Protein AF-0000000084464871 (afdb_homodimer)

Organism: NCBI:txid879819

Solvent-accessible surface area (backbone atoms only — not comparable to full-atom values): 55117 Å² total; per-residue (Å²): 140,82,82,76,78,80,76,80,77,82,75,80,76,81,74,58,66,90,78,45,51,69,68,56,52,53,50,50,50,48,52,54,48,49,52,52,48,46,48,68,74,49,50,77,75,70,76,64,74,56,31,68,46,68,80,82,67,74,89,42,64,57,52,50,70,74,77,48,73,90,58,85,64,73,94,44,73,40,50,52,38,60,31,95,61,13,63,60,37,70,72,62,34,63,60,33,55,35,36,13,44,57,27,54,38,49,40,38,43,49,32,33,47,47,44,44,36,35,63,38,45,63,50,32,38,32,36,40,27,10,37,66,61,24,8,44,72,18,76,64,30,53,54,20,74,47,15,31,68,36,45,37,49,52,50,46,41,69,76,52,25,34,78,76,32,38,41,40,29,31,28,39,53,90,36,34,39,66,58,37,28,29,40,41,71,81,40,47,68,97,68,44,47,32,37,39,42,32,45,41,80,46,37,64,78,42,76,69,46,39,54,24,38,40,44,30,53,48,51,50,51,66,36,91,80,46,30,19,54,36,38,42,32,67,60,28,60,48,50,34,73,75,38,27,68,68,32,32,55,57,46,51,46,54,45,24,62,76,68,48,27,31,29,37,28,42,42,46,50,41,47,68,50,32,48,77,34,48,67,62,42,40,68,61,28,26,71,55,55,65,39,39,19,47,57,26,22,48,50,54,22,45,53,53,49,49,52,48,46,45,51,48,45,44,46,51,31,27,74,73,67,75,40,36,86,43,60,79,52,62,84,61,91,67,83,89,69,77,60,80,81,79,57,56,73,70,57,42,62,68,59,59,63,75,64,28,54,47,52,61,57,61,57,76,71,77,61,57,65,86,42,50,55,81,45,45,83,73,55,56,73,59,49,56,25,60,42,38,45,45,53,87,78,37,67,67,59,64,73,51,30,63,91,18,56,47,45,80,44,70,63,73,96,52,61,81,81,55,69,35,21,31,34,34,32,35,14,55,22,42,42,62,44,82,43,47,28,38,39,8,41,30,30,42,32,26,44,26,23,18,75,88,47,79,42,19,39,33,37,30,23,54,67,87,39,62,90,60,44,35,76,44,63,15,54,34,80,88,37,92,49,78,35,82,41,77,46,75,47,46,70,69,41,70,63,40,84,46,35,38,37,37,33,31,59,61,60,74,72,35,85,46,46,46,30,46,38,30,32,47,34,24,18,138,79,81,76,78,77,73,80,76,80,75,80,75,80,74,55,63,93,79,43,50,70,69,58,50,51,52,50,49,49,53,52,47,49,52,50,46,47,51,67,73,52,52,79,75,70,76,64,76,56,33,69,44,68,79,82,68,74,87,43,64,55,52,48,70,75,77,49,74,90,58,84,64,74,96,45,74,41,50,50,36,60,32,96,61,14,62,60,36,71,71,63,35,63,59,31,55,35,37,14,45,56,26,54,40,48,41,36,43,50,31,34,46,48,43,42,35,34,62,37,46,65,48,31,37,33,34,40,27,11,37,66,61,25,8,41,73,19,76,63,30,52,54,20,74,49,16,32,68,36,44,37,50,54,52,47,41,68,76,50,26,35,77,76,32,37,40,40,32,32,27,40,54,91,38,37,39,65,58,37,28,30,40,41,72,83,39,48,69,97,67,45,46,34,37,40,41,33,43,41,79,47,37,63,78,42,74,68,48,39,54,22,38,40,43,30,55,49,50,50,50,66,37,91,79,45,31,20,55,37,39,42,32,67,60,28,61,48,51,34,75,75,38,29,68,67,34,31,55,57,46,52,46,54,45,24,62,75,66,48,27,30,30,38,28,43,43,47,51,39,47,67,50,33,47,78,33,48,66,63,43,40,68,60,29,27,72,54,56,64,38,39,20,47,55,25,21,47,51,55,22,45,53,53,48,50,51,48,47,44,50,48,43,44,46,51,31,29,74,72,67,73,39,37,87,45,61,78,54,63,85,61,90,69,83,90,68,79,61,79,80,82,58,56,72,71,58,41,62,69,59,60,63,76,64,30,53,47,50,62,58,62,56,76,72,77,60,55,66,83,42,50,53,80,43,44,83,72,55,55,71,59,50,55,26,59,42,39,46,44,53,87,80,35,67,67,62,65,73,52,29,63,92,18,56,46,45,80,43,69,64,74,94,53,60,82,81,56,70,36,22,31,33,33,34,34,15,55,22,42,40,61,45,80,44,47,27,39,40,7,39,31,30,43,31,27,44,26,23,18,74,89,48,79,42,19,39,33,35,31,25,54,67,87,40,62,91,60,43,34,76,45,63,16,53,34,81,88,36,92,46,79,36,83,41,78,46,76,47,46,70,70,41,69,64,41,83,47,35,38,37,36,32,31,59,61,59,73,71,35,84,45,46,46,30,46,38,30,31,46,35,24,17

Radius of gyration: 37.2 Å; Cα contacts (8 Å, |Δi|>4): 2136; chains: 2; bounding box: 69×225×98 Å

pLDDT: mean 83.9, std 20.27, range [24.94, 98.94]

Foldseek 3Di:
DDPPPCPDDDDPDDDQVVPHHPVVVVVVVVVVVVVVVCCVVPVPPPPPLWDKDQPPDDDQDFDQQQPDPPDPDRPDQCPPPCDPSNVLCVVQPPQLLVLQFLAQFQCLLVLLLLNCLNRRHAFEEEEEEACLCCCPQNCNHNCRCLFLQVVLVVVVCVVRPDSPHIYIYQYAYLDALLQCLFCVVLRDDLDHQEYEYEHQLNDFQDVVSLVSNLSNVQLQCPRLNRHAYEYEYLDFQVQCVVQPPRTNVVSVVVSCVQQRHIYGYSCSNCVVVCVVPVPVSCVQFHPDRRYTHSNSSVSSNSSVVSSSSNSSNQSSCVSSVNDCSHQHNDDDPDDDDPPPNPDDLVVLCVVDDSVNVSCVSSDGDCDDPPDDPVCSVVGWDWDKKKFFLPCVRPNDDCVQQVPQQKDKDDDDPDDSPDAIWIKGFFAFGKGKFKIFATQFWKKFKFKAAAPVAFEFKKWKDKAPVSVQIDIDDNYDNPDHGIHIDMDISDGDHDGGMIMMMMGTHDDGGDGGHMTITTIMMYD/DPPPPPPPDPPPDPPQDVPHHVVVVVVVVVVVVVVVVCCVVPVPPPPPLWDKDQPPDDDQDFAQQQPDPLDPDRPDQCPPPCDPRNVLCVVQPPQLLVLQFLAQFQCLLVLLLLNCLNRRHAFEEEEEEACLCCCPQQCNHNCRCLFLQVVLVVVVCVVRPDSPHIYIYQYAYLDALLQCLFCVVLRDDLDHQEYEYEHQLNDFQDVVSLVSNLSNVQLQCPRLNRHAYEYEYLDFQVQCVVQPPDGNVVSVVVSCVQQRHIYGYSCSRCVVVCVVPVPVSCVQFHPDRRYTHSNSSVSSNSSVVSSSSNSSNQSSCVSSVNDCSHQHNDDDPDDDDPPPNPDDLVVLCVVDDSVNVSCVSSDGDCDDPPDDPVCSVVGWDWDKKKFFLPCVRHNDDCVQVVVQQKDKDDDDPDDSPDAIWIKGFFAFGKGKFKIFATQFWKKFKFKAAAPVAFEFKKWKDKAPVSVQIDIDDNYDNPDHGIHIDMDISTGDHDGGMIMMMMGTHDDGGDGGHMTITTIMMYD

Secondary structure (DSSP, 8-state):
----------------BTTB-HHHHHHHHHHHHHHHHHHHHS-------SEEE----S------TTTS---SS-SSTTPSTTSTT-HHHHHH-HHHHHHTEEE----HHHHHHHHHHHTT---EEEEEESTTTTTTTTTSSTT-TTSHHHHHHHHHHHHS--TT-EEEE---TT--HHHHHHHGGGGS-S--SEEEEE-TTTS-S-HHHHHHHHHHHHHHHTSTT--EEEEEE---HHHHHHHTT--HHHHHHHHHHHHT--EEETHHHHHHHHHH-HHHHHHHHBSSSSSBPHHHHHHHHHHHHHHHHHHHHHHHHHHHTS--SS---S--S--SS-TTSSS-HHHHHHH-SHHHHHHHHHPPPSS-TT--GGGGGG------EEEES-TTT----GGGTTTTS-EEE--SS--TT---EEEEEETT-EEEEEEEESS--EEEEEEEB-TTS---EEEEEETT-GGG-EEEESB-TT-SS-EEEEEEEESSPPSEEEEEEEEE-SSTT-EEEEEEEEEEEE-/----------------BTTB-HHHHHHHHHHHHHHHHHHHHS-------SEEE----S------TTTS---SS-S-TTPSTTSTT-HHHHHH-HHHHHHTEEE----HHHHHHHHHHHTT---EEEEEESTTTTTTTTTSSTT-TTSHHHHHHHHHHHHS--TT-EEEE---TT--HHHHHHHGGGGS-S--SEEEEE-TTTS-S-HHHHHHHHHHHHHHHTSTT--EEEEEE---HHHHHHHTT--HHHHHHHHHHHHT--EEETHHHHHHHHHH-HHHHHHHHBSSSSSBPHHHHHHHHHHHHHHHHHHHHHHHHHHHTS--SS---S--S--SS-TTSSS-HHHHHHH-SHHHHHHHHHPPPSS-TT--GGGGGG------EEEES-TTT----GGGTTTTS-EEE--SS--TT---EEEEEETT-EEEEEEEESS--EEEEEEEB-TTS---EEEEEETT-GGG-EEEESB-TT-SS-EEEEEEEE-SPPSEEEEEEEEE-SSTT-EEEEEEEEEEEE-

Nearest PDB structures (foldseek):
  6hh9-assembly1_A  TM=7.343E-01  e=1.336E-22  Roseburia intestinalis L1-82
  6hfz-assembly3_C  TM=7.307E-01  e=1.901E-22  Roseburia intestinalis L1-82
  6hh9-assembly4_D  TM=7.274E-01  e=4.586E-22  Roseburia intestinalis L1-82
  2cdp-assembly4_D  TM=5.763E-01  e=2.190E-05  Saccharophagus degradans 2-40
  3r7w-assembly1_A  TM=4.970E-01  e=1.173E-02  Saccharomyces cerevisiae

Sequence (1046 aa):
MEKKSDDPRPVPAERPVFGLSRRVWYLLAGCFGLMIFSRLVFPPSSSSLTGHYSTSRGLLTAADYLNASASEPAPFAFCPDFGPDDAVAAKRGQVALLKSRLHLGTGARVQRLIHKAMTGQPVTVSVLGGSITACHGAGDDPVSPRCWPSKFFEWWNGVFPHPLSQLYNGAARLTDSAYFAYCSKHHMPDHADLVILEFDASDPNDPLWMNHFELLVRSILTRPEQPAVILLGHFAPQVLVQNKFTGPEMLHDIVAQFYDVPHISMKGALYADYMSDPEGTRQAYYSDMVLASPAGHDMLADLLISYFQSQICAGWATTMGHAFDVPYMGAGQSSGVNPLLNVDADDLEAQGGGLAAKARAMRVPPARLANRPSDILTFREAEPYCVIANEIVNPIPPSHFFGSGWQTYKPVNEGPEVKAYWWSEVGGSRMRVPIKTSAGDVAIYYLQHPDSTASGRVACWVDDDFGNRVELNGINKNVGQPTPTLTTINEGVEAGDHYVECLVLGKEGAKLPPFKMMGVFATMEKKSDDPRPVPAERPVFGLSRRVWYLLAGCFGLMIFSRLVFPPSSSSLTGHYSTSRGLLTAADYLNASASEPAPFAFCPDFGPDDAVAAKRGQVALLKSRLHLGTGARVQRLIHKAMTGQPVTVSVLGGSITACHGAGDDPVSPRCWPSKFFEWWNGVFPHPLSQLYNGAARLTDSAYFAYCSKHHMPDHADLVILEFDASDPNDPLWMNHFELLVRSILTRPEQPAVILLGHFAPQVLVQNKFTGPEMLHDIVAQFYDVPHISMKGALYADYMSDPEGTRQAYYSDMVLASPAGHDMLADLLISYFQSQICAGWATTMGHAFDVPYMGAGQSSGVNPLLNVDADDLEAQGGGLAAKARAMRVPPARLANRPSDILTFREAEPYCVIANEIVNPIPPSHFFGSGWQTYKPVNEGPEVKAYWWSEVGGSRMRVPIKTSAGDVAIYYLQHPDSTASGRVACWVDDDFGNRVELNGINKNVGQPTPTLTTINEGVEAGDHYVECLVLGKEGAKLPPFKMMGVFAT

Structure (mmCIF, N/CA/C/O backbone):
data_AF-0000000084464871-model_v1
#
loop_
_entity.id
_entity.type
_entity.pdbx_description
1 polymer 'Capsular associated protein'
#
loop_
_atom_site.group_PDB
_atom_site.id
_atom_site.type_symbol
_atom_site.label_atom_id
_atom_site.label_alt_id
_atom_site.label_comp_id
_atom_site.label_asym_id
_atom_site.label_entity_id
_atom_site.label_seq_id
_atom_site.pdbx_PDB_ins_code
_atom_site.Cartn_x
_atom_site.Cartn_y
_atom_site.Cartn_z
_atom_site.occupancy
_atom_site.B_iso_or_equiv
_atom_site.auth_seq_id
_atom_site.auth_comp_id
_atom_site.auth_asym_id
_atom_site.auth_atom_id
_atom_site.pdbx_PDB_model_num
ATOM 1 N N . MET A 1 1 ? -6.117 110.062 58 1 25.66 1 MET A N 1
ATOM 2 C CA . MET A 1 1 ? -5.285 109.188 57.188 1 25.66 1 MET A CA 1
ATOM 3 C C . MET A 1 1 ? -6.004 107.875 56.906 1 25.66 1 MET A C 1
ATOM 5 O O . MET A 1 1 ? -6.523 107.188 57.812 1 25.66 1 MET A O 1
ATOM 9 N N . GLU A 1 2 ? -6.473 107.562 55.562 1 27.98 2 GLU A N 1
ATOM 10 C CA . GLU A 1 2 ? -7.453 106.875 54.781 1 27.98 2 GLU A CA 1
ATOM 11 C C . GLU A 1 2 ? -7.047 105.375 54.656 1 27.98 2 GLU A C 1
ATOM 13 O O . GLU A 1 2 ? -5.992 105.062 54.094 1 27.98 2 GLU A O 1
ATOM 18 N N . LYS A 1 3 ? -7.258 104.562 55.656 1 33.03 3 LYS A N 1
ATOM 19 C CA . LYS A 1 3 ? -6.828 103.188 55.75 1 33.03 3 LYS A CA 1
ATOM 20 C C . LYS A 1 3 ? -7.434 102.312 54.656 1 33.03 3 LYS A C 1
ATOM 22 O O . LYS A 1 3 ? -8.648 102.125 54.625 1 33.03 3 LYS A O 1
ATOM 27 N N . LYS A 1 4 ? -6.84 102.438 53.438 1 32.56 4 LYS A N 1
ATOM 28 C CA . LYS A 1 4 ? -7.246 101.875 52.156 1 32.56 4 LYS A CA 1
ATOM 29 C C . LYS A 1 4 ? -7.25 100.375 52.25 1 32.56 4 LYS A C 1
ATOM 31 O O . LYS A 1 4 ? -6.23 99.75 52.562 1 32.56 4 LYS A O 1
ATOM 36 N N . SER A 1 5 ? -8.344 99.75 52.594 1 29.95 5 SER A N 1
ATOM 37 C CA . SER A 1 5 ? -8.656 98.375 52.75 1 29.95 5 SER A CA 1
ATOM 38 C C . SER A 1 5 ? -8.367 97.562 51.469 1 29.95 5 SER A C 1
ATOM 40 O O . SER A 1 5 ? -8.836 98 50.375 1 29.95 5 SER A O 1
ATOM 42 N N . ASP A 1 6 ? -7.191 97 51.219 1 28.2 6 ASP A N 1
ATOM 43 C CA . ASP A 1 6 ? -6.559 96.375 50.094 1 28.2 6 ASP A CA 1
ATOM 44 C C . ASP A 1 6 ? -7.332 95.062 49.688 1 28.2 6 ASP A C 1
ATOM 46 O O . ASP A 1 6 ? -7.449 94.125 50.5 1 28.2 6 ASP A O 1
ATOM 50 N N . ASP A 1 7 ? -8.508 95.188 49.094 1 31.98 7 ASP A N 1
ATOM 51 C CA . ASP A 1 7 ? -9.383 94.062 48.719 1 31.98 7 ASP A CA 1
ATOM 52 C C . ASP A 1 7 ? -8.656 93.062 47.781 1 31.98 7 ASP A C 1
ATOM 54 O O . ASP A 1 7 ? -8.023 93.5 46.812 1 31.98 7 ASP A O 1
ATOM 58 N N . PRO A 1 8 ? -8.25 91.875 48.281 1 35.81 8 PRO A N 1
ATOM 59 C CA . PRO A 1 8 ? -7.41 90.938 47.594 1 35.81 8 PRO A CA 1
ATOM 60 C C . PRO A 1 8 ? -8.039 90.438 46.281 1 35.81 8 PRO A C 1
ATOM 62 O O . PRO A 1 8 ? -9.266 90.375 46.188 1 35.81 8 PRO A O 1
ATOM 65 N N . ARG A 1 9 ? -7.398 90.688 45.156 1 34.5 9 ARG A N 1
ATOM 66 C CA . ARG A 1 9 ? -7.758 90.375 43.75 1 34.5 9 ARG A CA 1
ATOM 67 C C . ARG A 1 9 ? -8.008 88.938 43.562 1 34.5 9 ARG A C 1
ATOM 69 O O . ARG A 1 9 ? -7.324 88.062 44.125 1 34.5 9 ARG A O 1
ATOM 76 N N . PRO A 1 10 ? -9.227 88.5 43.125 1 35.88 10 PRO A N 1
ATOM 77 C CA . PRO A 1 10 ? -9.719 87.125 42.875 1 35.88 10 PRO A CA 1
ATOM 78 C C . PRO A 1 10 ? -8.852 86.375 41.906 1 35.88 10 PRO A C 1
ATOM 80 O O . PRO A 1 10 ? -8.352 86.938 40.938 1 35.88 10 PRO A O 1
ATOM 83 N N . VAL A 1 11 ? -7.953 85.438 42.344 1 37.19 11 VAL A N 1
ATOM 84 C CA . VAL A 1 11 ? -7.047 84.625 41.594 1 37.19 11 VAL A CA 1
ATOM 85 C C . VAL A 1 11 ? -7.824 83.875 40.469 1 37.19 11 VAL A C 1
ATOM 87 O O . VAL A 1 11 ? -8.922 83.375 40.719 1 37.19 11 VAL A O 1
ATOM 90 N N . PRO A 1 12 ? -7.516 84.188 39.219 1 36.06 12 PRO A N 1
ATOM 91 C CA . PRO A 1 12 ? -8.227 83.688 38.062 1 36.06 12 PRO A CA 1
ATOM 92 C C . PRO A 1 12 ? -8.266 82.125 38.031 1 36.06 12 PRO A C 1
ATOM 94 O O . PRO A 1 12 ? -7.305 81.5 38.469 1 36.06 12 PRO A O 1
ATOM 97 N N . ALA A 1 13 ? -9.43 81.562 38.219 1 40.25 13 ALA A N 1
ATOM 98 C CA . ALA A 1 13 ? -9.766 80.125 38.156 1 40.25 13 ALA A CA 1
ATOM 99 C C . ALA A 1 13 ? -9.164 79.5 36.906 1 40.25 13 ALA A C 1
ATOM 101 O O . ALA A 1 13 ? -9.289 80 35.812 1 40.25 13 ALA A O 1
ATOM 102 N N . GLU A 1 14 ? -8.047 78.812 37.062 1 41.12 14 GLU A N 1
ATOM 103 C CA . GLU A 1 14 ? -7.355 78.125 36 1 41.12 14 GLU A CA 1
ATOM 104 C C . GLU A 1 14 ? -8.32 77.25 35.219 1 41.12 14 GLU A C 1
ATOM 106 O O . GLU A 1 14 ? -9.117 76.5 35.781 1 41.12 14 GLU A O 1
ATOM 111 N N . ARG A 1 15 ? -8.734 77.625 34 1 43.91 15 ARG A N 1
ATOM 112 C CA . ARG A 1 15 ? -9.664 77.062 33.062 1 43.91 15 ARG A CA 1
ATOM 113 C C . ARG A 1 15 ? -9.266 75.625 32.75 1 43.91 15 ARG A C 1
ATOM 115 O O . ARG A 1 15 ? -8.086 75.312 32.531 1 43.91 15 ARG A O 1
ATOM 122 N N . PRO A 1 16 ? -10.117 74.562 33.094 1 47.91 16 PRO A N 1
ATOM 123 C CA . PRO A 1 16 ? -9.867 73.188 32.75 1 47.91 16 PRO A CA 1
ATOM 124 C C . PRO A 1 16 ? -9.602 73 31.25 1 47.91 16 PRO A C 1
ATOM 126 O O . PRO A 1 16 ? -10.141 73.75 30.422 1 47.91 16 PRO A O 1
ATOM 129 N N . VAL A 1 17 ? -8.438 72.75 30.859 1 57.09 17 VAL A N 1
ATOM 130 C CA . VAL A 1 17 ? -8.148 72.562 29.438 1 57.09 17 VAL A CA 1
ATOM 131 C C . VAL A 1 17 ? -8.742 71.188 28.969 1 57.09 17 VAL A C 1
ATOM 133 O O . VAL A 1 17 ? -8.414 70.125 29.5 1 57.09 17 VAL A O 1
ATOM 136 N N . PHE A 1 18 ? -9.547 71.312 28.016 1 63.19 18 PHE A N 1
ATOM 137 C CA . PHE A 1 18 ? -10.352 70.375 27.297 1 63.19 18 PHE A CA 1
ATOM 138 C C . PHE A 1 18 ? -11.148 69.5 28.281 1 63.19 18 PHE A C 1
ATOM 140 O O . PHE A 1 18 ? -11.32 68.312 28.062 1 63.19 18 PHE A O 1
ATOM 147 N N . GLY A 1 19 ? -11.82 70.188 29.359 1 59.41 19 GLY A N 1
ATOM 148 C CA . GLY A 1 19 ? -12.734 69.688 30.375 1 59.41 19 GLY A CA 1
ATOM 149 C C . GLY A 1 19 ? -12.047 68.875 31.453 1 59.41 19 GLY A C 1
ATOM 150 O O . GLY A 1 19 ? -12.664 68.5 32.438 1 59.41 19 GLY A O 1
ATOM 151 N N . LEU A 1 20 ? -11.109 68.125 31.141 1 56.88 20 LEU A N 1
ATOM 152 C CA . LEU A 1 20 ? -10.469 67.312 32.156 1 56.88 20 LEU A CA 1
ATOM 153 C C . LEU A 1 20 ? -9.305 68.062 32.812 1 56.88 20 LEU A C 1
ATOM 155 O O . LEU A 1 20 ? -8.703 68.938 32.188 1 56.88 20 LEU A O 1
ATOM 159 N N . SER A 1 21 ? -9.133 67.938 34.125 1 60.25 21 SER A N 1
ATOM 160 C CA . SER A 1 21 ? -8.094 68.562 34.938 1 60.25 21 SER A CA 1
ATOM 161 C C . SER A 1 21 ? -6.707 68.062 34.5 1 60.25 21 SER A C 1
ATOM 163 O O . SER A 1 21 ? -6.562 67 33.938 1 60.25 21 SER A O 1
ATOM 165 N N . ARG A 1 22 ? -5.625 68.938 34.562 1 60.56 22 ARG A N 1
ATOM 166 C CA . ARG A 1 22 ? -4.242 68.625 34.219 1 60.56 22 ARG A CA 1
ATOM 167 C C . ARG A 1 22 ? -3.762 67.375 34.906 1 60.56 22 ARG A C 1
ATOM 169 O O . ARG A 1 22 ? -2.961 66.625 34.344 1 60.56 22 ARG A O 1
ATOM 176 N N . ARG A 1 23 ? -4.242 67.188 36.125 1 64.38 23 ARG A N 1
ATOM 177 C CA . ARG A 1 23 ? -3.842 65.938 36.875 1 64.38 23 ARG A CA 1
ATOM 178 C C . ARG A 1 23 ? -4.266 64.688 36.156 1 64.38 23 ARG A C 1
ATOM 180 O O . ARG A 1 23 ? -3.537 63.688 36.156 1 64.38 23 ARG A O 1
ATOM 187 N N . VAL A 1 24 ? -5.465 64.812 35.562 1 64.69 24 VAL A N 1
ATOM 188 C CA . VAL A 1 24 ? -5.953 63.625 34.844 1 64.69 24 VAL A CA 1
ATOM 189 C C . VAL A 1 24 ? -5.09 63.375 33.594 1 64.69 24 VAL A C 1
ATOM 191 O O . VAL A 1 24 ? -4.793 62.25 33.25 1 64.69 24 VAL A O 1
ATOM 194 N N . TRP A 1 25 ? -4.586 64.438 32.938 1 70.38 25 TRP A N 1
ATOM 195 C CA . TRP A 1 25 ? -3.748 64.25 31.766 1 70.38 25 TRP A CA 1
ATOM 196 C C . TRP A 1 25 ? -2.4 63.656 32.125 1 70.38 25 TRP A C 1
ATOM 198 O O . TRP A 1 25 ? -1.877 62.812 31.375 1 70.38 25 TRP A O 1
ATOM 208 N N . TYR A 1 26 ? -1.862 64 33.25 1 68.75 26 TYR A N 1
ATOM 209 C CA . TYR A 1 26 ? -0.61 63.406 33.719 1 68.75 26 TYR A CA 1
ATOM 210 C C . TYR A 1 26 ? -0.794 61.906 34 1 68.75 26 TYR A C 1
ATOM 212 O O . TYR A 1 26 ? 0.068 61.094 33.656 1 68.75 26 TYR A O 1
ATOM 220 N N . LEU A 1 27 ? -1.965 61.562 34.562 1 63.59 27 LEU A N 1
ATOM 221 C CA . LEU A 1 27 ? -2.24 60.188 34.844 1 63.59 27 LEU A CA 1
ATOM 222 C C . LEU A 1 27 ? -2.396 59.375 33.562 1 63.59 27 LEU A C 1
ATOM 224 O O . LEU A 1 27 ? -1.894 58.25 33.438 1 63.59 27 LEU A O 1
ATOM 228 N N . LEU A 1 28 ? -3.043 60.031 32.562 1 64.12 28 LEU A N 1
ATOM 229 C CA . LEU A 1 28 ? -3.205 59.344 31.281 1 64.12 28 LEU A CA 1
ATOM 230 C C . LEU A 1 28 ? -1.862 59.188 30.562 1 64.12 28 LEU A C 1
ATOM 232 O O . LEU A 1 28 ? -1.582 58.125 29.984 1 64.12 28 LEU A O 1
ATOM 236 N N . ALA A 1 29 ? -1.035 60.219 30.656 1 66.19 29 ALA A N 1
ATOM 237 C CA . AL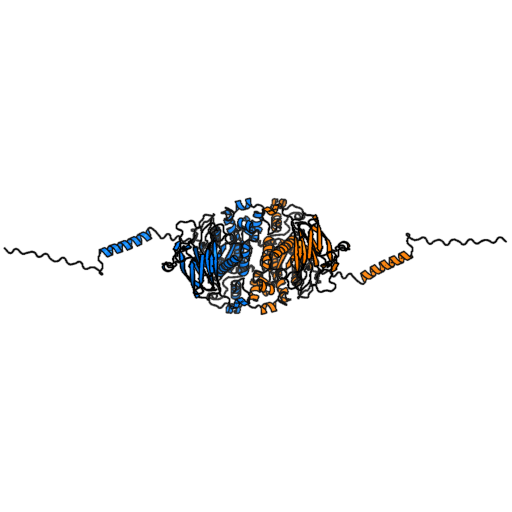A A 1 29 ? 0.3 60.125 30.062 1 66.19 29 ALA A CA 1
ATOM 238 C C . ALA A 1 29 ? 1.151 59.094 30.781 1 66.19 29 ALA A C 1
ATOM 240 O O . ALA A 1 29 ? 1.927 58.375 30.156 1 66.19 29 ALA A O 1
ATOM 241 N N . GLY A 1 30 ? 1.014 59 32.094 1 60.66 30 GLY A N 1
ATOM 242 C CA . GLY A 1 30 ? 1.696 57.969 32.844 1 60.66 30 GLY A CA 1
ATOM 243 C C . GLY A 1 30 ? 1.25 56.562 32.469 1 60.66 30 GLY A C 1
ATOM 244 O O . GLY A 1 30 ? 2.076 55.656 32.312 1 60.66 30 GLY A O 1
ATOM 245 N N . CYS A 1 31 ? -0.122 56.438 32.344 1 59.53 31 CYS A N 1
ATOM 246 C CA . CYS A 1 31 ? -0.643 55.125 31.922 1 59.53 31 CYS A CA 1
ATOM 247 C C . CYS A 1 31 ? -0.169 54.75 30.516 1 59.53 31 CYS A C 1
ATOM 249 O O . CYS A 1 31 ? 0.173 53.594 30.25 1 59.53 31 CYS A O 1
ATOM 251 N N . PHE A 1 32 ? -0.16 55.781 29.625 1 59.91 32 PHE A N 1
ATOM 252 C CA . PHE A 1 32 ? 0.321 55.531 28.266 1 59.91 32 PHE A CA 1
ATOM 253 C C . PHE A 1 32 ? 1.813 55.219 28.281 1 59.91 32 PHE A C 1
ATOM 255 O O . PHE A 1 32 ? 2.275 54.344 27.531 1 59.91 32 PHE A O 1
ATOM 262 N N . GLY A 1 33 ? 2.611 55.906 29.109 1 57.03 33 GLY A N 1
ATOM 263 C CA . GLY A 1 33 ? 4.027 55.594 29.25 1 57.03 33 GLY A CA 1
ATOM 264 C C . GLY A 1 33 ? 4.297 54.219 29.812 1 57.03 33 GLY A C 1
ATOM 265 O O . GLY A 1 33 ? 5.211 53.531 29.359 1 57.03 33 GLY A O 1
ATOM 266 N N . LEU A 1 34 ? 3.525 53.812 30.812 1 57.44 34 LEU A N 1
ATOM 267 C CA . LEU A 1 34 ? 3.674 52.5 31.375 1 57.44 34 LEU A CA 1
ATOM 268 C C . LEU A 1 34 ? 3.305 51.406 30.359 1 57.44 34 LEU A C 1
ATOM 270 O O . LEU A 1 34 ? 3.951 50.375 30.281 1 57.44 34 LEU A O 1
ATOM 274 N N . MET A 1 35 ? 2.303 51.688 29.547 1 54.25 35 MET A N 1
ATOM 275 C CA . MET A 1 35 ? 1.956 50.75 28.5 1 54.25 35 MET A CA 1
ATOM 276 C C . MET A 1 35 ? 3.082 50.625 27.484 1 54.25 35 MET A C 1
ATOM 278 O O . MET A 1 35 ? 3.414 49.5 27.047 1 54.25 35 MET A O 1
ATOM 282 N N . ILE A 1 36 ? 3.711 51.719 27.094 1 54.62 36 ILE A N 1
ATOM 283 C CA . ILE A 1 36 ? 4.832 51.688 26.156 1 54.62 36 ILE A CA 1
ATOM 284 C C . ILE A 1 36 ? 6.035 51 26.828 1 54.62 36 ILE A C 1
ATOM 286 O O . ILE A 1 36 ? 6.711 50.188 26.203 1 54.62 36 ILE A O 1
ATOM 290 N N . PHE A 1 37 ? 6.309 51.344 28.109 1 51.84 37 PHE A N 1
ATOM 291 C CA . PHE A 1 37 ? 7.441 50.75 28.797 1 51.84 37 PHE A CA 1
ATOM 292 C C . PHE A 1 37 ? 7.234 49.25 28.984 1 51.84 37 PHE A C 1
ATOM 294 O O . PHE A 1 37 ? 8.164 48.469 28.797 1 51.84 37 PHE A O 1
ATOM 301 N N . SER A 1 38 ? 6.016 48.781 29.391 1 46.44 38 SER A N 1
ATOM 302 C CA . SER A 1 38 ? 5.773 47.344 29.516 1 46.44 38 SER A CA 1
ATOM 303 C C . SER A 1 38 ? 5.922 46.625 28.156 1 46.44 38 SER A C 1
ATOM 305 O O . SER A 1 38 ? 6.395 45.5 28.094 1 46.44 38 SER A O 1
ATOM 307 N N . ARG A 1 39 ? 5.469 47.188 27.109 1 47.12 39 ARG A N 1
ATOM 308 C CA . ARG A 1 39 ? 5.672 46.594 25.797 1 47.12 39 ARG A CA 1
ATOM 309 C C . ARG A 1 39 ? 7.148 46.562 25.438 1 47.12 39 ARG A C 1
ATOM 311 O O . ARG A 1 39 ? 7.598 45.688 24.688 1 47.12 39 ARG A O 1
ATOM 318 N N . LEU A 1 40 ? 7.973 47.625 25.766 1 48.66 40 LEU A N 1
ATOM 319 C CA . LEU A 1 40 ? 9.398 47.656 25.469 1 48.66 40 LEU A CA 1
ATOM 320 C C . LEU A 1 40 ? 10.164 46.656 26.344 1 48.66 40 LEU A C 1
ATOM 322 O O . LEU A 1 40 ? 11.148 46.062 25.906 1 48.66 40 LEU A O 1
ATOM 326 N N . VAL A 1 41 ? 9.93 46.625 27.672 1 50 41 VAL A N 1
ATOM 327 C CA . VAL A 1 41 ? 10.68 45.75 28.562 1 50 41 VAL A CA 1
ATOM 328 C C . VAL A 1 41 ? 10.172 44.312 28.438 1 50 41 VAL A C 1
ATOM 330 O O . VAL A 1 41 ? 10.953 43.344 28.516 1 50 41 VAL A O 1
ATOM 333 N N . PHE A 1 42 ? 8.883 44.062 28.516 1 41.12 42 PHE A N 1
ATOM 334 C CA . PHE A 1 42 ? 8.406 42.719 28.312 1 41.12 42 PHE A CA 1
ATOM 335 C C . PHE A 1 42 ? 7.895 42.5 26.891 1 41.12 42 PHE A C 1
ATOM 337 O O . PHE A 1 42 ? 6.754 42.844 26.594 1 41.12 42 PHE A O 1
ATOM 344 N N . PRO A 1 43 ? 8.828 42.5 25.906 1 38.06 43 PRO A N 1
ATOM 345 C CA . PRO A 1 43 ? 8.289 42.156 24.594 1 38.06 43 PRO A CA 1
ATOM 346 C C . PRO A 1 43 ? 7.391 40.906 24.641 1 38.06 43 PRO A C 1
ATOM 348 O O . PRO A 1 43 ? 7.562 40.062 25.5 1 38.06 43 PRO A O 1
ATOM 351 N N . PRO A 1 44 ? 6.113 41.125 24.219 1 33.47 44 PRO A N 1
ATOM 352 C CA . PRO A 1 44 ? 5.352 39.875 24.203 1 33.47 44 PRO A CA 1
ATOM 353 C C . PRO A 1 44 ? 6.168 38.688 23.688 1 33.47 44 PRO A C 1
ATOM 355 O O . PRO A 1 44 ? 6.871 38.812 22.672 1 33.47 44 PRO A O 1
ATOM 358 N N . SER A 1 45 ? 6.738 37.938 24.625 1 32.38 45 SER A N 1
ATOM 359 C CA . SER A 1 45 ? 7.23 36.656 24.203 1 32.38 45 SER A CA 1
ATOM 360 C C . SER A 1 45 ? 6.199 35.938 23.328 1 32.38 45 SER A C 1
ATOM 362 O O . SER A 1 45 ? 5.199 35.406 23.844 1 32.38 45 SER A O 1
ATOM 364 N N . SER A 1 46 ? 5.797 36.531 22.297 1 29.88 46 SER A N 1
ATOM 365 C CA . SER A 1 46 ? 5.055 35.656 21.406 1 29.88 46 SER A CA 1
ATOM 366 C C . SER A 1 46 ? 5.789 34.312 21.219 1 29.88 46 SER A C 1
ATOM 368 O O . SER A 1 46 ? 6.883 34.281 20.656 1 29.88 46 SER A O 1
ATOM 370 N N . SER A 1 47 ? 5.719 33.469 22.125 1 31.34 47 SER A N 1
ATOM 371 C CA . SER A 1 47 ? 6.078 32.062 21.922 1 31.34 47 SER A CA 1
ATOM 372 C C . SER A 1 47 ? 5.559 31.578 20.578 1 31.34 47 SER A C 1
ATOM 374 O O . SER A 1 47 ? 4.395 31.188 20.453 1 31.34 47 SER A O 1
ATOM 376 N N . SER A 1 48 ? 5.762 32.156 19.531 1 34.44 48 SER A N 1
ATOM 377 C CA . SER A 1 48 ? 5.461 31.516 18.25 1 34.44 48 SER A CA 1
ATOM 378 C C . SER A 1 48 ? 6.078 30.125 18.156 1 34.44 48 SER A C 1
ATOM 380 O O . SER A 1 48 ? 7.301 29.984 18.203 1 34.44 48 SER A O 1
ATOM 382 N N . LEU A 1 49 ? 5.398 29.125 18.594 1 39.69 49 LEU A N 1
ATOM 383 C CA . LEU A 1 49 ? 5.699 27.688 18.516 1 39.69 49 LEU A CA 1
ATOM 384 C C . LEU A 1 49 ? 6.184 27.312 17.125 1 39.69 49 LEU A C 1
ATOM 386 O O . LEU A 1 49 ? 6.461 26.141 16.875 1 39.69 49 LEU A O 1
ATOM 390 N N . THR A 1 50 ? 5.828 28.031 16.156 1 44.59 50 THR A N 1
ATOM 391 C CA . THR A 1 50 ? 6.309 27.609 14.836 1 44.59 50 THR A CA 1
ATOM 392 C C . THR A 1 50 ? 7.754 28.062 14.625 1 44.59 50 THR A C 1
ATOM 394 O O . THR A 1 50 ? 8.07 29.25 14.758 1 44.59 50 THR A O 1
ATOM 397 N N . GLY A 1 51 ? 8.742 27.234 14.828 1 43.06 51 GLY A N 1
ATOM 398 C CA . GLY A 1 51 ? 10.141 27.562 14.594 1 43.06 51 GLY A CA 1
ATOM 399 C C . GLY A 1 51 ? 10.461 27.828 13.133 1 43.06 51 GLY A C 1
ATOM 400 O O . GLY A 1 51 ? 10.156 27 12.273 1 43.06 51 GLY A O 1
ATOM 401 N N . HIS A 1 52 ? 10.609 29.047 12.781 1 45.78 52 HIS A N 1
ATOM 402 C CA . HIS A 1 52 ? 11.18 29.453 11.5 1 45.78 52 HIS A CA 1
ATOM 403 C C . HIS A 1 52 ? 12.688 29.266 11.484 1 45.78 52 HIS A C 1
ATOM 405 O O . HIS A 1 52 ? 13.383 29.703 12.406 1 45.78 52 HIS A O 1
ATOM 411 N N . TYR A 1 53 ? 13.195 28.281 10.891 1 43.56 53 TYR A N 1
ATOM 412 C CA . TYR A 1 53 ? 14.641 28.156 10.711 1 43.56 53 TYR A CA 1
ATOM 413 C C . TYR A 1 53 ? 15.109 28.984 9.516 1 43.56 53 TYR A C 1
ATOM 415 O O . TYR A 1 53 ? 14.656 28.766 8.391 1 43.56 53 TYR A O 1
ATOM 423 N N . SER A 1 54 ? 15.555 30.219 9.773 1 41.88 54 SER A N 1
ATOM 424 C CA . SER A 1 54 ? 16.297 30.938 8.727 1 41.88 54 SER A CA 1
ATOM 425 C C . SER A 1 54 ? 17.797 30.703 8.844 1 41.88 54 SER A C 1
ATOM 427 O O . SER A 1 54 ? 18.359 30.766 9.938 1 41.88 54 SER A O 1
ATOM 429 N N . THR A 1 55 ? 18.359 29.875 8.07 1 42.25 55 THR A N 1
ATOM 430 C CA . THR A 1 55 ? 19.797 29.609 8.062 1 42.25 55 THR A CA 1
ATOM 431 C C . THR A 1 55 ? 20.594 30.922 8.102 1 42.25 55 THR A C 1
ATOM 433 O O . THR A 1 55 ? 20.266 31.875 7.379 1 42.25 55 THR A O 1
ATOM 436 N N . SER A 1 56 ? 21.219 31.297 9.203 1 38.31 56 SER A N 1
ATOM 437 C CA . SER A 1 56 ? 22.188 32.406 9.297 1 38.31 56 SER A CA 1
ATOM 438 C C . SER A 1 56 ? 23.203 32.312 8.164 1 38.31 56 SER A C 1
ATOM 440 O O . SER A 1 56 ? 24.266 32.938 8.25 1 38.31 56 SER A O 1
ATOM 442 N N . ARG A 1 57 ? 23.406 31.328 7.441 1 41.16 57 ARG A N 1
ATOM 443 C CA . ARG A 1 57 ? 24.656 31.281 6.688 1 41.16 57 ARG A CA 1
ATOM 444 C C . ARG A 1 57 ? 24.797 32.5 5.773 1 41.16 57 ARG A C 1
ATOM 446 O O . ARG A 1 57 ? 23.797 33.156 5.469 1 41.16 57 ARG A O 1
ATOM 453 N N . GLY A 1 58 ? 26 32.562 5.066 1 39.69 58 GLY A N 1
ATOM 454 C CA . GLY A 1 58 ? 26.531 33.469 4.051 1 39.69 58 GLY A CA 1
ATOM 455 C C . GLY A 1 58 ? 25.547 33.719 2.922 1 39.69 58 GLY A C 1
ATOM 456 O O . GLY A 1 58 ? 24.547 33.031 2.793 1 39.69 58 GLY A O 1
ATOM 457 N N . LEU A 1 59 ? 25.688 34.75 2.105 1 47.72 59 LEU A N 1
ATOM 458 C CA . LEU A 1 59 ? 24.984 35.281 0.945 1 47.72 59 LEU A CA 1
ATOM 459 C C . LEU A 1 59 ? 24.625 34.188 -0.039 1 47.72 59 LEU A C 1
ATOM 461 O O . LEU A 1 59 ? 25.484 33.688 -0.786 1 47.72 59 LEU A O 1
ATOM 465 N N . LEU A 1 60 ? 23.688 33.312 0.374 1 54.47 60 LEU A N 1
ATOM 466 C CA . LEU A 1 60 ? 23.234 32.375 -0.624 1 54.47 60 LEU A CA 1
ATOM 467 C C . LEU A 1 60 ? 22.828 33.062 -1.912 1 54.47 60 LEU A C 1
ATOM 469 O O . LEU A 1 60 ? 22.047 34.031 -1.881 1 54.47 60 LEU A O 1
ATOM 473 N N . THR A 1 61 ? 23.625 33 -3 1 50.44 61 THR A N 1
ATOM 474 C CA . THR A 1 61 ? 23.281 33.562 -4.309 1 50.44 61 THR A CA 1
ATOM 475 C C . THR A 1 61 ? 22.484 32.562 -5.129 1 50.44 61 THR A C 1
ATOM 477 O O . THR A 1 61 ? 22.891 31.406 -5.293 1 50.44 61 THR A O 1
ATOM 480 N N . ALA A 1 62 ? 21.312 32.906 -5.484 1 53.94 62 ALA A N 1
ATOM 481 C CA . ALA A 1 62 ? 20.469 32.094 -6.352 1 53.94 62 ALA A CA 1
ATOM 482 C C . ALA A 1 62 ? 21.172 31.75 -7.656 1 53.94 62 ALA A C 1
ATOM 484 O O . ALA A 1 62 ? 21.938 32.562 -8.188 1 53.94 62 ALA A O 1
ATOM 485 N N . ALA A 1 63 ? 21.094 30.453 -8.031 1 54.47 63 ALA A N 1
ATOM 486 C CA . ALA A 1 63 ? 21.641 30.047 -9.32 1 54.47 63 ALA A CA 1
ATOM 487 C C . ALA A 1 63 ? 20.531 29.516 -10.242 1 54.47 63 ALA A C 1
ATOM 489 O O . ALA A 1 63 ? 19.562 28.922 -9.773 1 54.47 63 ALA A O 1
ATOM 490 N N . ASP A 1 64 ? 20.469 29.938 -11.492 1 55.62 64 ASP A N 1
ATOM 491 C CA . ASP A 1 64 ? 19.625 29.391 -12.539 1 55.62 64 ASP A CA 1
ATOM 492 C C . ASP A 1 64 ? 20.297 28.203 -13.227 1 55.62 64 ASP A C 1
ATOM 494 O O . ASP A 1 64 ? 21.266 28.391 -13.977 1 55.62 64 ASP A O 1
ATOM 498 N N . TYR A 1 65 ? 19.891 27.109 -12.945 1 62.75 65 TYR A N 1
ATOM 499 C CA . TYR A 1 65 ? 20.531 25.891 -13.406 1 62.75 65 TYR A CA 1
ATOM 500 C C . TYR A 1 65 ? 20.062 25.516 -14.805 1 62.75 65 TYR A C 1
ATOM 502 O O . TYR A 1 65 ? 20.578 24.578 -15.414 1 62.75 65 TYR A O 1
ATOM 510 N N . LEU A 1 66 ? 19.094 26.188 -15.352 1 63 66 LEU A N 1
ATOM 511 C CA . LEU A 1 66 ? 18.531 25.797 -16.641 1 63 66 LEU A CA 1
ATOM 512 C C . LEU A 1 66 ? 19.094 26.656 -17.766 1 63 66 LEU A C 1
ATOM 514 O O . LEU A 1 66 ? 18.984 26.297 -18.938 1 63 66 LEU A O 1
ATOM 518 N N . ASN A 1 67 ? 19.422 27.922 -17.531 1 53.53 67 ASN A N 1
ATOM 519 C CA . ASN A 1 67 ? 19.984 28.797 -18.562 1 53.53 67 ASN A CA 1
ATOM 520 C C . ASN A 1 67 ? 21.516 28.734 -18.562 1 53.53 67 ASN A C 1
ATOM 522 O O . ASN A 1 67 ? 22.156 29.344 -19.406 1 53.53 67 ASN A O 1
ATOM 526 N N . ALA A 1 68 ? 22.062 28.203 -17.609 1 47.19 68 ALA A N 1
ATOM 527 C CA . ALA A 1 68 ? 23.516 28.156 -17.703 1 47.19 68 ALA A CA 1
ATOM 528 C C . ALA A 1 68 ? 23.969 27.359 -18.922 1 47.19 68 ALA A C 1
ATOM 530 O O . ALA A 1 68 ? 23.234 26.5 -19.422 1 47.19 68 ALA A O 1
ATOM 531 N N . SER A 1 69 ? 24.984 27.719 -19.703 1 44 69 SER A N 1
ATOM 532 C CA . SER A 1 69 ? 25.547 27.031 -20.859 1 44 69 SER A CA 1
ATOM 533 C C . SER A 1 69 ? 25.328 25.531 -20.766 1 44 69 SER A C 1
ATOM 535 O O . SER A 1 69 ? 25.281 24.969 -19.672 1 44 69 SER A O 1
ATOM 537 N N . ALA A 1 70 ? 24.719 24.938 -21.797 1 47.84 70 ALA A N 1
ATOM 538 C CA . ALA A 1 70 ? 24.484 23.516 -22.016 1 47.84 70 ALA A CA 1
ATOM 539 C C . ALA A 1 70 ? 25.562 22.672 -21.328 1 47.84 70 ALA A C 1
ATOM 541 O O . ALA A 1 70 ? 26.609 22.375 -21.922 1 47.84 70 ALA A O 1
ATOM 542 N N . SER A 1 71 ? 25.906 22.922 -20.078 1 47.38 71 SER A N 1
ATOM 543 C CA . SER A 1 71 ? 26.969 22.156 -19.438 1 47.38 71 SER A CA 1
ATOM 544 C C . SER A 1 71 ? 26.625 20.672 -19.391 1 47.38 71 SER A C 1
ATOM 546 O O . SER A 1 71 ? 25.531 20.297 -18.938 1 47.38 71 SER A O 1
ATOM 548 N N . GLU A 1 72 ? 26.859 19.844 -20.297 1 61.84 72 GLU A N 1
ATOM 549 C CA . GLU A 1 72 ? 27.125 18.422 -20.078 1 61.84 72 GLU A CA 1
ATOM 550 C C . GLU A 1 72 ? 28.359 18.219 -19.219 1 61.84 72 GLU A C 1
ATOM 552 O O . GLU A 1 72 ? 29.391 18.844 -19.453 1 61.84 72 GLU A O 1
ATOM 557 N N . PRO A 1 73 ? 28.141 17.641 -17.922 1 75.94 73 PRO A N 1
ATOM 558 C CA . PRO A 1 73 ? 27.141 16.859 -17.188 1 75.94 73 PRO A CA 1
ATOM 559 C C . PRO A 1 73 ? 26.266 17.719 -16.297 1 75.94 73 PRO A C 1
ATOM 561 O O . PRO A 1 73 ? 26.484 18.922 -16.172 1 75.94 73 PRO A O 1
ATOM 564 N N . ALA A 1 74 ? 25.188 17.109 -15.688 1 84.5 74 ALA A N 1
ATOM 565 C CA . ALA A 1 74 ? 24.328 17.781 -14.727 1 84.5 74 ALA A CA 1
ATOM 566 C C . ALA A 1 74 ? 25.156 18.547 -13.695 1 84.5 74 ALA A C 1
ATOM 568 O O . ALA A 1 74 ? 26.188 18.062 -13.234 1 84.5 74 ALA A O 1
ATOM 569 N N . PRO A 1 75 ? 24.797 19.719 -13.352 1 88.31 75 PRO A N 1
ATOM 570 C CA . PRO A 1 75 ? 25.594 20.547 -12.445 1 88.31 75 PRO A CA 1
ATOM 571 C C . PRO A 1 75 ? 25.469 20.125 -10.984 1 88.31 75 PRO A C 1
ATOM 573 O O . PRO A 1 75 ? 25.766 20.906 -10.078 1 88.31 75 PRO A O 1
ATOM 576 N N . PHE A 1 76 ? 24.984 18.969 -10.727 1 93.38 76 PHE A N 1
ATOM 577 C CA . PHE A 1 76 ? 24.859 18.438 -9.383 1 93.38 76 PHE A CA 1
ATOM 578 C C . PHE A 1 76 ? 25.828 17.281 -9.164 1 93.38 76 PHE A C 1
ATOM 580 O O . PHE A 1 76 ? 25.797 16.297 -9.906 1 93.38 76 PHE A O 1
ATOM 587 N N . ALA A 1 77 ? 26.594 17.312 -8.125 1 91.31 77 ALA A N 1
ATOM 588 C CA . ALA A 1 77 ? 27.656 16.328 -7.879 1 91.31 77 ALA A CA 1
ATOM 589 C C . ALA A 1 77 ? 27.062 14.93 -7.715 1 91.31 77 ALA A C 1
ATOM 591 O O . ALA A 1 77 ? 27.703 13.938 -8.078 1 91.31 77 ALA A O 1
ATOM 592 N N . PHE A 1 78 ? 25.891 14.883 -7.258 1 95.31 78 PHE A N 1
ATOM 593 C CA . PHE A 1 78 ? 25.281 13.586 -6.949 1 95.31 78 PHE A CA 1
ATOM 594 C C . PHE A 1 78 ? 24.656 12.969 -8.195 1 95.31 78 PHE A C 1
ATOM 596 O O . PHE A 1 78 ? 24.109 11.867 -8.133 1 95.31 78 PHE A O 1
ATOM 603 N N . CYS A 1 79 ? 24.688 13.57 -9.289 1 93.62 79 CYS A N 1
ATOM 604 C CA . CYS A 1 79 ? 24.188 13 -10.531 1 93.62 79 CYS A CA 1
ATOM 605 C C . CYS A 1 79 ? 25.297 12.312 -11.312 1 93.62 79 CYS A C 1
ATOM 607 O O . CYS A 1 79 ? 26.375 12.875 -11.484 1 93.62 79 CYS A O 1
ATOM 609 N N . PRO A 1 80 ? 25.125 11.133 -11.867 1 93.5 80 PRO A N 1
ATOM 610 C CA . PRO A 1 80 ? 23.891 10.352 -11.828 1 93.5 80 PRO A CA 1
ATOM 611 C C . PRO A 1 80 ? 23.594 9.797 -10.438 1 93.5 80 PRO A C 1
ATOM 613 O O . PRO A 1 80 ? 24.516 9.453 -9.695 1 93.5 80 PRO A O 1
ATOM 616 N N . ASP A 1 81 ? 22.297 9.766 -10.188 1 93.69 81 ASP A N 1
ATOM 617 C CA . ASP A 1 81 ? 21.875 9.273 -8.883 1 93.69 81 ASP A CA 1
ATOM 618 C C . ASP A 1 81 ? 22.391 7.852 -8.648 1 93.69 81 ASP A C 1
ATOM 620 O O . ASP A 1 81 ? 22.453 7.047 -9.578 1 93.69 81 ASP A O 1
ATOM 624 N N . PHE A 1 82 ? 22.844 7.531 -7.43 1 94.56 82 PHE A N 1
ATOM 625 C CA . PHE A 1 82 ? 23.406 6.266 -6.988 1 94.56 82 PHE A CA 1
ATOM 626 C C . PHE A 1 82 ? 24.797 6.051 -7.594 1 94.56 82 PHE A C 1
ATOM 628 O O . PHE A 1 82 ? 25.375 4.969 -7.477 1 94.56 82 PHE A O 1
ATOM 635 N N . GLY A 1 83 ? 25.328 7.008 -8.242 1 92.12 83 GLY A N 1
ATOM 636 C CA . GLY A 1 83 ? 26.656 6.922 -8.797 1 92.12 83 GLY A CA 1
ATOM 637 C C . GLY A 1 83 ? 27.75 7.039 -7.75 1 92.12 83 GLY A C 1
ATOM 638 O O . GLY A 1 83 ? 27.469 7.105 -6.555 1 92.12 83 GLY A O 1
ATOM 639 N N . PRO A 1 84 ? 28.969 7.051 -8.164 1 89.56 84 PRO A N 1
ATOM 640 C CA . PRO A 1 84 ? 30.094 7.023 -7.246 1 89.56 84 PRO A CA 1
ATOM 641 C C . PRO A 1 84 ? 30.172 8.266 -6.355 1 89.56 84 PRO A C 1
ATOM 643 O O . PRO A 1 84 ? 30.688 8.195 -5.238 1 89.56 84 PRO A O 1
ATOM 646 N N . ASP A 1 85 ? 29.609 9.414 -6.809 1 92.19 85 ASP A N 1
ATOM 647 C CA . ASP A 1 85 ? 29.734 10.656 -6.059 1 92.19 85 ASP A CA 1
ATOM 648 C C . ASP A 1 85 ? 28.484 10.93 -5.23 1 92.19 85 ASP A C 1
ATOM 650 O O . ASP A 1 85 ? 28.344 12 -4.641 1 92.19 85 ASP A O 1
ATOM 654 N N . ASP A 1 86 ? 27.578 10.023 -5.215 1 95.94 86 ASP A N 1
ATOM 655 C CA . ASP A 1 86 ? 26.391 10.125 -4.379 1 95.94 86 ASP A CA 1
ATOM 656 C C . ASP A 1 86 ? 26.688 9.688 -2.945 1 95.94 86 ASP A C 1
ATOM 658 O O . ASP A 1 86 ? 26.625 8.5 -2.629 1 95.94 86 ASP A O 1
ATOM 662 N N . ALA A 1 87 ? 26.953 10.633 -2.105 1 96.31 87 ALA A N 1
ATOM 663 C CA . ALA A 1 87 ? 27.406 10.367 -0.742 1 96.31 87 ALA A CA 1
ATOM 664 C C . ALA A 1 87 ? 26.328 9.641 0.058 1 96.31 87 ALA A C 1
ATOM 666 O O . ALA A 1 87 ? 26.641 8.805 0.909 1 96.31 87 ALA A O 1
ATOM 667 N N . VAL A 1 88 ? 25.047 9.984 -0.21 1 97.81 88 VAL A N 1
ATOM 668 C CA . VAL A 1 88 ? 23.953 9.352 0.521 1 97.81 88 VAL A CA 1
ATOM 669 C C . VAL A 1 88 ? 23.859 7.875 0.145 1 97.81 88 VAL A C 1
ATOM 671 O O . VAL A 1 88 ? 23.703 7.016 1.014 1 97.81 88 VAL A O 1
ATOM 674 N N . ALA A 1 89 ? 23.969 7.602 -1.139 1 96.31 89 ALA A N 1
ATOM 675 C CA . ALA A 1 89 ? 23.938 6.219 -1.603 1 96.31 89 ALA A CA 1
ATOM 676 C C . ALA A 1 89 ? 25.125 5.43 -1.061 1 96.31 89 ALA A C 1
ATOM 678 O O . ALA A 1 89 ? 25 4.25 -0.729 1 96.31 89 ALA A O 1
ATOM 679 N N . ALA A 1 90 ? 26.297 6.062 -0.989 1 94.56 90 ALA A N 1
ATOM 680 C CA . ALA A 1 90 ? 27.5 5.41 -0.444 1 94.56 90 ALA A CA 1
ATOM 681 C C . ALA A 1 90 ? 27.297 5.047 1.024 1 94.56 90 ALA A C 1
ATOM 683 O O . ALA A 1 90 ? 27.734 3.988 1.475 1 94.56 90 ALA A O 1
ATOM 684 N N . LYS A 1 91 ? 26.609 5.91 1.686 1 95.38 91 LYS A N 1
ATOM 685 C CA . LYS A 1 91 ? 26.406 5.758 3.125 1 95.38 91 LYS A CA 1
ATOM 686 C C . LYS A 1 91 ? 25.344 4.711 3.422 1 95.38 91 LYS A C 1
ATOM 688 O O . LYS A 1 91 ? 25.5 3.898 4.336 1 95.38 91 LYS A O 1
ATOM 693 N N . ARG A 1 92 ? 24.203 4.703 2.689 1 96 92 ARG A N 1
ATOM 694 C CA . ARG A 1 92 ? 23.016 3.939 3.07 1 96 92 ARG A CA 1
ATOM 695 C C . ARG A 1 92 ? 22.859 2.697 2.197 1 96 92 ARG A C 1
ATOM 697 O O . ARG A 1 92 ? 22.172 1.754 2.568 1 96 92 ARG A O 1
ATOM 704 N N . GLY A 1 93 ? 23.5 2.666 1.012 1 93.38 93 GLY A N 1
ATOM 705 C CA . GLY A 1 93 ? 23.328 1.577 0.063 1 93.38 93 GLY A CA 1
ATOM 706 C C . GLY A 1 93 ? 22.109 1.745 -0.83 1 93.38 93 GLY A C 1
ATOM 707 O O . GLY A 1 93 ? 21.062 2.227 -0.383 1 93.38 93 GLY A O 1
ATOM 708 N N . GLN A 1 94 ? 22.234 1.322 -2.055 1 93.81 94 GLN A N 1
ATOM 709 C CA . GLN A 1 94 ? 21.188 1.483 -3.057 1 93.81 94 GLN A CA 1
ATOM 710 C C . GLN A 1 94 ? 19.938 0.677 -2.686 1 93.81 94 GLN A C 1
ATOM 712 O O . GLN A 1 94 ? 18.812 1.171 -2.799 1 93.81 94 GLN A O 1
ATOM 717 N N . VAL A 1 95 ? 20.141 -0.567 -2.154 1 93.5 95 VAL A N 1
ATOM 718 C CA . VAL A 1 95 ? 19.031 -1.479 -1.881 1 93.5 95 VAL A CA 1
ATOM 719 C C . VAL A 1 95 ? 18.141 -0.895 -0.79 1 93.5 95 VAL A C 1
ATOM 721 O O . VAL A 1 95 ? 16.906 -0.836 -0.945 1 93.5 95 VAL A O 1
ATOM 724 N N . ALA A 1 96 ? 18.766 -0.406 0.271 1 95 96 ALA A N 1
ATOM 725 C CA . ALA A 1 96 ? 18.016 0.176 1.373 1 95 96 ALA A CA 1
ATOM 726 C C . ALA A 1 96 ? 17.25 1.419 0.919 1 95 96 ALA A C 1
ATOM 728 O O . ALA A 1 96 ? 16.078 1.609 1.278 1 95 96 ALA A O 1
ATOM 729 N N . LEU A 1 97 ? 17.891 2.254 0.12 1 97.44 97 LEU A N 1
ATOM 730 C CA . LEU A 1 97 ? 17.281 3.49 -0.348 1 97.44 97 LEU A CA 1
ATOM 731 C C . LEU A 1 97 ? 16.109 3.195 -1.278 1 97.44 97 LEU A C 1
ATOM 733 O O . LEU A 1 97 ? 15.047 3.82 -1.169 1 97.44 97 LEU A O 1
ATOM 737 N N . LEU A 1 98 ? 16.25 2.207 -2.152 1 97 98 LEU A N 1
ATOM 738 C CA . LEU A 1 98 ? 15.188 1.848 -3.078 1 97 98 LEU A CA 1
ATOM 739 C C . LEU A 1 98 ? 14.016 1.218 -2.334 1 97 98 LEU A C 1
ATOM 741 O O . LEU A 1 98 ? 12.852 1.503 -2.641 1 97 98 LEU A O 1
ATOM 745 N N . LYS A 1 99 ? 14.305 0.411 -1.323 1 96.75 99 LYS A N 1
ATOM 746 C CA . LYS A 1 99 ? 13.25 -0.243 -0.555 1 96.75 99 LYS A CA 1
ATOM 747 C C . LYS A 1 99 ? 12.477 0.767 0.29 1 96.75 99 LYS A C 1
ATOM 749 O O . LYS A 1 99 ? 11.352 0.501 0.708 1 96.75 99 LYS A O 1
ATOM 754 N N . SER A 1 100 ? 13.086 1.928 0.537 1 98 100 SER A N 1
ATOM 755 C CA . SER A 1 100 ? 12.422 2.949 1.343 1 98 100 SER A CA 1
ATOM 756 C C . SER A 1 100 ? 11.367 3.691 0.533 1 98 100 SER A C 1
ATOM 758 O O . SER A 1 100 ? 10.547 4.418 1.096 1 98 100 SER A O 1
ATOM 760 N N . ARG A 1 101 ? 11.375 3.521 -0.78 1 98.25 101 ARG A N 1
ATOM 761 C CA . ARG A 1 101 ? 10.414 4.184 -1.656 1 98.25 101 ARG A CA 1
ATOM 762 C C . ARG A 1 101 ? 9.148 3.354 -1.807 1 98.25 101 ARG A C 1
ATOM 764 O O . ARG A 1 101 ? 9.023 2.562 -2.744 1 98.25 101 ARG A O 1
ATOM 771 N N . LEU A 1 102 ? 8.172 3.561 -0.939 1 97.94 102 LEU A N 1
ATOM 772 C CA . LEU A 1 102 ? 6.965 2.744 -0.892 1 97.94 102 LEU A CA 1
ATOM 773 C C . LEU A 1 102 ? 6.047 3.062 -2.068 1 97.94 102 LEU A C 1
ATOM 775 O O . LEU A 1 102 ? 5.445 2.158 -2.654 1 97.94 102 LEU A O 1
ATOM 779 N N . HIS A 1 103 ? 5.918 4.305 -2.365 1 98.12 103 HIS A N 1
ATOM 780 C CA . HIS A 1 103 ? 5.137 4.785 -3.498 1 98.12 103 HIS A CA 1
ATOM 781 C C . HIS A 1 103 ? 5.742 6.055 -4.09 1 98.12 103 HIS A C 1
ATOM 783 O O . HIS A 1 103 ? 6.051 6.996 -3.359 1 98.12 103 HIS A O 1
ATOM 789 N N . LEU A 1 104 ? 5.891 6.082 -5.34 1 97.62 104 LEU A N 1
ATOM 790 C CA . LEU A 1 104 ? 6.559 7.223 -5.953 1 97.62 104 LEU A CA 1
ATOM 791 C C . LEU A 1 104 ? 5.559 8.094 -6.707 1 97.62 104 LEU A C 1
ATOM 793 O O . LEU A 1 104 ? 5.707 9.32 -6.746 1 97.62 104 LEU A O 1
ATOM 797 N N . GLY A 1 105 ? 4.484 7.516 -7.316 1 96 105 GLY A N 1
ATOM 798 C CA . GLY A 1 105 ? 3.549 8.266 -8.141 1 96 105 GLY A CA 1
ATOM 799 C C . GLY A 1 105 ? 4.195 8.883 -9.367 1 96 105 GLY A C 1
ATOM 800 O O . GLY A 1 105 ? 5.258 8.43 -9.805 1 96 105 GLY A O 1
ATOM 801 N N . THR A 1 106 ? 3.572 9.898 -9.922 1 96.25 106 THR A N 1
ATOM 802 C CA . THR A 1 106 ? 4.055 10.547 -11.141 1 96.25 106 THR A CA 1
ATOM 803 C C . THR A 1 106 ? 5.184 11.531 -10.82 1 96.25 106 THR A C 1
ATOM 805 O O . THR A 1 106 ? 6.02 11.82 -11.672 1 96.25 106 THR A O 1
ATOM 808 N N . GLY A 1 107 ? 5.137 12.062 -9.633 1 96.81 107 GLY A N 1
ATOM 809 C CA . GLY A 1 107 ? 6.117 13.055 -9.227 1 96.81 107 GLY A CA 1
ATOM 810 C C . GLY A 1 107 ? 5.891 14.414 -9.852 1 96.81 107 GLY A C 1
ATOM 811 O O . GLY A 1 107 ? 6.773 15.273 -9.82 1 96.81 107 GLY A O 1
ATOM 812 N N . ALA A 1 108 ? 4.691 14.672 -10.367 1 96 108 ALA A N 1
ATOM 813 C CA . ALA A 1 108 ? 4.43 15.883 -11.141 1 96 108 ALA A CA 1
ATOM 814 C C . ALA A 1 108 ? 4.637 17.141 -10.281 1 96 108 ALA A C 1
ATOM 816 O O . ALA A 1 108 ? 5.367 18.047 -10.672 1 96 108 ALA A O 1
ATOM 817 N N . ARG A 1 109 ? 4.035 17.156 -9.141 1 97.19 109 ARG A N 1
ATOM 818 C CA . ARG A 1 109 ? 4.137 18.344 -8.305 1 97.19 109 ARG A CA 1
ATOM 819 C C . ARG A 1 109 ? 5.547 18.5 -7.75 1 97.19 109 ARG A C 1
ATOM 821 O O . ARG A 1 109 ? 6.02 19.625 -7.551 1 97.19 109 ARG A O 1
ATOM 828 N N . VAL A 1 110 ? 6.211 17.406 -7.512 1 98.31 110 VAL A N 1
ATOM 829 C CA . VAL A 1 110 ? 7.602 17.453 -7.07 1 98.31 110 VAL A CA 1
ATOM 830 C C . VAL A 1 110 ? 8.477 18.031 -8.188 1 98.31 110 VAL A C 1
ATOM 832 O O . VAL A 1 110 ? 9.367 18.844 -7.926 1 98.31 110 VAL A O 1
ATOM 835 N N . GLN A 1 111 ? 8.203 17.609 -9.391 1 96.75 111 GLN A N 1
ATOM 836 C CA . GLN A 1 111 ? 8.977 18.125 -10.523 1 96.75 111 GLN A CA 1
ATOM 837 C C . GLN A 1 111 ? 8.727 19.609 -10.742 1 96.75 111 GLN A C 1
ATOM 839 O O . GLN A 1 111 ? 9.633 20.344 -11.133 1 96.75 111 GLN A O 1
ATOM 844 N N . ARG A 1 112 ? 7.488 20.047 -10.516 1 95.81 112 ARG A N 1
ATOM 845 C CA . ARG A 1 112 ? 7.215 21.484 -10.578 1 95.81 112 ARG A CA 1
ATOM 846 C C . ARG A 1 112 ? 8.031 22.25 -9.539 1 95.81 112 ARG A C 1
ATOM 848 O O . ARG A 1 112 ? 8.586 23.297 -9.828 1 95.81 112 ARG A O 1
ATOM 855 N N . LEU A 1 113 ? 8.109 21.719 -8.336 1 97.5 113 LEU A N 1
ATOM 856 C CA . LEU A 1 113 ? 8.914 22.297 -7.262 1 97.5 113 LEU A CA 1
ATOM 857 C C . LEU A 1 113 ? 10.383 22.375 -7.664 1 97.5 113 LEU A C 1
ATOM 859 O O . LEU A 1 113 ? 11.031 23.406 -7.461 1 97.5 113 LEU A O 1
ATOM 863 N N . ILE A 1 114 ? 10.867 21.297 -8.188 1 96.69 114 ILE A N 1
ATOM 864 C CA . ILE A 1 114 ? 12.273 21.203 -8.555 1 96.69 114 ILE A CA 1
ATOM 865 C C . ILE A 1 114 ? 12.578 22.203 -9.672 1 96.69 114 ILE A C 1
ATOM 867 O O . ILE A 1 114 ? 13.617 22.875 -9.664 1 96.69 114 ILE A O 1
ATOM 871 N N . HIS A 1 115 ? 11.68 22.297 -10.617 1 93.06 115 HIS A N 1
ATOM 872 C CA . HIS A 1 115 ? 11.859 23.281 -11.688 1 93.06 115 HIS A CA 1
ATOM 873 C C . HIS A 1 115 ? 11.922 24.688 -11.133 1 93.06 115 HIS A C 1
ATOM 875 O O . HIS A 1 115 ? 12.758 25.5 -11.562 1 93.06 115 HIS A O 1
ATOM 881 N N . LYS A 1 116 ? 11.031 24.969 -10.227 1 93.38 116 LYS A N 1
ATOM 882 C CA . LYS A 1 116 ? 11.039 26.266 -9.57 1 93.38 116 LYS A CA 1
ATOM 883 C C . LYS A 1 116 ? 12.398 26.547 -8.914 1 93.38 116 LYS A C 1
ATOM 885 O O . LYS A 1 116 ? 12.969 27.625 -9.086 1 93.38 116 LYS A O 1
ATOM 890 N N . ALA A 1 117 ? 12.906 25.609 -8.219 1 95 117 ALA A N 1
ATOM 891 C CA . ALA A 1 117 ? 14.188 25.75 -7.539 1 95 117 ALA A CA 1
ATOM 892 C C . ALA A 1 117 ? 15.328 25.922 -8.539 1 95 117 ALA A C 1
ATOM 894 O O . ALA A 1 117 ? 16.219 26.75 -8.344 1 95 117 ALA A O 1
ATOM 895 N N . MET A 1 118 ? 15.258 25.172 -9.602 1 92.19 118 MET A N 1
ATOM 896 C CA . MET A 1 118 ? 16.312 25.188 -10.602 1 92.19 118 MET A CA 1
ATOM 897 C C . MET A 1 118 ? 16.359 26.531 -11.32 1 92.19 118 MET A C 1
ATOM 899 O O . MET A 1 118 ? 17.391 26.922 -11.867 1 92.19 118 MET A O 1
ATOM 903 N N . THR A 1 119 ? 15.258 27.219 -11.297 1 90.81 119 THR A N 1
ATOM 904 C CA . THR A 1 119 ? 15.203 28.531 -11.938 1 90.81 119 THR A CA 1
ATOM 905 C C . THR A 1 119 ? 15.594 29.641 -10.953 1 90.81 119 THR A C 1
ATOM 907 O O . THR A 1 119 ? 15.43 30.828 -11.242 1 90.81 119 THR A O 1
ATOM 910 N N . GLY A 1 120 ? 15.945 29.266 -9.75 1 90.19 120 GLY A N 1
ATOM 911 C CA . GLY A 1 120 ? 16.5 30.219 -8.797 1 90.19 120 GLY A CA 1
ATOM 912 C C . GLY A 1 120 ? 15.445 30.875 -7.926 1 90.19 120 GLY A C 1
ATOM 913 O O . GLY A 1 120 ? 15.695 31.922 -7.324 1 90.19 120 GLY A O 1
ATOM 914 N N . GLN A 1 121 ? 14.297 30.344 -7.875 1 92.12 121 GLN A N 1
ATOM 915 C CA . GLN A 1 121 ? 13.234 30.922 -7.055 1 92.12 121 GLN A CA 1
ATOM 916 C C . GLN A 1 121 ? 13.25 30.328 -5.645 1 92.12 121 GLN A C 1
ATOM 918 O O . GLN A 1 121 ? 13.688 29.188 -5.449 1 92.12 121 GLN A O 1
ATOM 923 N N . PRO A 1 122 ? 12.844 31.109 -4.703 1 94.75 122 PRO A N 1
ATOM 924 C CA . PRO A 1 122 ? 12.836 30.609 -3.324 1 94.75 122 PRO A CA 1
ATOM 925 C C . PRO A 1 122 ? 11.789 29.516 -3.092 1 94.75 122 PRO A C 1
ATOM 927 O O . PRO A 1 122 ? 10.773 29.484 -3.781 1 94.75 122 PRO A O 1
ATOM 930 N N . VAL A 1 123 ? 12.047 28.688 -2.137 1 96.94 123 VAL A N 1
ATOM 931 C CA . VAL A 1 123 ? 11.156 27.578 -1.815 1 96.94 123 VAL A CA 1
ATOM 932 C C . VAL A 1 123 ? 10.789 27.625 -0.333 1 96.94 123 VAL A C 1
ATOM 934 O O . VAL A 1 123 ? 11.664 27.766 0.523 1 96.94 123 VAL A O 1
ATOM 937 N N . THR A 1 124 ? 9.531 27.578 -0.047 1 98.25 124 THR A N 1
ATOM 938 C CA . THR A 1 124 ? 9.039 27.453 1.322 1 98.25 124 THR A CA 1
ATOM 939 C C . THR A 1 124 ? 8.664 26.016 1.635 1 98.25 124 THR A C 1
ATOM 941 O O . THR A 1 124 ? 7.781 25.438 0.989 1 98.25 124 THR A O 1
ATOM 944 N N . VAL A 1 125 ? 9.336 25.438 2.635 1 98.44 125 VAL A N 1
ATOM 945 C CA . VAL A 1 125 ? 9.078 24.062 3.064 1 98.44 125 VAL A CA 1
ATOM 946 C C . VAL A 1 125 ? 8.297 24.078 4.379 1 98.44 125 VAL A C 1
ATOM 948 O O . VAL A 1 125 ? 8.695 24.734 5.34 1 98.44 125 VAL A O 1
ATOM 951 N N . SER A 1 126 ? 7.184 23.406 4.398 1 98.56 126 SER A N 1
ATOM 952 C CA . SER A 1 126 ? 6.395 23.203 5.609 1 98.56 126 SER A CA 1
ATOM 953 C C . SER A 1 126 ? 6.383 21.734 6.02 1 98.56 126 SER A C 1
ATOM 955 O O . SER A 1 126 ? 6.254 20.844 5.172 1 98.56 126 SER A O 1
ATOM 957 N N . VAL A 1 127 ? 6.609 21.469 7.328 1 98.5 127 VAL A N 1
ATOM 958 C CA . VAL A 1 127 ? 6.555 20.094 7.809 1 98.5 127 VAL A CA 1
ATOM 959 C C . VAL A 1 127 ? 5.504 19.969 8.906 1 98.5 127 VAL A C 1
ATOM 961 O O . VAL A 1 127 ? 5.363 20.859 9.742 1 98.5 127 VAL A O 1
ATOM 964 N N . LEU A 1 128 ? 4.703 18.953 8.812 1 97.94 128 LEU A N 1
ATOM 965 C CA . LEU A 1 128 ? 3.725 18.594 9.836 1 97.94 128 LEU A CA 1
ATOM 966 C C . LEU A 1 128 ? 3.965 17.188 10.352 1 97.94 128 LEU A C 1
ATOM 968 O O . LEU A 1 128 ? 4.48 16.328 9.625 1 97.94 128 LEU A O 1
ATOM 972 N N . GLY A 1 129 ? 3.607 16.969 11.586 1 96.81 129 GLY A N 1
ATOM 973 C CA . GLY A 1 129 ? 3.781 15.672 12.219 1 96.81 129 GLY A CA 1
ATOM 974 C C . GLY A 1 129 ? 3.633 15.719 13.727 1 96.81 129 GLY A C 1
ATOM 975 O O . GLY A 1 129 ? 3.242 16.734 14.289 1 96.81 129 GLY A O 1
ATOM 976 N N . GLY A 1 130 ? 3.885 14.586 14.336 1 93.56 130 GLY A N 1
ATOM 977 C CA . GLY A 1 130 ? 3.848 14.492 15.789 1 93.56 130 GLY A CA 1
ATOM 978 C C . GLY A 1 130 ? 5.195 14.742 16.438 1 93.56 130 GLY A C 1
ATOM 979 O O . GLY A 1 130 ? 5.895 15.688 16.078 1 93.56 130 GLY A O 1
ATOM 980 N N . SER A 1 131 ? 5.5 13.953 17.422 1 92.69 131 SER A N 1
ATOM 981 C CA . SER A 1 131 ? 6.68 14.156 18.266 1 92.69 131 SER A CA 1
ATOM 982 C C . SER A 1 131 ? 7.965 14 17.453 1 92.69 131 SER A C 1
ATOM 984 O O . SER A 1 131 ? 8.961 14.68 17.719 1 92.69 131 SER A O 1
ATOM 986 N N . ILE A 1 132 ? 7.988 13.133 16.5 1 95.44 132 ILE A N 1
ATOM 987 C CA . ILE A 1 132 ? 9.188 12.898 15.703 1 95.44 132 ILE A CA 1
ATOM 988 C C . ILE A 1 132 ? 9.57 14.164 14.938 1 95.44 132 ILE A C 1
ATOM 990 O O . ILE A 1 132 ? 10.719 14.609 14.992 1 95.44 132 ILE A O 1
ATOM 994 N N . THR A 1 133 ? 8.602 14.758 14.297 1 96.44 133 THR A N 1
ATOM 995 C CA . THR A 1 133 ? 8.812 15.945 13.477 1 96.44 133 THR A CA 1
ATOM 996 C C . THR A 1 133 ? 8.984 17.188 14.352 1 96.44 133 THR A C 1
ATOM 998 O O . THR A 1 133 ? 9.672 18.125 13.961 1 96.44 133 THR A O 1
ATOM 1001 N N . ALA A 1 134 ? 8.43 17.078 15.578 1 92.88 134 ALA A N 1
ATOM 1002 C CA . ALA A 1 134 ? 8.609 18.172 16.547 1 92.88 134 ALA A CA 1
ATOM 1003 C C . ALA A 1 134 ? 9.977 18.078 17.219 1 92.88 134 ALA A C 1
ATOM 1005 O O . ALA A 1 134 ? 10.273 18.859 18.125 1 92.88 134 ALA A O 1
ATOM 1006 N N . CYS A 1 135 ? 10.805 17.109 16.859 1 91.88 135 CYS A N 1
ATOM 1007 C CA . CYS A 1 135 ? 12.195 16.938 17.266 1 91.88 135 CYS A CA 1
ATOM 1008 C C . CYS A 1 135 ? 12.289 16.578 18.75 1 91.88 135 CYS A C 1
ATOM 1010 O O . CYS A 1 135 ? 13.227 16.984 19.438 1 91.88 135 CYS A O 1
ATOM 1012 N N . HIS A 1 136 ? 11.242 15.93 19.156 1 86.12 136 HIS A N 1
ATOM 1013 C CA . HIS A 1 136 ? 11.336 15.383 20.516 1 86.12 136 HIS A CA 1
ATOM 1014 C C . HIS A 1 136 ? 12.438 14.328 20.594 1 86.12 136 HIS A C 1
ATOM 1016 O O . HIS A 1 136 ? 12.453 13.375 19.812 1 86.12 136 HIS A O 1
ATOM 1022 N N . GLY A 1 137 ? 13.352 14.555 21.438 1 79.12 137 GLY A N 1
ATOM 1023 C CA . GLY A 1 137 ? 14.461 13.625 21.578 1 79.12 137 GLY A CA 1
ATOM 1024 C C . GLY A 1 137 ? 15.641 13.969 20.688 1 79.12 137 GLY A C 1
ATOM 1025 O O . GLY A 1 137 ? 16.672 13.312 20.75 1 79.12 137 GLY A O 1
ATOM 1026 N N . ALA A 1 138 ? 15.43 14.961 19.922 1 82.94 138 ALA A N 1
ATOM 1027 C CA . ALA A 1 138 ? 16.484 15.406 19.016 1 82.94 138 ALA A CA 1
ATOM 1028 C C . ALA A 1 138 ? 16.75 16.906 19.156 1 82.94 138 ALA A C 1
ATOM 1030 O O . ALA A 1 138 ? 16.781 17.641 18.172 1 82.94 138 ALA A O 1
ATOM 1031 N N . GLY A 1 139 ? 16.859 17.359 20.344 1 76.25 139 GLY A N 1
ATOM 1032 C CA . GLY A 1 139 ? 17.109 18.75 20.672 1 76.25 139 GLY A CA 1
ATOM 1033 C C . GLY A 1 139 ? 15.898 19.453 21.266 1 76.25 139 GLY A C 1
ATOM 1034 O O . GLY A 1 139 ? 16.031 20.5 21.906 1 76.25 139 GLY A O 1
ATOM 1035 N N . ASP A 1 140 ? 14.711 18.859 21.031 1 75.25 140 ASP A N 1
ATOM 1036 C CA . ASP A 1 140 ? 13.453 19.328 21.625 1 75.25 140 ASP A CA 1
ATOM 1037 C C . ASP A 1 140 ? 13.156 20.766 21.203 1 75.25 140 ASP A C 1
ATOM 1039 O O . ASP A 1 140 ? 12.734 21.578 22.031 1 75.25 140 ASP A O 1
ATOM 1043 N N . ASP A 1 141 ? 13.672 21.078 20.047 1 80.62 141 ASP A N 1
ATOM 1044 C CA . ASP A 1 141 ? 13.477 22.328 19.312 1 80.62 141 ASP A CA 1
ATOM 1045 C C . ASP A 1 141 ? 13.094 22.062 17.859 1 80.62 141 ASP A C 1
ATOM 1047 O O . ASP A 1 141 ? 13.789 21.328 17.156 1 80.62 141 ASP A O 1
ATOM 1051 N N . PRO A 1 142 ? 12 22.688 17.531 1 81.06 142 PRO A N 1
ATOM 1052 C CA . PRO A 1 142 ? 11.516 22.375 16.188 1 81.06 142 PRO A CA 1
ATOM 1053 C C . PRO A 1 142 ? 12.523 22.75 15.094 1 81.06 142 PRO A C 1
ATOM 1055 O O . PRO A 1 142 ? 12.398 22.281 13.953 1 81.06 142 PRO A O 1
ATOM 1058 N N . VAL A 1 143 ? 13.477 23.516 15.422 1 81.38 143 VAL A N 1
ATOM 1059 C CA . VAL A 1 143 ? 14.461 23.891 14.406 1 81.38 143 VAL A CA 1
ATOM 1060 C C . VAL A 1 143 ? 15.836 23.375 14.812 1 81.38 143 VAL A C 1
ATOM 1062 O O . VAL A 1 143 ? 16.859 23.906 14.383 1 81.38 143 VAL A O 1
ATOM 1065 N N . SER A 1 144 ? 15.836 22.375 15.609 1 86.12 144 SER A N 1
ATOM 1066 C CA . SER A 1 144 ? 17.094 21.766 16.016 1 86.12 144 SER A CA 1
ATOM 1067 C C . SER A 1 144 ? 17.891 21.266 14.812 1 86.12 144 SER A C 1
ATOM 1069 O O . SER A 1 144 ? 17.328 20.578 13.938 1 86.12 144 SER A O 1
ATOM 1071 N N . PRO A 1 145 ? 19.156 21.516 14.797 1 90.62 145 PRO A N 1
ATOM 1072 C CA . PRO A 1 145 ? 19.969 21.031 13.688 1 90.62 145 PRO A CA 1
ATOM 1073 C C . PRO A 1 145 ? 20.141 19.5 13.703 1 90.62 145 PRO A C 1
ATOM 1075 O O . PRO A 1 145 ? 20.625 18.922 12.734 1 90.62 145 PRO A O 1
ATOM 1078 N N . ARG A 1 146 ? 19.75 18.922 14.766 1 91.44 146 ARG A N 1
ATOM 1079 C CA . ARG A 1 146 ? 19.891 17.469 14.891 1 91.44 146 ARG A CA 1
ATOM 1080 C C . ARG A 1 146 ? 18.609 16.766 14.438 1 91.44 146 ARG A C 1
ATOM 1082 O O . ARG A 1 146 ? 18.562 15.539 14.391 1 91.44 146 ARG A O 1
ATOM 1089 N N . CYS A 1 147 ? 17.625 17.594 14.102 1 95.31 147 CYS A N 1
ATOM 1090 C CA . CYS A 1 147 ? 16.328 17.078 13.688 1 95.31 147 CYS A CA 1
ATOM 1091 C C . CYS A 1 147 ? 16.219 17.016 12.172 1 95.31 147 CYS A C 1
ATOM 1093 O O . CYS A 1 147 ? 16.797 17.844 11.469 1 95.31 147 CYS A O 1
ATOM 1095 N N . TRP A 1 148 ? 15.461 16.047 11.625 1 97.38 148 TRP A N 1
ATOM 1096 C CA . TRP A 1 148 ? 15.477 15.727 10.195 1 97.38 148 TRP A CA 1
ATOM 1097 C C . TRP A 1 148 ? 15.016 16.922 9.367 1 97.38 148 TRP A C 1
ATOM 1099 O O . TRP A 1 148 ? 15.531 17.172 8.273 1 97.38 148 TRP A O 1
ATOM 1109 N N . PRO A 1 149 ? 14.023 17.781 9.898 1 97.88 149 PRO A N 1
ATOM 1110 C CA . PRO A 1 149 ? 13.625 18.906 9.055 1 97.88 149 PRO A CA 1
ATOM 1111 C C . PRO A 1 149 ? 14.773 19.875 8.797 1 97.88 149 PRO A C 1
ATOM 1113 O O . PRO A 1 149 ? 14.969 20.328 7.656 1 97.88 149 PRO A O 1
ATOM 1116 N N . SER A 1 150 ? 15.523 20.172 9.812 1 96.56 150 SER A N 1
ATOM 1117 C CA . SER A 1 150 ? 16.641 21.094 9.664 1 96.56 150 SER A CA 1
ATOM 1118 C C . SER A 1 150 ? 17.75 20.484 8.797 1 96.56 150 SER A C 1
ATOM 1120 O O . SER A 1 150 ? 18.344 21.188 7.977 1 96.56 150 SER A O 1
ATOM 1122 N N . LYS A 1 151 ? 17.969 19.234 9.008 1 96.31 151 LYS A N 1
ATOM 1123 C CA . LYS A 1 151 ? 18.984 18.547 8.227 1 96.31 151 LYS A CA 1
ATOM 1124 C C . LYS A 1 151 ? 18.641 18.562 6.738 1 96.31 151 LYS A C 1
ATOM 1126 O O . LYS A 1 151 ? 19.5 18.828 5.898 1 96.31 151 LYS A O 1
ATOM 1131 N N . PHE A 1 152 ? 17.438 18.266 6.48 1 98.31 152 PHE A N 1
ATOM 1132 C CA . PHE A 1 152 ? 16.969 18.281 5.094 1 98.31 152 PHE A CA 1
ATOM 1133 C C . PHE A 1 152 ? 17.078 19.672 4.496 1 98.31 152 PHE A C 1
ATOM 1135 O O . PHE A 1 152 ? 17.562 19.844 3.373 1 98.31 152 PHE A O 1
ATOM 1142 N N . PHE A 1 153 ? 16.562 20.609 5.223 1 97.25 153 PHE A N 1
ATOM 1143 C CA . PHE A 1 153 ? 16.547 21.969 4.711 1 97.25 153 PHE A CA 1
ATOM 1144 C C . PHE A 1 153 ? 17.953 22.5 4.492 1 97.25 153 PHE A C 1
ATOM 1146 O O . PHE A 1 153 ? 18.203 23.234 3.541 1 97.25 153 PHE A O 1
ATOM 1153 N N . GLU A 1 154 ? 18.859 22.156 5.375 1 96 154 GLU A N 1
ATOM 1154 C CA . GLU A 1 154 ? 20.25 22.516 5.18 1 96 154 GLU A CA 1
ATOM 1155 C C . GLU A 1 154 ? 20.797 21.953 3.873 1 96 154 GLU A C 1
ATOM 1157 O O . GLU A 1 154 ? 21.469 22.656 3.117 1 96 154 GLU A O 1
ATOM 1162 N N . TRP A 1 155 ? 20.531 20.688 3.645 1 97.12 155 TRP A N 1
ATOM 1163 C CA . TRP A 1 155 ? 20.922 20.078 2.385 1 97.12 155 TRP A CA 1
ATOM 1164 C C . TRP A 1 155 ? 20.297 20.797 1.198 1 97.12 155 TRP A C 1
ATOM 1166 O O . TRP A 1 155 ? 20.969 21.078 0.209 1 97.12 155 TRP A O 1
ATOM 1176 N N . TRP A 1 156 ? 18.969 21.078 1.295 1 97.12 156 TRP A N 1
ATOM 1177 C CA . TRP A 1 156 ? 18.25 21.766 0.223 1 97.12 156 TRP A CA 1
ATOM 1178 C C . TRP A 1 156 ? 18.906 23.094 -0.123 1 97.12 156 TRP A C 1
ATOM 1180 O O . TRP A 1 156 ? 19.109 23.406 -1.298 1 97.12 156 TRP A O 1
ATOM 1190 N N . ASN A 1 157 ? 19.266 23.828 0.873 1 94.06 157 ASN A N 1
ATOM 1191 C CA . ASN A 1 157 ? 19.891 25.141 0.685 1 94.06 157 ASN A CA 1
ATOM 1192 C C . ASN A 1 157 ? 21.297 25.016 0.104 1 94.06 157 ASN A C 1
ATOM 1194 O O . ASN A 1 157 ? 21.797 25.938 -0.53 1 94.06 157 ASN A O 1
ATOM 1198 N N . GLY A 1 158 ? 21.891 23.906 0.375 1 94.19 158 GLY A N 1
ATOM 1199 C CA . GLY A 1 158 ? 23.172 23.641 -0.257 1 94.19 158 GLY A CA 1
ATOM 1200 C C . GLY A 1 158 ? 23.062 23.391 -1.75 1 94.19 158 GLY A C 1
ATOM 1201 O O . GLY A 1 158 ? 23.938 23.781 -2.52 1 94.19 158 GLY A O 1
ATOM 1202 N N . VAL A 1 159 ? 22 22.812 -2.158 1 94.44 159 VAL A N 1
ATOM 1203 C CA . VAL A 1 159 ? 21.781 22.469 -3.561 1 94.44 159 VAL A CA 1
ATOM 1204 C C . VAL A 1 159 ? 21.188 23.672 -4.297 1 94.44 159 VAL A C 1
ATOM 1206 O O . VAL A 1 159 ? 21.609 24 -5.406 1 94.44 159 VAL A O 1
ATOM 1209 N N . PHE A 1 160 ? 20.156 24.297 -3.623 1 94.75 160 PHE A N 1
ATOM 1210 C CA . PHE A 1 160 ? 19.453 25.438 -4.191 1 94.75 160 PHE A CA 1
ATOM 1211 C C . PHE A 1 160 ? 19.516 26.641 -3.246 1 94.75 160 PHE A C 1
ATOM 1213 O O . PHE A 1 160 ? 18.484 27.031 -2.68 1 94.75 160 PHE A O 1
ATOM 1220 N N . PRO A 1 161 ? 20.625 27.312 -3.195 1 93.25 161 PRO A N 1
ATOM 1221 C CA . PRO A 1 161 ? 20.75 28.422 -2.25 1 93.25 161 PRO A CA 1
ATOM 1222 C C . PRO A 1 161 ? 19.859 29.609 -2.609 1 93.25 161 PRO A C 1
ATOM 1224 O O . PRO A 1 161 ? 19.812 30.016 -3.773 1 93.25 161 PRO A O 1
ATOM 1227 N N . HIS A 1 162 ? 19.109 30.062 -1.699 1 91.56 162 HIS A N 1
ATOM 1228 C CA . HIS A 1 162 ? 18.297 31.266 -1.818 1 91.56 162 HIS A CA 1
ATOM 1229 C C . HIS A 1 162 ? 18 31.859 -0.449 1 91.56 162 HIS A C 1
ATOM 1231 O O . HIS A 1 162 ? 17.5 31.172 0.439 1 91.56 162 HIS A O 1
ATOM 1237 N N . PRO A 1 163 ? 18.219 33.156 -0.248 1 91.62 163 PRO A N 1
ATOM 1238 C CA . PRO A 1 163 ? 18.062 33.781 1.075 1 91.62 163 PRO A CA 1
ATOM 1239 C C . PRO A 1 163 ? 16.609 33.812 1.542 1 91.62 163 PRO A C 1
ATOM 1241 O O . PRO A 1 163 ? 16.344 33.906 2.742 1 91.62 163 PRO A O 1
ATOM 1244 N N . LEU A 1 164 ? 15.68 33.719 0.573 1 92.94 164 LEU A N 1
ATOM 1245 C CA . LEU A 1 164 ? 14.273 33.875 0.937 1 92.94 164 LEU A CA 1
ATOM 1246 C C . LEU A 1 164 ? 13.633 32.5 1.118 1 92.94 164 LEU A C 1
ATOM 1248 O O . LEU A 1 164 ? 12.453 32.375 1.466 1 92.94 164 LEU A O 1
ATOM 1252 N N . SER A 1 165 ? 14.414 31.391 0.891 1 94.62 165 SER A N 1
ATOM 1253 C CA . SER A 1 165 ? 13.891 30.062 1.193 1 94.62 165 SER A CA 1
ATOM 1254 C C . SER A 1 165 ? 13.695 29.875 2.695 1 94.62 165 SER A C 1
ATOM 1256 O O . SER A 1 165 ? 14.5 30.344 3.494 1 94.62 165 SER A O 1
ATOM 1258 N N . GLN A 1 166 ? 12.562 29.188 3.068 1 95.81 166 GLN A N 1
ATOM 1259 C CA . GLN A 1 166 ? 12.227 29.062 4.484 1 95.81 166 GLN A CA 1
ATOM 1260 C C . GLN A 1 166 ? 11.75 27.656 4.812 1 95.81 166 GLN A C 1
ATOM 1262 O O . GLN A 1 166 ? 11.18 26.969 3.961 1 95.81 166 GLN A O 1
ATOM 1267 N N . LEU A 1 167 ? 12.047 27.266 6.047 1 96.38 167 LEU A N 1
ATOM 1268 C CA . LEU A 1 167 ? 11.492 26.062 6.641 1 96.38 167 LEU A CA 1
ATOM 1269 C C . LEU A 1 167 ? 10.531 26.406 7.773 1 96.38 167 LEU A C 1
ATOM 1271 O O . LEU A 1 167 ? 10.891 27.125 8.703 1 96.38 167 LEU A O 1
ATOM 1275 N N . TYR A 1 168 ? 9.312 26 7.633 1 96.12 168 TYR A N 1
ATOM 1276 C CA . TYR A 1 168 ? 8.297 26.141 8.672 1 96.12 168 TYR A CA 1
ATOM 1277 C C . TYR A 1 168 ? 7.977 24.797 9.32 1 96.12 168 TYR A C 1
ATOM 1279 O O . TYR A 1 168 ? 7.387 23.922 8.68 1 96.12 168 TYR A O 1
ATOM 1287 N N . ASN A 1 169 ? 8.391 24.594 10.555 1 96.44 169 ASN A N 1
ATOM 1288 C CA . ASN A 1 169 ? 8.031 23.391 11.297 1 96.44 169 ASN A CA 1
ATOM 1289 C C . ASN A 1 169 ? 6.777 23.609 12.133 1 96.44 169 ASN A C 1
ATOM 1291 O O . ASN A 1 169 ? 6.848 24.172 13.227 1 96.44 169 ASN A O 1
ATOM 1295 N N . GLY A 1 170 ? 5.633 23.094 11.648 1 95 170 GLY A N 1
ATOM 1296 C CA . GLY A 1 170 ? 4.355 23.234 12.328 1 95 170 GLY A CA 1
ATOM 1297 C C . GLY A 1 170 ? 3.941 21.984 13.094 1 95 170 GLY A C 1
ATOM 1298 O O . GLY A 1 170 ? 2.766 21.812 13.422 1 95 170 GLY A O 1
ATOM 1299 N N . ALA A 1 171 ? 4.895 21.109 13.359 1 94.94 171 ALA A N 1
ATOM 1300 C CA . ALA A 1 171 ? 4.578 19.875 14.07 1 94.94 171 ALA A CA 1
ATOM 1301 C C . ALA A 1 171 ? 4.16 20.156 15.508 1 94.94 171 ALA A C 1
ATOM 1303 O O . ALA A 1 171 ? 4.508 21.203 16.062 1 94.94 171 ALA A O 1
ATOM 1304 N N . ALA A 1 172 ? 3.371 19.281 16.047 1 89.12 172 ALA A N 1
ATOM 1305 C CA . ALA A 1 172 ? 2.91 19.375 17.438 1 89.12 172 ALA A CA 1
ATOM 1306 C C . ALA A 1 172 ? 3.014 18.031 18.141 1 89.12 172 ALA A C 1
ATOM 1308 O O . ALA A 1 172 ? 2.494 17.016 17.656 1 89.12 172 ALA A O 1
ATOM 1309 N N . ARG A 1 173 ? 3.652 18.031 19.266 1 88.12 173 ARG A N 1
ATOM 1310 C CA . ARG A 1 173 ? 3.83 16.797 20.016 1 88.12 173 ARG A CA 1
ATOM 1311 C C . ARG A 1 173 ? 2.486 16.203 20.453 1 88.12 173 ARG A C 1
ATOM 1313 O O . ARG A 1 173 ? 1.541 16.953 20.719 1 88.12 173 ARG A O 1
ATOM 1320 N N . LEU A 1 174 ? 2.416 14.883 20.5 1 85.94 174 LEU A N 1
ATOM 1321 C CA . LEU A 1 174 ? 1.28 14.109 21 1 85.94 174 LEU A CA 1
ATOM 1322 C C . LEU A 1 174 ? 0.015 14.438 20.219 1 85.94 174 LEU A C 1
ATOM 1324 O O . LEU A 1 174 ? -1.058 14.609 20.797 1 85.94 174 LEU A O 1
ATOM 1328 N N . THR A 1 175 ? 0.19 14.734 19 1 89.5 175 THR A N 1
ATOM 1329 C CA . THR A 1 175 ? -0.916 14.898 18.062 1 89.5 175 THR A CA 1
ATOM 1330 C C . THR A 1 175 ? -0.818 13.883 16.922 1 89.5 175 THR A C 1
ATOM 1332 O O . THR A 1 175 ? 0.19 13.188 16.797 1 89.5 175 THR A O 1
ATOM 1335 N N . ASP A 1 176 ? -1.918 13.766 16.219 1 94.56 176 ASP A N 1
ATOM 1336 C CA . ASP A 1 176 ? -1.992 12.828 15.109 1 94.56 176 ASP A CA 1
ATOM 1337 C C . ASP A 1 176 ? -2.754 13.43 13.93 1 94.56 176 ASP A C 1
ATOM 1339 O O . ASP A 1 176 ? -3.02 14.633 13.906 1 94.56 176 ASP A O 1
ATOM 1343 N N . SER A 1 177 ? -2.969 12.633 12.93 1 97.06 177 SER A N 1
ATOM 1344 C CA . SER A 1 177 ? -3.594 13.156 11.719 1 97.06 177 SER A CA 1
ATOM 1345 C C . SER A 1 177 ? -5.047 13.539 11.969 1 97.06 177 SER A C 1
ATOM 1347 O O . SER A 1 177 ? -5.617 14.344 11.227 1 97.06 177 SER A O 1
ATOM 1349 N N . ALA A 1 178 ? -5.68 12.977 13.008 1 95.06 178 ALA A N 1
ATOM 1350 C CA . ALA A 1 178 ? -7.047 13.375 13.328 1 95.06 178 ALA A CA 1
ATOM 1351 C C . ALA A 1 178 ? -7.113 14.859 13.688 1 95.06 178 ALA A C 1
ATOM 1353 O O . ALA A 1 178 ? -8.047 15.555 13.281 1 95.06 178 ALA A O 1
ATOM 1354 N N . TYR A 1 179 ? -6.164 15.305 14.461 1 93.56 179 TYR A N 1
ATOM 1355 C CA . TYR A 1 179 ? -6.074 16.719 14.82 1 93.56 179 TYR A CA 1
ATOM 1356 C C . TYR A 1 179 ? -5.746 17.562 13.594 1 93.56 179 TYR A C 1
ATOM 1358 O O . TYR A 1 179 ? -6.438 18.547 13.312 1 93.56 179 TYR A O 1
ATOM 1366 N N . PHE A 1 180 ? -4.809 17.172 12.836 1 96.94 180 PHE A N 1
ATOM 1367 C CA . PHE A 1 180 ? -4.297 17.984 11.75 1 96.94 180 PHE A CA 1
ATOM 1368 C C . PHE A 1 180 ? -5.25 17.969 10.562 1 96.94 180 PHE A C 1
ATOM 1370 O O . PHE A 1 180 ? -5.203 18.859 9.703 1 96.94 180 PHE A O 1
ATOM 1377 N N . ALA A 1 181 ? -6.051 16.906 10.477 1 97.62 181 ALA A N 1
ATOM 1378 C CA . ALA A 1 181 ? -7.055 16.859 9.414 1 97.62 181 ALA A CA 1
ATOM 1379 C C . ALA A 1 181 ? -7.898 18.125 9.398 1 97.62 181 ALA A C 1
ATOM 1381 O O . ALA A 1 181 ? -8.328 18.578 8.336 1 97.62 181 ALA A O 1
ATOM 1382 N N . TYR A 1 182 ? -8.047 18.719 10.539 1 95.94 182 TYR A N 1
ATOM 1383 C CA . TYR A 1 182 ? -8.938 19.875 10.648 1 95.94 182 TYR A CA 1
ATOM 1384 C C . TYR A 1 182 ? -8.156 21.141 10.984 1 95.94 182 TYR A C 1
ATOM 1386 O O . TYR A 1 182 ? -8.586 22.25 10.641 1 95.94 182 TYR A O 1
ATOM 1394 N N . CYS A 1 183 ? -7.012 21.016 11.578 1 94.56 183 CYS A N 1
ATOM 1395 C CA . CYS A 1 183 ? -6.363 22.188 12.141 1 94.56 183 CYS A CA 1
ATOM 1396 C C . CYS A 1 183 ? -5.047 22.484 11.438 1 94.56 183 CYS A C 1
ATOM 1398 O O . CYS A 1 183 ? -4.262 23.312 11.891 1 94.56 183 CYS A O 1
ATOM 1400 N N . SER A 1 184 ? -4.777 21.859 10.312 1 95.94 184 SER A N 1
ATOM 1401 C CA . SER A 1 184 ? -3.498 22.016 9.633 1 95.94 184 SER A CA 1
ATOM 1402 C C . SER A 1 184 ? -3.25 23.469 9.242 1 95.94 184 SER A C 1
ATOM 1404 O O . SER A 1 184 ? -2.109 23.938 9.258 1 95.94 184 SER A O 1
ATOM 1406 N N . LYS A 1 185 ? -4.277 24.172 8.977 1 93.31 185 LYS A N 1
ATOM 1407 C CA . LYS A 1 185 ? -4.145 25.562 8.547 1 93.31 185 LYS A CA 1
ATOM 1408 C C . LYS A 1 185 ? -3.484 26.406 9.633 1 93.31 185 LYS A C 1
ATOM 1410 O O . LYS A 1 185 ? -2.764 27.359 9.328 1 93.31 185 LYS A O 1
ATOM 1415 N N . HIS A 1 186 ? -3.693 26.047 10.836 1 91.62 186 HIS A N 1
ATOM 1416 C CA . HIS A 1 186 ? -3.117 26.781 11.961 1 91.62 186 HIS A CA 1
ATOM 1417 C C . HIS A 1 186 ? -1.626 26.5 12.094 1 91.62 186 HIS A C 1
ATOM 1419 O O . HIS A 1 186 ? -0.916 27.203 12.805 1 91.62 186 HIS A O 1
ATOM 1425 N N . HIS A 1 187 ? -1.186 25.531 11.375 1 93.69 187 HIS A N 1
ATOM 1426 C CA . HIS A 1 187 ? 0.173 25.047 11.586 1 93.69 187 HIS A CA 1
ATOM 1427 C C . HIS A 1 187 ? 1.027 25.219 10.344 1 93.69 187 HIS A C 1
ATOM 1429 O O . HIS A 1 187 ? 2.17 24.766 10.289 1 93.69 187 HIS A O 1
ATOM 1435 N N . MET A 1 188 ? 0.477 25.812 9.344 1 96.06 188 MET A N 1
ATOM 1436 C CA . MET A 1 188 ? 1.177 26 8.078 1 96.06 188 MET A CA 1
ATOM 1437 C C . MET A 1 188 ? 1.224 27.484 7.688 1 96.06 188 MET A C 1
ATOM 1439 O O . MET A 1 188 ? 0.349 28.25 8.078 1 96.06 188 MET A O 1
ATOM 1443 N N . PRO A 1 189 ? 2.256 27.859 6.926 1 96.5 189 PRO A N 1
ATOM 1444 C CA . PRO A 1 189 ? 2.236 29.203 6.363 1 96.5 189 PRO A CA 1
ATOM 1445 C C . PRO A 1 189 ? 1.186 29.375 5.27 1 96.5 189 PRO A C 1
ATOM 1447 O O . PRO A 1 189 ? 0.626 28.391 4.789 1 96.5 189 PRO A O 1
ATOM 1450 N N . ASP A 1 190 ? 0.961 30.594 4.922 1 95.12 190 ASP A N 1
ATOM 1451 C CA . ASP A 1 190 ? -0.037 30.891 3.9 1 95.12 190 ASP A CA 1
ATOM 1452 C C . ASP A 1 190 ? 0.368 30.297 2.551 1 95.12 190 ASP A C 1
ATOM 1454 O O . ASP A 1 190 ? -0.488 29.906 1.758 1 95.12 190 ASP A O 1
ATOM 1458 N N . HIS A 1 191 ? 1.688 30.297 2.381 1 96.56 191 HIS A N 1
ATOM 1459 C CA . HIS A 1 191 ? 2.219 29.719 1.146 1 96.56 191 HIS A CA 1
ATOM 1460 C C . HIS A 1 191 ? 3.275 28.656 1.435 1 96.56 191 HIS A C 1
ATOM 1462 O O . HIS A 1 191 ? 4.191 28.891 2.227 1 96.56 191 HIS A O 1
ATOM 1468 N N . ALA A 1 192 ? 3.08 27.547 0.863 1 98.31 192 ALA A N 1
ATOM 1469 C CA . ALA A 1 192 ? 4.055 26.453 0.944 1 98.31 192 ALA A CA 1
ATOM 1470 C C . ALA A 1 192 ? 4.27 25.812 -0.422 1 98.31 192 ALA A C 1
ATOM 1472 O O . ALA A 1 192 ? 3.309 25.547 -1.151 1 98.31 192 ALA A O 1
ATOM 1473 N N . ASP A 1 193 ? 5.547 25.625 -0.8 1 98.5 193 ASP A N 1
ATOM 1474 C CA . ASP A 1 193 ? 5.867 24.938 -2.049 1 98.5 193 ASP A CA 1
ATOM 1475 C C . ASP A 1 193 ? 5.934 23.422 -1.847 1 98.5 193 ASP A C 1
ATOM 1477 O O . ASP A 1 193 ? 5.621 22.656 -2.756 1 98.5 193 ASP A O 1
ATOM 1481 N N . LEU A 1 194 ? 6.426 23.078 -0.701 1 98.88 194 LEU A N 1
ATOM 1482 C CA . LEU A 1 194 ? 6.586 21.688 -0.309 1 98.88 194 LEU A CA 1
ATOM 1483 C C . LEU A 1 194 ? 6.031 21.438 1.092 1 98.88 194 LEU A C 1
ATOM 1485 O O . LEU A 1 194 ? 6.324 22.203 2.018 1 98.88 194 LEU A O 1
ATOM 1489 N N . VAL A 1 195 ? 5.207 20.438 1.238 1 98.94 195 VAL A N 1
ATOM 1490 C CA . VAL A 1 195 ? 4.715 20.016 2.543 1 98.94 195 VAL A CA 1
ATOM 1491 C C . VAL A 1 195 ? 5.098 18.562 2.791 1 98.94 195 VAL A C 1
ATOM 1493 O O . VAL A 1 195 ? 4.805 17.688 1.975 1 98.94 195 VAL A O 1
ATOM 1496 N N . ILE A 1 196 ? 5.801 18.281 3.869 1 98.88 196 ILE A N 1
ATOM 1497 C CA . ILE A 1 196 ? 6.188 16.938 4.25 1 98.88 196 ILE A CA 1
ATOM 1498 C C . ILE A 1 196 ? 5.391 16.5 5.48 1 98.88 196 ILE A C 1
ATOM 1500 O O . ILE A 1 196 ? 5.352 17.219 6.484 1 98.88 196 ILE A O 1
ATOM 1504 N N . LEU A 1 197 ? 4.738 15.352 5.379 1 98.88 197 LEU A N 1
ATOM 150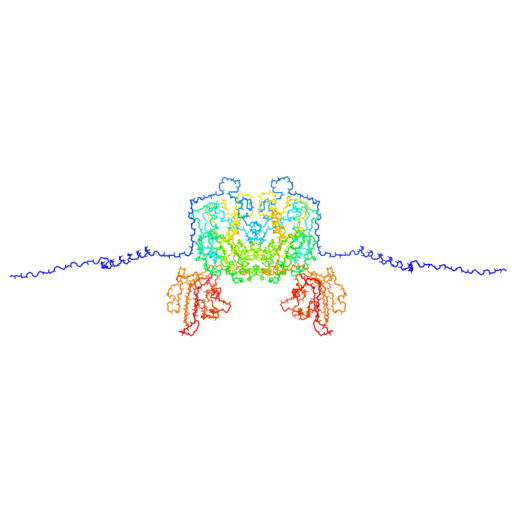5 C CA . LEU A 1 197 ? 3.867 14.836 6.43 1 98.88 197 LEU A CA 1
ATOM 1506 C C . LEU A 1 197 ? 4.461 13.578 7.055 1 98.88 197 LEU A C 1
ATOM 1508 O O . LEU A 1 197 ? 4.809 12.633 6.348 1 98.88 197 LEU A O 1
ATOM 1512 N N . GLU A 1 198 ? 4.641 13.531 8.359 1 98.44 198 GLU A N 1
ATOM 1513 C CA . GLU A 1 198 ? 5.148 12.375 9.086 1 98.44 198 GLU A CA 1
ATOM 1514 C C . GLU A 1 198 ? 4.25 12.023 10.266 1 98.44 198 GLU A C 1
ATOM 1516 O O . GLU A 1 198 ? 4.215 12.75 11.258 1 98.44 198 GLU A O 1
ATOM 1521 N N . PHE A 1 199 ? 3.498 10.906 10.148 1 98.12 199 PHE A N 1
ATOM 1522 C CA . PHE A 1 199 ? 2.529 10.562 11.188 1 98.12 199 PHE A CA 1
ATOM 1523 C C . PHE A 1 199 ? 2.584 9.07 11.508 1 98.12 199 PHE A C 1
ATOM 1525 O O . PHE A 1 199 ? 1.654 8.523 12.102 1 98.12 199 PHE A O 1
ATOM 1532 N N . ASP A 1 200 ? 3.646 8.328 11.133 1 96.88 200 ASP A N 1
ATOM 1533 C CA . ASP A 1 200 ? 3.73 6.879 11.242 1 96.88 200 ASP A CA 1
ATOM 1534 C C . ASP A 1 200 ? 3.6 6.434 12.695 1 96.88 200 ASP A C 1
ATOM 1536 O O . ASP A 1 200 ? 2.977 5.41 12.984 1 96.88 200 ASP A O 1
ATOM 1540 N N . ALA A 1 201 ? 4.227 7.164 13.602 1 94.62 201 ALA A N 1
ATOM 1541 C CA . ALA A 1 201 ? 4.23 6.738 15 1 94.62 201 ALA A CA 1
ATOM 1542 C C . ALA A 1 201 ? 3.045 7.332 15.75 1 94.62 201 ALA A C 1
ATOM 1544 O O . ALA A 1 201 ? 2.686 6.855 16.828 1 94.62 201 ALA A O 1
ATOM 1545 N N . SER A 1 202 ? 2.449 8.359 15.141 1 93.94 202 SER A N 1
ATOM 1546 C CA . SER A 1 202 ? 1.384 9.078 15.828 1 93.94 202 SER A CA 1
ATOM 1547 C C . SER A 1 202 ? 0.019 8.469 15.539 1 93.94 202 SER A C 1
ATOM 1549 O O . SER A 1 202 ? -0.846 8.414 16.406 1 93.94 202 SER A O 1
ATOM 1551 N N . ASP A 1 203 ? -0.188 8.047 14.352 1 96.06 203 ASP A N 1
ATOM 1552 C CA . ASP A 1 203 ? -1.5 7.555 13.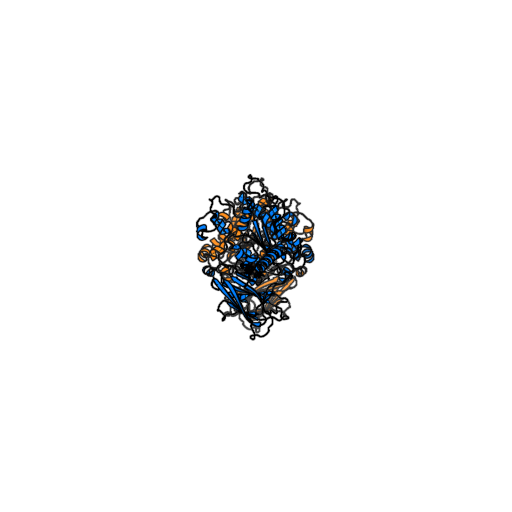938 1 96.06 203 ASP A CA 1
ATOM 1553 C C . ASP A 1 203 ? -1.705 6.105 14.375 1 96.06 203 ASP A C 1
ATOM 1555 O O . ASP A 1 203 ? -0.792 5.285 14.273 1 96.06 203 ASP A O 1
ATOM 1559 N N . PRO A 1 204 ? -2.928 5.789 14.914 1 93.31 204 PRO A N 1
ATOM 1560 C CA . PRO A 1 204 ? -3.271 4.383 15.117 1 93.31 204 PRO A CA 1
ATOM 1561 C C . PRO A 1 204 ? -3.533 3.641 13.812 1 93.31 204 PRO A C 1
ATOM 1563 O O . PRO A 1 204 ? -3.797 4.27 12.781 1 93.31 204 PRO A O 1
ATOM 1566 N N . ASN A 1 205 ? -3.367 2.314 13.867 1 95.19 205 ASN A N 1
ATOM 1567 C CA . ASN A 1 205 ? -3.713 1.458 12.734 1 95.19 205 ASN A CA 1
ATOM 1568 C C . ASN A 1 205 ? -5.215 1.201 12.664 1 95.19 205 ASN A C 1
ATOM 1570 O O . ASN A 1 205 ? -5.676 0.102 12.977 1 95.19 205 ASN A O 1
ATOM 1574 N N . ASP A 1 206 ? -5.91 2.197 12.242 1 93.62 206 ASP A N 1
ATOM 1575 C CA . ASP A 1 206 ? -7.371 2.211 12.258 1 93.62 206 ASP A CA 1
ATOM 1576 C C . ASP A 1 206 ? -7.926 2.871 11 1 93.62 206 ASP A C 1
ATOM 1578 O O . ASP A 1 206 ? -7.48 3.953 10.609 1 93.62 206 ASP A O 1
ATOM 1582 N N . PRO A 1 207 ? -8.891 2.223 10.367 1 92.75 207 PRO A N 1
ATOM 1583 C CA . PRO A 1 207 ? -9.469 2.783 9.141 1 92.75 207 PRO A CA 1
ATOM 1584 C C . PRO A 1 207 ? -10 4.199 9.336 1 92.75 207 PRO A C 1
ATOM 1586 O O . PRO A 1 207 ? -9.992 5 8.398 1 92.75 207 PRO A O 1
ATOM 1589 N N . LEU A 1 208 ? -10.461 4.496 10.516 1 92.94 208 LEU A N 1
ATOM 1590 C CA . LEU A 1 208 ? -10.93 5.855 10.773 1 92.94 208 LEU A CA 1
ATOM 1591 C C . LEU A 1 208 ? -9.797 6.859 10.602 1 92.94 208 LEU A C 1
ATOM 1593 O O . LEU A 1 208 ? -10.023 7.984 10.141 1 92.94 208 LEU A O 1
ATOM 1597 N N . TRP A 1 209 ? -8.641 6.488 10.984 1 95.56 209 TRP A N 1
ATOM 1598 C CA . TRP A 1 209 ? -7.5 7.391 10.859 1 95.56 209 TRP A CA 1
ATOM 1599 C C . TRP A 1 209 ? -7.043 7.496 9.406 1 95.56 209 TRP A C 1
ATOM 1601 O O . TRP A 1 209 ? -6.379 8.461 9.023 1 95.56 209 TRP A O 1
ATOM 1611 N N . MET A 1 210 ? -7.328 6.469 8.562 1 97.12 210 MET A N 1
ATOM 1612 C CA . MET A 1 210 ? -7.102 6.641 7.133 1 97.12 210 MET A CA 1
ATOM 1613 C C . MET A 1 210 ? -7.938 7.793 6.586 1 97.12 210 MET A C 1
ATOM 1615 O O . MET A 1 210 ? -7.457 8.578 5.762 1 97.12 210 MET A O 1
ATOM 1619 N N . ASN A 1 211 ? -9.148 7.902 7.113 1 96.25 211 ASN A N 1
ATOM 1620 C CA . ASN A 1 211 ? -10.031 8.992 6.691 1 96.25 211 ASN A CA 1
ATOM 1621 C C . ASN A 1 211 ? -9.5 10.352 7.137 1 96.25 211 ASN A C 1
ATOM 1623 O O . ASN A 1 211 ? -9.57 11.32 6.391 1 96.25 211 ASN A O 1
ATOM 1627 N N . HIS A 1 212 ? -9.031 10.391 8.383 1 96.88 212 HIS A N 1
ATOM 1628 C CA . HIS A 1 212 ? -8.453 11.633 8.875 1 96.88 212 HIS A CA 1
ATOM 1629 C C . HIS A 1 212 ? -7.219 12.023 8.07 1 96.88 212 HIS A C 1
ATOM 1631 O O . HIS A 1 212 ? -7.074 13.18 7.676 1 96.88 212 HIS A O 1
ATOM 1637 N N . PHE A 1 213 ? -6.43 11.055 7.832 1 98.56 213 PHE A N 1
ATOM 1638 C CA . PHE A 1 213 ? -5.199 11.312 7.09 1 98.56 213 PHE A CA 1
ATOM 1639 C C . PHE A 1 213 ? -5.508 11.766 5.668 1 98.56 213 PHE A C 1
ATOM 1641 O O . PHE A 1 213 ? -4.844 12.656 5.137 1 98.56 213 PHE A O 1
ATOM 1648 N N . GLU A 1 214 ? -6.449 11.109 5.051 1 98.62 214 GLU A N 1
ATOM 1649 C CA . GLU A 1 214 ? -6.871 11.523 3.719 1 98.62 214 GLU A CA 1
ATOM 1650 C C . GLU A 1 214 ? -7.32 12.984 3.711 1 98.62 214 GLU A C 1
ATOM 1652 O O . GLU A 1 214 ? -6.965 13.742 2.809 1 98.62 214 GLU A O 1
ATOM 1657 N N . LEU A 1 215 ? -8.148 13.312 4.664 1 98.19 215 LEU A N 1
ATOM 1658 C CA . LEU A 1 215 ? -8.641 14.688 4.742 1 98.19 215 LEU A CA 1
ATOM 1659 C C . LEU A 1 215 ? -7.477 15.672 4.875 1 98.19 215 LEU A C 1
ATOM 1661 O O . LEU A 1 215 ? -7.488 16.734 4.254 1 98.19 215 LEU A O 1
ATOM 1665 N N . LEU A 1 216 ? -6.527 15.289 5.668 1 98.69 216 LEU A N 1
ATOM 1666 C CA . LEU A 1 216 ? -5.336 16.125 5.832 1 98.69 216 LEU A CA 1
ATOM 1667 C C . LEU A 1 216 ? -4.621 16.312 4.496 1 98.69 216 LEU A C 1
ATOM 1669 O O . LEU A 1 216 ? -4.379 17.438 4.074 1 98.69 216 LEU A O 1
ATOM 1673 N N . VAL A 1 217 ? -4.312 15.219 3.809 1 98.88 217 VAL A N 1
ATOM 1674 C CA . VAL A 1 217 ? -3.586 15.266 2.545 1 98.88 217 VAL A CA 1
ATOM 1675 C C . VAL A 1 217 ? -4.383 16.078 1.52 1 98.88 217 VAL A C 1
ATOM 1677 O O . VAL A 1 217 ? -3.83 16.953 0.847 1 98.88 217 VAL A O 1
ATOM 1680 N N . ARG A 1 218 ? -5.605 15.812 1.451 1 98.5 218 ARG A N 1
ATOM 1681 C CA . ARG A 1 218 ? -6.453 16.453 0.454 1 98.5 218 ARG A CA 1
ATOM 1682 C C . ARG A 1 218 ? -6.539 17.953 0.706 1 98.5 218 ARG A C 1
ATOM 1684 O O . ARG A 1 218 ? -6.461 18.766 -0.231 1 98.5 218 ARG A O 1
ATOM 1691 N N . SER A 1 219 ? -6.734 18.359 1.957 1 98.06 219 SER A N 1
ATOM 1692 C CA . SER A 1 219 ? -6.875 19.766 2.283 1 98.06 219 SER A CA 1
ATOM 1693 C C . SER A 1 219 ? -5.621 20.547 1.909 1 98.06 219 SER A C 1
ATOM 1695 O O . SER A 1 219 ? -5.703 21.719 1.542 1 98.06 219 SER A O 1
ATOM 1697 N N . ILE A 1 220 ? -4.52 19.906 1.972 1 98.62 220 ILE A N 1
ATOM 1698 C CA . ILE A 1 220 ? -3.262 20.547 1.611 1 98.62 220 ILE A CA 1
ATOM 1699 C C . ILE A 1 220 ? -3.121 20.594 0.091 1 98.62 220 ILE A C 1
ATOM 1701 O O . ILE A 1 220 ? -2.748 21.625 -0.475 1 98.62 220 ILE A O 1
ATOM 1705 N N . LEU A 1 221 ? -3.475 19.516 -0.56 1 98.38 221 LEU A N 1
ATOM 1706 C CA . LEU A 1 221 ? -3.342 19.406 -2.01 1 98.38 221 LEU A CA 1
ATOM 1707 C C . LEU A 1 221 ? -4.242 20.422 -2.707 1 98.38 221 LEU A C 1
ATOM 1709 O O . LEU A 1 221 ? -3.939 20.875 -3.814 1 98.38 221 LEU A O 1
ATOM 1713 N N . THR A 1 222 ? -5.34 20.812 -2.084 1 97.19 222 THR A N 1
ATOM 1714 C CA . THR A 1 222 ? -6.328 21.656 -2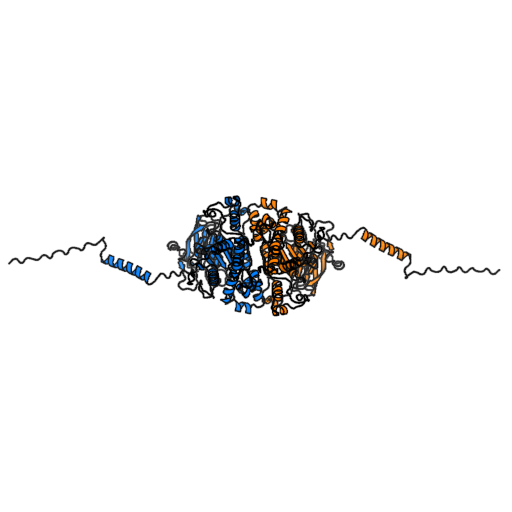.74 1 97.19 222 THR A CA 1
ATOM 1715 C C . THR A 1 222 ? -6.062 23.141 -2.426 1 97.19 222 THR A C 1
ATOM 1717 O O . THR A 1 222 ? -6.828 24.016 -2.84 1 97.19 222 THR A O 1
ATOM 1720 N N . ARG A 1 223 ? -5.023 23.391 -1.699 1 96.81 223 ARG A N 1
ATOM 1721 C CA . ARG A 1 223 ? -4.656 24.797 -1.506 1 96.81 223 ARG A CA 1
ATOM 1722 C C . ARG A 1 223 ? -4.391 25.484 -2.842 1 96.81 223 ARG A C 1
ATOM 1724 O O . ARG A 1 223 ? -3.975 24.828 -3.805 1 96.81 223 ARG A O 1
ATOM 1731 N N . PRO A 1 224 ? -4.535 26.766 -2.918 1 94.94 224 PRO A N 1
ATOM 1732 C CA . PRO A 1 224 ? -4.445 27.469 -4.195 1 94.94 224 PRO A CA 1
ATOM 1733 C C . PRO A 1 224 ? -3.062 27.359 -4.832 1 94.94 224 PRO A C 1
ATOM 1735 O O . PRO A 1 224 ? -2.945 27.328 -6.062 1 94.94 224 PRO A O 1
ATOM 1738 N N . GLU A 1 225 ? -2.037 27.344 -3.994 1 95.62 225 GLU A N 1
ATOM 1739 C CA . GLU A 1 225 ? -0.684 27.297 -4.539 1 95.62 225 GLU A CA 1
ATOM 1740 C C . GLU A 1 225 ? -0.309 25.891 -4.965 1 95.62 225 GLU A C 1
ATOM 1742 O O . GLU A 1 225 ? 0.737 25.672 -5.582 1 95.62 225 GLU A O 1
ATOM 1747 N N . GLN A 1 226 ? -1.104 24.844 -4.656 1 96.19 226 GLN A N 1
ATOM 1748 C CA . GLN A 1 226 ? -0.952 23.453 -5.086 1 96.19 226 GLN A CA 1
ATOM 1749 C C . GLN A 1 226 ? 0.428 22.906 -4.723 1 96.19 226 GLN A C 1
ATOM 1751 O O . GLN A 1 226 ? 1.179 22.469 -5.594 1 96.19 226 GLN A O 1
ATOM 1756 N N . PRO A 1 227 ? 0.705 22.859 -3.469 1 98.31 227 PRO A N 1
ATOM 1757 C CA . PRO A 1 227 ? 2.035 22.438 -3.033 1 98.31 227 PRO A CA 1
ATOM 1758 C C . PRO A 1 227 ? 2.332 20.984 -3.385 1 98.31 227 PRO A C 1
ATOM 1760 O O . PRO A 1 227 ? 1.406 20.188 -3.568 1 98.31 227 PRO A O 1
ATOM 1763 N N . ALA A 1 228 ? 3.662 20.672 -3.576 1 98.69 228 ALA A N 1
ATOM 1764 C CA . ALA A 1 228 ? 4.078 19.266 -3.518 1 98.69 228 ALA A CA 1
ATOM 1765 C C . ALA A 1 228 ? 3.908 18.703 -2.109 1 98.69 228 ALA A C 1
ATOM 1767 O O . ALA A 1 228 ? 4.176 19.391 -1.123 1 98.69 228 ALA A O 1
ATOM 1768 N N . VAL A 1 229 ? 3.389 17.516 -2.014 1 98.88 229 VAL A N 1
ATOM 1769 C CA . VAL A 1 229 ? 3.211 16.844 -0.735 1 98.88 229 VAL A CA 1
ATOM 1770 C C . VAL A 1 229 ? 3.992 15.531 -0.734 1 98.88 229 VAL A C 1
ATOM 1772 O O . VAL A 1 229 ? 3.934 14.758 -1.699 1 98.88 229 VAL A O 1
ATOM 1775 N N . ILE A 1 230 ? 4.781 15.25 0.299 1 98.88 230 ILE A N 1
ATOM 1776 C CA . ILE A 1 230 ? 5.527 14.008 0.471 1 98.88 230 ILE A CA 1
ATOM 1777 C C . ILE A 1 230 ? 5.203 13.391 1.832 1 98.88 230 ILE A C 1
ATOM 1779 O O . ILE A 1 230 ? 5.141 14.102 2.84 1 98.88 230 ILE A O 1
ATOM 1783 N N . LEU A 1 231 ? 4.949 12.109 1.808 1 98.88 231 LEU A N 1
ATOM 1784 C CA . LEU A 1 231 ? 4.82 11.367 3.057 1 98.88 231 LEU A CA 1
ATOM 1785 C C . LEU A 1 231 ? 6.16 10.773 3.479 1 98.88 231 LEU A C 1
ATOM 1787 O O . LEU A 1 231 ? 6.824 10.102 2.686 1 98.88 231 LEU A O 1
ATOM 1791 N N . LEU A 1 232 ? 6.57 11.086 4.668 1 98.81 232 LEU A N 1
ATOM 1792 C CA . LEU A 1 232 ? 7.793 10.547 5.25 1 98.81 232 LEU A CA 1
ATOM 1793 C C . LEU A 1 232 ? 7.48 9.688 6.465 1 98.81 232 LEU A C 1
ATOM 1795 O O . LEU A 1 232 ? 6.844 10.148 7.414 1 98.81 232 LEU A O 1
ATOM 1799 N N . GLY A 1 233 ? 7.996 8.445 6.445 1 97.94 233 GLY A N 1
ATOM 1800 C CA . GLY A 1 233 ? 7.629 7.512 7.5 1 97.94 233 GLY A CA 1
ATOM 1801 C C . GLY A 1 233 ? 8.781 7.184 8.43 1 97.94 233 GLY A C 1
ATOM 1802 O O . GLY A 1 233 ? 9.844 6.75 7.984 1 97.94 233 GLY A O 1
ATOM 1803 N N . HIS A 1 234 ? 8.656 7.297 9.703 1 95.62 234 HIS A N 1
ATOM 1804 C CA . HIS A 1 234 ? 9.648 7.062 10.742 1 95.62 234 HIS A CA 1
ATOM 1805 C C . HIS A 1 234 ? 9.758 5.578 11.078 1 95.62 234 HIS A C 1
ATOM 1807 O O . HIS A 1 234 ? 10.852 5.062 11.297 1 95.62 234 HIS A O 1
ATOM 1813 N N . PHE A 1 235 ? 8.922 4.77 11.109 1 94.06 235 PHE A N 1
ATOM 1814 C CA . PHE A 1 235 ? 8.961 3.361 11.484 1 94.06 235 PHE A CA 1
ATOM 1815 C C . PHE A 1 235 ? 9.422 3.199 12.93 1 94.06 235 PHE A C 1
ATOM 1817 O O . PHE A 1 235 ? 10.617 3.041 13.188 1 94.06 235 PHE A O 1
ATOM 1824 N N . ALA A 1 236 ? 8.609 3.045 13.844 1 96.69 236 ALA A N 1
ATOM 1825 C CA . ALA A 1 236 ? 8.953 2.879 15.25 1 96.69 236 ALA A CA 1
ATOM 1826 C C . ALA A 1 236 ? 8.875 1.413 15.664 1 96.69 236 ALA A C 1
ATOM 1828 O O . ALA A 1 236 ? 7.945 0.699 15.273 1 96.69 236 ALA A O 1
ATOM 1829 N N . PRO A 1 237 ? 9.828 0.948 16.5 1 95.62 237 PRO A N 1
ATOM 1830 C CA . PRO A 1 237 ? 9.797 -0.428 17 1 95.62 237 PRO A CA 1
ATOM 1831 C C . PRO A 1 237 ? 8.469 -0.777 17.672 1 95.62 237 PRO A C 1
ATOM 1833 O O . PRO A 1 237 ? 7.941 -1.874 17.469 1 95.62 237 PRO A O 1
ATOM 1836 N N . GLN A 1 238 ? 7.922 0.111 18.422 1 95.12 238 GLN A N 1
ATOM 1837 C CA . GLN A 1 238 ? 6.656 -0.137 19.094 1 95.12 238 GLN A CA 1
ATOM 1838 C C . GLN A 1 238 ? 5.543 -0.428 18.094 1 95.12 238 GLN A C 1
ATOM 1840 O O . GLN A 1 238 ? 4.688 -1.279 18.344 1 95.12 238 GLN A O 1
ATOM 1845 N N . VAL A 1 239 ? 5.559 0.298 17.047 1 94.69 239 VAL A N 1
ATOM 1846 C CA . VAL A 1 239 ? 4.547 0.117 16.016 1 94.69 239 VAL A CA 1
ATOM 1847 C C . VAL A 1 239 ? 4.672 -1.278 15.398 1 94.69 239 VAL A C 1
ATOM 1849 O O . VAL A 1 239 ? 3.664 -1.94 15.141 1 94.69 239 VAL A O 1
ATOM 1852 N N . LEU A 1 240 ? 5.875 -1.701 15.164 1 94 240 LEU A N 1
ATOM 1853 C CA . LEU A 1 240 ? 6.098 -3.037 14.625 1 94 240 LEU A CA 1
ATOM 1854 C C . LEU A 1 240 ? 5.59 -4.105 15.586 1 94 240 LEU A C 1
ATOM 1856 O O . LEU A 1 240 ? 4.938 -5.066 15.172 1 94 240 LEU A O 1
ATOM 1860 N N . VAL A 1 241 ? 5.926 -3.953 16.859 1 93.19 241 VAL A N 1
ATOM 1861 C CA . VAL A 1 241 ? 5.523 -4.938 17.859 1 93.19 241 VAL A CA 1
ATOM 1862 C C . VAL A 1 241 ? 4 -5.035 17.906 1 93.19 241 VAL A C 1
ATOM 1864 O O . VAL A 1 241 ? 3.445 -6.129 18.031 1 93.19 241 VAL A O 1
ATOM 1867 N N . GLN A 1 242 ? 3.383 -3.922 17.719 1 93.19 242 GLN A N 1
ATOM 1868 C CA . GLN A 1 242 ? 1.93 -3.865 17.844 1 93.19 242 GLN A CA 1
ATOM 1869 C C . GLN A 1 242 ? 1.249 -4.359 16.578 1 93.19 242 GLN A C 1
ATOM 1871 O O . GLN A 1 242 ? 0.165 -4.945 16.625 1 93.19 242 GLN A O 1
ATOM 1876 N N . ASN A 1 243 ? 1.941 -4.133 15.422 1 95.44 243 ASN A N 1
ATOM 1877 C CA . ASN A 1 243 ? 1.209 -4.301 14.172 1 95.44 243 ASN A CA 1
ATOM 1878 C C . ASN A 1 243 ? 1.932 -5.254 13.227 1 95.44 243 ASN A C 1
ATOM 1880 O O . ASN A 1 243 ? 1.409 -5.594 12.156 1 95.44 243 ASN A O 1
ATOM 1884 N N . LYS A 1 244 ? 3.092 -5.688 13.617 1 95.75 244 LYS A N 1
ATOM 1885 C CA . LYS A 1 244 ? 3.936 -6.449 12.703 1 95.75 244 LYS A CA 1
ATOM 1886 C C . LYS A 1 244 ? 4.246 -5.645 11.445 1 95.75 244 LYS A C 1
ATOM 1888 O O . LYS A 1 244 ? 4.586 -4.461 11.523 1 95.75 244 LYS A O 1
ATOM 1893 N N . PHE A 1 245 ? 4.215 -6.234 10.258 1 96.81 245 PHE A N 1
ATOM 1894 C CA . PHE A 1 245 ? 4.586 -5.496 9.055 1 96.81 245 PHE A CA 1
ATOM 1895 C C . PHE A 1 245 ? 3.475 -4.535 8.648 1 96.81 245 PHE A C 1
ATOM 1897 O O . PHE A 1 245 ? 3.734 -3.516 8 1 96.81 245 PHE A O 1
ATOM 1904 N N . THR A 1 246 ? 2.25 -4.801 8.992 1 96.5 246 THR A N 1
ATOM 1905 C CA . THR A 1 246 ? 1.088 -4.062 8.516 1 96.5 246 THR A CA 1
ATOM 1906 C C . THR A 1 246 ? 0.696 -2.967 9.5 1 96.5 246 THR A C 1
ATOM 1908 O O . THR A 1 246 ? -0.354 -3.049 10.141 1 96.5 246 THR A O 1
ATOM 1911 N N . GLY A 1 247 ? 1.444 -1.909 9.531 1 95.94 247 GLY A N 1
ATOM 1912 C CA . GLY A 1 247 ? 1.186 -0.801 10.438 1 95.94 247 GLY A CA 1
ATOM 1913 C C . GLY A 1 247 ? 0.422 0.336 9.781 1 95.94 247 GLY A C 1
ATOM 1914 O O . GLY A 1 247 ? -0.087 0.191 8.672 1 95.94 247 GLY A O 1
ATOM 1915 N N . PRO A 1 248 ? 0.317 1.48 10.492 1 96.94 248 PRO A N 1
ATOM 1916 C CA . PRO A 1 248 ? -0.442 2.633 10 1 96.94 248 PRO A CA 1
ATOM 1917 C C . PRO A 1 248 ? 0.091 3.164 8.672 1 96.94 248 PRO A C 1
ATOM 1919 O O . PRO A 1 248 ? -0.665 3.746 7.887 1 96.94 248 PRO A O 1
ATOM 1922 N N . GLU A 1 249 ? 1.396 2.984 8.43 1 97.12 249 GLU A N 1
ATOM 1923 C CA . GLU A 1 249 ? 1.99 3.467 7.188 1 97.12 249 GLU A CA 1
ATOM 1924 C C . GLU A 1 249 ? 1.33 2.82 5.973 1 97.12 249 GLU A C 1
ATOM 1926 O O . GLU A 1 249 ? 1.33 3.393 4.883 1 97.12 249 GLU A O 1
ATOM 1931 N N . MET A 1 250 ? 0.732 1.63 6.148 1 96.69 250 MET A N 1
ATOM 1932 C CA . MET A 1 250 ? 0.042 0.996 5.031 1 96.69 250 MET A CA 1
ATOM 1933 C C . MET A 1 250 ? -1.234 1.753 4.68 1 96.69 250 MET A C 1
ATOM 1935 O O . MET A 1 250 ? -1.618 1.821 3.51 1 96.69 250 MET A O 1
ATOM 1939 N N . LEU A 1 251 ? -1.891 2.289 5.688 1 97.56 251 LEU A N 1
ATOM 1940 C CA . LEU A 1 251 ? -3.055 3.135 5.449 1 97.56 251 LEU A CA 1
ATOM 1941 C C . LEU A 1 251 ? -2.646 4.441 4.77 1 97.56 251 LEU A C 1
ATOM 1943 O O . LEU A 1 251 ? -3.336 4.918 3.867 1 97.56 251 LEU A O 1
ATOM 1947 N N . HIS A 1 252 ? -1.504 4.977 5.211 1 98.56 252 HIS A N 1
ATOM 1948 C CA . HIS A 1 252 ? -0.975 6.172 4.562 1 98.56 252 HIS A CA 1
ATOM 1949 C C . HIS A 1 252 ? -0.648 5.91 3.098 1 98.56 252 HIS A C 1
ATOM 1951 O O . HIS A 1 252 ? -0.829 6.785 2.25 1 98.56 252 HIS A O 1
ATOM 1957 N N . ASP A 1 253 ? -0.189 4.754 2.844 1 98.25 253 ASP A N 1
ATOM 1958 C CA . ASP A 1 253 ? 0.213 4.398 1.485 1 98.25 253 ASP A CA 1
ATOM 1959 C C . ASP A 1 253 ? -0.993 4.355 0.549 1 98.25 253 ASP A C 1
ATOM 1961 O O . ASP A 1 253 ? -0.882 4.699 -0.63 1 98.25 253 ASP A O 1
ATOM 1965 N N . ILE A 1 254 ? -2.121 3.879 1.039 1 98.06 254 ILE A N 1
ATOM 1966 C CA . ILE A 1 254 ? -3.348 3.875 0.252 1 98.06 254 ILE A CA 1
ATOM 1967 C C . ILE A 1 254 ? -3.713 5.305 -0.145 1 98.06 254 ILE A C 1
ATOM 1969 O O . ILE A 1 254 ? -4.047 5.566 -1.302 1 98.06 254 ILE A O 1
ATOM 1973 N N . VAL A 1 255 ? -3.586 6.203 0.807 1 98.69 255 VAL A N 1
ATOM 1974 C CA . VAL A 1 255 ? -3.869 7.613 0.544 1 98.69 255 VAL A CA 1
ATOM 1975 C C . VAL A 1 255 ? -2.867 8.164 -0.47 1 98.69 255 VAL A C 1
ATOM 1977 O O . VAL A 1 255 ? -3.244 8.891 -1.39 1 98.69 255 VAL A O 1
ATOM 1980 N N . ALA A 1 256 ? -1.629 7.789 -0.329 1 98.62 256 ALA A N 1
ATOM 1981 C CA . ALA A 1 256 ? -0.582 8.227 -1.247 1 98.62 256 ALA A CA 1
ATOM 1982 C C . ALA A 1 256 ? -0.894 7.805 -2.68 1 98.62 256 ALA A C 1
ATOM 1984 O O . ALA A 1 256 ? -0.743 8.594 -3.613 1 98.62 256 ALA A O 1
ATOM 1985 N N . GLN A 1 257 ? -1.331 6.617 -2.836 1 97.56 257 GLN A N 1
ATOM 1986 C CA . GLN A 1 257 ? -1.639 6.086 -4.16 1 97.56 257 GLN A CA 1
ATOM 1987 C C . GLN A 1 257 ? -2.844 6.797 -4.77 1 97.56 257 GLN A C 1
ATOM 1989 O O . GLN A 1 257 ? -2.818 7.176 -5.945 1 97.56 257 GLN A O 1
ATOM 1994 N N . PHE A 1 258 ? -3.852 7.031 -3.973 1 97.94 258 PHE A N 1
ATOM 1995 C CA . PHE A 1 258 ? -5.059 7.672 -4.477 1 97.94 258 PHE A CA 1
ATOM 1996 C C . PHE A 1 258 ? -4.766 9.094 -4.934 1 97.94 258 PHE A C 1
ATOM 1998 O O . PHE A 1 258 ? -5.277 9.547 -5.961 1 97.94 258 PHE A O 1
ATOM 2005 N N . TYR A 1 259 ? -3.891 9.773 -4.219 1 98.19 259 TYR A N 1
ATOM 2006 C CA . TYR A 1 259 ? -3.686 11.195 -4.461 1 98.19 259 TYR A CA 1
ATOM 2007 C C . TYR A 1 259 ? -2.393 11.438 -5.23 1 98.19 259 TYR A C 1
ATOM 2009 O O . TYR A 1 259 ? -2.012 12.586 -5.469 1 98.19 259 TYR A O 1
ATOM 2017 N N . ASP A 1 260 ? -1.699 10.383 -5.594 1 97.25 260 ASP A N 1
ATOM 2018 C CA . ASP A 1 260 ? -0.482 10.469 -6.395 1 97.25 260 ASP A CA 1
ATOM 2019 C C . ASP A 1 260 ? 0.579 11.312 -5.691 1 97.25 260 ASP A C 1
ATOM 2021 O O . ASP A 1 260 ? 1.093 12.273 -6.262 1 97.25 260 ASP A O 1
ATOM 2025 N N . VAL A 1 261 ? 0.906 10.93 -4.418 1 98.25 261 VAL A N 1
ATOM 2026 C CA . VAL A 1 261 ? 1.955 11.602 -3.658 1 98.25 261 VAL A CA 1
ATOM 2027 C C . VAL A 1 261 ? 3.02 10.594 -3.238 1 98.25 261 VAL A C 1
ATOM 2029 O O . VAL A 1 261 ? 2.701 9.453 -2.896 1 98.25 261 VAL A O 1
ATOM 2032 N N . PRO A 1 262 ? 4.312 10.969 -3.295 1 98.69 262 PRO A N 1
ATOM 2033 C CA . PRO A 1 262 ? 5.363 10.031 -2.906 1 98.69 262 PRO A CA 1
ATOM 2034 C C . PRO A 1 262 ? 5.316 9.672 -1.422 1 98.69 262 PRO A C 1
ATOM 2036 O O . PRO A 1 262 ? 5.016 10.531 -0.586 1 98.69 262 PRO A O 1
ATOM 2039 N N . HIS A 1 263 ? 5.578 8.43 -1.133 1 98.81 263 HIS A N 1
ATOM 2040 C CA . HIS A 1 263 ? 5.668 7.891 0.22 1 98.81 263 HIS A CA 1
ATOM 2041 C C . HIS A 1 263 ? 7.012 7.207 0.454 1 98.81 263 HIS A C 1
ATOM 2043 O O . HIS A 1 263 ? 7.281 6.152 -0.124 1 98.81 263 HIS A O 1
ATOM 2049 N N . ILE A 1 264 ? 7.852 7.844 1.271 1 98.75 264 ILE A N 1
ATOM 2050 C CA . ILE A 1 264 ? 9.172 7.355 1.638 1 98.75 264 ILE A CA 1
ATOM 2051 C C . ILE A 1 264 ? 9.188 6.941 3.107 1 98.75 264 ILE A C 1
ATOM 2053 O O . ILE A 1 264 ? 8.711 7.684 3.971 1 98.75 264 ILE A O 1
ATOM 2057 N N . SER A 1 265 ? 9.727 5.801 3.383 1 98.25 265 SER A N 1
ATOM 2058 C CA . SER A 1 265 ? 9.633 5.328 4.762 1 98.25 265 SER A CA 1
ATOM 2059 C C . SER A 1 265 ? 10.922 4.645 5.199 1 98.25 265 SER A C 1
ATOM 2061 O O . SER A 1 265 ? 11.539 3.914 4.418 1 98.25 265 SER A O 1
ATOM 2063 N N . MET A 1 266 ? 11.258 4.848 6.469 1 97.75 266 MET A N 1
ATOM 2064 C CA . MET A 1 266 ? 12.391 4.164 7.094 1 97.75 266 MET A CA 1
ATOM 2065 C C . MET A 1 266 ? 12.141 2.662 7.164 1 97.75 266 MET A C 1
ATOM 2067 O O . MET A 1 266 ? 13.086 1.881 7.309 1 97.75 266 MET A O 1
ATOM 2071 N N . LYS A 1 267 ? 10.938 2.273 7.129 1 96.69 267 LYS A N 1
ATOM 2072 C CA . LYS A 1 267 ? 10.617 0.854 7.234 1 96.69 267 LYS A CA 1
ATOM 2073 C C . LYS A 1 267 ? 11.328 0.045 6.16 1 96.69 267 LYS A C 1
ATOM 2075 O O . LYS A 1 267 ? 11.898 -1.01 6.445 1 96.69 267 LYS A O 1
ATOM 2080 N N . GLY A 1 268 ? 11.281 0.554 4.984 1 94.56 268 GLY A N 1
ATOM 2081 C CA . GLY A 1 268 ? 11.914 -0.157 3.887 1 94.56 268 GLY A CA 1
ATOM 2082 C C . GLY A 1 268 ? 13.398 -0.4 4.109 1 94.56 268 GLY A C 1
ATOM 2083 O O . GLY A 1 268 ? 13.938 -1.42 3.674 1 94.56 268 GLY A O 1
ATOM 2084 N N . ALA A 1 269 ? 14.031 0.466 4.844 1 95 269 ALA A N 1
ATOM 2085 C CA . ALA A 1 269 ? 15.477 0.413 5.016 1 95 269 ALA A CA 1
ATOM 2086 C C . ALA A 1 269 ? 15.852 -0.377 6.27 1 95 269 ALA A C 1
ATOM 2088 O O . ALA A 1 269 ? 16.922 -0.986 6.328 1 95 269 ALA A O 1
ATOM 2089 N N . LEU A 1 270 ? 14.961 -0.392 7.234 1 96.38 270 LEU A N 1
ATOM 2090 C CA . LEU A 1 270 ? 15.43 -0.86 8.539 1 96.38 270 LEU A CA 1
ATOM 2091 C C . LEU A 1 270 ? 14.672 -2.115 8.961 1 96.38 270 LEU A C 1
ATOM 2093 O O . LEU A 1 270 ? 15.07 -2.789 9.914 1 96.38 270 LEU A O 1
ATOM 2097 N N . TYR A 1 271 ? 13.594 -2.475 8.32 1 95.88 271 TYR A N 1
ATOM 2098 C CA . TYR A 1 271 ? 12.742 -3.57 8.766 1 95.88 271 TYR A CA 1
ATOM 2099 C C . TYR A 1 271 ? 13.539 -4.859 8.922 1 95.88 271 TYR A C 1
ATOM 2101 O O . TYR A 1 271 ? 13.477 -5.52 9.961 1 95.88 271 TYR A O 1
ATOM 2109 N N . ALA A 1 272 ? 14.32 -5.207 7.91 1 93.56 272 ALA A N 1
ATOM 2110 C CA . ALA A 1 272 ? 15.078 -6.453 7.938 1 93.56 272 ALA A CA 1
ATOM 2111 C C . ALA A 1 272 ? 16.109 -6.445 9.07 1 93.56 272 ALA A C 1
ATOM 2113 O O . ALA A 1 272 ? 16.297 -7.457 9.75 1 93.56 272 ALA A O 1
ATOM 2114 N N . ASP A 1 273 ? 16.719 -5.316 9.258 1 94.31 273 ASP A N 1
ATOM 2115 C CA . ASP A 1 273 ? 17.703 -5.184 10.328 1 94.31 273 ASP A CA 1
ATOM 2116 C C . ASP A 1 273 ? 17.047 -5.348 11.695 1 94.31 273 ASP A C 1
ATOM 2118 O O . ASP A 1 273 ? 17.578 -6.023 12.578 1 94.31 273 ASP A O 1
ATOM 2122 N N . TYR A 1 274 ? 15.922 -4.723 11.852 1 96.25 274 TYR A N 1
ATOM 2123 C CA . TYR A 1 274 ? 15.242 -4.828 13.133 1 96.25 274 TYR A CA 1
ATOM 2124 C C . TYR A 1 274 ? 14.789 -6.262 13.391 1 96.25 274 TYR A C 1
ATOM 2126 O O . TYR A 1 274 ? 14.883 -6.754 14.516 1 96.25 274 TYR A O 1
ATOM 2134 N N . MET A 1 275 ? 14.297 -6.93 12.398 1 95.31 275 MET A N 1
ATOM 2135 C CA . MET A 1 275 ? 13.836 -8.305 12.562 1 95.31 275 MET A CA 1
ATOM 2136 C C . MET A 1 275 ? 14.984 -9.227 12.953 1 95.31 275 MET A C 1
ATOM 2138 O O . MET A 1 275 ? 14.812 -10.125 13.773 1 95.31 275 MET A O 1
ATOM 2142 N N . SER A 1 276 ? 16.156 -8.984 12.43 1 93.31 276 SER A N 1
ATOM 2143 C CA . SER A 1 276 ? 17.312 -9.844 12.664 1 93.31 276 SER A CA 1
ATOM 2144 C C . SER A 1 276 ? 18.031 -9.477 13.961 1 93.31 276 SER A C 1
ATOM 2146 O O . SER A 1 276 ? 18.547 -10.352 14.656 1 93.31 276 SER A O 1
ATOM 2148 N N . ASP A 1 277 ? 18.047 -8.164 14.227 1 95.62 277 ASP A N 1
ATOM 2149 C CA . ASP A 1 277 ? 18.75 -7.648 15.398 1 95.62 277 ASP A CA 1
ATOM 2150 C C . ASP A 1 277 ? 18 -6.473 16.016 1 95.62 277 ASP A C 1
ATOM 2152 O O . ASP A 1 277 ? 18.422 -5.324 15.898 1 95.62 277 ASP A O 1
ATOM 2156 N N . PRO A 1 278 ? 16.984 -6.801 16.75 1 95.81 278 PRO A N 1
ATOM 2157 C CA . PRO A 1 278 ? 16.141 -5.734 17.297 1 95.81 278 PRO A CA 1
ATOM 2158 C C . PRO A 1 278 ? 16.906 -4.809 18.25 1 95.81 278 PRO A C 1
ATOM 2160 O O . PRO A 1 278 ? 16.75 -3.586 18.172 1 95.81 278 PRO A O 1
ATOM 2163 N N . GLU A 1 279 ? 17.75 -5.336 19.094 1 96.25 279 GLU A N 1
ATOM 2164 C CA . GLU A 1 279 ? 18.453 -4.516 20.078 1 96.25 279 GLU A CA 1
ATOM 2165 C C . GLU A 1 279 ? 19.5 -3.629 19.406 1 96.25 279 GLU A C 1
ATOM 2167 O O . GLU A 1 279 ? 19.609 -2.441 19.719 1 96.25 279 GLU A O 1
ATOM 2172 N N . GLY A 1 280 ? 20.219 -4.258 18.516 1 97.12 280 GLY A N 1
ATOM 2173 C CA . GLY A 1 280 ? 21.219 -3.479 17.812 1 97.12 280 GLY A CA 1
ATOM 2174 C C . GLY A 1 280 ? 20.625 -2.35 16.984 1 97.12 280 GLY A C 1
ATOM 2175 O O . GLY A 1 280 ? 21.141 -1.234 16.984 1 97.12 280 GLY A O 1
ATOM 2176 N N . THR A 1 281 ? 19.578 -2.619 16.297 1 97.06 281 THR A N 1
ATOM 2177 C CA . THR A 1 281 ? 18.906 -1.609 15.484 1 97.06 281 THR A CA 1
ATOM 2178 C C . THR A 1 281 ? 18.328 -0.505 16.359 1 97.06 281 THR A C 1
ATOM 2180 O O . THR A 1 281 ? 18.422 0.678 16.031 1 97.06 281 THR A O 1
ATOM 2183 N N . ARG A 1 282 ? 17.719 -0.881 17.453 1 96.56 282 ARG A N 1
ATOM 2184 C CA . ARG A 1 282 ? 17.156 0.09 18.375 1 96.56 282 ARG A CA 1
ATOM 2185 C C . ARG A 1 282 ? 18.234 1.021 18.922 1 96.56 282 ARG A C 1
ATOM 2187 O O . ARG A 1 282 ? 18.047 2.24 18.953 1 96.56 282 ARG A O 1
ATOM 2194 N N . GLN A 1 283 ? 19.328 0.505 19.312 1 96.81 283 GLN A N 1
ATOM 2195 C CA . GLN A 1 283 ? 20.422 1.3 19.859 1 96.81 283 GLN A CA 1
ATOM 2196 C C . GLN A 1 283 ? 21 2.248 18.812 1 96.81 283 GLN A C 1
ATOM 2198 O O . GLN A 1 283 ? 21.438 3.352 19.141 1 96.81 283 GLN A O 1
ATOM 2203 N N . ALA A 1 284 ? 20.891 1.866 17.656 1 97.06 284 ALA A N 1
ATOM 2204 C CA . ALA A 1 284 ? 21.531 2.621 16.594 1 97.06 284 ALA A CA 1
ATOM 2205 C C . ALA A 1 284 ? 20.672 3.812 16.172 1 97.06 284 ALA A C 1
ATOM 2207 O O . ALA A 1 284 ? 21.203 4.879 15.836 1 97.06 284 ALA A O 1
ATOM 2208 N N . TYR A 1 285 ? 19.344 3.645 16.219 1 97.31 285 TYR A N 1
ATOM 2209 C CA . TYR A 1 285 ? 18.562 4.641 15.5 1 97.31 285 TYR A CA 1
ATOM 2210 C C . TYR A 1 285 ? 17.453 5.211 16.375 1 97.31 285 TYR A C 1
ATOM 2212 O O . TYR A 1 285 ? 16.75 6.145 15.984 1 97.31 285 TYR A O 1
ATOM 2220 N N . TYR A 1 286 ? 17.297 4.723 17.578 1 96.62 286 TYR A N 1
ATOM 2221 C CA . TYR A 1 286 ? 16.156 5.125 18.391 1 96.62 286 TYR A CA 1
ATOM 2222 C C . TYR A 1 286 ? 16.578 5.52 19.797 1 96.62 286 TYR A C 1
ATOM 2224 O O . TYR A 1 286 ? 17.594 5.016 20.312 1 96.62 286 TYR A O 1
ATOM 2232 N N . SER A 1 287 ? 15.828 6.461 20.391 1 94.38 287 SER A N 1
ATOM 2233 C CA . SER A 1 287 ? 16.016 6.848 21.781 1 94.38 287 SER A CA 1
ATOM 2234 C C . SER A 1 287 ? 15.18 5.992 22.719 1 94.38 287 SER A C 1
ATOM 2236 O O . SER A 1 287 ? 15.531 5.805 23.875 1 94.38 287 SER A O 1
ATOM 2238 N N . ASP A 1 288 ? 14.086 5.5 22.281 1 94.56 288 ASP A N 1
ATOM 2239 C CA . ASP A 1 288 ? 13.211 4.527 22.938 1 94.56 288 ASP A CA 1
ATOM 2240 C C . ASP A 1 288 ? 12.43 3.717 21.906 1 94.56 288 ASP A C 1
ATOM 2242 O O . ASP A 1 288 ? 12.898 3.508 20.781 1 94.56 288 ASP A O 1
ATOM 2246 N N . MET A 1 289 ? 11.25 3.232 22.328 1 95.06 289 MET A N 1
ATOM 2247 C CA . MET A 1 289 ? 10.523 2.344 21.422 1 95.06 289 MET A CA 1
ATOM 2248 C C . MET A 1 289 ? 9.703 3.143 20.406 1 95.06 289 MET A C 1
ATOM 2250 O O . MET A 1 289 ? 9.086 2.568 19.516 1 95.06 289 MET A O 1
ATOM 2254 N N . VAL A 1 290 ? 9.766 4.477 20.516 1 95.06 290 VAL A N 1
ATOM 2255 C CA . VAL A 1 290 ? 8.945 5.297 19.625 1 95.06 290 VAL A CA 1
ATOM 2256 C C . VAL A 1 290 ? 9.805 6.379 18.984 1 95.06 290 VAL A C 1
ATOM 2258 O O . VAL A 1 290 ? 9.812 6.523 17.75 1 95.06 290 VAL A O 1
ATOM 2261 N N . LEU A 1 291 ? 10.602 7.059 19.75 1 95.38 291 LEU A N 1
ATOM 2262 C CA . LEU A 1 291 ? 11.305 8.266 19.312 1 95.38 291 LEU A CA 1
ATOM 2263 C C . LEU A 1 291 ? 12.586 7.906 18.562 1 95.38 291 LEU A C 1
ATOM 2265 O O . LEU A 1 291 ? 13.281 6.961 18.938 1 95.38 291 LEU A O 1
ATOM 2269 N N . ALA A 1 292 ? 12.938 8.68 17.594 1 95.81 292 ALA A N 1
ATOM 2270 C CA . ALA A 1 292 ? 14.188 8.531 16.859 1 95.81 292 ALA A CA 1
ATOM 2271 C C . ALA A 1 292 ? 15.344 9.195 17.594 1 95.81 292 ALA A C 1
ATOM 2273 O O . ALA A 1 292 ? 15.18 10.266 18.188 1 95.81 292 ALA A O 1
ATOM 2274 N N . SER A 1 293 ? 16.5 8.609 17.562 1 94.38 293 SER A N 1
ATOM 2275 C CA . SER A 1 293 ? 17.734 9.258 17.984 1 94.38 293 SER A CA 1
ATOM 2276 C C . SER A 1 293 ? 18.25 10.234 16.922 1 94.38 293 SER A C 1
ATOM 2278 O O . SER A 1 293 ? 17.688 10.305 15.828 1 94.38 293 SER A O 1
ATOM 2280 N N . PRO A 1 294 ? 19.234 11.023 17.266 1 93.69 294 PRO A N 1
ATOM 2281 C CA . PRO A 1 294 ? 19.812 11.875 16.219 1 93.69 294 PRO A CA 1
ATOM 2282 C C . PRO A 1 294 ? 20.219 11.094 14.977 1 93.69 294 PRO A C 1
ATOM 2284 O O . PRO A 1 294 ? 20.047 11.562 13.852 1 93.69 294 PRO A O 1
ATOM 2287 N N . ALA A 1 295 ? 20.734 9.867 15.203 1 95.88 295 ALA A N 1
ATOM 2288 C CA . ALA A 1 295 ? 21.078 9.016 14.07 1 95.88 295 ALA A CA 1
ATOM 2289 C C . ALA A 1 295 ? 19.828 8.602 13.289 1 95.88 295 ALA A C 1
ATOM 2291 O O . ALA A 1 295 ? 19.875 8.461 12.062 1 95.88 295 ALA A O 1
ATOM 2292 N N . GLY A 1 296 ? 18.781 8.359 14.039 1 97.44 296 GLY A N 1
ATOM 2293 C CA . GLY A 1 296 ? 17.516 8.102 13.375 1 97.44 296 GLY A CA 1
ATOM 2294 C C . GLY A 1 296 ? 17.031 9.266 12.531 1 97.44 296 GLY A C 1
ATOM 2295 O O . GLY A 1 296 ? 16.516 9.07 11.438 1 97.44 296 GLY A O 1
ATOM 2296 N N . HIS A 1 297 ? 17.188 10.461 13.047 1 97.5 297 HIS A N 1
ATOM 2297 C CA . HIS A 1 297 ? 16.828 11.648 12.289 1 97.5 297 HIS A CA 1
ATOM 2298 C C . HIS A 1 297 ? 17.734 11.82 11.07 1 97.5 297 HIS A C 1
ATOM 2300 O O . HIS A 1 297 ? 17.297 12.312 10.031 1 97.5 297 HIS A O 1
ATOM 2306 N N . ASP A 1 298 ? 19.016 11.406 11.195 1 97.31 298 ASP A N 1
ATOM 2307 C CA . ASP A 1 298 ? 19.906 11.383 10.031 1 97.31 298 ASP A CA 1
ATOM 2308 C C . ASP A 1 298 ? 19.359 10.453 8.953 1 97.31 298 ASP A C 1
ATOM 2310 O O . ASP A 1 298 ? 19.391 10.789 7.762 1 97.31 298 ASP A O 1
ATOM 2314 N N . MET A 1 299 ? 18.891 9.312 9.391 1 97.94 299 MET A N 1
ATOM 2315 C CA . MET A 1 299 ? 18.344 8.336 8.453 1 97.94 299 MET A CA 1
ATOM 2316 C C . MET A 1 299 ? 17.125 8.898 7.727 1 97.94 299 MET A C 1
ATOM 2318 O O . MET A 1 299 ? 17.016 8.789 6.508 1 97.94 299 MET A O 1
ATOM 2322 N N . LEU A 1 300 ? 16.25 9.516 8.445 1 98.25 300 LEU A N 1
ATOM 2323 C CA . LEU A 1 300 ? 15.062 10.125 7.852 1 98.25 300 LEU A CA 1
ATOM 2324 C C . LEU A 1 300 ? 15.453 11.172 6.816 1 98.25 300 LEU A C 1
ATOM 2326 O O . LEU A 1 300 ? 14.914 11.195 5.707 1 98.25 300 LEU A O 1
ATOM 2330 N N . ALA A 1 301 ? 16.391 12.016 7.16 1 98.38 301 ALA A N 1
ATOM 2331 C CA . ALA A 1 301 ? 16.859 13.055 6.246 1 98.38 301 ALA A CA 1
ATOM 2332 C C . ALA A 1 301 ? 17.5 12.445 5.004 1 98.38 301 ALA A C 1
ATOM 2334 O O . ALA A 1 301 ? 17.234 12.883 3.881 1 98.38 301 ALA A O 1
ATOM 2335 N N . ASP A 1 302 ? 18.297 11.406 5.211 1 98.69 302 ASP A N 1
ATOM 2336 C CA . ASP A 1 302 ? 19 10.758 4.105 1 98.69 302 ASP A CA 1
ATOM 2337 C C . ASP A 1 302 ? 18.031 10.148 3.109 1 98.69 302 ASP A C 1
ATOM 2339 O O . ASP A 1 302 ? 18.234 10.219 1.896 1 98.69 302 ASP A O 1
ATOM 2343 N N . LEU A 1 303 ? 17 9.531 3.607 1 98.69 303 LEU A N 1
ATOM 2344 C CA . LEU A 1 303 ? 16.016 8.922 2.727 1 98.69 303 LEU A CA 1
ATOM 2345 C C . LEU A 1 303 ? 15.312 9.984 1.882 1 98.69 303 LEU A C 1
ATOM 2347 O O . LEU A 1 303 ? 15.117 9.789 0.68 1 98.69 303 LEU A O 1
ATOM 2351 N N . LEU A 1 304 ? 14.922 11.031 2.531 1 98.75 304 LEU A N 1
ATOM 2352 C CA . LEU A 1 304 ? 14.273 12.141 1.836 1 98.75 304 LEU A CA 1
ATOM 2353 C C . LEU A 1 304 ? 15.211 12.766 0.813 1 98.75 304 LEU A C 1
ATOM 2355 O O . LEU A 1 304 ? 14.805 13.047 -0.316 1 98.75 304 LEU A O 1
ATOM 2359 N N . ILE A 1 305 ? 16.469 13.016 1.211 1 98.81 305 ILE A N 1
ATOM 2360 C CA . ILE A 1 305 ? 17.484 13.602 0.344 1 98.81 305 ILE A CA 1
ATOM 2361 C C . ILE A 1 305 ? 17.703 12.703 -0.874 1 98.81 305 ILE A C 1
ATOM 2363 O O . ILE A 1 305 ? 17.734 13.188 -2.01 1 98.81 305 ILE A O 1
ATOM 2367 N N . SER A 1 306 ? 17.812 11.414 -0.634 1 98.75 306 SER A N 1
ATOM 2368 C CA . SER A 1 306 ? 18.016 10.469 -1.73 1 98.75 306 SER A CA 1
ATOM 2369 C C . SER A 1 306 ? 16.875 10.547 -2.742 1 98.75 306 SER A C 1
ATOM 2371 O O . SER A 1 306 ? 17.125 10.516 -3.953 1 98.75 306 SER A O 1
ATOM 2373 N N . TYR A 1 307 ? 15.695 10.602 -2.262 1 98.69 307 TYR A N 1
ATOM 2374 C CA . TYR A 1 307 ? 14.555 10.734 -3.156 1 98.69 307 TYR A CA 1
ATOM 2375 C C . TYR A 1 307 ? 14.656 12 -3.996 1 98.69 307 TYR A C 1
ATOM 2377 O O . TYR A 1 307 ? 14.477 11.961 -5.215 1 98.69 307 TYR A O 1
ATOM 2385 N N . PHE A 1 308 ? 14.953 13.102 -3.363 1 98.75 308 PHE A N 1
ATOM 2386 C CA . PHE A 1 308 ? 15.031 14.367 -4.082 1 98.75 308 PHE A CA 1
ATOM 2387 C C . PHE A 1 308 ? 16.203 14.367 -5.051 1 98.75 308 PHE A C 1
ATOM 2389 O O . PHE A 1 308 ? 16.125 14.961 -6.129 1 98.75 308 PHE A O 1
ATOM 2396 N N . GLN A 1 309 ? 17.359 13.734 -4.641 1 98.38 309 GLN A N 1
ATOM 2397 C CA . GLN A 1 309 ? 18.484 13.609 -5.57 1 98.38 309 GLN A CA 1
ATOM 2398 C C . GLN A 1 309 ? 18.047 12.945 -6.871 1 98.38 309 GLN A C 1
ATOM 2400 O O . GLN A 1 309 ? 18.344 13.43 -7.961 1 98.38 309 GLN A O 1
ATOM 2405 N N . SER A 1 310 ? 17.281 11.875 -6.703 1 98 310 SER A N 1
ATOM 2406 C CA . SER A 1 310 ? 16.797 11.164 -7.879 1 98 310 SER A CA 1
ATOM 2407 C C . SER A 1 310 ? 15.875 12.047 -8.719 1 98 310 SER A C 1
ATOM 2409 O O . SER A 1 310 ? 15.992 12.07 -9.945 1 98 310 SER A O 1
ATOM 2411 N N . GLN A 1 311 ? 14.992 12.75 -8.047 1 98 311 GLN A N 1
ATOM 2412 C CA . GLN A 1 311 ? 14.039 13.594 -8.75 1 98 311 GLN A CA 1
ATOM 2413 C C . GLN A 1 311 ? 14.742 14.773 -9.422 1 98 311 GLN A C 1
ATOM 2415 O O . GLN A 1 311 ? 14.359 15.18 -10.523 1 98 311 GLN A O 1
ATOM 2420 N N . ILE A 1 312 ? 15.75 15.328 -8.781 1 97.19 312 ILE A N 1
ATOM 2421 C CA . ILE A 1 312 ? 16.5 16.453 -9.328 1 97.19 312 ILE A CA 1
ATOM 2422 C C . ILE A 1 312 ? 17.266 16.016 -10.57 1 97.19 312 ILE A C 1
ATOM 2424 O O . ILE A 1 312 ? 17.234 16.688 -11.602 1 97.19 312 ILE A O 1
ATOM 2428 N N . CYS A 1 313 ? 17.969 14.875 -10.477 1 95.75 313 CYS A N 1
ATOM 2429 C CA . CYS A 1 313 ? 18.703 14.352 -11.625 1 95.75 313 CYS A CA 1
ATOM 2430 C C . CYS A 1 313 ? 17.781 14.086 -12.797 1 95.75 313 CYS A C 1
ATOM 2432 O O . CYS A 1 313 ? 18.062 14.492 -13.922 1 95.75 313 CYS A O 1
ATOM 2434 N N . ALA A 1 314 ? 16.672 13.461 -12.523 1 94.88 314 ALA A N 1
ATOM 2435 C CA . ALA A 1 314 ? 15.703 13.148 -13.57 1 94.88 314 ALA A CA 1
ATOM 2436 C C . ALA A 1 314 ? 15.078 14.422 -14.141 1 94.88 314 ALA A C 1
ATOM 2438 O O . ALA A 1 314 ? 14.875 14.531 -15.352 1 94.88 314 ALA A O 1
ATOM 2439 N N . GLY A 1 315 ? 14.734 15.359 -13.234 1 93.75 315 GLY A N 1
ATOM 2440 C CA . GLY A 1 315 ? 14.164 16.625 -13.672 1 93.75 315 GLY A CA 1
ATOM 2441 C C . GLY A 1 315 ? 15.086 17.422 -14.57 1 93.75 315 GLY A C 1
ATOM 2442 O O . GLY A 1 315 ? 14.648 17.969 -15.586 1 93.75 315 GLY A O 1
ATOM 2443 N N . TRP A 1 316 ? 16.328 17.469 -14.203 1 92.56 316 TRP A N 1
ATOM 2444 C CA . TRP A 1 316 ? 17.312 18.156 -15.023 1 92.56 316 TRP A CA 1
ATOM 2445 C C . TRP A 1 316 ? 17.438 17.5 -16.391 1 92.56 316 TRP A C 1
ATOM 2447 O O . TRP A 1 316 ? 17.422 18.172 -17.422 1 92.56 316 TRP A O 1
ATOM 2457 N N . ALA A 1 317 ? 17.547 16.156 -16.375 1 90.62 317 ALA A N 1
ATOM 2458 C CA . ALA A 1 317 ? 17.688 15.422 -17.625 1 90.62 317 ALA A CA 1
ATOM 2459 C C . ALA A 1 317 ? 16.484 15.648 -18.531 1 90.62 317 ALA A C 1
ATOM 2461 O O . ALA A 1 317 ? 16.641 15.797 -19.75 1 90.62 317 ALA A O 1
ATOM 2462 N N . THR A 1 318 ? 15.359 15.664 -17.953 1 90.25 318 THR A N 1
ATOM 2463 C CA . THR A 1 318 ? 14.133 15.891 -18.719 1 90.25 318 THR A CA 1
ATOM 2464 C C . THR A 1 318 ? 14.109 17.312 -19.297 1 90.25 318 THR A C 1
ATOM 2466 O O . THR A 1 318 ? 13.758 17.516 -20.453 1 90.25 318 THR A O 1
ATOM 2469 N N . THR A 1 319 ? 14.469 18.219 -18.5 1 87.44 319 THR A N 1
ATOM 2470 C CA . THR A 1 319 ? 14.484 19.609 -18.938 1 87.44 319 THR A CA 1
ATOM 2471 C C . THR A 1 319 ? 15.477 19.812 -20.078 1 87.44 319 THR A C 1
ATOM 2473 O O . THR A 1 319 ? 15.219 20.594 -20.984 1 87.44 319 THR A O 1
ATOM 2476 N N . MET A 1 320 ? 16.578 19.062 -20.062 1 87.06 320 MET A N 1
ATOM 2477 C CA . MET A 1 320 ? 17.625 19.203 -21.062 1 87.06 320 MET A CA 1
ATOM 2478 C C . MET A 1 320 ? 17.328 18.312 -22.281 1 87.06 320 MET A C 1
ATOM 2480 O O . MET A 1 320 ? 18.062 18.375 -23.281 1 87.06 320 MET A O 1
ATOM 2484 N N . GLY A 1 321 ? 16.266 17.484 -22.172 1 82.88 321 GLY A N 1
ATOM 2485 C CA . GLY A 1 321 ? 15.875 16.641 -23.281 1 82.88 321 GLY A CA 1
ATOM 2486 C C . GLY A 1 321 ? 16.672 15.352 -23.375 1 82.88 321 GLY A C 1
ATOM 2487 O O . GLY A 1 321 ? 16.672 14.688 -24.406 1 82.88 321 GLY A O 1
ATOM 2488 N N . HIS A 1 322 ? 17.344 14.977 -22.266 1 85.38 322 HIS A N 1
ATOM 2489 C CA . HIS A 1 322 ? 18.188 13.789 -22.25 1 85.38 322 HIS A CA 1
ATOM 2490 C C . HIS A 1 322 ? 17.391 12.555 -21.844 1 85.38 322 HIS A C 1
ATOM 2492 O O . HIS A 1 322 ? 17.781 11.43 -22.156 1 85.38 322 HIS A O 1
ATOM 2498 N N . ALA A 1 323 ? 16.375 12.758 -21.094 1 90.88 323 ALA A N 1
ATOM 2499 C CA . ALA A 1 323 ? 15.531 11.68 -20.578 1 90.88 323 ALA A CA 1
ATOM 2500 C C . ALA A 1 323 ? 14.078 12.141 -20.453 1 90.88 323 ALA A C 1
ATOM 2502 O O . ALA A 1 323 ? 13.781 13.328 -20.609 1 90.88 323 ALA A O 1
ATOM 2503 N N . PHE A 1 324 ? 13.18 11.195 -20.234 1 91.88 324 PHE A N 1
ATOM 2504 C CA . PHE A 1 324 ? 11.758 11.508 -20.188 1 91.88 324 PHE A CA 1
ATOM 2505 C C . PHE A 1 324 ? 11.07 10.734 -19.062 1 91.88 324 PHE A C 1
ATOM 2507 O O . PHE A 1 324 ? 9.867 10.484 -19.109 1 91.88 324 PHE A O 1
ATOM 2514 N N . ASP A 1 325 ? 11.828 10.344 -18.047 1 91.56 325 ASP A N 1
ATOM 2515 C CA . ASP A 1 325 ? 11.367 9.445 -17 1 91.56 325 ASP A CA 1
ATOM 2516 C C . ASP A 1 325 ? 10.352 10.141 -16.094 1 91.56 325 ASP A C 1
ATOM 2518 O O . ASP A 1 325 ? 9.586 9.484 -15.383 1 91.56 325 ASP A O 1
ATOM 2522 N N . VAL A 1 326 ? 10.398 11.516 -16.016 1 94 326 VAL A N 1
ATOM 2523 C CA . VAL A 1 326 ? 9.492 12.297 -15.18 1 94 326 VAL A CA 1
ATOM 2524 C C . VAL A 1 326 ? 8.758 13.328 -16.031 1 94 326 VAL A C 1
ATOM 2526 O O . VAL A 1 326 ? 9.219 13.688 -17.109 1 94 326 VAL A O 1
ATOM 2529 N N . PRO A 1 327 ? 7.562 13.773 -15.594 1 92.06 327 PRO A N 1
ATOM 2530 C CA . PRO A 1 327 ? 6.848 14.797 -16.375 1 92.06 327 PRO A CA 1
ATOM 2531 C C . PRO A 1 327 ? 7.598 16.125 -16.422 1 92.06 327 PRO A C 1
ATOM 2533 O O . PRO A 1 327 ? 8.195 16.547 -15.43 1 92.06 327 PRO A O 1
ATOM 2536 N N . TYR A 1 328 ? 7.652 16.703 -17.594 1 89.62 328 TYR A N 1
ATOM 2537 C CA . TYR A 1 328 ? 8.219 18.031 -17.75 1 89.62 328 TYR A CA 1
ATOM 2538 C C . TYR A 1 328 ? 7.273 19.094 -17.172 1 89.62 328 TYR A C 1
ATOM 2540 O O . TYR A 1 328 ? 6.125 19.219 -17.609 1 89.62 328 TYR A O 1
ATOM 2548 N N . MET A 1 329 ? 7.738 19.859 -16.266 1 88.88 329 MET A N 1
ATOM 2549 C CA . MET A 1 329 ? 6.871 20.812 -15.578 1 88.88 329 MET A CA 1
ATOM 2550 C C . MET A 1 329 ? 7.395 22.234 -15.75 1 88.88 329 MET A C 1
ATOM 2552 O O . MET A 1 329 ? 7.043 23.125 -14.969 1 88.88 329 MET A O 1
ATOM 2556 N N . GLY A 1 330 ? 8.305 22.484 -16.641 1 78.88 330 GLY A N 1
ATOM 2557 C CA . GLY A 1 330 ? 8.82 23.812 -16.922 1 78.88 330 GLY A CA 1
ATOM 2558 C C . GLY A 1 330 ? 7.887 24.656 -17.781 1 78.88 330 GLY A C 1
ATOM 2559 O O . GLY A 1 330 ? 6.824 24.172 -18.188 1 78.88 330 GLY A O 1
ATOM 2560 N N . ALA A 1 331 ? 8.172 26.047 -17.734 1 61.91 331 ALA A N 1
ATOM 2561 C CA . ALA A 1 331 ? 7.383 27.031 -18.469 1 61.91 331 ALA A CA 1
ATOM 2562 C C . ALA A 1 331 ? 7.176 26.609 -19.922 1 61.91 331 ALA A C 1
ATOM 2564 O O . ALA A 1 331 ? 8.062 26 -20.531 1 61.91 331 ALA A O 1
ATOM 2565 N N . GLY A 1 332 ? 6.047 26.109 -20.234 1 50.09 332 GLY A N 1
ATOM 2566 C CA . GLY A 1 332 ? 5.816 26.016 -21.672 1 50.09 332 GLY A CA 1
ATOM 2567 C C . GLY A 1 332 ? 6.199 27.266 -22.422 1 50.09 332 GLY A C 1
ATOM 2568 O O . GLY A 1 332 ? 6.285 28.344 -21.844 1 50.09 332 GLY A O 1
ATOM 2569 N N . GLN A 1 333 ? 6.898 27.156 -23.531 1 34.31 333 GLN A N 1
ATOM 2570 C CA . GLN A 1 333 ? 7.141 28.328 -24.375 1 34.31 333 GLN A CA 1
ATOM 2571 C C . GLN A 1 333 ? 5.934 29.25 -24.391 1 34.31 333 GLN A C 1
ATOM 2573 O O . GLN A 1 333 ? 5.875 30.188 -25.203 1 34.31 333 GLN A O 1
ATOM 2578 N N . SER A 1 334 ? 4.68 28.984 -24.031 1 32.97 334 SER A N 1
ATOM 2579 C CA . SER A 1 334 ? 3.732 30.031 -24.375 1 32.97 334 SER A CA 1
ATOM 2580 C C . SER A 1 334 ? 3.965 31.281 -23.547 1 32.97 334 SER A C 1
ATOM 2582 O O . SER A 1 334 ? 4.613 31.234 -22.5 1 32.97 334 SER A O 1
ATOM 2584 N N . SER A 1 335 ? 3.09 32.469 -23.844 1 31.28 335 SER A N 1
ATOM 2585 C CA . SER A 1 335 ? 3 33.875 -23.438 1 31.28 335 SER A CA 1
ATOM 2586 C C . SER A 1 335 ? 2.865 34 -21.922 1 31.28 335 SER A C 1
ATOM 2588 O O . SER A 1 335 ? 2.51 33.031 -21.25 1 31.28 335 SER A O 1
ATOM 2590 N N . GLY A 1 336 ? 2.701 35.25 -21.281 1 29.83 336 GLY A N 1
ATOM 2591 C CA . GLY A 1 336 ? 2.709 36.062 -20.094 1 29.83 336 GLY A CA 1
ATOM 2592 C C . GLY A 1 336 ? 1.89 35.5 -18.953 1 29.83 336 GLY A C 1
ATOM 2593 O O . GLY A 1 336 ? 1.949 35.969 -17.828 1 29.83 336 GLY A O 1
ATOM 2594 N N . VAL A 1 337 ? 0.484 35.281 -19.094 1 30.53 337 VAL A N 1
ATOM 2595 C CA . VAL A 1 337 ? -0.505 35.219 -18.016 1 30.53 337 VAL A CA 1
ATOM 2596 C C . VAL A 1 337 ? -0.497 33.844 -17.359 1 30.53 337 VAL A C 1
ATOM 2598 O O . VAL A 1 337 ? -0.288 32.844 -18.047 1 30.53 337 VAL A O 1
ATOM 2601 N N . ASN A 1 338 ? -0.186 33.781 -16.125 1 35.66 338 ASN A N 1
ATOM 2602 C CA . ASN A 1 338 ? -0.322 32.625 -15.242 1 35.66 338 ASN A CA 1
ATOM 2603 C C . ASN A 1 338 ? -1.602 31.844 -15.531 1 35.66 338 ASN A C 1
ATOM 2605 O O . ASN A 1 338 ? -2.678 32.188 -15.047 1 35.66 338 ASN A O 1
ATOM 2609 N N . PRO A 1 339 ? -1.851 31.266 -16.672 1 35.31 339 PRO A N 1
ATOM 2610 C CA . PRO A 1 339 ? -3.141 30.719 -17.125 1 35.31 339 PRO A CA 1
ATOM 2611 C C . PRO A 1 339 ? -3.746 29.734 -16.125 1 35.31 339 PRO A C 1
ATOM 2613 O O . PRO A 1 339 ? -4.875 29.281 -16.312 1 35.31 339 PRO A O 1
ATOM 2616 N N . LEU A 1 340 ? -3.016 29.109 -15.297 1 39.56 340 LEU A N 1
ATOM 2617 C CA . LEU A 1 340 ? -3.588 28.016 -14.539 1 39.56 340 LEU A CA 1
ATOM 2618 C C . LEU A 1 340 ? -4.566 28.516 -13.492 1 39.56 340 LEU A C 1
ATOM 2620 O O . LEU A 1 340 ? -5.203 27.719 -12.789 1 39.56 340 LEU A O 1
ATOM 2624 N N . LEU A 1 341 ? -4.52 29.797 -12.984 1 36.5 341 LEU A N 1
ATOM 2625 C CA . LEU A 1 341 ? -5.383 30.234 -11.891 1 36.5 341 LEU A CA 1
ATOM 2626 C C . LEU A 1 341 ? -6.852 30.141 -12.281 1 36.5 341 LEU A C 1
ATOM 2628 O O . LEU A 1 341 ? -7.719 29.953 -11.43 1 36.5 341 LEU A O 1
ATOM 2632 N N . ASN A 1 342 ? -7.391 30.906 -13.484 1 34.34 342 ASN A N 1
ATOM 2633 C CA . ASN A 1 342 ? -8.812 31.125 -13.711 1 34.34 342 ASN A CA 1
ATOM 2634 C C . ASN A 1 342 ? -9.383 30.125 -14.719 1 34.34 342 ASN A C 1
ATOM 2636 O O . ASN A 1 342 ? -10.406 30.391 -15.352 1 34.34 342 ASN A O 1
ATOM 2640 N N . VAL A 1 343 ? -8.648 29.281 -15.461 1 38.56 343 VAL A N 1
ATOM 2641 C CA . VAL A 1 343 ? -9.398 28.609 -16.516 1 38.56 343 VAL A CA 1
ATOM 2642 C C . VAL A 1 343 ? -10.07 27.344 -15.953 1 38.56 343 VAL A C 1
ATOM 2644 O O . VAL A 1 343 ? -9.5 26.672 -15.109 1 38.56 343 VAL A O 1
ATOM 2647 N N . ASP A 1 344 ? -11.359 27.172 -16.125 1 39.81 344 ASP A N 1
ATOM 2648 C CA . ASP A 1 344 ? -12.195 26.031 -15.773 1 39.81 344 ASP A CA 1
ATOM 2649 C C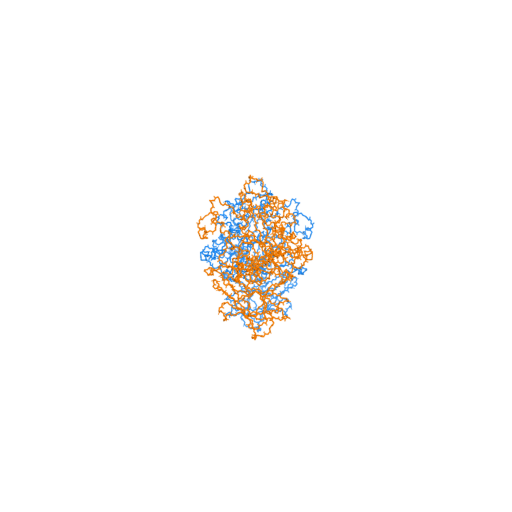 . ASP A 1 344 ? -11.547 24.719 -16.203 1 39.81 344 ASP A C 1
ATOM 2651 O O . ASP A 1 344 ? -11.039 24.609 -17.328 1 39.81 344 ASP A O 1
ATOM 2655 N N . ALA A 1 345 ? -11.164 23.812 -15.312 1 43.06 345 ALA A N 1
ATOM 2656 C CA . ALA A 1 345 ? -10.555 22.516 -15.547 1 43.06 345 ALA A CA 1
ATOM 2657 C C . ALA A 1 345 ? -11.023 21.922 -16.875 1 43.06 345 ALA A C 1
ATOM 2659 O O . ALA A 1 345 ? -10.242 21.312 -17.609 1 43.06 345 ALA A O 1
ATOM 2660 N N . ASP A 1 346 ? -12.328 22.109 -17.219 1 41.56 346 ASP A N 1
ATOM 2661 C CA . ASP A 1 346 ? -12.938 21.562 -18.422 1 41.56 346 ASP A CA 1
ATOM 2662 C C . ASP A 1 346 ? -12.32 22.188 -19.672 1 41.56 346 ASP A C 1
ATOM 2664 O O . ASP A 1 346 ? -12.125 21.516 -20.688 1 41.56 346 ASP A O 1
ATOM 2668 N N . ASP A 1 347 ? -12.102 23.359 -19.531 1 43.56 347 ASP A N 1
ATOM 2669 C CA . ASP A 1 347 ? -11.656 24.109 -20.703 1 43.56 347 ASP A CA 1
ATOM 2670 C C . ASP A 1 347 ? -10.195 23.797 -21.031 1 43.56 347 ASP A C 1
ATOM 2672 O O . ASP A 1 347 ? -9.797 23.828 -22.203 1 43.56 347 ASP A O 1
ATOM 2676 N N . LEU A 1 348 ? -9.391 23.578 -20.078 1 41.75 348 LEU A N 1
ATOM 2677 C CA . LEU A 1 348 ? -7.984 23.297 -20.328 1 41.75 348 LEU A CA 1
ATOM 2678 C C . LEU A 1 348 ? -7.805 21.906 -20.906 1 41.75 348 LEU A C 1
ATOM 2680 O O . LEU A 1 348 ? -6.926 21.688 -21.75 1 41.75 348 LEU A O 1
ATOM 2684 N N . GLU A 1 349 ? -8.57 20.969 -20.438 1 43.5 349 GLU A N 1
ATOM 2685 C CA . GLU A 1 349 ? -8.43 19.625 -20.984 1 43.5 349 GLU A CA 1
ATOM 2686 C C . GLU A 1 349 ? -8.688 19.609 -22.484 1 43.5 349 GLU A C 1
ATOM 2688 O O . GLU A 1 349 ? -8.117 18.797 -23.219 1 43.5 349 GLU A O 1
ATOM 2693 N N . ALA A 1 350 ? -9.578 20.609 -22.891 1 41.03 350 ALA A N 1
ATOM 2694 C CA . ALA A 1 350 ? -9.961 20.703 -24.297 1 41.03 350 ALA A CA 1
ATOM 2695 C C . ALA A 1 350 ? -8.836 21.281 -25.141 1 41.03 350 ALA A C 1
ATOM 2697 O O . ALA A 1 350 ? -8.844 21.172 -26.375 1 41.03 350 ALA A O 1
ATOM 2698 N N . GLN A 1 351 ? -8.148 22.125 -24.438 1 40.31 351 GLN A N 1
ATOM 2699 C CA . GLN A 1 351 ? -7.223 22.812 -25.328 1 40.31 351 GLN A CA 1
ATOM 2700 C C . GLN A 1 351 ? -6.066 21.906 -25.734 1 40.31 351 GLN A C 1
ATOM 2702 O O . GLN A 1 351 ? -5.336 22.219 -26.672 1 40.31 351 GLN A O 1
ATOM 2707 N N . GLY A 1 352 ? -5.969 20.719 -25.5 1 46.88 352 GLY A N 1
ATOM 2708 C CA . GLY A 1 352 ? -4.863 19.953 -26.047 1 46.88 352 GLY A CA 1
ATOM 2709 C C . GLY A 1 352 ? -3.508 20.594 -25.797 1 46.88 352 GLY A C 1
ATOM 2710 O O . GLY A 1 352 ? -3.428 21.688 -25.25 1 46.88 352 GLY A O 1
ATOM 2711 N N . GLY A 1 353 ? -2.162 19.969 -25.5 1 53.97 353 GLY A N 1
ATOM 2712 C CA . GLY A 1 353 ? -0.78 20.422 -25.453 1 53.97 353 GLY A CA 1
ATOM 2713 C C . GLY A 1 353 ? -0.126 20.203 -24.109 1 53.97 353 GLY A C 1
ATOM 2714 O O . GLY A 1 353 ? -0.649 19.469 -23.266 1 53.97 353 GLY A O 1
ATOM 2715 N N . GLY A 1 354 ? 1.112 20.719 -23.922 1 62.78 354 GLY A N 1
ATOM 2716 C CA . GLY A 1 354 ? 1.98 20.594 -22.766 1 62.78 354 GLY A CA 1
ATOM 2717 C C . GLY A 1 354 ? 1.33 21.078 -21.484 1 62.78 354 GLY A C 1
ATOM 2718 O O . GLY A 1 354 ? 1.444 20.422 -20.438 1 62.78 354 GLY A O 1
ATOM 2719 N N . LEU A 1 355 ? 0.406 22.094 -21.547 1 65.94 355 LEU A N 1
ATOM 2720 C CA . LEU A 1 355 ? -0.225 22.641 -20.359 1 65.94 355 LEU A CA 1
ATOM 2721 C C . LEU A 1 355 ? -1.332 21.734 -19.859 1 65.94 355 LEU A C 1
ATOM 2723 O O . LEU A 1 355 ? -1.491 21.547 -18.641 1 65.94 355 LEU A O 1
ATOM 2727 N N . ALA A 1 356 ? -2.139 21.203 -20.734 1 70.12 356 ALA A N 1
ATOM 2728 C CA . ALA A 1 356 ? -3.209 20.281 -20.359 1 70.12 356 ALA A CA 1
ATOM 2729 C C . ALA A 1 356 ? -2.646 19.031 -19.703 1 70.12 356 ALA A C 1
ATOM 2731 O O . ALA A 1 356 ? -3.209 18.531 -18.719 1 70.12 356 ALA A O 1
ATOM 2732 N N . ALA A 1 357 ? -1.612 18.625 -20.172 1 73.62 357 ALA A N 1
ATOM 2733 C CA . ALA A 1 357 ? -0.968 17.438 -19.625 1 73.62 357 ALA A CA 1
ATOM 2734 C C . ALA A 1 357 ? -0.471 17.688 -18.203 1 73.62 357 ALA A C 1
ATOM 2736 O O . ALA A 1 357 ? -0.609 16.828 -17.328 1 73.62 357 ALA A O 1
ATOM 2737 N N . LYS A 1 358 ? -0.006 18.875 -18.047 1 79.31 358 LYS A N 1
ATOM 2738 C CA . LYS A 1 358 ? 0.475 19.25 -16.719 1 79.31 358 LYS A CA 1
ATOM 2739 C C . LYS A 1 358 ? -0.677 19.344 -15.727 1 79.31 358 LYS A C 1
ATOM 2741 O O . LYS A 1 358 ? -0.566 18.859 -14.594 1 79.31 358 LYS A O 1
ATOM 2746 N N . ALA A 1 359 ? -1.734 19.938 -16.219 1 78.19 359 ALA A N 1
ATOM 2747 C CA . ALA A 1 359 ? -2.906 20.062 -15.352 1 78.19 359 ALA A CA 1
ATOM 2748 C C . ALA A 1 359 ? -3.467 18.703 -14.961 1 78.19 359 ALA A C 1
ATOM 2750 O O . ALA A 1 359 ? -3.857 18.484 -13.812 1 78.19 359 ALA A O 1
ATOM 2751 N N . ARG A 1 360 ? -3.418 17.812 -15.836 1 78.12 360 ARG A N 1
ATOM 2752 C CA . ARG A 1 360 ? -3.912 16.469 -15.578 1 78.12 360 ARG A CA 1
ATOM 2753 C C . ARG A 1 360 ? -3.033 15.742 -14.562 1 78.12 360 ARG A C 1
ATOM 2755 O O . ARG A 1 360 ? -3.535 15.016 -13.703 1 78.12 360 ARG A O 1
ATOM 2762 N N . ALA A 1 361 ? -1.83 16.031 -14.625 1 84 361 ALA A N 1
ATOM 2763 C CA . ALA A 1 361 ? -0.872 15.352 -13.766 1 84 361 ALA A CA 1
ATOM 2764 C C . ALA A 1 361 ? -0.976 15.852 -12.328 1 84 361 ALA A C 1
ATOM 2766 O O . ALA A 1 361 ? -0.608 15.141 -11.391 1 84 361 ALA A O 1
ATOM 2767 N N . MET A 1 362 ? -1.549 17.031 -12.141 1 89.88 362 MET A N 1
ATOM 2768 C CA . MET A 1 362 ? -1.565 17.625 -10.805 1 89.88 362 MET A CA 1
ATOM 2769 C C . MET A 1 362 ? -2.98 17.641 -10.234 1 89.88 362 MET A C 1
ATOM 2771 O O . MET A 1 362 ? -3.191 18.062 -9.102 1 89.88 362 MET A O 1
ATOM 2775 N N . ARG A 1 363 ? -3.846 17.141 -10.922 1 88.75 363 ARG A N 1
ATOM 2776 C CA . ARG A 1 363 ? -5.258 17.25 -10.57 1 88.75 363 ARG A CA 1
ATOM 2777 C C . ARG A 1 363 ? -5.582 16.406 -9.336 1 88.75 363 ARG A C 1
ATOM 2779 O O . ARG A 1 363 ? -5.094 15.281 -9.203 1 88.75 363 ARG A O 1
ATOM 2786 N N . VAL A 1 364 ? -6.375 17.047 -8.445 1 95.81 364 VAL A N 1
ATOM 2787 C CA . VAL A 1 364 ? -6.934 16.297 -7.32 1 95.81 364 VAL A CA 1
ATOM 2788 C C . VAL A 1 364 ? -8.273 15.688 -7.723 1 95.81 364 VAL A C 1
ATOM 2790 O O . VAL A 1 364 ? -9.148 16.375 -8.258 1 95.81 364 VAL A O 1
ATOM 2793 N N . PRO A 1 365 ? -8.445 14.383 -7.504 1 94.56 365 PRO A N 1
ATOM 2794 C CA . PRO A 1 365 ? -9.719 13.758 -7.887 1 94.56 365 PRO A CA 1
ATOM 2795 C C . PRO A 1 365 ? -10.922 14.445 -7.238 1 94.56 365 PRO A C 1
ATOM 2797 O O . PRO A 1 365 ? -10.867 14.812 -6.062 1 94.56 365 PRO A O 1
ATOM 2800 N N . PRO A 1 366 ? -11.977 14.648 -7.984 1 94.12 366 PRO A N 1
ATOM 2801 C CA . PRO A 1 366 ? -13.188 15.234 -7.402 1 94.12 366 PRO A CA 1
ATOM 2802 C C . PRO A 1 366 ? -14.008 14.219 -6.613 1 94.12 366 PRO A C 1
ATOM 2804 O O . PRO A 1 366 ? -15.219 14.109 -6.816 1 94.12 366 PRO A O 1
ATOM 2807 N N . ALA A 1 367 ? -13.383 13.43 -5.859 1 96.12 367 ALA A N 1
ATOM 2808 C CA . ALA A 1 367 ? -13.938 12.391 -4.996 1 96.12 367 ALA A CA 1
ATOM 2809 C C . ALA A 1 367 ? -12.938 11.977 -3.924 1 96.12 367 ALA A C 1
ATOM 2811 O O . ALA A 1 367 ? -11.75 12.289 -4.02 1 96.12 367 ALA A O 1
ATOM 2812 N N . ARG A 1 368 ? -13.461 11.375 -2.951 1 96.38 368 ARG A N 1
ATOM 2813 C CA . ARG A 1 368 ? -12.602 10.758 -1.943 1 96.38 368 ARG A CA 1
ATOM 2814 C C . ARG A 1 368 ? -12.516 9.25 -2.145 1 96.38 368 ARG A C 1
ATOM 2816 O O . ARG A 1 368 ? -13.258 8.68 -2.941 1 96.38 368 ARG A O 1
ATOM 2823 N N . LEU A 1 369 ? -11.609 8.625 -1.454 1 96.31 369 LEU A N 1
ATOM 2824 C CA . LEU A 1 369 ? -11.297 7.215 -1.683 1 96.31 369 LEU A CA 1
ATOM 2825 C C . LEU A 1 369 ? -12.5 6.332 -1.368 1 96.31 369 LEU A C 1
ATOM 2827 O O . LEU A 1 369 ? -12.625 5.227 -1.897 1 96.31 369 LEU A O 1
ATOM 2831 N N . ALA A 1 370 ? -13.469 6.84 -0.532 1 94.94 370 ALA A N 1
ATOM 2832 C CA . ALA A 1 370 ? -14.633 6.047 -0.122 1 94.94 370 ALA A CA 1
ATOM 2833 C C . ALA A 1 370 ? -15.812 6.281 -1.059 1 94.94 370 ALA A C 1
ATOM 2835 O O . ALA A 1 370 ? -16.875 5.672 -0.892 1 94.94 370 ALA A O 1
ATOM 2836 N N . ASN A 1 371 ? -15.617 7.043 -2.086 1 95.19 371 ASN A N 1
ATOM 2837 C CA . ASN A 1 371 ? -16.719 7.402 -2.965 1 95.19 371 ASN A CA 1
ATOM 2838 C C . ASN A 1 371 ? -16.844 6.434 -4.137 1 95.19 371 ASN A C 1
ATOM 2840 O O . ASN A 1 371 ? -15.859 5.836 -4.562 1 95.19 371 ASN A O 1
ATOM 2844 N N . ARG A 1 372 ? -18.062 6.27 -4.609 1 95.38 372 ARG A N 1
ATOM 2845 C CA . ARG A 1 372 ? -18.422 5.594 -5.855 1 95.38 372 ARG A CA 1
ATOM 2846 C C . ARG A 1 372 ? -18.766 6.602 -6.945 1 95.38 372 ARG A C 1
ATOM 2848 O O . ARG A 1 372 ? -18.906 7.797 -6.672 1 95.38 372 ARG A O 1
ATOM 2855 N N . PRO A 1 373 ? -18.812 6.105 -8.148 1 93.81 373 PRO A N 1
ATOM 2856 C CA . PRO A 1 373 ? -19.156 7.043 -9.227 1 93.81 373 PRO A CA 1
ATOM 2857 C C . PRO A 1 373 ? -20.422 7.832 -8.945 1 93.81 373 PRO A C 1
ATOM 2859 O O . PRO A 1 373 ? -20.5 9.016 -9.273 1 93.81 373 PRO A O 1
ATOM 2862 N N . SER A 1 374 ? -21.359 7.234 -8.312 1 92.88 374 SER A N 1
ATOM 2863 C CA . SER A 1 374 ? -22.625 7.883 -8.039 1 92.88 374 SER A CA 1
ATOM 2864 C C . SER A 1 374 ? -22.469 9.031 -7.051 1 92.88 374 SER A C 1
ATOM 2866 O O . SER A 1 374 ? -23.297 9.938 -6.988 1 92.88 374 SER A O 1
ATOM 2868 N N . ASP A 1 375 ? -21.422 9.047 -6.301 1 93.31 375 ASP A N 1
ATOM 2869 C CA . ASP A 1 375 ? -21.203 10.039 -5.254 1 93.31 375 ASP A CA 1
ATOM 2870 C C . ASP A 1 375 ? -20.625 11.328 -5.828 1 93.31 375 ASP A C 1
ATOM 2872 O O . ASP A 1 375 ? -20.625 12.367 -5.172 1 93.31 375 ASP A O 1
ATOM 2876 N N . ILE A 1 376 ? -20.125 11.258 -7.047 1 91.94 376 ILE A N 1
ATOM 2877 C CA . ILE A 1 376 ? -19.391 12.375 -7.641 1 91.94 376 ILE A CA 1
ATOM 2878 C C . ILE A 1 376 ? -20.344 13.555 -7.855 1 91.94 376 ILE A C 1
ATOM 2880 O O . ILE A 1 376 ? -19.953 14.711 -7.668 1 91.94 376 ILE A O 1
ATOM 2884 N N . LEU A 1 377 ? -21.547 13.25 -8.141 1 89.94 377 LEU A N 1
ATOM 2885 C CA . LEU A 1 377 ? -22.5 14.297 -8.477 1 89.94 377 LEU A CA 1
ATOM 2886 C C . LEU A 1 377 ? -22.828 15.141 -7.246 1 89.94 377 LEU A C 1
ATOM 2888 O O . LEU A 1 377 ? -23.172 16.312 -7.367 1 89.94 377 LEU A O 1
ATOM 2892 N N . THR A 1 378 ? -22.688 14.594 -6.121 1 91.25 378 THR A N 1
ATOM 2893 C CA . THR A 1 378 ? -23.047 15.312 -4.902 1 91.25 378 THR A CA 1
ATOM 2894 C C . THR A 1 378 ? -21.797 15.609 -4.07 1 91.25 378 THR A C 1
ATOM 2896 O O . THR A 1 378 ? -21.891 15.938 -2.887 1 91.25 378 THR A O 1
ATOM 2899 N N . PHE A 1 379 ? -20.719 15.438 -4.699 1 94.62 379 PHE A N 1
ATOM 2900 C CA . PHE A 1 379 ? -19.469 15.625 -3.986 1 94.62 379 PHE A CA 1
ATOM 2901 C C . PHE A 1 379 ? -19.266 17.094 -3.615 1 94.62 379 PHE A C 1
ATOM 2903 O O . PHE A 1 379 ? -19.422 17.984 -4.457 1 94.62 379 PHE A O 1
ATOM 2910 N N . ARG A 1 380 ? -18.906 17.344 -2.336 1 95.62 380 ARG A N 1
ATOM 2911 C CA . ARG A 1 380 ? -18.547 18.672 -1.843 1 95.62 380 ARG A CA 1
ATOM 2912 C C . ARG A 1 380 ? -17.094 18.688 -1.353 1 95.62 380 ARG A C 1
ATOM 2914 O O . ARG A 1 380 ? -16.703 17.859 -0.537 1 95.62 380 ARG A O 1
ATOM 2921 N N . GLU A 1 381 ? -16.406 19.625 -1.868 1 96.12 381 GLU A N 1
ATOM 2922 C CA . GLU A 1 381 ? -15.023 19.75 -1.436 1 96.12 381 GLU A CA 1
ATOM 2923 C C . GLU A 1 381 ? -14.93 20.156 0.03 1 96.12 381 GLU A C 1
ATOM 2925 O O . GLU A 1 381 ? -15.688 21.031 0.48 1 96.12 381 GLU A O 1
ATOM 2930 N N . ALA A 1 382 ? -14.055 19.562 0.718 1 95.94 382 ALA A N 1
ATOM 2931 C CA . ALA A 1 382 ? -13.891 19.844 2.145 1 95.94 382 ALA A CA 1
ATOM 2932 C C . ALA A 1 382 ? -12.93 21 2.379 1 95.94 382 ALA A C 1
ATOM 2934 O O . ALA A 1 382 ? -11.828 21.016 1.83 1 95.94 382 ALA A O 1
ATOM 2935 N N . GLU A 1 383 ? -13.32 21.906 3.088 1 96.56 383 GLU A N 1
ATOM 2936 C CA . GLU A 1 383 ? -12.492 22.953 3.668 1 96.56 383 GLU A CA 1
ATOM 2937 C C . GLU A 1 383 ? -12.516 22.906 5.191 1 96.56 383 GLU A C 1
ATOM 2939 O O . GLU A 1 383 ? -13.383 23.5 5.828 1 96.56 383 GLU A O 1
ATOM 2944 N N . PRO A 1 384 ? -11.539 22.312 5.746 1 96.88 384 PRO A N 1
ATOM 2945 C CA . PRO A 1 384 ? -11.562 22.078 7.191 1 96.88 384 PRO A CA 1
ATOM 2946 C C . PRO A 1 384 ? -11.68 23.375 7.996 1 96.88 384 PRO A C 1
ATOM 2948 O O . PRO A 1 384 ? -11.086 24.391 7.629 1 96.88 384 PRO A O 1
ATOM 2951 N N . TYR A 1 385 ? -12.445 23.312 9.039 1 95.38 385 TYR A N 1
ATOM 2952 C CA . TYR A 1 385 ? -12.664 24.375 10.008 1 95.38 385 TYR A CA 1
ATOM 2953 C C . TYR A 1 385 ? -12.352 23.906 11.422 1 95.38 385 TYR A C 1
ATOM 2955 O O . TYR A 1 385 ? -12.906 22.906 11.883 1 95.38 385 TYR A O 1
ATOM 2963 N N . CYS A 1 386 ? -11.484 24.625 12.031 1 94.44 386 CYS A N 1
ATOM 2964 C CA . CYS A 1 386 ? -10.961 24.172 13.312 1 94.44 386 CYS A CA 1
ATOM 2965 C C . CYS A 1 386 ? -11.125 25.25 14.383 1 94.44 386 CYS A C 1
ATOM 2967 O O . CYS A 1 386 ? -10.602 26.359 14.242 1 94.44 386 CYS A O 1
ATOM 2969 N N . VAL A 1 387 ? -11.914 24.922 15.406 1 92.38 387 VAL A N 1
ATOM 2970 C CA . VAL A 1 387 ? -11.992 25.734 16.609 1 92.38 387 VAL A CA 1
ATOM 2971 C C . VAL A 1 387 ? -11.375 24.984 17.797 1 92.38 387 VAL A C 1
ATOM 2973 O O . VAL A 1 387 ? -11.891 23.953 18.203 1 92.38 387 VAL A O 1
ATOM 2976 N N . ILE A 1 388 ? -10.297 25.438 18.266 1 89.69 388 ILE A N 1
ATOM 2977 C CA . ILE A 1 388 ? -9.609 24.75 19.359 1 89.69 388 ILE A CA 1
ATOM 2978 C C . ILE A 1 388 ? -9.516 25.688 20.578 1 89.69 388 ILE A C 1
ATOM 2980 O O . ILE A 1 388 ? -9.641 26.906 20.438 1 89.69 388 ILE A O 1
ATOM 2984 N N . ALA A 1 389 ? -9.414 25.062 21.797 1 86.25 389 ALA A N 1
ATOM 2985 C CA . ALA A 1 389 ? -9.391 25.812 23.047 1 86.25 389 ALA A CA 1
ATOM 2986 C C . ALA A 1 389 ? -8.102 26.625 23.188 1 86.25 389 ALA A C 1
ATOM 2988 O O . ALA A 1 389 ? -7.988 27.469 24.062 1 86.25 389 ALA A O 1
ATOM 2989 N N . ASN A 1 390 ? -7.281 26.562 22.172 1 72 390 ASN A N 1
ATOM 2990 C CA . ASN A 1 390 ? -6.07 27.375 22.203 1 72 390 ASN A CA 1
ATOM 2991 C C . ASN A 1 390 ? -6.332 28.781 21.672 1 72 390 ASN A C 1
ATOM 2993 O O . ASN A 1 390 ? -6.559 28.969 20.484 1 72 390 ASN A O 1
ATOM 2997 N N . GLU A 1 391 ? -6.41 29.797 22.641 1 57.75 391 GLU A N 1
ATOM 2998 C CA . GLU A 1 391 ? -6.824 31.188 22.438 1 57.75 391 GLU A CA 1
ATOM 2999 C C . GLU A 1 391 ? -5.977 31.859 21.359 1 57.75 391 GLU A C 1
ATOM 3001 O O . GLU A 1 391 ? -6.445 32.781 20.672 1 57.75 391 GLU A O 1
ATOM 3006 N N . ILE A 1 392 ? -4.855 31.375 21.312 1 49.53 392 ILE A N 1
ATOM 3007 C CA . ILE A 1 392 ? -3.957 32.031 20.375 1 49.53 392 ILE A CA 1
ATOM 3008 C C . ILE A 1 392 ? -4.398 31.719 18.938 1 49.53 392 ILE A C 1
ATOM 3010 O O . ILE A 1 392 ? -4.34 32.594 18.062 1 49.53 392 ILE A O 1
ATOM 3014 N N . VAL A 1 393 ? -4.977 30.641 18.875 1 55.59 393 VAL A N 1
ATOM 3015 C CA . VAL A 1 393 ? -5.352 30.219 17.531 1 55.59 393 VAL A CA 1
ATOM 3016 C C . VAL A 1 393 ? -6.777 30.672 17.219 1 55.59 393 VAL A C 1
ATOM 3018 O O . VAL A 1 393 ? -7.051 31.188 16.125 1 55.59 393 VAL A O 1
ATOM 3021 N N . ASN A 1 394 ? -7.711 30.406 18.125 1 59.91 394 ASN A N 1
ATOM 3022 C CA . ASN A 1 394 ? -9.117 30.75 17.953 1 59.91 394 ASN A CA 1
ATOM 3023 C C . ASN A 1 394 ? -9.695 31.391 19.203 1 59.91 394 ASN A C 1
ATOM 3025 O O . ASN A 1 394 ? -10.266 30.703 20.062 1 59.91 394 ASN A O 1
ATOM 3029 N N . PRO A 1 395 ? -9.508 32.75 19.297 1 53.66 395 PRO A N 1
ATOM 3030 C CA . PRO A 1 395 ? -10.07 33.344 20.516 1 53.66 395 PRO A CA 1
ATOM 3031 C C . PRO A 1 395 ? -11.594 33.281 20.547 1 53.66 395 PRO A C 1
ATOM 3033 O O . PRO A 1 395 ? -12.242 33.812 19.625 1 53.66 395 PRO A O 1
ATOM 3036 N N . ILE A 1 396 ? -12.148 32.25 21.141 1 59.5 396 ILE A N 1
ATOM 3037 C CA . ILE A 1 396 ? -13.586 32.312 21.359 1 59.5 396 ILE A CA 1
ATOM 3038 C C . ILE A 1 396 ? -13.906 33.406 22.391 1 59.5 396 ILE A C 1
ATOM 3040 O O . ILE A 1 396 ? -13.359 33.406 23.5 1 59.5 396 ILE A O 1
ATOM 3044 N N . PRO A 1 397 ? -14.664 34.375 21.891 1 57.44 397 PRO A N 1
ATOM 3045 C CA . PRO A 1 397 ? -14.969 35.406 22.875 1 57.44 397 PRO A CA 1
ATOM 3046 C C . PRO A 1 397 ? -15.5 34.844 24.203 1 57.44 397 PRO A C 1
ATOM 3048 O O . PRO A 1 397 ? -16.281 33.875 24.188 1 57.44 397 PRO A O 1
ATOM 3051 N N . PRO A 1 398 ? -14.883 35.281 25.25 1 53.03 398 PRO A N 1
ATOM 3052 C CA . PRO A 1 398 ? -15.328 34.844 26.578 1 53.03 398 PRO A CA 1
ATOM 3053 C C . PRO A 1 398 ? -16.844 34.906 26.734 1 53.03 398 PRO A C 1
ATOM 3055 O O . PRO A 1 398 ? -17.422 34.156 27.531 1 53.03 398 PRO A O 1
ATOM 3058 N N . SER A 1 399 ? -17.438 35.75 25.984 1 51.22 399 SER A N 1
ATOM 3059 C CA . SER A 1 399 ? -18.875 35.906 26.109 1 51.22 399 SER A CA 1
ATOM 3060 C C . SER A 1 399 ? -19.609 34.625 25.781 1 51.22 399 SER A C 1
ATOM 3062 O O . SER A 1 399 ? -20.734 34.406 26.25 1 51.22 399 SER A O 1
ATOM 3064 N N . HIS A 1 400 ? -18.906 33.75 25.078 1 57.41 400 HIS A N 1
ATOM 3065 C CA . HIS A 1 400 ? -19.547 32.5 24.703 1 57.41 400 HIS A CA 1
ATOM 3066 C C . HIS A 1 400 ? -19.641 31.562 25.906 1 57.41 400 HIS A C 1
ATOM 3068 O O . HIS A 1 400 ? -20.406 30.609 25.891 1 57.41 400 HIS A O 1
ATOM 3074 N N . PHE A 1 401 ? -18.844 32 26.844 1 58.69 401 PHE A N 1
ATOM 3075 C CA . PHE A 1 401 ? -18.781 31.156 28.031 1 58.69 401 PHE A CA 1
ATOM 3076 C C . PHE A 1 401 ? -19.5 31.812 29.203 1 58.69 401 PHE A C 1
ATOM 3078 O O . PHE A 1 401 ? -19.859 31.156 30.172 1 58.69 401 PHE A O 1
ATOM 3085 N N . PHE A 1 402 ? -19.656 33.094 29.109 1 53.59 402 PHE A N 1
ATOM 3086 C CA . PHE A 1 402 ? -20.141 33.781 30.297 1 53.59 402 PHE A CA 1
ATOM 3087 C C . PHE A 1 402 ? -21.531 33.25 30.688 1 53.59 402 PHE A C 1
ATOM 3089 O O . PHE A 1 402 ? -22.453 33.312 29.891 1 53.59 402 PHE A O 1
ATOM 3096 N N . GLY A 1 403 ? -21.562 32.781 31.906 1 61.91 403 GLY A N 1
ATOM 3097 C CA . GLY A 1 403 ? -22.781 32.25 32.5 1 61.91 403 GLY A CA 1
ATOM 3098 C C . GLY A 1 403 ? -23.156 30.875 32.031 1 61.91 403 GLY A C 1
ATOM 3099 O O . GLY A 1 403 ? -24.188 30.328 32.406 1 61.91 403 GLY A O 1
ATOM 3100 N N . SER A 1 404 ? -22.203 30.219 31.297 1 71.75 404 SER A N 1
ATOM 3101 C CA . SER A 1 404 ? -22.578 28.969 30.641 1 71.75 404 SER A CA 1
ATOM 3102 C C . SER A 1 404 ? -22.188 27.766 31.516 1 71.75 404 SER A C 1
ATOM 3104 O O . SER A 1 404 ? -22.688 26.656 31.297 1 71.75 404 SER A O 1
ATOM 3106 N N . GLY A 1 405 ? -21.297 28 32.562 1 86.56 405 GLY A N 1
ATOM 3107 C CA . GLY A 1 405 ? -20.75 26.906 33.344 1 86.56 405 GLY A CA 1
ATOM 3108 C C . GLY A 1 405 ? -19.5 26.312 32.75 1 86.56 405 GLY A C 1
ATOM 3109 O O . GLY A 1 405 ? -18.812 25.5 33.375 1 86.56 405 GLY A O 1
ATOM 3110 N N . TRP A 1 406 ? -19.141 26.766 31.656 1 90.81 406 TRP A N 1
ATOM 3111 C CA . TRP A 1 406 ? -17.922 26.312 31 1 90.81 406 TRP A CA 1
ATOM 3112 C C . TRP A 1 406 ? -16.75 27.25 31.281 1 90.81 406 TRP A C 1
ATOM 3114 O O . TRP A 1 406 ? -16.938 28.469 31.406 1 90.81 406 TRP A O 1
ATOM 3124 N N . GLN A 1 407 ? -15.523 26.656 31.438 1 87.75 407 GLN A N 1
ATOM 3125 C CA . GLN A 1 407 ? -14.297 27.406 31.688 1 87.75 407 GLN A CA 1
ATOM 3126 C C . GLN A 1 407 ? -13.188 26.969 30.719 1 87.75 407 GLN A C 1
ATOM 3128 O O . GLN A 1 407 ? -13.297 25.938 30.062 1 87.75 407 GLN A O 1
ATOM 3133 N N . THR A 1 408 ? -12.188 27.828 30.641 1 86.5 408 THR A N 1
ATOM 3134 C CA . THR A 1 408 ? -11.039 27.531 29.797 1 86.5 408 THR A CA 1
ATOM 3135 C C . THR A 1 408 ? -9.82 27.188 30.641 1 86.5 408 THR A C 1
ATOM 3137 O O . THR A 1 408 ? -9.547 27.844 31.641 1 86.5 408 THR A O 1
ATOM 3140 N N . TYR A 1 409 ? -9.273 26.078 30.281 1 86.25 409 TYR A N 1
ATOM 3141 C CA . TYR A 1 409 ? -7.98 25.719 30.859 1 86.25 409 TYR A CA 1
ATOM 3142 C C . TYR A 1 409 ? -6.852 25.938 29.859 1 86.25 409 TYR A C 1
ATOM 3144 O O . TYR A 1 409 ? -6.902 25.422 28.75 1 86.25 409 TYR A O 1
ATOM 3152 N N . LYS A 1 410 ? -5.828 26.688 30.25 1 80.81 410 LYS A N 1
ATOM 3153 C CA . LYS A 1 410 ? -4.629 26.906 29.453 1 80.81 410 LYS A CA 1
ATOM 3154 C C . LYS A 1 410 ? -3.375 26.484 30.219 1 80.81 410 LYS A C 1
ATOM 3156 O O . LYS A 1 410 ? -3.09 27.016 31.297 1 80.81 410 LYS A O 1
ATOM 3161 N N . PRO A 1 411 ? -2.771 25.562 29.594 1 76.81 411 PRO A N 1
ATOM 3162 C CA . PRO A 1 411 ? -1.54 25.188 30.281 1 76.81 411 PRO A CA 1
ATOM 3163 C C . PRO A 1 411 ? -0.489 26.297 30.266 1 76.81 411 PRO A C 1
ATOM 3165 O O . PRO A 1 411 ? -0.259 26.922 29.234 1 76.81 411 PRO A O 1
ATOM 3168 N N . VAL A 1 412 ? -0.156 26.875 31.469 1 64.88 412 VAL A N 1
ATOM 3169 C CA . VAL A 1 412 ? 0.91 27.859 31.594 1 64.88 412 VAL A CA 1
ATOM 3170 C C . VAL A 1 412 ? 2.205 27.172 32.031 1 64.88 412 VAL A C 1
ATOM 3172 O O . VAL A 1 412 ? 2.266 26.547 33.094 1 64.88 412 VAL A O 1
ATOM 3175 N N . ASN A 1 413 ? 3.271 27.25 31.219 1 59.28 413 ASN A N 1
ATOM 3176 C CA . ASN A 1 413 ? 4.602 26.734 31.516 1 59.28 413 ASN A CA 1
ATOM 3177 C C . ASN A 1 413 ? 4.586 25.219 31.672 1 59.28 413 ASN A C 1
ATOM 3179 O O . ASN A 1 413 ? 5.383 24.656 32.438 1 59.28 413 ASN A O 1
ATOM 3183 N N . GLU A 1 414 ? 3.438 24.688 31.172 1 59.22 414 GLU A N 1
ATOM 3184 C CA . GLU A 1 414 ? 3.393 23.234 31.297 1 59.22 414 GLU A CA 1
ATOM 3185 C C . GLU A 1 414 ? 3.893 22.547 30.031 1 59.22 414 GLU A C 1
ATOM 3187 O O . GLU A 1 414 ? 4.02 23.188 28.984 1 59.22 414 GLU A O 1
ATOM 3192 N N . GLY A 1 415 ? 4.641 21.484 30.234 1 58.56 415 GLY A N 1
ATOM 3193 C CA . GLY A 1 415 ? 5.219 20.672 29.172 1 58.56 415 GLY A CA 1
ATOM 3194 C C . GLY A 1 415 ? 4.277 20.484 28 1 58.56 415 GLY A C 1
ATOM 3195 O O . GLY A 1 415 ? 3.068 20.688 28.125 1 58.56 415 GLY A O 1
ATOM 3196 N N . PRO A 1 416 ? 4.738 20.406 26.781 1 59.66 416 PRO A N 1
ATOM 3197 C CA . PRO A 1 416 ? 3.971 20.25 25.547 1 59.66 416 PRO A CA 1
ATOM 3198 C C . PRO A 1 416 ? 2.896 19.172 25.656 1 59.66 416 PRO A C 1
ATOM 3200 O O . PRO A 1 416 ? 2.008 19.094 24.797 1 59.66 416 PRO A O 1
ATOM 3203 N N . GLU A 1 417 ? 2.811 18.5 26.703 1 63.09 417 GLU A N 1
ATOM 3204 C CA . GLU A 1 417 ? 1.883 17.391 26.906 1 63.09 417 GLU A CA 1
ATOM 3205 C C . GLU A 1 417 ? 0.501 17.891 27.312 1 63.09 417 GLU A C 1
ATOM 3207 O O . GLU A 1 417 ? -0.503 17.219 27.078 1 63.09 417 GLU A O 1
ATOM 3212 N N . VAL A 1 418 ? 0.601 19.031 27.906 1 62.91 418 VAL A N 1
ATOM 3213 C CA . VAL A 1 418 ? -0.68 19.5 28.422 1 62.91 418 VAL A CA 1
ATOM 3214 C C . VAL A 1 418 ? -1.354 20.406 27.391 1 62.91 418 VAL A C 1
ATOM 3216 O O . VAL A 1 418 ? -0.761 21.375 26.938 1 62.91 418 VAL A O 1
ATOM 3219 N N . LYS A 1 419 ? -2.57 20 27.047 1 78.94 419 LYS A N 1
ATOM 3220 C CA . LYS A 1 419 ? -3.314 20.719 26.016 1 78.94 419 LYS A CA 1
ATOM 3221 C C . LYS A 1 419 ? -4.414 21.578 26.625 1 78.94 419 LYS A C 1
ATOM 3223 O O . LYS A 1 419 ? -4.902 21.281 27.719 1 78.94 419 LYS A O 1
ATOM 3228 N N . ALA A 1 420 ? -4.641 22.641 25.984 1 86.5 420 ALA A N 1
ATOM 3229 C CA . ALA A 1 420 ? -5.75 23.484 26.391 1 86.5 420 ALA A CA 1
ATOM 3230 C C . ALA A 1 420 ? -7.094 22.812 26.141 1 86.5 420 ALA A C 1
ATOM 3232 O O . ALA A 1 420 ? -7.219 22.016 25.203 1 86.5 420 ALA A O 1
ATOM 3233 N N . TYR A 1 421 ? -8.008 23.062 27.078 1 90.25 421 TYR A N 1
ATOM 3234 C CA . TYR A 1 421 ? -9.352 22.531 26.875 1 90.25 421 TYR A CA 1
ATOM 3235 C C . TYR A 1 421 ? -10.398 23.406 27.547 1 90.25 421 TYR A C 1
ATOM 3237 O O . TYR A 1 421 ? -10.062 24.234 28.391 1 90.25 421 TYR A O 1
ATOM 3245 N N . TRP A 1 422 ? -11.602 23.281 27.062 1 90.94 422 TRP A N 1
ATOM 3246 C CA . TRP A 1 422 ? -12.766 23.781 27.797 1 90.94 422 TRP A CA 1
ATOM 3247 C C . TRP A 1 422 ? -13.328 22.703 28.719 1 90.94 422 TRP A C 1
ATOM 3249 O O . TRP A 1 422 ? -13.328 21.516 28.391 1 90.94 422 TRP A O 1
ATOM 3259 N N . TRP A 1 423 ? -13.758 23.156 29.891 1 92.38 423 TRP A N 1
ATOM 3260 C CA . TRP A 1 423 ? -14.281 22.141 30.797 1 92.38 423 TRP A CA 1
ATOM 3261 C C . TRP A 1 423 ? -15.445 22.703 31.625 1 92.38 423 TRP A C 1
ATOM 3263 O O . TRP A 1 423 ? -15.602 23.906 31.75 1 92.38 423 TRP A O 1
ATOM 3273 N N . SER A 1 424 ? -16.297 21.781 32 1 93.81 424 SER A N 1
ATOM 3274 C CA . SER A 1 424 ? -17.406 22.094 32.906 1 93.81 424 SER A CA 1
ATOM 3275 C C . SER A 1 424 ? -17.703 20.922 33.844 1 93.81 424 SER A C 1
ATOM 3277 O O . SER A 1 424 ? -17.516 19.766 33.469 1 93.81 424 SER A O 1
ATOM 3279 N N . GLU A 1 425 ? -18.094 21.297 35.062 1 94.69 425 GLU A N 1
ATOM 3280 C CA . GLU A 1 425 ? -18.469 20.297 36.062 1 94.69 425 GLU A CA 1
ATOM 3281 C C . GLU A 1 425 ? -19.875 20.562 36.594 1 94.69 425 GLU A C 1
ATOM 3283 O O . GLU A 1 425 ? -20.234 20.109 37.688 1 94.69 425 GLU A O 1
ATOM 3288 N N . VAL A 1 426 ? -20.562 21.391 35.906 1 94.69 426 VAL A N 1
ATOM 3289 C CA . VAL A 1 426 ? -21.891 21.781 36.375 1 94.69 426 VAL A CA 1
ATOM 3290 C C . VAL A 1 426 ? -22.953 21.234 35.438 1 94.69 426 VAL A C 1
ATOM 3292 O O . VAL A 1 426 ? -22.969 21.578 34.25 1 94.69 426 VAL A O 1
ATOM 3295 N N . GLY A 1 427 ? -23.828 20.406 36.031 1 94.75 427 GLY A N 1
ATOM 3296 C CA . GLY A 1 427 ? -24.922 19.875 35.219 1 94.75 427 GLY A CA 1
ATOM 3297 C C . GLY A 1 427 ? -25.797 20.953 34.625 1 94.75 427 GLY A C 1
ATOM 3298 O O . GLY A 1 427 ? -26.109 21.938 35.281 1 94.75 427 GLY A O 1
ATOM 3299 N N . GLY A 1 428 ? -26.109 20.625 33.312 1 93.56 428 GLY A N 1
ATOM 3300 C CA . GLY A 1 428 ? -27.016 21.578 32.625 1 93.56 428 GLY A CA 1
ATOM 3301 C C . GLY A 1 428 ? -26.281 22.719 31.969 1 93.56 428 GLY A C 1
ATOM 3302 O O . GLY A 1 428 ? -26.891 23.5 31.234 1 93.56 428 GLY A O 1
ATOM 3303 N N . SER A 1 429 ? -25.016 22.875 32.188 1 93.81 429 SER A N 1
ATOM 3304 C CA . SER A 1 429 ? -24.234 23.922 31.547 1 93.81 429 SER A CA 1
ATOM 3305 C C . SER A 1 429 ? -24.203 23.734 30.031 1 93.81 429 SER A C 1
ATOM 3307 O O . SER A 1 429 ? -24.141 22.609 29.531 1 93.81 429 SER A O 1
ATOM 3309 N N . ARG A 1 430 ? -24.266 24.859 29.312 1 91.62 430 ARG A N 1
ATOM 3310 C CA . ARG A 1 430 ? -24.328 24.828 27.859 1 91.62 430 ARG A CA 1
ATOM 3311 C C . ARG A 1 430 ? -23.234 25.703 27.25 1 91.62 430 ARG A C 1
ATOM 3313 O O . ARG A 1 430 ? -22.891 26.734 27.812 1 91.62 430 ARG A O 1
ATOM 3320 N N . MET A 1 431 ? -22.75 25.234 26.156 1 90 431 MET A N 1
ATOM 3321 C CA . MET A 1 431 ? -21.812 26.031 25.359 1 90 431 MET A CA 1
ATOM 3322 C C . MET A 1 431 ? -22.156 25.953 23.875 1 90 431 MET A C 1
ATOM 3324 O O . MET A 1 431 ? -22.578 24.906 23.391 1 90 431 MET A O 1
ATOM 3328 N N . ARG A 1 432 ? -22.016 27.094 23.25 1 90.5 432 ARG A N 1
ATOM 3329 C CA . ARG A 1 432 ? -22.266 27.188 21.828 1 90.5 432 ARG A CA 1
ATOM 3330 C C . ARG A 1 432 ? -21.016 27.656 21.078 1 90.5 432 ARG A C 1
ATOM 3332 O O . ARG A 1 432 ? -20.391 28.656 21.469 1 90.5 432 ARG A O 1
ATOM 3339 N N . VAL A 1 433 ? -20.641 26.984 20.094 1 91.06 433 VAL A N 1
ATOM 3340 C CA . VAL A 1 433 ? -19.453 27.297 19.297 1 91.06 433 VAL A CA 1
ATOM 3341 C C . VAL A 1 433 ? -19.844 27.516 17.844 1 91.06 433 VAL A C 1
ATOM 3343 O O . VAL A 1 433 ? -20.391 26.609 17.203 1 91.06 433 VAL A O 1
ATOM 3346 N N . PRO A 1 434 ? -19.562 28.703 17.312 1 92.31 434 PRO A N 1
ATOM 3347 C CA . PRO A 1 434 ? -19.812 28.906 15.883 1 92.31 434 PRO A CA 1
ATOM 3348 C C . PRO A 1 434 ? -18.859 28.125 15 1 92.31 434 PRO A C 1
ATOM 3350 O O . PRO A 1 434 ? -17.656 28.031 15.312 1 92.31 434 PRO A O 1
ATOM 3353 N N . ILE A 1 435 ? -19.375 27.531 13.945 1 94.12 435 ILE A N 1
ATOM 3354 C CA . ILE A 1 435 ? -18.547 26.797 12.992 1 94.12 435 ILE A CA 1
ATOM 3355 C C . ILE A 1 435 ? -18.969 27.125 11.57 1 94.12 435 ILE A C 1
ATOM 3357 O O . ILE A 1 435 ? -20.031 27.719 11.352 1 94.12 435 ILE A O 1
ATOM 3361 N N . LYS A 1 436 ? -18.062 26.859 10.648 1 96.06 436 LYS A N 1
ATOM 3362 C CA . LYS A 1 436 ? -18.359 26.938 9.227 1 96.06 436 LYS A CA 1
ATOM 3363 C C . LYS A 1 436 ? -18.172 25.578 8.547 1 96.06 436 LYS A C 1
ATOM 3365 O O . LYS A 1 436 ? -17.141 24.922 8.742 1 96.06 436 LYS A O 1
ATOM 3370 N N . THR A 1 437 ? -19.234 25.156 7.793 1 97.62 437 THR A N 1
ATOM 3371 C CA . THR A 1 437 ? -19.156 23.844 7.152 1 97.62 437 THR A CA 1
ATOM 3372 C C . THR A 1 437 ? -19.031 23.984 5.637 1 97.62 437 THR A C 1
ATOM 3374 O O . THR A 1 437 ? -19.5 24.984 5.062 1 97.62 437 THR A O 1
ATOM 3377 N N . SER A 1 438 ? -18.312 23.109 4.984 1 97.56 438 SER A N 1
ATOM 3378 C CA . SER A 1 438 ? -18.188 22.953 3.539 1 97.56 438 SER A CA 1
ATOM 3379 C C . SER A 1 438 ? -18.719 21.594 3.09 1 97.56 438 SER A C 1
ATOM 3381 O O . SER A 1 438 ? -19.906 21.469 2.742 1 97.56 438 SER A O 1
ATOM 3383 N N . ALA A 1 439 ? -18.062 20.531 3.385 1 96.88 439 ALA A N 1
ATOM 3384 C CA . ALA A 1 439 ? -18.469 19.172 3.018 1 96.88 439 ALA A CA 1
ATOM 3385 C C . ALA A 1 439 ? -19.531 18.641 3.988 1 96.88 439 ALA A C 1
ATOM 3387 O O . ALA A 1 439 ? -20.266 17.703 3.662 1 96.88 439 ALA A O 1
ATOM 3388 N N . GLY A 1 440 ? -19.5 19.141 5.281 1 97.19 440 GLY A N 1
ATOM 3389 C CA . GLY A 1 440 ? -20.688 18.938 6.094 1 97.19 440 GLY A CA 1
ATOM 3390 C C . GLY A 1 440 ? -20.453 18.047 7.293 1 97.19 440 GLY A C 1
ATOM 3391 O O . GLY A 1 440 ? -21.375 17.75 8.047 1 97.19 440 GLY A O 1
ATOM 3392 N N . ASP A 1 441 ? -19.219 17.594 7.543 1 97 441 ASP A N 1
ATOM 3393 C CA . ASP A 1 441 ? -18.922 16.828 8.75 1 97 441 ASP A CA 1
ATOM 3394 C C . ASP A 1 441 ? -18.672 17.734 9.938 1 97 441 ASP A C 1
ATOM 3396 O O . ASP A 1 441 ? -18.031 18.781 9.797 1 97 441 ASP A O 1
ATOM 3400 N N . VAL A 1 442 ? -19.188 17.328 11.078 1 98.19 442 VAL A N 1
ATOM 3401 C CA . VAL A 1 442 ? -18.938 18.062 12.328 1 98.19 442 VAL A CA 1
ATOM 3402 C C . VAL A 1 442 ? -18.516 17.078 13.422 1 98.19 442 VAL A C 1
ATOM 3404 O O . VAL A 1 442 ? -19.172 16.031 13.609 1 98.19 442 VAL A O 1
ATOM 3407 N N . ALA A 1 443 ? -17.438 17.391 14.062 1 97.94 443 ALA A N 1
ATOM 3408 C CA . ALA A 1 443 ? -16.906 16.469 15.07 1 97.94 443 ALA A CA 1
ATOM 3409 C C . ALA A 1 443 ? -16.438 17.234 16.312 1 97.94 443 ALA A C 1
ATOM 3411 O O . ALA A 1 443 ? -16.141 18.422 16.234 1 97.94 443 ALA A O 1
ATOM 3412 N N . ILE A 1 444 ? -16.469 16.547 17.422 1 97.06 444 ILE A N 1
ATOM 3413 C CA . ILE A 1 444 ? -15.992 17.078 18.688 1 97.06 444 ILE A CA 1
ATOM 3414 C C . ILE A 1 444 ? -14.68 16.406 19.078 1 97.06 444 ILE A C 1
ATOM 3416 O O . ILE A 1 444 ? -14.578 15.18 19.047 1 97.06 444 ILE A O 1
ATOM 3420 N N . TYR A 1 445 ? -13.719 17.219 19.328 1 95.19 445 TYR A N 1
ATOM 3421 C CA . TYR A 1 445 ? -12.422 16.781 19.844 1 95.19 445 TYR A CA 1
ATOM 3422 C C . TYR A 1 445 ? -12.344 16.938 21.359 1 95.19 445 TYR A C 1
ATOM 3424 O O . TYR A 1 445 ? -12.508 18.047 21.875 1 95.19 445 TYR A O 1
ATOM 3432 N N . TYR A 1 446 ? -12.156 15.789 22.109 1 94.44 446 TYR A N 1
ATOM 3433 C CA . TYR A 1 446 ? -12.25 15.844 23.562 1 94.44 446 TYR A CA 1
ATOM 3434 C C . TYR A 1 446 ? -11.383 14.766 24.203 1 94.44 446 TYR A C 1
ATOM 3436 O O . TYR A 1 446 ? -10.781 13.945 23.5 1 94.44 446 TYR A O 1
ATOM 3444 N N . LEU A 1 447 ? -11.281 14.82 25.516 1 93.62 447 LEU A N 1
ATOM 3445 C CA . LEU A 1 447 ? -10.453 13.867 26.25 1 93.62 447 LEU A CA 1
ATOM 3446 C C . LEU A 1 447 ? -11.297 12.75 26.844 1 93.62 447 LEU A C 1
ATOM 3448 O O . LEU A 1 447 ? -12.352 13.008 27.438 1 93.62 447 LEU A O 1
ATOM 3452 N N . GLN A 1 448 ? -10.805 11.555 26.594 1 94.62 448 GLN A N 1
ATOM 3453 C CA . GLN A 1 448 ? -11.344 10.406 27.312 1 94.62 448 GLN A CA 1
ATOM 3454 C C . GLN A 1 448 ? -10.359 9.914 28.375 1 94.62 448 GLN A C 1
ATOM 3456 O O . GLN A 1 448 ? -9.148 9.93 28.156 1 94.62 448 GLN A O 1
ATOM 3461 N N . HIS A 1 449 ? -10.938 9.5 29.438 1 94.62 449 HIS A N 1
ATOM 3462 C CA . HIS A 1 449 ? -10.133 9.062 30.578 1 94.62 449 HIS A CA 1
ATOM 3463 C C . HIS A 1 449 ? -10.414 7.605 30.922 1 94.62 449 HIS A C 1
ATOM 3465 O O . HIS A 1 449 ? -11.477 7.074 30.578 1 94.62 449 HIS A O 1
ATOM 3471 N N . PRO A 1 450 ? -9.398 7.008 31.562 1 93.94 450 PRO A N 1
ATOM 3472 C CA . PRO A 1 450 ? -9.648 5.648 32.062 1 93.94 450 PRO A CA 1
ATOM 3473 C C . PRO A 1 450 ? -10.742 5.594 33.125 1 93.94 450 PRO A C 1
ATOM 3475 O O . PRO A 1 450 ? -11.156 6.633 33.625 1 93.94 450 PRO A O 1
ATOM 3478 N N . ASP A 1 451 ? -11.148 4.359 33.438 1 91.75 451 ASP A N 1
ATOM 3479 C CA . ASP A 1 451 ? -12.25 4.148 34.375 1 91.75 451 ASP A CA 1
ATOM 3480 C C . ASP A 1 451 ? -11.859 4.578 35.781 1 91.75 451 ASP A C 1
ATOM 3482 O O . ASP A 1 451 ? -12.734 4.832 36.625 1 91.75 451 ASP A O 1
ATOM 3486 N N . SER A 1 452 ? -10.602 4.746 36 1 91.81 452 SER A N 1
ATOM 3487 C CA . SER A 1 452 ? -10.125 5.129 37.312 1 91.81 452 SER A CA 1
ATOM 3488 C C . SER A 1 452 ? -10.312 6.621 37.562 1 91.81 452 SER A C 1
ATOM 3490 O O . SER A 1 452 ? -10.25 7.078 38.719 1 91.81 452 SER A O 1
ATOM 3492 N N . THR A 1 453 ? -10.531 7.43 36.5 1 91.81 453 THR A N 1
ATOM 3493 C CA . THR A 1 453 ? -10.719 8.875 36.594 1 91.81 453 THR A CA 1
ATOM 3494 C C . THR A 1 453 ? -12.18 9.25 36.375 1 91.81 453 THR A C 1
ATOM 3496 O O . THR A 1 453 ? -12.859 8.672 35.531 1 91.81 453 THR A O 1
ATOM 3499 N N . ALA A 1 454 ? -12.648 10.148 37.188 1 91.56 454 ALA A N 1
ATOM 3500 C CA . ALA A 1 454 ? -14.016 10.617 37 1 91.56 454 ALA A CA 1
ATOM 3501 C C . ALA A 1 454 ? -14.086 11.656 35.875 1 91.56 454 ALA A C 1
ATOM 3503 O O . ALA A 1 454 ? -13.25 12.562 35.812 1 91.56 454 ALA A O 1
ATOM 3504 N N . SER A 1 455 ? -14.984 11.43 35 1 94.19 455 SER A N 1
ATOM 3505 C CA . SER A 1 455 ? -15.211 12.367 33.906 1 94.19 455 SER A CA 1
ATOM 3506 C C . SER A 1 455 ? -16.688 12.43 33.531 1 94.19 455 SER A C 1
ATOM 3508 O O . SER A 1 455 ? -17.438 11.477 33.719 1 94.19 455 SER A O 1
ATOM 3510 N N . GLY A 1 456 ? -17.062 13.531 33.031 1 95.12 456 GLY A N 1
ATOM 3511 C CA . GLY A 1 456 ? -18.469 13.773 32.75 1 95.12 456 GLY A CA 1
ATOM 3512 C C . GLY A 1 456 ? -18.891 13.367 31.344 1 95.12 456 GLY A C 1
ATOM 3513 O O . GLY A 1 456 ? -18.109 12.734 30.625 1 95.12 456 GLY A O 1
ATOM 3514 N N . ARG A 1 457 ? -20.203 13.617 31.125 1 97.06 457 ARG A N 1
ATOM 3515 C CA . ARG A 1 457 ? -20.828 13.359 29.828 1 97.06 457 ARG A CA 1
ATOM 3516 C C . ARG A 1 457 ? -21.469 14.625 29.266 1 97.06 457 ARG A C 1
ATOM 3518 O O . ARG A 1 457 ? -21.969 15.461 30.016 1 97.06 457 ARG A O 1
ATOM 3525 N N . VAL A 1 458 ? -21.406 14.695 27.953 1 97.25 458 VAL A N 1
ATOM 3526 C CA . VAL A 1 458 ? -22.031 15.844 27.297 1 97.25 458 VAL A CA 1
ATOM 3527 C C . VAL A 1 458 ? -22.844 15.367 26.094 1 97.25 458 VAL A C 1
ATOM 3529 O O . VAL A 1 458 ? -22.562 14.305 25.531 1 97.25 458 VAL A O 1
ATOM 3532 N N . ALA A 1 459 ? -23.875 16.078 25.797 1 97.81 459 ALA A N 1
ATOM 3533 C CA . ALA A 1 459 ? -24.609 15.922 24.547 1 97.81 459 ALA A CA 1
ATOM 3534 C C . ALA A 1 459 ? -24.375 17.109 23.609 1 97.81 459 ALA A C 1
ATOM 3536 O O . ALA A 1 459 ? -24.484 18.266 24.031 1 97.81 459 ALA A O 1
ATOM 3537 N N . CYS A 1 460 ? -24 16.875 22.406 1 97.69 460 CYS A N 1
ATOM 3538 C CA . CYS A 1 460 ? -23.734 17.938 21.438 1 97.69 460 CYS A CA 1
ATOM 3539 C C . CYS A 1 460 ? -24.547 17.734 20.172 1 97.69 460 CYS A C 1
ATOM 3541 O O . CYS A 1 460 ? -24.828 16.609 19.781 1 97.69 460 CYS A O 1
ATOM 3543 N N . TRP A 1 461 ? -24.938 18.781 19.547 1 97.62 461 TRP A N 1
ATOM 3544 C CA . TRP A 1 461 ? -25.703 18.75 18.297 1 97.62 461 TRP A CA 1
ATOM 3545 C C . TRP A 1 461 ? -25.422 20 17.453 1 97.62 461 TRP A C 1
ATOM 3547 O O . TRP A 1 461 ? -24.797 20.953 17.938 1 97.62 461 TRP A O 1
ATOM 3557 N N . VAL A 1 462 ? -25.828 19.984 16.203 1 97.88 462 VAL A N 1
ATOM 3558 C CA . VAL A 1 462 ? -25.625 21.094 15.273 1 97.88 462 VAL A CA 1
ATOM 3559 C C . VAL A 1 462 ? -26.906 21.891 15.133 1 97.88 462 VAL A C 1
ATOM 3561 O O . VAL A 1 462 ? -27.984 21.312 14.922 1 97.88 462 VAL A O 1
ATOM 3564 N N . ASP A 1 463 ? -26.797 23.156 15.289 1 96.75 463 ASP A N 1
ATOM 3565 C CA . ASP A 1 463 ? -27.922 24.062 15.148 1 96.75 463 ASP A CA 1
ATOM 3566 C C . ASP A 1 463 ? -29.094 23.625 16.031 1 96.75 463 ASP A C 1
ATOM 3568 O O . ASP A 1 463 ? -28.938 23.469 17.25 1 96.75 463 ASP A O 1
ATOM 3572 N N . ASP A 1 464 ? -30.234 23.422 15.398 1 94.38 464 ASP A N 1
ATOM 3573 C CA . ASP A 1 464 ? -31.422 23.109 16.203 1 94.38 464 ASP A CA 1
ATOM 3574 C C . ASP A 1 464 ? -31.734 21.609 16.141 1 94.38 464 ASP A C 1
ATOM 3576 O O . ASP A 1 464 ? -32.844 21.203 16.438 1 94.38 464 ASP A O 1
ATOM 3580 N N . ASP A 1 465 ? -30.734 20.828 15.844 1 95.69 465 ASP A N 1
ATOM 3581 C CA . ASP A 1 465 ? -30.969 19.406 15.648 1 95.69 465 ASP A CA 1
ATOM 3582 C C . ASP A 1 465 ? -30.797 18.625 16.953 1 95.69 465 ASP A C 1
ATOM 3584 O O . ASP A 1 465 ? -30.031 17.656 17 1 95.69 465 ASP A O 1
ATOM 3588 N N . PHE A 1 466 ? -31.484 19 17.969 1 94.69 466 PHE A N 1
ATOM 3589 C CA . PHE A 1 466 ? -31.375 18.375 19.281 1 94.69 466 PHE A CA 1
ATOM 3590 C C . PHE A 1 466 ? -31.812 16.906 19.203 1 94.69 466 PHE A C 1
ATOM 3592 O O . PHE A 1 466 ? -31.297 16.062 19.922 1 94.69 466 PHE A O 1
ATOM 3599 N N . GLY A 1 467 ? -32.75 16.656 18.375 1 96.31 467 GLY A N 1
ATOM 3600 C CA . GLY A 1 467 ? -33.281 15.305 18.234 1 96.31 467 GLY A CA 1
ATOM 3601 C C . GLY A 1 467 ? -32.219 14.289 17.891 1 96.31 467 GLY A C 1
ATOM 3602 O O . GLY A 1 467 ? -32.312 13.117 18.266 1 96.31 467 GLY A O 1
ATOM 3603 N N . ASN A 1 468 ? -31.219 14.75 17.172 1 96.94 468 ASN A N 1
ATOM 3604 C CA . ASN A 1 468 ? -30.156 13.852 16.75 1 96.94 468 ASN A CA 1
ATOM 3605 C C . ASN A 1 468 ? -28.859 14.141 17.5 1 96.94 468 ASN A C 1
ATOM 3607 O O . ASN A 1 468 ? -27.766 13.922 16.984 1 96.94 468 ASN A O 1
ATOM 3611 N N . ARG A 1 469 ? -28.984 14.57 18.719 1 97.88 469 ARG A N 1
ATOM 3612 C CA . ARG A 1 469 ? -27.812 14.852 19.547 1 97.88 469 ARG A CA 1
ATOM 3613 C C . ARG A 1 469 ? -26.969 13.602 19.734 1 97.88 469 ARG A C 1
ATOM 3615 O O . ARG A 1 469 ? -27.484 12.484 19.75 1 97.88 469 ARG A O 1
ATOM 3622 N N . VAL A 1 470 ? -25.703 13.773 19.875 1 98.5 470 VAL A N 1
ATOM 3623 C CA . VAL A 1 470 ? -24.766 12.68 20.141 1 98.5 470 VAL A CA 1
ATOM 3624 C C . VAL A 1 470 ? -24.188 12.828 21.547 1 98.5 470 VAL A C 1
ATOM 3626 O O . VAL A 1 470 ? -23.672 13.891 21.906 1 98.5 470 VAL A O 1
ATOM 3629 N N . GLU A 1 471 ? -24.312 11.82 22.297 1 98.25 471 GLU A N 1
ATOM 3630 C CA . GLU A 1 471 ? -23.766 11.828 23.656 1 98.25 471 GLU A CA 1
ATOM 3631 C C . GLU A 1 471 ? -22.297 11.398 23.656 1 98.25 471 GLU A C 1
ATOM 3633 O O . GLU A 1 471 ? -21.938 10.391 23.047 1 98.25 471 GLU A O 1
ATOM 3638 N N . LEU A 1 472 ? -21.516 12.18 24.281 1 97.94 472 LEU A N 1
ATOM 3639 C CA . LEU A 1 472 ? -20.078 11.938 24.406 1 97.94 472 LEU A CA 1
ATOM 3640 C C . LEU A 1 472 ? -19.734 11.594 25.859 1 97.94 472 LEU A C 1
ATOM 3642 O O . LEU A 1 472 ? -20.125 12.305 26.781 1 97.94 472 LEU A O 1
ATOM 3646 N N . ASN A 1 473 ? -19.031 10.516 25.969 1 96.81 473 ASN A N 1
ATOM 3647 C CA . ASN A 1 473 ? -18.609 10.062 27.297 1 96.81 473 ASN A CA 1
ATOM 3648 C C . ASN A 1 473 ? -17.125 10.336 27.531 1 96.81 473 ASN A C 1
ATOM 3650 O O . ASN A 1 473 ? -16.281 9.938 26.734 1 96.81 473 ASN A O 1
ATOM 3654 N N . GLY A 1 474 ? -16.812 10.969 28.641 1 96.25 474 GLY A N 1
ATOM 3655 C CA . GLY A 1 474 ? -15.438 11.266 28.953 1 96.25 474 GLY A CA 1
ATOM 3656 C C . GLY A 1 474 ? -14.664 10.055 29.453 1 96.25 474 GLY A C 1
ATOM 3657 O O . GLY A 1 474 ? -13.445 10.109 29.609 1 96.25 474 GLY A O 1
ATOM 3658 N N . ILE A 1 475 ? -15.383 8.945 29.641 1 95.44 475 ILE A N 1
ATOM 3659 C CA . ILE A 1 475 ? -14.75 7.73 30.141 1 95.44 475 ILE A CA 1
ATOM 3660 C C . ILE A 1 475 ? -14.68 6.691 29.016 1 95.44 475 ILE A C 1
ATOM 3662 O O . ILE A 1 475 ? -15.633 6.531 28.25 1 95.44 475 ILE A O 1
ATOM 3666 N N . ASN A 1 476 ? -13.539 6.102 28.906 1 93.25 476 ASN A N 1
ATOM 3667 C CA . ASN A 1 476 ? -13.305 4.961 28.016 1 93.25 476 ASN A CA 1
ATOM 3668 C C . ASN A 1 476 ? -12.445 3.896 28.703 1 93.25 476 ASN A C 1
ATOM 3670 O O . ASN A 1 476 ? -11.258 4.109 28.938 1 93.25 476 ASN A O 1
ATOM 3674 N N . LYS A 1 477 ? -13.023 2.715 28.891 1 90.75 477 LYS A N 1
ATOM 3675 C CA . LYS A 1 477 ? -12.375 1.646 29.656 1 90.75 477 LYS A CA 1
ATOM 3676 C C . LYS A 1 477 ? -11.172 1.095 28.891 1 90.75 477 LYS A C 1
ATOM 3678 O O . LYS A 1 477 ? -10.312 0.435 29.484 1 90.75 477 LYS A O 1
ATOM 3683 N N . ASN A 1 478 ? -11.102 1.421 27.672 1 87.44 478 ASN A N 1
ATOM 3684 C CA . ASN A 1 478 ? -10.055 0.836 26.828 1 87.44 478 ASN A CA 1
ATOM 3685 C C . ASN A 1 478 ? -8.82 1.728 26.766 1 87.44 478 ASN A C 1
ATOM 3687 O O . ASN A 1 478 ? -7.859 1.415 26.062 1 87.44 478 ASN A O 1
ATOM 3691 N N . VAL A 1 479 ? -8.883 2.895 27.438 1 87.12 479 VAL A N 1
ATOM 3692 C CA . VAL A 1 479 ? -7.723 3.779 27.422 1 87.12 479 VAL A CA 1
ATOM 3693 C C . VAL A 1 479 ? -7.027 3.76 28.781 1 87.12 479 VAL A C 1
ATOM 3695 O O . VAL A 1 479 ? -7.688 3.68 29.812 1 87.12 479 VAL A O 1
ATOM 3698 N N . GLY A 1 480 ? -5.672 3.734 28.75 1 84.94 480 GLY A N 1
ATOM 3699 C CA . GLY A 1 480 ? -4.902 3.703 29.984 1 84.94 480 GLY A CA 1
ATOM 3700 C C . GLY A 1 480 ? -4.535 5.086 30.484 1 84.94 480 GLY A C 1
ATOM 3701 O O . GLY A 1 480 ? -4.133 5.238 31.641 1 84.94 480 GLY A O 1
ATOM 3702 N N . GLN A 1 481 ? -4.625 6.09 29.703 1 86.5 481 GLN A N 1
ATOM 3703 C CA . GLN A 1 481 ? -4.324 7.48 30.031 1 86.5 481 GLN A CA 1
ATOM 3704 C C . GLN A 1 481 ? -5.25 8.43 29.266 1 86.5 481 GLN A C 1
ATOM 3706 O O . GLN A 1 481 ? -5.945 8.016 28.344 1 86.5 481 GLN A O 1
ATOM 3711 N N . PRO A 1 482 ? -5.32 9.688 29.797 1 88.06 482 PRO A N 1
ATOM 3712 C CA . PRO A 1 482 ? -6.133 10.633 29.031 1 88.06 482 PRO A CA 1
ATOM 3713 C C . PRO A 1 482 ? -5.75 10.664 27.547 1 88.06 482 PRO A C 1
ATOM 3715 O O . PRO A 1 482 ? -4.586 10.883 27.219 1 88.06 482 PRO A O 1
ATOM 3718 N N . THR A 1 483 ? -6.742 10.414 26.734 1 87.19 483 THR A N 1
ATOM 3719 C CA . THR A 1 483 ? -6.492 10.266 25.312 1 87.19 483 THR A CA 1
ATOM 3720 C C . THR A 1 483 ? -7.434 11.156 24.5 1 87.19 483 THR A C 1
ATOM 3722 O O . THR A 1 483 ? -8.656 11.039 24.609 1 87.19 483 THR A O 1
ATOM 3725 N N . PRO A 1 484 ? -6.797 12.016 23.719 1 89.5 484 PRO A N 1
ATOM 3726 C CA . PRO A 1 484 ? -7.66 12.781 22.812 1 89.5 484 PRO A CA 1
ATOM 3727 C C . PRO A 1 484 ? -8.469 11.898 21.875 1 89.5 484 PRO A C 1
ATOM 3729 O O . PRO A 1 484 ? -7.945 10.914 21.344 1 89.5 484 PRO A O 1
ATOM 3732 N N . THR A 1 485 ? -9.734 12.242 21.703 1 90.81 485 THR A N 1
ATOM 3733 C CA . THR A 1 485 ? -10.656 11.469 20.891 1 90.81 485 THR A CA 1
ATOM 3734 C C . THR A 1 485 ? -11.492 12.391 20 1 90.81 485 THR A C 1
ATOM 3736 O O . THR A 1 485 ? -11.828 13.508 20.406 1 90.81 485 THR A O 1
ATOM 3739 N N . LEU A 1 486 ? -11.758 11.906 18.859 1 94.44 486 LEU A N 1
ATOM 3740 C CA . LEU A 1 486 ? -12.594 12.633 17.922 1 94.44 486 LEU A CA 1
ATOM 3741 C C . LEU A 1 486 ? -13.875 11.867 17.609 1 94.44 486 LEU A C 1
ATOM 3743 O O . LEU A 1 486 ? -13.82 10.703 17.203 1 94.44 486 LEU A O 1
ATOM 3747 N N . THR A 1 487 ? -15.023 12.461 17.859 1 96.06 487 THR A N 1
ATOM 3748 C CA . THR A 1 487 ? -16.312 11.828 17.578 1 96.06 487 THR A CA 1
ATOM 3749 C C . THR A 1 487 ? -17.125 12.688 16.625 1 96.06 487 THR A C 1
ATOM 3751 O O . THR A 1 487 ? -17.391 13.859 16.891 1 96.06 487 THR A O 1
ATOM 3754 N N . THR A 1 488 ? -17.531 12.125 15.547 1 96.62 488 THR A N 1
ATOM 3755 C CA . THR A 1 488 ? -18.406 12.812 14.625 1 96.62 488 THR A CA 1
ATOM 3756 C C . THR A 1 488 ? -19.828 12.906 15.188 1 96.62 488 THR A C 1
ATOM 3758 O O . THR A 1 488 ? -20.391 11.906 15.625 1 96.62 488 THR A O 1
ATOM 3761 N N . ILE A 1 489 ? -20.422 14.102 15.133 1 98.12 489 ILE A N 1
ATOM 3762 C CA . ILE A 1 489 ? -21.734 14.258 15.75 1 98.12 489 ILE A CA 1
ATOM 3763 C C . ILE A 1 489 ? -22.781 14.508 14.672 1 98.12 489 ILE A C 1
ATOM 3765 O O . ILE A 1 489 ? -23.984 14.422 14.93 1 98.12 489 ILE A O 1
ATOM 3769 N N . ASN A 1 490 ? -22.344 14.898 13.539 1 97.69 490 ASN A N 1
ATOM 3770 C CA . ASN A 1 490 ? -23.25 15.117 12.414 1 97.69 490 ASN A CA 1
ATOM 3771 C C . ASN A 1 490 ? -22.531 14.992 11.078 1 97.69 490 ASN A C 1
ATOM 3773 O O . ASN A 1 490 ? -21.312 15.211 11 1 97.69 490 ASN A O 1
ATOM 3777 N N . GLU A 1 491 ? -23.25 14.57 10.062 1 95.19 491 GLU A N 1
ATOM 3778 C CA . GLU A 1 491 ? -22.75 14.461 8.703 1 95.19 491 GLU A CA 1
ATOM 3779 C C . GLU A 1 491 ? -23.719 15.062 7.695 1 95.19 491 GLU A C 1
ATOM 3781 O O . GLU A 1 491 ? -24.938 15.047 7.91 1 95.19 491 GLU A O 1
ATOM 3786 N N . GLY A 1 492 ? -23.141 15.648 6.652 1 94.5 492 GLY A N 1
ATOM 3787 C CA . GLY A 1 492 ? -23.969 16.156 5.57 1 94.5 492 GLY A CA 1
ATOM 3788 C C . GLY A 1 492 ? -24.609 17.5 5.891 1 94.5 492 GLY A C 1
ATOM 3789 O O . GLY A 1 492 ? -25.656 17.844 5.324 1 94.5 492 GLY A O 1
ATOM 3790 N N . VAL A 1 493 ? -24.031 18.188 6.859 1 97.25 493 VAL A N 1
ATOM 3791 C CA . VAL A 1 493 ? -24.547 19.516 7.184 1 97.25 493 VAL A CA 1
ATOM 3792 C C . VAL A 1 493 ? -24.344 20.453 5.992 1 97.25 493 VAL A C 1
ATOM 3794 O O . VAL A 1 493 ? -23.312 20.406 5.324 1 97.25 493 VAL A O 1
ATOM 3797 N N . GLU A 1 494 ? -25.312 21.266 5.699 1 97 494 GLU A N 1
ATOM 3798 C CA . GLU A 1 494 ? -25.234 22.188 4.57 1 97 494 GLU A CA 1
ATOM 3799 C C . GLU A 1 494 ? -24.047 23.141 4.711 1 97 494 GLU A C 1
ATOM 3801 O O . GLU A 1 494 ? -23.688 23.516 5.828 1 97 494 GLU A O 1
ATOM 3806 N N . ALA A 1 495 ? -23.578 23.547 3.557 1 97.81 495 ALA A N 1
ATOM 3807 C CA . ALA A 1 495 ? -22.453 24.484 3.576 1 97.81 495 ALA A CA 1
ATOM 3808 C C . ALA A 1 495 ? -22.891 25.844 4.121 1 97.81 495 ALA A C 1
ATOM 3810 O O . ALA A 1 495 ? -23.984 26.328 3.818 1 97.81 495 ALA A O 1
ATOM 3811 N N . GLY A 1 496 ? -22.016 26.406 4.969 1 97.88 496 GLY A N 1
ATOM 3812 C CA . GLY A 1 496 ? -22.328 27.719 5.504 1 97.88 496 GLY A CA 1
ATOM 3813 C C . GLY A 1 496 ? -22.031 27.844 6.984 1 97.88 496 GLY A C 1
ATOM 3814 O O . GLY A 1 496 ? -21.25 27.062 7.535 1 97.88 496 GLY A O 1
ATOM 3815 N N . ASP A 1 497 ? -22.625 28.875 7.555 1 97.12 497 ASP A N 1
ATOM 3816 C CA . ASP A 1 497 ? -22.422 29.156 8.977 1 97.12 497 ASP A CA 1
ATOM 3817 C C . ASP A 1 497 ? -23.391 28.344 9.836 1 97.12 497 ASP A C 1
ATOM 3819 O O . ASP A 1 497 ? -24.594 28.297 9.547 1 97.12 497 ASP A O 1
ATOM 3823 N N . HIS A 1 498 ? -22.812 27.703 10.797 1 96.38 498 HIS A N 1
ATOM 3824 C CA . HIS A 1 498 ? -23.562 26.906 11.758 1 96.38 498 HIS A CA 1
ATOM 3825 C C . HIS A 1 498 ? -23 27.062 13.164 1 96.38 498 HIS A C 1
ATOM 3827 O O . HIS A 1 498 ? -22.062 27.844 13.383 1 96.38 498 HIS A O 1
ATOM 3833 N N . TYR A 1 499 ? -23.641 26.438 14.117 1 94.81 499 TYR A N 1
ATOM 3834 C CA . TYR A 1 499 ? -23.094 26.359 15.469 1 94.81 499 TYR A CA 1
ATOM 3835 C C . TYR A 1 499 ? -23.266 24.969 16.047 1 94.81 499 TYR A C 1
ATOM 3837 O O . TYR A 1 499 ? -24.141 24.219 15.625 1 94.81 499 TYR A O 1
ATOM 3845 N N . VAL A 1 500 ? -22.406 24.656 16.969 1 95.56 500 VAL A N 1
ATOM 3846 C CA . VAL A 1 500 ? -22.516 23.438 17.766 1 95.56 500 VAL A CA 1
ATOM 3847 C C . VAL A 1 500 ? -22.875 23.797 19.219 1 95.56 500 VAL A C 1
ATOM 3849 O O . VAL A 1 500 ? -22.281 24.703 19.797 1 95.56 500 VAL A O 1
ATOM 3852 N N . GLU A 1 501 ? -23.859 23.141 19.656 1 94 501 GLU A N 1
ATOM 3853 C CA . GLU A 1 501 ? -24.219 23.297 21.062 1 94 501 GLU A CA 1
ATOM 3854 C C . GLU A 1 501 ? -23.938 22.031 21.859 1 94 501 GLU A C 1
ATOM 3856 O O . GLU A 1 501 ? -24.234 20.922 21.391 1 94 501 GLU A O 1
ATOM 3861 N N . CYS A 1 502 ? -23.328 22.219 23.031 1 95 502 CYS A N 1
ATOM 3862 C CA . CYS A 1 502 ? -23.047 21.109 23.922 1 95 502 CYS A CA 1
ATOM 3863 C C . CYS A 1 502 ? -23.641 21.344 25.297 1 95 502 CYS A C 1
ATOM 3865 O O . CYS A 1 502 ? -23.5 22.422 25.875 1 95 502 CYS A O 1
ATOM 3867 N N . LEU A 1 503 ? -24.25 20.281 25.781 1 94.69 503 LEU A N 1
ATOM 3868 C CA . LEU A 1 503 ? -24.922 20.312 27.078 1 94.69 503 LEU A CA 1
ATOM 3869 C C . LEU A 1 503 ? -24.328 19.281 28.031 1 94.69 503 LEU A C 1
ATOM 3871 O O . LEU A 1 503 ? -24.266 18.094 27.703 1 94.69 503 LEU A O 1
ATOM 3875 N N . VAL A 1 504 ? -23.906 19.797 29.188 1 96.31 504 VAL A N 1
ATOM 3876 C CA . VAL A 1 504 ? -23.422 18.875 30.188 1 96.31 504 VAL A CA 1
ATOM 3877 C C . VAL A 1 504 ? -24.594 18.078 30.766 1 96.31 504 VAL A C 1
ATOM 3879 O O . VAL A 1 504 ? -25.547 18.672 31.297 1 96.31 504 VAL A O 1
ATOM 3882 N N . LEU A 1 505 ? -24.438 16.766 30.688 1 96.38 505 LEU A N 1
ATOM 3883 C CA . LEU A 1 505 ? -25.547 15.922 31.125 1 96.38 505 LEU A CA 1
ATOM 3884 C C . LEU A 1 505 ? -25.5 15.688 32.625 1 96.38 505 LEU A C 1
ATOM 3886 O O . LEU A 1 505 ? -24.422 15.461 33.188 1 96.38 505 LEU A O 1
ATOM 3890 N N . GLY A 1 506 ? -26.656 15.727 33.25 1 94.38 506 GLY A N 1
ATOM 3891 C CA . GLY A 1 506 ? -26.812 15.562 34.656 1 94.38 506 GLY A CA 1
ATOM 3892 C C . GLY A 1 506 ? -27.828 16.516 35.281 1 94.38 506 GLY A C 1
ATOM 3893 O O . GLY A 1 506 ? -28.469 17.281 34.531 1 94.38 506 GLY A O 1
ATOM 3894 N N . LYS A 1 507 ? -27.984 16.375 36.594 1 94.81 507 LYS A N 1
ATOM 3895 C CA . LYS A 1 507 ? -28.922 17.266 37.312 1 94.81 507 LYS A CA 1
ATOM 3896 C C . LYS A 1 507 ? -28.469 18.719 37.25 1 94.81 507 LYS A C 1
ATOM 3898 O O . LYS A 1 507 ? -27.297 19.016 37.469 1 94.81 507 LYS A O 1
ATOM 3903 N N . GLU A 1 508 ? -29.438 19.609 36.938 1 92.88 508 GLU A N 1
ATOM 3904 C CA . GLU A 1 508 ? -29.125 21.031 36.781 1 92.88 508 GLU A CA 1
ATOM 3905 C C . GLU A 1 508 ? -28.531 21.609 38.062 1 92.88 508 GLU A C 1
ATOM 3907 O O . GLU A 1 508 ? -29.094 21.453 39.125 1 92.88 508 GLU A O 1
ATOM 3912 N N . GLY A 1 509 ? -27.359 22.172 37.781 1 92.56 509 GLY A N 1
ATOM 3913 C CA . GLY A 1 509 ? -26.719 22.859 38.906 1 92.56 509 GLY A CA 1
ATOM 3914 C C . GLY A 1 509 ? -25.875 21.938 39.75 1 92.56 509 GLY A C 1
ATOM 3915 O O . GLY A 1 509 ? -25.078 22.406 40.594 1 92.56 509 GLY A O 1
ATOM 3916 N N . ALA A 1 510 ? -25.953 20.703 39.562 1 94.69 510 ALA A N 1
ATOM 3917 C CA . ALA A 1 510 ? -25.188 19.75 40.344 1 94.69 510 ALA A CA 1
ATOM 3918 C C . ALA A 1 510 ? -23.719 19.734 39.938 1 94.69 510 ALA A C 1
ATOM 3920 O O . ALA A 1 510 ? -23.406 19.906 38.75 1 94.69 510 ALA A O 1
ATOM 3921 N N . LYS A 1 511 ? -22.875 19.531 40.969 1 95 511 LYS A N 1
ATOM 3922 C CA . LYS A 1 511 ? -21.453 19.344 40.688 1 95 511 LYS A CA 1
ATOM 3923 C C . LYS A 1 511 ? -21.188 17.938 40.156 1 95 511 LYS A C 1
ATOM 3925 O O . LYS A 1 511 ? -21.562 16.953 40.781 1 95 511 LYS A O 1
ATOM 3930 N N . LEU A 1 512 ? -20.625 17.875 39 1 95.38 512 LEU A N 1
ATOM 3931 C CA . LEU A 1 512 ? -20.344 16.625 38.312 1 95.38 512 LEU A CA 1
ATOM 3932 C C . LEU A 1 512 ? -18.844 16.516 38 1 95.38 512 LEU A C 1
ATOM 3934 O O . LEU A 1 512 ? -18.109 17.484 38.094 1 95.38 512 LEU A O 1
ATOM 3938 N N . PRO A 1 513 ? -18.453 15.25 37.75 1 96.06 513 PRO A N 1
ATOM 3939 C CA . PRO A 1 513 ? -17.094 15.164 37.188 1 96.06 513 PRO A CA 1
ATOM 3940 C C . PRO A 1 513 ? -16.906 16.016 35.938 1 96.06 513 PRO A C 1
ATOM 3942 O O . PRO A 1 513 ? -17.828 16.125 35.125 1 96.06 513 PRO A O 1
ATOM 3945 N N . PRO A 1 514 ? -15.719 16.547 35.75 1 96.06 514 PRO A N 1
ATOM 3946 C CA . PRO A 1 514 ? -15.523 17.484 34.625 1 96.06 514 PRO A CA 1
ATOM 3947 C C . PRO A 1 514 ? -15.477 16.781 33.281 1 96.06 514 PRO A C 1
ATOM 3949 O O . PRO A 1 514 ? -14.922 15.688 33.156 1 96.06 514 PRO A O 1
ATOM 3952 N N . PHE A 1 515 ? -16.109 17.375 32.344 1 96 515 PHE A N 1
ATOM 3953 C CA . PHE A 1 515 ? -15.914 17.016 30.953 1 96 515 PHE A CA 1
ATOM 3954 C C . PHE A 1 515 ? -14.961 17.984 30.281 1 96 515 PHE A C 1
ATOM 3956 O O . PHE A 1 515 ? -15.102 19.203 30.422 1 96 515 PHE A O 1
ATOM 3963 N N . LYS A 1 516 ? -13.992 17.5 29.531 1 94.19 516 LYS A N 1
ATOM 3964 C CA . LYS A 1 516 ? -12.945 18.328 28.938 1 94.19 516 LYS A CA 1
ATOM 3965 C C . LYS A 1 516 ? -13.008 18.266 27.406 1 94.19 516 LYS A C 1
ATOM 3967 O O . LYS A 1 516 ? -12.695 17.25 26.812 1 94.19 516 LYS A O 1
ATOM 3972 N N . MET A 1 517 ? -13.375 19.359 26.812 1 93.56 517 MET A N 1
ATOM 3973 C CA . MET A 1 517 ? -13.477 19.5 25.375 1 93.56 517 MET A CA 1
ATOM 3974 C C . MET A 1 517 ? -12.305 20.297 24.812 1 93.56 517 MET A C 1
ATOM 3976 O O . MET A 1 517 ? -12.016 21.406 25.297 1 93.56 517 MET A O 1
ATOM 3980 N N . MET A 1 518 ? -11.719 19.766 23.797 1 92.31 518 MET A N 1
ATOM 3981 C CA . MET A 1 518 ? -10.508 20.406 23.297 1 92.31 518 MET A CA 1
ATOM 3982 C C . MET A 1 518 ? -10.812 21.234 22.047 1 92.31 518 MET A C 1
ATOM 3984 O O . MET A 1 518 ? -10.094 22.188 21.75 1 92.31 518 MET A O 1
ATOM 3988 N N . GLY A 1 519 ? -11.805 20.812 21.297 1 93.12 519 GLY A N 1
ATOM 3989 C CA . GLY A 1 519 ? -12.094 21.562 20.094 1 93.12 519 GLY A CA 1
ATOM 3990 C C . GLY A 1 519 ? -13.344 21.078 19.375 1 93.12 519 GLY A C 1
ATOM 3991 O O . GLY A 1 519 ? -13.922 20.047 19.75 1 93.12 519 GLY A O 1
ATOM 3992 N N . VAL A 1 520 ? -13.836 21.906 18.453 1 94.75 520 VAL A N 1
ATOM 3993 C CA . VAL A 1 520 ? -14.938 21.609 17.547 1 94.75 520 VAL A CA 1
ATOM 3994 C C . VAL A 1 520 ? -14.445 21.719 16.094 1 94.75 520 VAL A C 1
ATOM 3996 O O . VAL A 1 520 ? -13.891 22.75 15.703 1 94.75 520 VAL A O 1
ATOM 3999 N N . PHE A 1 521 ? -14.688 20.625 15.359 1 96.56 521 PHE A N 1
ATOM 4000 C CA . PHE A 1 521 ? -14.141 20.516 14.016 1 96.56 521 PHE A CA 1
ATOM 4001 C C . PHE A 1 521 ? -15.258 20.359 12.984 1 96.56 521 PHE A C 1
ATOM 4003 O O . PHE A 1 521 ? -16.312 19.797 13.289 1 96.56 521 PHE A O 1
ATOM 4010 N N . ALA A 1 522 ? -14.977 20.922 11.781 1 97.06 522 ALA A N 1
ATOM 4011 C CA . ALA A 1 522 ? -15.977 20.781 10.734 1 97.06 522 ALA A CA 1
ATOM 4012 C C . ALA A 1 522 ? -15.328 20.75 9.352 1 97.06 522 ALA A C 1
ATOM 4014 O O . ALA A 1 522 ? -14.164 21.125 9.203 1 97.06 522 ALA A O 1
ATOM 4015 N N . THR A 1 523 ? -16.062 20.234 8.344 1 97.44 523 THR A N 1
ATOM 4016 C CA . THR A 1 523 ? -15.727 20.328 6.926 1 97.44 523 THR A CA 1
ATOM 4017 C C . THR A 1 523 ? -16.891 20.906 6.125 1 97.44 523 THR A C 1
ATOM 4019 O O . THR A 1 523 ? -18.047 20.688 6.465 1 97.44 523 THR A O 1
ATOM 4022 N N . MET B 1 1 ? 3.021 -117.312 -39.656 1 24.94 1 MET B N 1
ATOM 4023 C CA . MET B 1 1 ? 2.568 -116.062 -40.281 1 24.94 1 MET B CA 1
ATOM 4024 C C . MET B 1 1 ? 2.404 -114.938 -39.219 1 24.94 1 MET B C 1
ATOM 4026 O O . MET B 1 1 ? 1.401 -114.938 -38.5 1 24.94 1 MET B O 1
ATOM 4030 N N . GLU B 1 2 ? 3.492 -114.562 -38.5 1 29.14 2 GLU B N 1
ATOM 4031 C CA . GLU B 1 2 ? 3.758 -113.812 -37.281 1 29.14 2 GLU B CA 1
ATOM 4032 C C . GLU B 1 2 ? 3.436 -112.375 -37.438 1 29.14 2 GLU B C 1
ATOM 4034 O O . GLU B 1 2 ? 4 -111.688 -38.312 1 29.14 2 GLU B O 1
ATOM 4039 N N . LYS B 1 3 ? 2.113 -112.062 -37.25 1 32.94 3 LYS B N 1
ATOM 4040 C CA . LYS B 1 3 ? 1.479 -110.75 -37.469 1 32.94 3 LYS B CA 1
ATOM 4041 C C . LYS B 1 3 ? 2.223 -109.688 -36.719 1 32.94 3 LYS B C 1
ATOM 4043 O O . LYS B 1 3 ? 2.383 -109.75 -35.5 1 32.94 3 LYS B O 1
ATOM 4048 N N . LYS B 1 4 ? 3.064 -108.938 -37.438 1 32.69 4 LYS B N 1
ATOM 4049 C CA . LYS B 1 4 ? 3.984 -107.812 -37.188 1 32.69 4 LYS B CA 1
ATOM 4050 C C . LYS B 1 4 ? 3.246 -106.625 -36.625 1 32.69 4 LYS B C 1
ATOM 4052 O O . LYS B 1 4 ? 2.398 -106.062 -37.312 1 32.69 4 LYS B O 1
ATOM 4057 N N . SER B 1 5 ? 2.799 -106.75 -35.375 1 30.02 5 SER B N 1
ATOM 4058 C CA . SER B 1 5 ? 2.045 -105.688 -34.656 1 30.02 5 SER B CA 1
ATOM 4059 C C . SER B 1 5 ? 2.738 -104.375 -34.781 1 30.02 5 SER B C 1
ATOM 4061 O O . SER B 1 5 ? 3.92 -104.25 -34.438 1 30.02 5 SER B O 1
ATOM 4063 N N . ASP B 1 6 ? 2.473 -103.562 -35.844 1 28.09 6 ASP B N 1
ATOM 4064 C CA . ASP B 1 6 ? 2.986 -102.25 -36.25 1 28.09 6 ASP B CA 1
ATOM 4065 C C . ASP B 1 6 ? 2.795 -101.25 -35.156 1 28.09 6 ASP B C 1
ATOM 4067 O O . ASP B 1 6 ? 1.668 -100.938 -34.719 1 28.09 6 ASP B O 1
ATOM 4071 N N . ASP B 1 7 ? 3.637 -101.188 -34.125 1 31.42 7 ASP B N 1
ATOM 4072 C CA . ASP B 1 7 ? 3.654 -100.25 -32.969 1 31.42 7 ASP B CA 1
ATOM 4073 C C . ASP B 1 7 ? 3.65 -98.812 -33.375 1 31.42 7 ASP B C 1
ATOM 4075 O O . ASP B 1 7 ? 4.438 -98.438 -34.25 1 31.42 7 ASP B O 1
ATOM 4079 N N . PRO B 1 8 ? 2.443 -98.125 -33.344 1 36.22 8 PRO B N 1
ATOM 4080 C CA . PRO B 1 8 ? 2.244 -96.75 -33.812 1 36.22 8 PRO B CA 1
ATOM 4081 C C . PRO B 1 8 ? 3.254 -95.812 -33.219 1 36.22 8 PRO B C 1
ATOM 4083 O O . PRO B 1 8 ? 3.676 -95.938 -32.094 1 36.22 8 PRO B O 1
ATOM 4086 N N . ARG B 1 9 ? 4.129 -95.188 -34.031 1 34.72 9 ARG B N 1
ATOM 4087 C CA . ARG B 1 9 ? 5.219 -94.25 -33.75 1 34.72 9 ARG B CA 1
ATOM 4088 C C . ARG B 1 9 ? 4.703 -93.062 -33.031 1 34.72 9 ARG B C 1
ATOM 4090 O O . ARG B 1 9 ? 3.676 -92.5 -33.406 1 34.72 9 ARG B O 1
ATOM 4097 N N . PRO B 1 10 ? 5.004 -92.875 -31.719 1 35.62 10 PRO B N 1
ATOM 4098 C CA . PRO B 1 10 ? 4.562 -91.812 -30.844 1 35.62 10 PRO B CA 1
ATOM 4099 C C . PRO B 1 10 ? 4.867 -90.438 -31.438 1 35.62 10 PRO B C 1
ATOM 4101 O O . PRO B 1 10 ? 5.902 -90.25 -32.094 1 35.62 10 PRO B O 1
ATOM 4104 N N . VAL B 1 11 ? 3.865 -89.75 -32.094 1 37.19 11 VAL B N 1
ATOM 4105 C CA . VAL B 1 11 ? 3.951 -88.375 -32.656 1 37.19 11 VAL B CA 1
ATOM 4106 C C . VAL B 1 11 ? 4.648 -87.438 -31.672 1 37.19 11 VAL B C 1
ATOM 4108 O O . VAL B 1 11 ? 4.375 -87.5 -30.469 1 37.19 11 VAL B O 1
ATOM 4111 N N . PRO B 1 12 ? 5.84 -86.938 -32.062 1 35.78 12 PRO B N 1
ATOM 4112 C CA . PRO B 1 12 ? 6.68 -86.062 -31.203 1 35.78 12 PRO B CA 1
ATOM 4113 C C . PRO B 1 12 ? 5.934 -84.875 -30.656 1 35.78 12 PRO B C 1
ATOM 4115 O O . PRO B 1 12 ? 5.133 -84.25 -31.375 1 35.78 12 PRO B O 1
ATOM 4118 N N . ALA B 1 13 ? 5.559 -84.875 -29.375 1 41.03 13 ALA B N 1
ATOM 4119 C CA . ALA B 1 13 ? 4.949 -83.812 -28.578 1 41.03 13 ALA B CA 1
ATOM 4120 C C . ALA B 1 13 ? 5.613 -82.5 -28.859 1 41.03 13 ALA B C 1
ATOM 4122 O O . ALA B 1 13 ? 6.84 -82.375 -28.812 1 41.03 13 ALA B O 1
ATOM 4123 N N . GLU B 1 14 ? 5.008 -81.75 -29.719 1 41.66 14 GLU B N 1
ATOM 4124 C CA . GLU B 1 14 ? 5.492 -80.375 -30.031 1 41.66 14 GLU B CA 1
ATOM 4125 C C . GLU B 1 14 ? 5.848 -79.625 -28.766 1 41.66 14 GLU B C 1
ATOM 4127 O O . GLU B 1 14 ? 5.078 -79.562 -27.812 1 41.66 14 GLU B O 1
ATOM 4132 N N . ARG B 1 15 ? 7.18 -79.438 -28.422 1 44.41 15 ARG B N 1
ATOM 4133 C CA . ARG B 1 15 ? 7.812 -78.812 -27.281 1 44.41 15 ARG B CA 1
ATOM 4134 C C . ARG B 1 15 ? 7.309 -77.375 -27.109 1 44.41 15 ARG B C 1
ATOM 4136 O O . ARG B 1 15 ? 7.234 -76.625 -28.078 1 44.41 15 ARG B O 1
ATOM 4143 N N . PRO B 1 16 ? 6.492 -77.062 -25.984 1 48.84 16 PRO B N 1
ATOM 4144 C CA . PRO B 1 16 ? 6.074 -75.688 -25.688 1 48.84 16 PRO B CA 1
ATOM 4145 C C . PRO B 1 16 ? 7.234 -74.75 -25.719 1 48.84 16 PRO B C 1
ATOM 4147 O O . PRO B 1 16 ? 8.367 -75.062 -25.391 1 48.84 16 PRO B O 1
ATOM 4150 N N . VAL B 1 17 ? 7.32 -73.875 -26.688 1 57.84 17 VAL B N 1
ATOM 4151 C CA . VAL B 1 17 ? 8.391 -72.938 -26.75 1 57.84 17 VAL B CA 1
ATOM 4152 C C . VAL B 1 17 ? 8.203 -71.875 -25.641 1 57.84 17 VAL B C 1
ATOM 4154 O O . VAL B 1 17 ? 7.164 -71.188 -25.578 1 57.84 17 VAL B O 1
ATOM 4157 N N . PHE B 1 18 ? 9.188 -71.75 -24.859 1 63.56 18 PHE B N 1
ATOM 4158 C CA . PHE B 1 18 ? 9.367 -70.938 -23.656 1 63.56 18 PHE B CA 1
ATOM 4159 C C . PHE B 1 18 ? 8.188 -71.125 -22.719 1 63.56 18 PHE B C 1
ATOM 4161 O O . PHE B 1 18 ? 7.758 -70.125 -22.078 1 63.56 18 PHE B O 1
ATOM 4168 N N . GLY B 1 19 ? 7.707 -72.5 -22.5 1 59.84 19 GLY B N 1
ATOM 4169 C CA . GLY B 1 19 ? 6.699 -73 -21.578 1 59.84 19 GLY B CA 1
ATOM 4170 C C . GLY B 1 19 ? 5.285 -72.625 -22 1 59.84 19 GLY B C 1
ATOM 4171 O O . GLY B 1 19 ? 4.32 -73.062 -21.391 1 59.84 19 GLY B O 1
ATOM 4172 N N . LEU B 1 20 ? 5.102 -71.562 -22.609 1 58.09 20 LEU B N 1
ATOM 4173 C CA . LEU B 1 20 ? 3.734 -71.25 -23 1 58.09 20 LEU B CA 1
ATOM 4174 C C . LEU B 1 20 ? 3.432 -71.688 -24.406 1 58.09 20 LEU B C 1
ATOM 4176 O O . LEU B 1 20 ? 4.34 -71.812 -25.234 1 58.09 20 LEU B O 1
ATOM 4180 N N . SER B 1 21 ? 2.215 -72.25 -24.656 1 61.59 21 SER B N 1
ATOM 4181 C CA . SER B 1 21 ? 1.743 -72.75 -25.953 1 61.59 21 SER B CA 1
ATOM 4182 C C . SER B 1 21 ? 1.695 -71.625 -26.984 1 61.59 21 SER B C 1
ATOM 4184 O O . SER B 1 21 ? 1.621 -70.438 -26.641 1 61.59 21 SER B O 1
ATOM 4186 N N . ARG B 1 22 ? 1.971 -71.875 -28.312 1 61.66 22 ARG B N 1
ATOM 4187 C CA . ARG B 1 22 ? 1.98 -70.938 -29.422 1 61.66 22 ARG B CA 1
ATOM 4188 C C . ARG B 1 22 ? 0.694 -70.125 -29.453 1 61.66 22 ARG B C 1
ATOM 4190 O O . ARG B 1 22 ? 0.707 -68.938 -29.844 1 61.66 22 ARG B O 1
ATOM 4197 N N . ARG B 1 23 ? -0.438 -70.75 -29.078 1 65.06 23 ARG B N 1
ATOM 4198 C CA . ARG B 1 23 ? -1.72 -70.062 -29.078 1 65.06 23 ARG B CA 1
ATOM 4199 C C . ARG B 1 23 ? -1.703 -68.875 -28.109 1 65.06 23 ARG B C 1
ATOM 4201 O O . ARG B 1 23 ? -2.291 -67.812 -28.375 1 65.06 23 ARG B O 1
ATOM 4208 N N . VAL B 1 24 ? -1.021 -69.125 -26.969 1 64.88 24 VAL B N 1
ATOM 4209 C CA . VAL B 1 24 ? -0.935 -68.062 -25.984 1 64.88 24 VAL B CA 1
ATOM 4210 C C . VAL B 1 24 ? -0.069 -66.875 -26.516 1 64.88 24 VAL B C 1
ATOM 4212 O O . VAL B 1 24 ? -0.372 -65.75 -26.312 1 64.88 24 VAL B O 1
ATOM 4215 N N . TRP B 1 25 ? 0.921 -67.188 -27.312 1 71.12 25 TRP B N 1
ATOM 4216 C CA . TRP B 1 25 ? 1.791 -66.125 -27.891 1 71.12 25 TRP B CA 1
ATOM 4217 C C . TRP B 1 25 ? 1.043 -65.312 -28.922 1 71.12 25 TRP B C 1
ATOM 4219 O O . TRP B 1 25 ? 1.216 -64.062 -28.984 1 71.12 25 TRP B O 1
ATOM 4229 N N . TYR B 1 26 ? 0.187 -65.938 -29.672 1 69.69 26 TYR B N 1
ATOM 4230 C CA . TYR B 1 26 ? -0.626 -65.188 -30.625 1 69.69 26 TYR B CA 1
ATOM 4231 C C . TYR B 1 26 ? -1.603 -64.25 -29.906 1 69.69 26 TYR B C 1
ATOM 4233 O O . TYR B 1 26 ? -1.814 -63.125 -30.328 1 69.69 26 TYR B O 1
ATOM 4241 N N . LEU B 1 27 ? -2.156 -64.75 -28.797 1 64 27 LEU B N 1
ATOM 4242 C CA . LEU B 1 27 ? -3.068 -63.938 -28.016 1 64 27 LEU B CA 1
ATOM 4243 C C . LEU B 1 27 ? -2.33 -62.75 -27.406 1 64 27 LEU B C 1
ATOM 4245 O O . LEU B 1 27 ? -2.84 -61.625 -27.391 1 64 27 LEU B O 1
ATOM 4249 N N . LEU B 1 28 ? -1.054 -63 -26.938 1 64.75 28 LEU B N 1
ATOM 4250 C CA . LEU B 1 28 ? -0.268 -61.906 -26.359 1 64.75 28 LEU B CA 1
ATOM 4251 C C . LEU B 1 28 ? 0.135 -60.906 -27.438 1 64.75 28 LEU B C 1
ATOM 4253 O O . LEU B 1 28 ? 0.097 -59.688 -27.203 1 64.75 28 LEU B O 1
ATOM 4257 N N . ALA B 1 29 ? 0.445 -61.406 -28.609 1 66.94 29 ALA B N 1
ATOM 4258 C CA . ALA B 1 29 ? 0.783 -60.531 -29.719 1 66.94 29 ALA B CA 1
ATOM 4259 C C . ALA B 1 29 ? -0.432 -59.719 -30.156 1 66.94 29 ALA B C 1
ATOM 4261 O O . ALA B 1 29 ? -0.31 -58.531 -30.5 1 66.94 29 ALA B O 1
ATOM 4262 N N . GLY B 1 30 ? -1.589 -60.344 -30.156 1 61.75 30 GLY B N 1
ATOM 4263 C CA . GLY B 1 30 ? -2.816 -59.625 -30.453 1 61.75 30 GLY B CA 1
ATOM 4264 C C . GLY B 1 30 ? -3.125 -58.531 -29.438 1 61.75 30 GLY B C 1
ATOM 4265 O O . GLY B 1 30 ? -3.518 -57.438 -29.812 1 61.75 30 GLY B O 1
ATOM 4266 N N . CYS B 1 31 ? -2.949 -58.906 -28.125 1 60 31 CYS B N 1
ATOM 4267 C CA . CYS B 1 31 ? -3.184 -57.938 -27.078 1 60 31 CYS B CA 1
ATOM 4268 C C . CYS B 1 31 ? -2.186 -56.781 -27.188 1 60 31 CYS B C 1
ATOM 4270 O O . CYS B 1 31 ? -2.549 -55.625 -27 1 60 31 CYS B O 1
ATOM 4272 N N . PHE B 1 32 ? -0.913 -57.125 -27.5 1 60.75 32 PHE B N 1
ATOM 4273 C CA . PHE B 1 32 ? 0.101 -56.094 -27.656 1 60.75 32 PHE B CA 1
ATOM 4274 C C . PHE B 1 32 ? -0.193 -55.219 -28.891 1 60.75 32 PHE B C 1
ATOM 4276 O O . PHE B 1 32 ? -0.01 -54 -28.859 1 60.75 32 PHE B O 1
ATOM 4283 N N . GLY B 1 33 ? -0.683 -55.812 -29.984 1 58.47 33 GLY B N 1
ATOM 4284 C CA . GLY B 1 33 ? -1.083 -55.062 -31.156 1 58.47 33 GLY B CA 1
ATOM 4285 C C . GLY B 1 33 ? -2.26 -54.156 -30.906 1 58.47 33 GLY B C 1
ATOM 4286 O O . GLY B 1 33 ? -2.279 -53.031 -31.406 1 58.47 33 GLY B O 1
ATOM 4287 N N . LEU B 1 34 ? -3.248 -54.625 -30.203 1 58.25 34 LEU B N 1
ATOM 4288 C CA . LEU B 1 34 ? -4.402 -53.812 -29.859 1 58.25 34 LEU B CA 1
ATOM 4289 C C . LEU B 1 34 ? -3.994 -52.656 -28.969 1 58.25 34 LEU B C 1
ATOM 4291 O O . LEU B 1 34 ? -4.496 -51.531 -29.125 1 58.25 34 LEU B O 1
ATOM 4295 N N . MET B 1 35 ? -3.049 -52.906 -28.078 1 55.09 35 MET B N 1
ATOM 4296 C CA . MET B 1 35 ? -2.564 -51.812 -27.234 1 55.09 35 MET B CA 1
ATOM 4297 C C . MET B 1 35 ? -1.83 -50.75 -28.062 1 55.09 35 MET B C 1
ATOM 4299 O O . MET B 1 35 ? -2.004 -49.562 -27.859 1 55.09 35 MET B O 1
ATOM 4303 N N . ILE B 1 36 ? -1.048 -51.156 -29.031 1 55.38 36 ILE B N 1
ATOM 4304 C CA . ILE B 1 36 ? -0.346 -50.219 -29.906 1 55.38 36 ILE B CA 1
ATOM 4305 C C . ILE B 1 36 ? -1.351 -49.5 -30.797 1 55.38 36 ILE B C 1
ATOM 4307 O O . ILE B 1 36 ? -1.262 -48.281 -31 1 55.38 36 ILE B O 1
ATOM 4311 N N . PHE B 1 37 ? -2.32 -50.25 -31.344 1 52.94 37 PHE B N 1
ATOM 4312 C CA . PHE B 1 37 ? -3.314 -49.625 -32.219 1 52.94 37 PHE B CA 1
ATOM 4313 C C . PHE B 1 37 ? -4.164 -48.625 -31.438 1 52.94 37 PHE B C 1
ATOM 4315 O O . PHE B 1 37 ? -4.461 -47.562 -31.938 1 52.94 37 PHE B O 1
ATOM 4322 N N . SER B 1 38 ? -4.637 -48.969 -30.219 1 47.53 38 SER B N 1
ATOM 4323 C CA . SER B 1 38 ? -5.398 -48 -29.422 1 47.53 38 SER B CA 1
ATOM 4324 C C . SER B 1 38 ? -4.566 -46.75 -29.094 1 47.53 38 SER B C 1
ATOM 43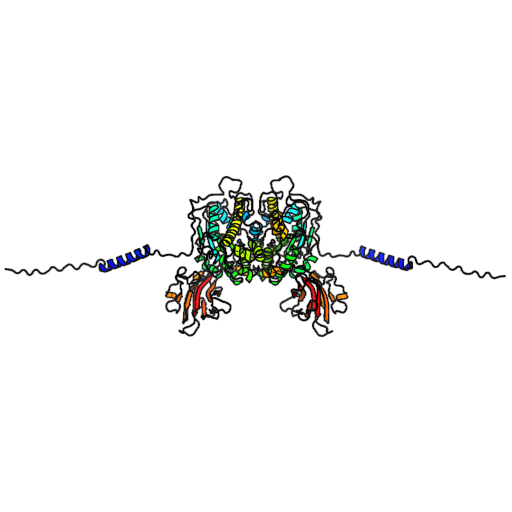26 O O . SER B 1 38 ? -5.086 -45.656 -29.047 1 47.53 38 SER B O 1
ATOM 4328 N N . ARG B 1 39 ? -3.328 -46.906 -28.781 1 47.22 39 ARG B N 1
ATOM 4329 C CA . ARG B 1 39 ? -2.48 -45.75 -28.547 1 47.22 39 ARG B CA 1
ATOM 4330 C C . ARG B 1 39 ? -2.297 -44.938 -29.828 1 47.22 39 ARG B C 1
ATOM 4332 O O . ARG B 1 39 ? -2.098 -43.719 -29.766 1 47.22 39 ARG B O 1
ATOM 4339 N N . LEU B 1 40 ? -2.199 -45.562 -31.031 1 49.03 40 LEU B N 1
ATOM 4340 C CA . LEU B 1 40 ? -2.049 -44.875 -32.312 1 49.03 40 LEU B CA 1
ATOM 4341 C C . LEU B 1 40 ? -3.35 -44.156 -32.688 1 49.03 40 LEU B C 1
ATOM 4343 O O . LEU B 1 40 ? -3.326 -43.094 -33.281 1 49.03 40 LEU B O 1
ATOM 4347 N N . VAL B 1 41 ? -4.512 -44.844 -32.625 1 50.94 41 VAL B N 1
ATOM 4348 C CA . VAL B 1 41 ? -5.773 -44.25 -33.062 1 50.94 41 VAL B CA 1
ATOM 4349 C C . VAL B 1 41 ? -6.273 -43.25 -32.031 1 50.94 41 VAL B C 1
ATOM 4351 O O . VAL B 1 41 ? -6.867 -42.219 -32.375 1 50.94 41 VAL B O 1
ATOM 4354 N N . PHE B 1 42 ? -6.348 -43.625 -30.766 1 41.53 42 PHE B N 1
ATOM 4355 C CA . PHE B 1 42 ? -6.785 -42.688 -29.766 1 41.53 42 PHE B CA 1
ATOM 4356 C C . PHE B 1 42 ? -5.586 -42.062 -29.047 1 41.53 42 PHE B C 1
ATOM 4358 O O . PHE B 1 42 ? -5.051 -42.656 -28.109 1 41.53 42 PHE B O 1
ATOM 4365 N N . PRO B 1 43 ? -4.793 -41.219 -29.766 1 38.28 43 PRO B N 1
ATOM 4366 C CA . PRO B 1 43 ? -3.76 -40.562 -28.969 1 38.28 43 PRO B CA 1
ATOM 4367 C C . PRO B 1 43 ? -4.305 -39.969 -27.672 1 38.28 43 PRO B C 1
ATOM 4369 O O . PRO B 1 43 ? -5.48 -39.594 -27.594 1 38.28 43 PRO B O 1
ATOM 4372 N N . PRO B 1 44 ? -3.756 -40.469 -26.547 1 33.5 44 PRO B N 1
ATOM 4373 C CA . PRO B 1 44 ? -4.27 -39.781 -25.359 1 33.5 44 PRO B CA 1
ATOM 4374 C C . PRO B 1 44 ? -4.398 -38.281 -25.547 1 33.5 44 PRO B C 1
ATOM 4376 O O . PRO B 1 44 ? -3.488 -37.625 -26.078 1 33.5 44 PRO B O 1
ATOM 4379 N N . SER B 1 45 ? -5.609 -37.875 -25.906 1 32.53 45 SER B N 1
ATOM 4380 C CA . SER B 1 45 ? -5.859 -36.438 -25.766 1 32.53 45 SER B CA 1
ATOM 4381 C C . SER B 1 45 ? -5.367 -35.906 -24.422 1 32.53 45 SER B C 1
ATOM 4383 O O . SER B 1 45 ? -6.016 -36.125 -23.391 1 32.53 45 SER B O 1
ATOM 4385 N N . SER B 1 46 ? -4.145 -36.125 -24.141 1 29.83 46 SER B N 1
ATOM 4386 C CA . SER B 1 46 ? -3.729 -35.344 -22.969 1 29.83 46 SER B CA 1
ATOM 4387 C C . SER B 1 46 ? -4.152 -33.906 -23.094 1 29.83 46 SER B C 1
ATOM 4389 O O . SER B 1 46 ? -3.678 -33.188 -23.984 1 29.83 46 SER B O 1
ATOM 4391 N N . SER B 1 47 ? -5.352 -33.594 -22.891 1 31.47 47 SER B N 1
ATOM 4392 C CA . SER B 1 47 ? -5.766 -32.219 -22.609 1 31.47 47 SER B CA 1
ATOM 4393 C C . SER B 1 47 ? -4.773 -31.531 -21.688 1 31.47 47 SER B C 1
ATOM 4395 O O . SER B 1 47 ? -4.855 -31.656 -20.469 1 31.47 47 SER B O 1
ATOM 4397 N N . SER B 1 48 ? -3.604 -31.516 -21.906 1 34.53 48 SER B N 1
ATOM 4398 C CA . SER B 1 48 ? -2.723 -30.641 -21.125 1 34.53 48 SER B CA 1
ATOM 4399 C C . SER B 1 48 ? -3.225 -29.203 -21.125 1 34.53 48 SER B C 1
ATOM 4401 O O . SER B 1 48 ? -3.309 -28.578 -22.188 1 34.53 48 SER B O 1
ATOM 4403 N N . LEU B 1 49 ? -4.035 -28.812 -20.203 1 40.12 49 LEU B N 1
ATOM 4404 C CA . LEU B 1 49 ? -4.602 -27.516 -19.891 1 40.12 49 LEU B CA 1
ATOM 4405 C C . LEU B 1 49 ? -3.521 -26.438 -19.922 1 40.12 49 LEU B C 1
ATOM 4407 O O . LEU B 1 49 ? -3.801 -25.266 -19.656 1 40.12 49 LEU B O 1
ATOM 4411 N N . THR B 1 50 ? -2.314 -26.781 -19.703 1 44.38 50 THR B N 1
ATOM 4412 C CA . THR B 1 50 ? -1.326 -25.703 -19.719 1 44.38 50 THR B CA 1
ATOM 4413 C C . THR B 1 50 ? -0.936 -25.359 -21.156 1 44.38 50 THR B C 1
ATOM 4415 O O . THR B 1 50 ? -0.53 -26.234 -21.922 1 44.38 50 THR B O 1
ATOM 4418 N N . GLY B 1 51 ? -1.451 -24.328 -21.766 1 43.16 51 GLY B N 1
ATOM 4419 C CA . GLY B 1 51 ? -1.105 -23.891 -23.109 1 43.16 51 GLY B CA 1
ATOM 4420 C C . GLY B 1 51 ? 0.32 -23.391 -23.219 1 43.16 51 GLY B C 1
ATOM 4421 O O . GLY B 1 51 ? 0.737 -22.516 -22.453 1 43.16 51 GLY B O 1
ATOM 4422 N N . HIS B 1 52 ? 1.18 -24.172 -23.781 1 45.94 52 HIS B N 1
ATOM 4423 C CA . HIS B 1 52 ? 2.504 -23.734 -24.203 1 45.94 52 HIS B CA 1
ATOM 4424 C C . HIS B 1 52 ? 2.428 -22.922 -25.484 1 45.94 52 HIS B C 1
ATOM 4426 O O . HIS B 1 52 ? 1.787 -23.328 -26.453 1 45.94 52 HIS B O 1
ATOM 4432 N N . TYR B 1 53 ? 2.537 -21.656 -25.453 1 43.78 53 TYR B N 1
ATOM 4433 C CA . TYR B 1 53 ? 2.639 -20.844 -26.656 1 43.78 53 TYR B CA 1
ATOM 4434 C C . TYR B 1 53 ? 4.07 -20.812 -27.172 1 43.78 53 TYR B C 1
ATOM 4436 O O . TYR B 1 53 ? 4.984 -20.391 -26.469 1 43.78 53 TYR B O 1
ATOM 4444 N N . SER B 1 54 ? 4.402 -21.719 -28.141 1 41.53 54 SER B N 1
ATOM 4445 C CA . SER B 1 54 ? 5.645 -21.531 -28.875 1 41.53 54 SER B CA 1
ATOM 4446 C C . SER B 1 54 ? 5.422 -20.703 -30.141 1 41.53 54 SER B C 1
ATOM 4448 O O . SER B 1 54 ? 4.465 -20.938 -30.875 1 41.53 54 SER B O 1
ATOM 4450 N N . THR B 1 55 ? 5.746 -19.484 -30.172 1 42.62 55 THR B N 1
ATOM 4451 C CA . THR B 1 55 ? 5.621 -18.625 -31.344 1 42.62 55 THR B CA 1
ATOM 4452 C C . THR B 1 55 ? 6.16 -19.328 -32.594 1 42.62 55 THR B C 1
ATOM 4454 O O . THR B 1 55 ? 7.23 -19.938 -32.531 1 42.62 55 THR B O 1
ATOM 4457 N N . SER B 1 56 ? 5.328 -19.781 -33.5 1 38.19 56 SER B N 1
ATOM 4458 C CA . SER B 1 56 ? 5.711 -20.281 -34.844 1 38.19 56 SER B CA 1
ATOM 4459 C C . SER B 1 56 ? 6.672 -19.312 -35.531 1 38.19 56 SER B C 1
ATOM 4461 O O . SER B 1 56 ? 6.855 -19.391 -36.75 1 38.19 56 SER B O 1
ATOM 4463 N N . ARG B 1 57 ? 6.875 -18.094 -35.188 1 41.47 57 ARG B N 1
ATOM 4464 C CA . ARG B 1 57 ? 7.523 -17.25 -36.188 1 41.47 57 ARG B CA 1
ATOM 4465 C C . ARG B 1 57 ? 8.883 -17.812 -36.594 1 41.47 57 ARG B C 1
ATOM 4467 O O . ARG B 1 57 ? 9.461 -18.625 -35.875 1 41.47 57 ARG B O 1
ATOM 4474 N N . GLY B 1 58 ? 9.562 -17.062 -37.562 1 39.62 58 GLY B N 1
ATOM 4475 C CA . GLY B 1 58 ? 10.867 -17.188 -38.188 1 39.62 58 GLY B CA 1
ATOM 4476 C C . GLY B 1 58 ? 11.992 -17.391 -37.188 1 39.62 58 GLY B C 1
ATOM 4477 O O . GLY B 1 58 ? 11.812 -17.203 -36 1 39.62 58 GLY B O 1
ATOM 4478 N N . LEU B 1 59 ? 13.172 -17.875 -37.531 1 47.47 59 LEU B N 1
ATOM 4479 C CA . LEU B 1 59 ? 14.445 -18.172 -36.906 1 47.47 59 LEU B CA 1
ATOM 4480 C C . LEU B 1 59 ? 14.859 -17.047 -35.969 1 47.47 59 LEU B C 1
ATOM 4482 O O . LEU B 1 59 ? 15.328 -16 -36.406 1 47.47 59 LEU B O 1
ATOM 4486 N N . LEU B 1 60 ? 14.094 -16.922 -34.844 1 54.66 60 LEU B N 1
ATOM 4487 C CA . LEU B 1 60 ? 14.578 -15.945 -33.875 1 54.66 60 LEU B CA 1
ATOM 4488 C C . LEU B 1 60 ? 16.047 -16.188 -33.562 1 54.66 60 LEU B C 1
ATOM 4490 O O . LEU B 1 60 ? 16.453 -17.312 -33.25 1 54.66 60 LEU B O 1
ATOM 4494 N N . THR B 1 61 ? 17 -15.352 -34.031 1 50.41 61 THR B N 1
ATOM 4495 C CA . THR B 1 61 ? 18.406 -15.43 -33.719 1 50.41 61 THR B CA 1
ATOM 4496 C C . THR B 1 61 ? 18.719 -14.641 -32.438 1 50.41 61 THR B C 1
ATOM 4498 O O . THR B 1 61 ? 18.344 -13.469 -32.312 1 50.41 61 THR B O 1
ATOM 4501 N N . ALA B 1 62 ? 19.188 -15.289 -31.453 1 53.75 62 ALA B N 1
ATOM 4502 C CA . ALA B 1 62 ? 19.609 -14.664 -30.203 1 53.75 62 ALA B CA 1
ATOM 4503 C C . ALA B 1 62 ? 20.641 -13.555 -30.453 1 53.75 62 ALA B C 1
ATOM 4505 O O . ALA B 1 62 ? 21.469 -13.664 -31.359 1 53.75 62 ALA B O 1
ATOM 4506 N N . ALA B 1 63 ? 20.406 -12.391 -29.797 1 54.62 63 ALA B N 1
ATOM 4507 C CA . ALA B 1 63 ? 21.391 -11.305 -29.875 1 54.62 63 ALA B CA 1
ATOM 4508 C C . ALA B 1 63 ? 21.969 -10.992 -28.5 1 54.62 63 ALA B C 1
ATOM 4510 O O . ALA B 1 63 ? 21.297 -11.117 -27.484 1 54.62 63 ALA B O 1
ATOM 4511 N N . ASP B 1 64 ? 23.281 -10.883 -28.375 1 55.97 64 ASP B N 1
ATOM 4512 C CA . ASP B 1 64 ? 23.984 -10.391 -27.188 1 55.97 64 ASP B CA 1
ATOM 4513 C C . ASP B 1 64 ? 24.078 -8.867 -27.203 1 55.97 64 ASP B C 1
ATOM 4515 O O . ASP B 1 64 ? 24.828 -8.289 -28 1 55.97 64 ASP B O 1
ATOM 4519 N N . TYR B 1 65 ? 23.344 -8.273 -26.469 1 62.69 65 TYR B N 1
ATOM 4520 C CA . TYR B 1 65 ? 23.219 -6.82 -26.469 1 62.69 65 TYR B CA 1
ATOM 4521 C C . TYR B 1 65 ? 24.312 -6.176 -25.625 1 62.69 65 TYR B C 1
ATOM 4523 O O . TYR B 1 65 ? 24.438 -4.949 -25.594 1 62.69 65 TYR B O 1
ATOM 4531 N N . LEU B 1 66 ? 25.109 -6.922 -24.906 1 62.47 66 LEU B N 1
ATOM 4532 C CA . LEU B 1 66 ? 26.094 -6.344 -23.984 1 62.47 66 LEU B CA 1
ATOM 4533 C C . LEU B 1 66 ? 27.484 -6.336 -24.625 1 62.47 66 LEU B C 1
ATOM 4535 O O . LEU B 1 66 ? 28.359 -5.613 -24.156 1 62.47 66 LEU B O 1
ATOM 4539 N N . ASN B 1 67 ? 27.859 -7.309 -25.438 1 52.72 67 ASN B N 1
ATOM 4540 C CA . ASN B 1 67 ? 29.172 -7.348 -26.094 1 52.72 67 ASN B CA 1
ATOM 4541 C C . ASN B 1 67 ? 29.141 -6.629 -27.438 1 52.72 67 ASN B C 1
ATOM 4543 O O . ASN B 1 67 ? 30.172 -6.488 -28.094 1 52.72 67 ASN B O 1
ATOM 4547 N N . ALA B 1 68 ? 28.016 -6.375 -27.938 1 46.59 68 ALA B N 1
ATOM 4548 C CA . ALA B 1 68 ? 28.078 -5.699 -29.234 1 46.59 68 ALA B CA 1
ATOM 4549 C C . ALA B 1 68 ? 28.812 -4.371 -29.125 1 46.59 68 ALA B C 1
ATOM 4551 O O . ALA B 1 68 ? 28.891 -3.781 -28.047 1 46.59 68 ALA B O 1
ATOM 4552 N N . SER B 1 69 ? 29.688 -3.9 -30.078 1 44.62 69 SER B N 1
ATOM 4553 C CA . SER B 1 69 ? 30.406 -2.637 -30.109 1 44.62 69 SER B CA 1
ATOM 4554 C C . SER B 1 69 ? 29.672 -1.558 -29.312 1 44.62 69 SER B C 1
ATOM 4556 O O . SER B 1 69 ? 28.453 -1.585 -29.203 1 44.62 69 SER B O 1
ATOM 4558 N N . ALA B 1 70 ? 30.359 -0.836 -28.344 1 46.84 70 ALA B N 1
ATOM 4559 C CA . ALA B 1 70 ? 29.938 0.286 -27.5 1 46.84 70 ALA B CA 1
ATOM 4560 C C . ALA B 1 70 ? 28.906 1.15 -28.219 1 46.84 70 ALA B C 1
ATOM 4562 O O . ALA B 1 70 ? 29.266 2.115 -28.906 1 46.84 70 ALA B O 1
ATOM 4563 N N . SER B 1 71 ? 27.906 0.519 -28.812 1 47.84 71 SER B N 1
ATOM 4564 C CA . SER B 1 71 ? 26.969 1.32 -29.594 1 47.84 71 SER B CA 1
ATOM 4565 C C . SER B 1 71 ? 26.266 2.365 -28.719 1 47.84 71 SER B C 1
ATOM 4567 O O . SER B 1 71 ? 25.734 2.041 -27.656 1 47.84 71 SER B O 1
ATOM 4569 N N . GLU B 1 72 ? 26.75 3.523 -28.469 1 62.09 72 GLU B N 1
ATOM 4570 C CA . GLU B 1 72 ? 25.938 4.699 -28.188 1 62.09 72 GLU B CA 1
ATOM 4571 C C . GLU B 1 72 ? 25.047 5.062 -29.375 1 62.09 72 GLU B C 1
ATOM 4573 O O . GLU B 1 72 ? 25.531 5.105 -30.516 1 62.09 72 GLU B O 1
ATOM 4578 N N . PRO B 1 73 ? 23.625 4.918 -29.156 1 76.12 73 PRO B N 1
ATOM 4579 C CA . PRO B 1 73 ? 22.609 4.832 -28.094 1 76.12 73 PRO B CA 1
ATOM 4580 C C . PRO B 1 73 ? 22.188 3.396 -27.812 1 76.12 73 PRO B C 1
ATOM 4582 O O . PRO B 1 73 ? 22.609 2.467 -28.5 1 76.12 73 PRO B O 1
ATOM 4585 N N . ALA B 1 74 ? 21.375 3.203 -26.75 1 84.75 74 ALA B N 1
ATOM 4586 C CA . ALA B 1 74 ? 20.812 1.897 -26.422 1 84.75 74 ALA B CA 1
ATOM 4587 C C . ALA B 1 74 ? 20.219 1.237 -27.656 1 84.75 74 ALA B C 1
ATOM 4589 O O . ALA B 1 74 ? 19.594 1.904 -28.484 1 84.75 74 ALA B O 1
ATOM 4590 N N . PRO B 1 75 ? 20.422 0.014 -27.859 1 88.31 75 PRO B N 1
ATOM 4591 C CA . PRO B 1 75 ? 19.984 -0.666 -29.078 1 88.31 75 PRO B CA 1
ATOM 4592 C C . PRO B 1 75 ? 18.484 -0.95 -29.078 1 88.31 75 PRO B C 1
ATOM 4594 O O . PRO B 1 75 ? 18.016 -1.811 -29.828 1 88.31 75 PRO B O 1
ATOM 4597 N N . PHE B 1 76 ? 17.734 -0.359 -28.25 1 93.44 76 PHE B N 1
ATOM 4598 C CA . PHE B 1 76 ? 16.281 -0.52 -28.188 1 93.44 76 PHE B CA 1
ATOM 4599 C C . PHE B 1 76 ? 15.578 0.75 -28.641 1 93.44 76 PHE B C 1
ATOM 4601 O O . PHE B 1 76 ? 15.805 1.827 -28.078 1 93.44 76 PHE B O 1
ATOM 4608 N N . ALA B 1 77 ? 14.656 0.66 -29.531 1 91.31 77 ALA B N 1
ATOM 4609 C CA . ALA B 1 77 ? 13.992 1.812 -30.141 1 91.31 77 ALA B CA 1
ATOM 4610 C C . ALA B 1 77 ? 13.227 2.615 -29.094 1 91.31 77 ALA B C 1
ATOM 4612 O O . ALA B 1 77 ? 13.117 3.838 -29.203 1 91.31 77 ALA B O 1
ATOM 4613 N N . PHE B 1 78 ? 12.797 1.95 -28.109 1 95.38 78 PHE B N 1
ATOM 4614 C CA . PHE B 1 78 ? 11.953 2.598 -27.109 1 95.38 78 PHE B CA 1
ATOM 4615 C C . PHE B 1 78 ? 12.797 3.316 -26.062 1 95.38 78 PHE B C 1
ATOM 4617 O O . PHE B 1 78 ? 12.258 3.939 -25.141 1 95.38 78 PHE B O 1
ATOM 4624 N N . CYS B 1 79 ? 14.062 3.287 -26.125 1 93.69 79 CYS B N 1
ATOM 4625 C CA . CYS B 1 79 ? 14.93 4.016 -25.203 1 93.69 79 CYS B CA 1
ATOM 4626 C C . CYS B 1 79 ? 15.312 5.371 -25.781 1 93.69 79 CYS B C 1
ATOM 4628 O O . CYS B 1 79 ? 15.703 5.473 -26.938 1 93.69 79 CYS B O 1
ATOM 4630 N N . PRO B 1 80 ? 15.305 6.465 -25.047 1 93.56 80 PRO B N 1
ATOM 4631 C CA . PRO B 1 80 ? 14.93 6.527 -23.641 1 93.56 80 PRO B CA 1
ATOM 4632 C C . PRO B 1 80 ? 13.438 6.289 -23.406 1 93.56 80 PRO B C 1
ATOM 4634 O O . PRO B 1 80 ? 12.617 6.676 -24.234 1 93.56 80 PRO B O 1
ATOM 4637 N N . ASP B 1 81 ? 13.203 5.652 -22.281 1 93.81 81 ASP B N 1
ATOM 4638 C CA . ASP B 1 81 ? 11.812 5.348 -21.953 1 93.81 81 ASP B CA 1
ATOM 4639 C C . ASP B 1 81 ? 10.977 6.621 -21.891 1 93.81 81 ASP B C 1
ATOM 4641 O O . ASP B 1 81 ? 11.461 7.668 -21.453 1 93.81 81 ASP B O 1
ATOM 4645 N N . PHE B 1 82 ? 9.742 6.602 -22.406 1 94.56 82 PHE B N 1
ATOM 4646 C CA . PHE B 1 82 ? 8.781 7.699 -22.484 1 94.56 82 PHE B CA 1
ATOM 4647 C C . PHE B 1 82 ? 9.227 8.719 -23.531 1 94.56 82 PHE B C 1
ATOM 4649 O O . PHE B 1 82 ? 8.633 9.797 -23.641 1 94.56 82 PHE B O 1
ATOM 4656 N N . GLY B 1 83 ? 10.234 8.438 -24.266 1 92.19 83 GLY B N 1
ATOM 4657 C CA . GLY B 1 83 ? 10.688 9.32 -25.328 1 92.19 83 GLY B CA 1
ATOM 4658 C C . GLY B 1 83 ? 9.797 9.297 -26.547 1 92.19 83 GLY B C 1
ATOM 4659 O O . GLY B 1 83 ? 8.75 8.641 -26.547 1 92.19 83 GLY B O 1
ATOM 4660 N N . PRO B 1 84 ? 10.172 9.984 -27.562 1 89.75 84 PRO B N 1
ATOM 4661 C CA . PRO B 1 84 ? 9.328 10.141 -28.75 1 89.75 84 PRO B CA 1
ATOM 4662 C C . PRO B 1 84 ? 9.07 8.82 -29.469 1 89.75 84 PRO B C 1
ATOM 4664 O O . PRO B 1 84 ? 8.039 8.656 -30.125 1 89.75 84 PRO B O 1
ATOM 4667 N N . ASP B 1 85 ? 9.992 7.828 -29.328 1 92.25 85 ASP B N 1
ATOM 4668 C CA . ASP B 1 85 ? 9.859 6.586 -30.078 1 92.25 85 ASP B CA 1
ATOM 4669 C C . ASP B 1 85 ? 9.242 5.484 -29.219 1 92.25 85 ASP B C 1
ATOM 4671 O O . ASP B 1 85 ? 9.195 4.324 -29.641 1 92.25 85 ASP B O 1
ATOM 4675 N N . ASP B 1 86 ? 8.828 5.805 -28.062 1 96 86 ASP B N 1
ATOM 4676 C CA . ASP B 1 86 ? 8.133 4.863 -27.203 1 96 86 ASP B CA 1
ATOM 4677 C C . ASP B 1 86 ? 6.648 4.777 -27.562 1 96 86 ASP B C 1
ATOM 4679 O O . ASP B 1 86 ? 5.844 5.586 -27.094 1 96 86 ASP B O 1
ATOM 4683 N N . ALA B 1 87 ? 6.305 3.797 -28.328 1 96.38 87 ALA B N 1
ATOM 4684 C CA . ALA B 1 87 ? 4.961 3.672 -28.891 1 96.38 87 ALA B CA 1
ATOM 4685 C C . ALA B 1 87 ? 3.926 3.463 -27.781 1 96.38 87 ALA B C 1
ATOM 4687 O O . ALA B 1 87 ? 2.793 3.936 -27.891 1 96.38 87 ALA B O 1
ATOM 4688 N N . VAL B 1 88 ? 4.332 2.729 -26.719 1 97.81 88 VAL B N 1
ATOM 4689 C CA . VAL B 1 88 ? 3.402 2.463 -25.625 1 97.81 88 VAL B CA 1
ATOM 4690 C C . VAL B 1 88 ? 3.09 3.764 -24.891 1 97.81 88 VAL B C 1
ATOM 4692 O O . VAL B 1 88 ? 1.933 4.035 -24.562 1 97.81 88 VAL B O 1
ATOM 4695 N N . ALA B 1 89 ? 4.125 4.543 -24.641 1 96.25 89 ALA B N 1
ATOM 4696 C CA . ALA B 1 89 ? 3.932 5.832 -23.969 1 96.25 89 ALA B CA 1
ATOM 4697 C C . ALA B 1 89 ? 3.09 6.77 -24.828 1 96.25 89 ALA B C 1
ATOM 4699 O O . ALA B 1 89 ? 2.275 7.535 -24.312 1 96.25 89 ALA B O 1
ATOM 4700 N N . ALA B 1 90 ? 3.291 6.754 -26.141 1 94.56 90 ALA B N 1
ATOM 4701 C CA . ALA B 1 90 ? 2.508 7.586 -27.062 1 94.56 90 ALA B CA 1
ATOM 4702 C C . ALA B 1 90 ? 1.03 7.203 -27.016 1 94.56 90 ALA B C 1
ATOM 4704 O O . ALA B 1 90 ? 0.156 8.07 -27.078 1 94.56 90 ALA B O 1
ATOM 4705 N N . LYS B 1 91 ? 0.828 5.945 -26.875 1 95.44 91 LYS B N 1
ATOM 4706 C CA . LYS B 1 91 ? -0.529 5.406 -26.906 1 95.44 91 LYS B CA 1
ATOM 4707 C C . LYS B 1 91 ? -1.255 5.656 -25.594 1 95.44 91 LYS B C 1
ATOM 4709 O O . LYS B 1 91 ? -2.436 6.012 -25.578 1 95.44 91 LYS B O 1
ATOM 4714 N N . ARG B 1 92 ? -0.588 5.457 -24.422 1 96 92 ARG B N 1
ATOM 4715 C CA . ARG B 1 92 ? -1.264 5.402 -23.141 1 96 92 ARG B CA 1
ATOM 4716 C C . ARG B 1 92 ? -1.027 6.68 -22.344 1 96 92 ARG B C 1
ATOM 4718 O O . ARG B 1 92 ? -1.775 6.984 -21.406 1 96 92 ARG B O 1
ATOM 4725 N N . GLY B 1 93 ? 0.015 7.461 -22.656 1 93.38 93 GLY B N 1
ATOM 4726 C CA . GLY B 1 93 ? 0.386 8.641 -21.891 1 93.38 93 GLY B CA 1
ATOM 4727 C C . GLY B 1 93 ? 1.267 8.32 -20.703 1 93.38 93 GLY B C 1
ATOM 4728 O O . GLY B 1 93 ? 1.082 7.301 -20.031 1 93.38 93 GLY B O 1
ATOM 4729 N N . GLN B 1 94 ? 2.182 9.188 -20.406 1 93.88 94 GLN B N 1
ATOM 4730 C CA . GLN B 1 94 ? 3.156 9 -19.344 1 93.88 94 GLN B CA 1
ATOM 4731 C C . GLN B 1 94 ? 2.475 8.953 -17.969 1 93.88 94 GLN B C 1
ATOM 4733 O O . GLN B 1 94 ? 2.797 8.102 -17.141 1 93.88 94 GLN B O 1
ATOM 4738 N N . VAL B 1 95 ? 1.452 9.836 -17.75 1 93.44 95 VAL B N 1
ATOM 4739 C CA . VAL B 1 95 ? 0.809 9.977 -16.453 1 93.44 95 VAL B CA 1
ATOM 4740 C C . VAL B 1 95 ? 0.092 8.68 -16.078 1 93.44 95 VAL B C 1
ATOM 4742 O O . VAL B 1 95 ? 0.263 8.156 -14.984 1 93.44 95 VAL B O 1
ATOM 4745 N N . ALA B 1 96 ? -0.645 8.141 -17.062 1 95.06 96 ALA B N 1
ATOM 4746 C CA . ALA B 1 96 ? -1.373 6.898 -16.812 1 95.06 96 ALA B CA 1
ATOM 4747 C C . ALA B 1 96 ? -0.414 5.742 -16.547 1 95.06 96 ALA B C 1
ATOM 4749 O O . ALA B 1 96 ? -0.647 4.934 -15.641 1 95.06 96 ALA B O 1
ATOM 4750 N N . LEU B 1 97 ? 0.667 5.676 -17.297 1 97.44 97 LEU B N 1
ATOM 4751 C CA . LEU B 1 97 ? 1.635 4.594 -17.156 1 97.44 97 LEU B CA 1
ATOM 4752 C C . LEU B 1 97 ? 2.346 4.684 -15.805 1 97.44 97 LEU B C 1
ATOM 4754 O O . LEU B 1 97 ? 2.527 3.67 -15.125 1 97.44 97 LEU B O 1
ATOM 4758 N N . LEU B 1 98 ? 2.699 5.891 -15.375 1 97 98 LEU B N 1
ATOM 4759 C CA . LEU B 1 98 ? 3.375 6.074 -14.094 1 97 98 LEU B CA 1
ATOM 4760 C C . LEU B 1 98 ? 2.436 5.77 -12.93 1 97 98 LEU B C 1
ATOM 4762 O O . LEU B 1 98 ? 2.842 5.152 -11.945 1 97 98 LEU B O 1
ATOM 4766 N N . LYS B 1 99 ? 1.17 6.152 -13.062 1 96.75 99 LYS B N 1
ATOM 4767 C CA . LYS B 1 99 ? 0.197 5.906 -12.008 1 96.75 99 LYS B CA 1
ATOM 4768 C C . LYS B 1 99 ? -0.112 4.418 -11.875 1 96.75 99 LYS B C 1
ATOM 4770 O O . LYS B 1 99 ? -0.594 3.967 -10.836 1 96.75 99 LYS B O 1
ATOM 4775 N N . SER B 1 100 ? 0.181 3.654 -12.93 1 98 100 SER B N 1
ATOM 4776 C CA . SER B 1 100 ? -0.089 2.221 -12.891 1 98 100 SER B CA 1
ATOM 4777 C C . SER B 1 100 ? 0.971 1.479 -12.086 1 98 100 SER B C 1
ATOM 4779 O O . SER B 1 100 ? 0.79 0.309 -11.742 1 98 100 SER B O 1
ATOM 4781 N N . ARG B 1 101 ? 2.072 2.135 -11.781 1 98.19 101 ARG B N 1
ATOM 4782 C CA . ARG B 1 101 ? 3.156 1.525 -11.016 1 98.19 101 ARG B CA 1
ATOM 4783 C C . ARG B 1 101 ? 2.934 1.696 -9.516 1 98.19 101 ARG B C 1
ATOM 4785 O O . ARG B 1 101 ? 3.424 2.654 -8.922 1 98.19 101 ARG B O 1
ATOM 4792 N N . LEU B 1 102 ? 2.25 0.757 -8.891 1 97.94 102 LEU B N 1
ATOM 4793 C CA . LEU B 1 102 ? 1.854 0.864 -7.488 1 97.94 102 LEU B CA 1
ATOM 4794 C C . LEU B 1 102 ? 3.055 0.672 -6.566 1 97.94 102 LEU B C 1
ATOM 4796 O O . LEU B 1 102 ? 3.18 1.359 -5.551 1 97.94 102 LEU B O 1
ATOM 4800 N N . HIS B 1 103 ? 3.869 -0.261 -6.883 1 98.12 103 HIS B N 1
ATOM 4801 C CA . HIS B 1 103 ? 5.102 -0.542 -6.156 1 98.12 103 HIS B CA 1
ATOM 4802 C C . HIS B 1 103 ? 6.188 -1.062 -7.094 1 98.12 103 HIS B C 1
ATOM 4804 O O . HIS B 1 103 ? 5.945 -1.978 -7.883 1 98.12 103 HIS B O 1
ATOM 4810 N N . LEU B 1 104 ? 7.32 -0.516 -7 1 97.62 104 LEU B N 1
ATOM 4811 C CA . LEU B 1 104 ? 8.367 -0.896 -7.941 1 97.62 104 LEU B CA 1
ATOM 4812 C C . LEU B 1 104 ? 9.438 -1.742 -7.25 1 97.62 104 LEU B C 1
ATOM 4814 O O . LEU B 1 104 ? 10 -2.65 -7.859 1 97.62 104 LEU B O 1
ATOM 4818 N N . GLY B 1 105 ? 9.742 -1.504 -5.938 1 96.06 105 GLY B N 1
ATOM 4819 C CA . GLY B 1 105 ? 10.812 -2.195 -5.242 1 96.06 105 GLY B CA 1
ATOM 4820 C C . GLY B 1 105 ? 12.18 -1.917 -5.828 1 96.06 105 GLY B C 1
ATOM 4821 O O . GLY B 1 105 ? 12.375 -0.915 -6.52 1 96.06 105 GLY B O 1
ATOM 4822 N N . THR B 1 106 ? 13.133 -2.791 -5.566 1 96.31 106 THR B N 1
ATOM 4823 C CA . THR B 1 106 ? 14.508 -2.621 -6.027 1 96.31 106 THR B CA 1
ATOM 4824 C C . THR B 1 106 ? 14.641 -3.043 -7.488 1 96.31 106 THR B C 1
ATOM 4826 O O . THR B 1 106 ? 15.539 -2.572 -8.195 1 96.31 106 THR B O 1
ATOM 4829 N N . GLY B 1 107 ? 13.812 -3.965 -7.879 1 96.81 107 GLY B N 1
ATOM 4830 C CA . GLY B 1 107 ? 13.875 -4.492 -9.234 1 96.81 107 GLY B CA 1
ATOM 4831 C C . GLY B 1 107 ? 15.039 -5.445 -9.445 1 96.81 107 GLY B C 1
ATOM 4832 O O . GLY B 1 107 ? 15.391 -5.758 -10.586 1 96.81 107 GLY B O 1
ATOM 4833 N N . ALA B 1 108 ? 15.617 -5.973 -8.375 1 96 108 ALA B N 1
ATOM 4834 C CA . ALA B 1 108 ? 16.844 -6.762 -8.477 1 96 108 ALA B CA 1
ATOM 4835 C C . ALA B 1 108 ? 16.625 -8.016 -9.32 1 96 108 ALA B C 1
ATOM 4837 O O . ALA B 1 108 ? 17.375 -8.266 -10.266 1 96 108 ALA B O 1
ATOM 4838 N N . ARG B 1 109 ? 15.602 -8.75 -9.008 1 97.19 109 ARG B N 1
ATOM 4839 C CA . ARG B 1 109 ? 15.383 -10 -9.727 1 97.19 109 ARG B CA 1
ATOM 4840 C C . ARG B 1 109 ? 14.945 -9.727 -11.164 1 97.19 109 ARG B C 1
ATOM 4842 O O . ARG B 1 109 ? 15.258 -10.508 -12.07 1 97.19 109 ARG B O 1
ATOM 4849 N N . VAL B 1 110 ? 14.25 -8.656 -11.383 1 98.31 110 VAL B N 1
ATOM 4850 C CA . VAL B 1 110 ? 13.875 -8.258 -12.734 1 98.31 110 VAL B CA 1
ATOM 4851 C C . VAL B 1 110 ? 15.117 -7.891 -13.531 1 98.31 110 VAL B C 1
ATOM 4853 O O . VAL B 1 110 ? 15.242 -8.25 -14.703 1 98.31 110 VAL B O 1
ATOM 4856 N N . GLN B 1 111 ? 16.016 -7.184 -12.891 1 96.75 111 GLN B N 1
ATOM 4857 C CA . GLN B 1 111 ? 17.25 -6.801 -13.57 1 96.75 111 GLN B CA 1
ATOM 4858 C C . GLN B 1 111 ? 18.109 -8.023 -13.891 1 96.75 111 GLN B C 1
ATOM 4860 O O . GLN B 1 111 ? 18.781 -8.062 -14.93 1 96.75 111 GLN B O 1
ATOM 4865 N N . ARG B 1 112 ? 18.109 -9.023 -12.992 1 95.88 112 ARG B N 1
ATOM 4866 C CA . ARG B 1 112 ? 18.797 -10.273 -13.305 1 95.88 112 ARG B CA 1
ATOM 4867 C C . ARG B 1 112 ? 18.188 -10.938 -14.531 1 95.88 112 ARG B C 1
ATOM 4869 O O . ARG B 1 112 ? 18.906 -11.43 -15.406 1 95.88 112 ARG B O 1
ATOM 4876 N N . LEU B 1 113 ? 16.891 -10.953 -14.633 1 97.5 113 LEU B N 1
ATOM 4877 C CA . LEU B 1 113 ? 16.172 -11.492 -15.789 1 97.5 113 LEU B CA 1
ATOM 4878 C C . LEU B 1 113 ? 16.562 -10.75 -17.062 1 97.5 113 LEU B C 1
ATOM 4880 O O . LEU B 1 113 ? 16.828 -11.375 -18.094 1 97.5 113 LEU B O 1
ATOM 4884 N N . ILE B 1 114 ? 16.547 -9.453 -16.969 1 96.75 114 ILE B N 1
ATOM 4885 C CA . ILE B 1 114 ? 16.844 -8.617 -18.141 1 96.75 114 ILE B CA 1
ATOM 4886 C C . ILE B 1 114 ? 18.281 -8.844 -18.578 1 96.75 114 ILE B C 1
ATOM 4888 O O . ILE B 1 114 ? 18.562 -8.93 -19.781 1 96.75 114 ILE B O 1
ATOM 4892 N N . HIS B 1 115 ? 19.172 -8.945 -17.625 1 93 115 HIS B N 1
ATOM 4893 C CA . HIS B 1 115 ? 20.562 -9.227 -17.969 1 93 115 HIS B CA 1
ATOM 4894 C C . HIS B 1 115 ? 20.688 -10.562 -18.703 1 93 115 HIS B C 1
ATOM 4896 O O . HIS B 1 115 ? 21.422 -10.672 -19.688 1 93 115 HIS B O 1
ATOM 4902 N N . LYS B 1 116 ? 20 -11.539 -18.188 1 93.38 116 LYS B N 1
ATOM 4903 C CA . LYS B 1 116 ? 19.969 -12.844 -18.844 1 93.38 116 LYS B CA 1
ATOM 4904 C C . LYS B 1 116 ? 19.5 -12.727 -20.281 1 93.38 116 LYS B C 1
ATOM 4906 O O . LYS B 1 116 ? 20.125 -13.273 -21.203 1 93.38 116 LYS B O 1
ATOM 4911 N N . ALA B 1 117 ? 18.469 -12.023 -20.5 1 95.06 117 ALA B N 1
ATOM 4912 C CA . ALA B 1 117 ? 17.906 -11.844 -21.844 1 95.06 117 ALA B CA 1
ATOM 4913 C C . ALA B 1 117 ? 18.875 -11.078 -22.734 1 95.06 117 ALA B C 1
ATOM 4915 O O . ALA B 1 117 ? 19.062 -11.43 -23.906 1 95.06 117 ALA B O 1
ATOM 4916 N N . MET B 1 118 ? 19.5 -10.086 -22.172 1 92.19 118 MET B N 1
ATOM 4917 C CA . MET B 1 118 ? 20.406 -9.234 -22.953 1 92.19 118 MET B CA 1
ATOM 4918 C C . MET B 1 118 ? 21.656 -10.016 -23.375 1 92.19 118 MET B C 1
ATOM 4920 O O . MET B 1 118 ? 22.312 -9.656 -24.359 1 92.19 118 MET B O 1
ATOM 4924 N N . THR B 1 119 ? 21.938 -11.062 -22.656 1 90.56 119 THR B N 1
ATOM 4925 C CA . THR B 1 119 ? 23.094 -11.883 -23.016 1 90.56 119 THR B CA 1
ATOM 4926 C C . THR B 1 119 ? 22.703 -12.984 -23.984 1 90.56 119 THR B C 1
ATOM 4928 O O . THR B 1 119 ? 23.484 -13.898 -24.25 1 90.56 119 THR B O 1
ATOM 4931 N N . GLY B 1 120 ? 21.453 -13.023 -24.391 1 90.19 120 GLY B N 1
ATOM 4932 C CA . GLY B 1 120 ? 21 -13.922 -25.438 1 90.19 120 GLY B CA 1
ATOM 4933 C C . GLY B 1 120 ? 20.516 -15.266 -24.922 1 90.19 120 GLY B C 1
ATOM 4934 O O . GLY B 1 120 ? 20.438 -16.234 -25.672 1 90.19 120 GLY B O 1
ATOM 4935 N N . GLN B 1 121 ? 20.25 -15.367 -23.688 1 92.19 121 GLN B N 1
ATOM 4936 C CA . GLN B 1 121 ? 19.766 -16.625 -23.125 1 92.19 121 GLN B CA 1
ATOM 4937 C C . GLN B 1 121 ? 18.234 -16.703 -23.172 1 92.19 121 GLN B C 1
ATOM 4939 O O . GLN B 1 121 ? 17.562 -15.672 -23.156 1 92.19 121 GLN B O 1
ATOM 4944 N N . PRO B 1 122 ? 17.734 -17.875 -23.297 1 94.75 122 PRO B N 1
ATOM 4945 C CA . PRO B 1 122 ? 16.281 -18.031 -23.359 1 94.75 122 PRO B CA 1
ATOM 4946 C C . PRO B 1 122 ? 15.594 -17.703 -22.031 1 94.75 122 PRO B C 1
ATOM 4948 O O . PRO B 1 122 ? 16.203 -17.859 -20.969 1 94.75 122 PRO B O 1
ATOM 4951 N N . VAL B 1 123 ? 14.367 -17.297 -22.109 1 96.94 123 VAL B N 1
ATOM 4952 C CA . VAL B 1 123 ? 13.586 -16.938 -20.938 1 96.94 123 VAL B CA 1
ATOM 4953 C C . VAL B 1 123 ? 12.281 -17.719 -20.906 1 96.94 123 VAL B C 1
ATOM 4955 O O . VAL B 1 123 ? 11.57 -17.781 -21.906 1 96.94 123 VAL B O 1
ATOM 4958 N N . THR B 1 124 ? 12.023 -18.344 -19.812 1 98.19 124 THR B N 1
ATOM 4959 C CA . THR B 1 124 ? 10.742 -19 -19.578 1 98.19 124 THR B CA 1
ATOM 4960 C C . THR B 1 124 ? 9.82 -18.125 -18.719 1 98.19 124 THR B C 1
ATOM 4962 O O . THR B 1 124 ? 10.156 -17.797 -17.578 1 98.19 124 THR B O 1
ATOM 4965 N N . VAL B 1 125 ? 8.672 -17.766 -19.297 1 98.44 125 VAL B N 1
ATOM 4966 C CA . VAL B 1 125 ? 7.68 -16.953 -18.594 1 98.44 125 VAL B CA 1
ATOM 4967 C C . VAL B 1 125 ? 6.508 -17.812 -18.156 1 98.44 125 VAL B C 1
ATOM 4969 O O . VAL B 1 125 ? 5.938 -18.562 -18.953 1 98.44 125 VAL B O 1
ATOM 4972 N N . SER B 1 126 ? 6.199 -17.781 -16.891 1 98.56 126 SER B N 1
ATOM 4973 C CA . SER B 1 126 ? 5.027 -18.453 -16.328 1 98.56 126 SER B CA 1
ATOM 4974 C C . SER B 1 126 ? 4.012 -17.438 -15.812 1 98.56 126 SER B C 1
ATOM 4976 O O . SER B 1 126 ? 4.387 -16.438 -15.188 1 98.56 126 SER B O 1
ATOM 4978 N N . VAL B 1 127 ? 2.715 -17.641 -16.156 1 98.5 127 VAL B N 1
ATOM 4979 C CA . VAL B 1 127 ? 1.679 -16.75 -15.656 1 98.5 127 VAL B CA 1
ATOM 4980 C C . VAL B 1 127 ? 0.639 -17.547 -14.875 1 98.5 127 VAL B C 1
ATOM 4982 O O . VAL B 1 127 ? 0.278 -18.656 -15.266 1 98.5 127 VAL B O 1
ATOM 4985 N N . LEU B 1 128 ? 0.281 -17.047 -13.742 1 97.94 128 LEU B N 1
ATOM 4986 C CA . LEU B 1 128 ? -0.788 -17.594 -12.914 1 97.94 128 LEU B CA 1
ATOM 4987 C C . LEU B 1 128 ? -1.879 -16.562 -12.672 1 97.94 128 LEU B C 1
ATOM 4989 O O . LEU B 1 128 ? -1.608 -15.359 -12.656 1 97.94 128 LEU B O 1
ATOM 4993 N N . GLY B 1 129 ? -3.072 -17.031 -12.484 1 96.88 129 GLY B N 1
ATOM 4994 C CA . GLY B 1 129 ? -4.211 -16.172 -12.242 1 96.88 129 GLY B CA 1
ATOM 4995 C C . GLY B 1 129 ? -5.547 -16.875 -12.414 1 96.88 129 GLY B C 1
ATOM 4996 O O . GLY B 1 129 ? -5.594 -18.094 -12.578 1 96.88 129 GLY B O 1
ATOM 4997 N N . GLY B 1 130 ? -6.598 -16.094 -12.32 1 93.56 130 GLY B N 1
ATOM 4998 C CA . GLY B 1 130 ? -7.941 -16.609 -12.523 1 93.56 130 GLY B CA 1
ATOM 4999 C C . GLY B 1 130 ? -8.422 -16.469 -13.961 1 93.56 130 GLY B C 1
ATOM 5000 O O . GLY B 1 130 ? -7.684 -16.797 -14.898 1 93.56 130 GLY B O 1
ATOM 5001 N N . SER B 1 131 ? -9.656 -16.094 -14.102 1 92.75 131 SER B N 1
ATOM 5002 C CA . SER B 1 131 ? -10.32 -16.062 -15.398 1 92.75 131 SER B CA 1
ATOM 5003 C C . SER B 1 131 ? -9.672 -15.047 -16.344 1 92.75 131 SER B C 1
ATOM 5005 O O . SER B 1 131 ? -9.625 -15.258 -17.547 1 92.75 131 SER B O 1
ATOM 5007 N N . ILE B 1 132 ? -9.195 -13.961 -15.828 1 95.44 132 ILE B N 1
ATOM 5008 C CA . ILE B 1 132 ? -8.594 -12.922 -16.672 1 95.44 132 ILE B CA 1
ATOM 5009 C C . ILE B 1 132 ? -7.355 -13.477 -17.375 1 95.44 132 ILE B C 1
ATOM 5011 O O . ILE B 1 132 ? -7.215 -13.344 -18.594 1 95.44 132 ILE B O 1
ATOM 5015 N N . THR B 1 133 ? -6.508 -14.117 -16.609 1 96.38 133 THR B N 1
ATOM 5016 C CA . THR B 1 133 ? -5.25 -14.656 -17.109 1 96.38 133 THR B CA 1
ATOM 5017 C C . THR B 1 133 ? -5.492 -15.922 -17.938 1 96.38 133 THR B C 1
ATOM 5019 O O . THR B 1 133 ? -4.727 -16.234 -18.844 1 96.38 133 THR B O 1
ATOM 5022 N N . ALA B 1 134 ? -6.637 -16.578 -17.625 1 92.88 134 ALA B N 1
ATOM 5023 C CA . ALA B 1 134 ? -7.023 -17.75 -18.406 1 92.88 134 ALA B CA 1
ATOM 5024 C C . ALA B 1 134 ? -7.684 -17.359 -19.719 1 92.88 134 ALA B C 1
ATOM 5026 O O . ALA B 1 134 ? -8.156 -18.219 -20.469 1 92.88 134 ALA B O 1
ATOM 5027 N N . CYS B 1 135 ? -7.797 -16.062 -20.016 1 91.94 135 CYS B N 1
ATOM 5028 C CA . CYS B 1 135 ? -8.242 -15.477 -21.266 1 91.94 135 CYS B CA 1
ATOM 5029 C C . CYS B 1 135 ? -9.727 -15.742 -21.5 1 91.94 135 CYS B C 1
ATOM 5031 O O . CYS B 1 135 ? -10.164 -15.93 -22.625 1 91.94 135 CYS B O 1
ATOM 5033 N N . HIS B 1 136 ? -10.383 -15.836 -20.375 1 86.12 136 HIS B N 1
ATOM 5034 C CA . HIS B 1 136 ? -11.828 -15.898 -20.5 1 86.12 136 HIS B CA 1
ATOM 5035 C C . HIS B 1 136 ? -12.383 -14.602 -21.094 1 86.12 136 HIS B C 1
ATOM 5037 O O . HIS B 1 136 ? -12.117 -13.516 -20.578 1 86.12 136 HIS B O 1
ATOM 5043 N N . GLY B 1 137 ? -13.047 -14.719 -22.156 1 79 137 GLY B N 1
ATOM 5044 C CA . GLY B 1 137 ? -13.586 -13.539 -22.828 1 79 137 GLY B CA 1
ATOM 5045 C C . GLY B 1 137 ? -12.641 -12.938 -23.844 1 79 137 GLY B C 1
ATOM 5046 O O . GLY B 1 137 ? -12.992 -11.977 -24.531 1 79 137 GLY B O 1
ATOM 5047 N N . ALA B 1 138 ? -11.508 -13.508 -23.906 1 82.75 138 ALA B N 1
ATOM 5048 C CA . ALA B 1 138 ? -10.508 -13.039 -24.844 1 82.75 138 ALA B CA 1
ATOM 5049 C C . ALA B 1 138 ? -9.984 -14.188 -25.703 1 82.75 138 ALA B C 1
ATOM 5051 O O . ALA B 1 138 ? -8.766 -14.367 -25.844 1 82.75 138 ALA B O 1
ATOM 5052 N N . GLY B 1 139 ? -10.844 -14.984 -26.219 1 76 139 GLY B N 1
ATOM 5053 C CA . GLY B 1 139 ? -10.523 -16.125 -27.062 1 76 139 GLY B CA 1
ATOM 5054 C C . GLY B 1 139 ? -10.734 -17.453 -26.359 1 76 139 GLY B C 1
ATOM 5055 O O . GLY B 1 139 ? -10.844 -18.5 -27.016 1 76 139 GLY B O 1
ATOM 5056 N N . ASP B 1 140 ? -10.797 -17.406 -25.016 1 74.75 140 ASP B N 1
ATOM 5057 C CA . ASP B 1 140 ? -11.102 -18.578 -24.188 1 74.75 140 ASP B CA 1
ATOM 5058 C C . ASP B 1 140 ? -10.102 -19.703 -24.406 1 74.75 140 ASP B C 1
ATOM 5060 O O . ASP B 1 140 ? -10.477 -20.859 -24.516 1 74.75 140 ASP B O 1
ATOM 5064 N N . ASP B 1 141 ? -8.914 -19.25 -24.766 1 80.69 141 ASP B N 1
ATOM 5065 C CA . ASP B 1 141 ? -7.711 -20.062 -24.938 1 80.69 141 ASP B CA 1
ATOM 5066 C C . ASP B 1 141 ? -6.52 -19.438 -24.219 1 80.69 141 ASP B C 1
ATOM 5068 O O . ASP B 1 141 ? -6.215 -18.25 -24.422 1 80.69 141 ASP B O 1
ATOM 5072 N N . PRO B 1 142 ? -5.93 -20.297 -23.438 1 80.88 142 PRO B N 1
ATOM 5073 C CA . PRO B 1 142 ? -4.848 -19.734 -22.625 1 80.88 142 PRO B CA 1
ATOM 5074 C C . PRO B 1 142 ? -3.715 -19.156 -23.469 1 80.88 142 PRO B C 1
ATOM 5076 O O . PRO B 1 142 ? -2.893 -18.375 -22.969 1 80.88 142 PRO B O 1
ATOM 5079 N N . VAL B 1 143 ? -3.686 -19.484 -24.703 1 81.31 143 VAL B N 1
ATOM 5080 C CA . VAL B 1 143 ? -2.619 -18.969 -25.547 1 81.31 143 VAL B CA 1
ATOM 5081 C C . VAL B 1 143 ? -3.215 -18.094 -26.641 1 81.31 143 VAL B C 1
ATOM 5083 O O . VAL B 1 143 ? -2.596 -17.891 -27.688 1 81.31 143 VAL B O 1
ATOM 5086 N N . SER B 1 144 ? -4.383 -17.594 -26.391 1 85.94 144 SER B N 1
ATOM 5087 C CA . SER B 1 144 ? -5.02 -16.703 -27.359 1 85.94 144 SER B CA 1
ATOM 5088 C C . SER B 1 144 ? -4.16 -15.477 -27.641 1 85.94 144 SER B C 1
ATOM 5090 O O . SER B 1 144 ? -3.672 -14.836 -26.703 1 85.94 144 SER B O 1
ATOM 5092 N N . PRO B 1 145 ? -4.031 -15.125 -28.875 1 90.56 145 PRO B N 1
ATOM 5093 C CA . PRO B 1 145 ? -3.252 -13.93 -29.203 1 90.56 145 PRO B CA 1
ATOM 5094 C C . PRO B 1 145 ? -3.936 -12.641 -28.75 1 90.56 145 PRO B C 1
ATOM 5096 O O . PRO B 1 145 ? -3.322 -11.57 -28.766 1 90.56 145 PRO B O 1
ATOM 5099 N N . ARG B 1 146 ? -5.152 -12.75 -28.375 1 91.38 146 ARG B N 1
ATOM 5100 C CA . ARG B 1 146 ? -5.895 -11.578 -27.922 1 91.38 146 ARG B CA 1
ATOM 5101 C C . ARG B 1 146 ? -5.789 -11.391 -26.422 1 91.38 146 ARG B C 1
ATOM 5103 O O . ARG B 1 146 ? -6.285 -10.406 -25.875 1 91.38 146 ARG B O 1
ATOM 5110 N N . CYS B 1 147 ? -5.109 -12.352 -25.812 1 95.31 147 CYS B N 1
ATOM 5111 C CA . CYS B 1 147 ? -4.957 -12.352 -24.359 1 95.31 147 CYS B CA 1
ATOM 5112 C C . CYS B 1 147 ? -3.627 -11.727 -23.953 1 95.31 147 CYS B C 1
ATOM 5114 O O . CYS B 1 147 ? -2.627 -11.875 -24.656 1 95.31 147 CYS B O 1
ATOM 5116 N N . TRP B 1 148 ? -3.562 -11.07 -22.766 1 97.38 148 TRP B N 1
ATOM 5117 C CA . TRP B 1 148 ? -2.42 -10.242 -22.391 1 97.38 148 TRP B CA 1
ATOM 5118 C C . TRP B 1 148 ? -1.15 -11.078 -22.297 1 97.38 148 TRP B C 1
ATOM 5120 O O . TRP B 1 148 ? -0.063 -10.617 -22.641 1 97.38 148 TRP B O 1
ATOM 5130 N N . PRO B 1 149 ? -1.243 -12.422 -21.844 1 97.88 149 PRO B N 1
ATOM 5131 C CA . PRO B 1 149 ? 0.012 -13.18 -21.781 1 97.88 149 PRO B CA 1
ATOM 5132 C C . PRO B 1 149 ? 0.67 -13.352 -23.156 1 97.88 149 PRO B C 1
ATOM 5134 O O . PRO B 1 149 ? 1.884 -13.172 -23.281 1 97.88 149 PRO B O 1
ATOM 5137 N N . SER B 1 150 ? -0.122 -13.648 -24.125 1 96.62 150 SER B N 1
ATOM 5138 C CA . SER B 1 150 ? 0.406 -13.836 -25.469 1 96.62 150 SER B CA 1
ATOM 5139 C C . SER B 1 150 ? 0.914 -12.516 -26.047 1 96.62 150 SER B C 1
ATOM 5141 O O . SER B 1 150 ? 1.958 -12.484 -26.703 1 96.62 150 SER B O 1
ATOM 5143 N N . LYS B 1 151 ? 0.159 -11.492 -25.797 1 96.31 151 LYS B N 1
ATOM 5144 C CA . LYS B 1 151 ? 0.556 -10.172 -26.281 1 96.31 151 LYS B CA 1
ATOM 5145 C C . LYS B 1 151 ? 1.899 -9.75 -25.688 1 96.31 151 LYS B C 1
ATOM 5147 O O . LYS B 1 151 ? 2.768 -9.25 -26.422 1 96.31 151 LYS B O 1
ATOM 5152 N N . PHE B 1 152 ? 2.037 -9.945 -24.438 1 98.31 152 PHE B N 1
ATOM 5153 C CA . PHE B 1 152 ? 3.287 -9.594 -23.781 1 98.31 152 PHE B CA 1
ATOM 5154 C C . PHE B 1 152 ? 4.438 -10.438 -24.312 1 98.31 152 PHE B C 1
ATOM 5156 O O . PHE B 1 152 ? 5.52 -9.922 -24.594 1 98.31 152 PHE B O 1
ATOM 5163 N N . PHE B 1 153 ? 4.199 -11.719 -24.375 1 97.44 153 PHE B N 1
ATOM 5164 C CA . PHE B 1 153 ? 5.258 -12.625 -24.781 1 97.44 153 PHE B CA 1
ATOM 5165 C C . PHE B 1 153 ? 5.68 -12.344 -26.219 1 97.44 153 PHE B C 1
ATOM 5167 O O . PHE B 1 153 ? 6.859 -12.453 -26.562 1 97.44 153 PHE B O 1
ATOM 5174 N N . GLU B 1 154 ? 4.727 -12.016 -27.062 1 96.06 154 GLU B N 1
ATOM 5175 C CA . GLU B 1 154 ? 5.055 -11.617 -28.422 1 96.06 154 GLU B CA 1
ATOM 5176 C C . GLU B 1 154 ? 5.973 -10.398 -28.438 1 96.06 154 GLU B C 1
ATOM 5178 O O . GLU B 1 154 ? 6.953 -10.359 -29.188 1 96.06 154 GLU B O 1
ATOM 5183 N N . TRP B 1 155 ? 5.613 -9.422 -27.656 1 97.12 155 TRP B N 1
ATOM 5184 C CA . TRP B 1 155 ? 6.469 -8.242 -27.531 1 97.12 155 TRP B CA 1
ATOM 5185 C C . TRP B 1 155 ? 7.855 -8.633 -27.031 1 97.12 155 TRP B C 1
ATOM 5187 O O . TRP B 1 155 ? 8.867 -8.172 -27.562 1 97.12 155 TRP B O 1
ATOM 5197 N N . TRP B 1 156 ? 7.91 -9.5 -25.969 1 97.12 156 TRP B N 1
ATOM 5198 C CA . TRP B 1 156 ? 9.172 -9.93 -25.391 1 97.12 156 TRP B CA 1
ATOM 5199 C C . TRP B 1 156 ? 10.07 -10.578 -26.438 1 97.12 156 TRP B C 1
ATOM 5201 O O . TRP B 1 156 ? 11.258 -10.266 -26.531 1 97.12 156 TRP B O 1
ATOM 5211 N N . ASN B 1 157 ? 9.5 -11.414 -27.234 1 94.12 157 ASN B N 1
ATOM 5212 C CA . ASN B 1 157 ? 10.242 -12.117 -28.281 1 94.12 157 ASN B CA 1
ATOM 5213 C C . ASN B 1 157 ? 10.703 -11.172 -29.375 1 94.12 157 ASN B C 1
ATOM 5215 O O . ASN B 1 157 ? 11.68 -11.445 -30.078 1 94.12 157 ASN B O 1
ATOM 5219 N N . GLY B 1 158 ? 9.961 -10.117 -29.531 1 94.31 158 GLY B N 1
ATOM 5220 C CA . GLY B 1 158 ? 10.406 -9.086 -30.453 1 94.31 158 GLY B CA 1
ATOM 5221 C C . GLY B 1 158 ? 11.633 -8.336 -29.969 1 94.31 158 GLY B C 1
ATOM 5222 O O . GLY B 1 158 ? 12.5 -7.965 -30.766 1 94.31 158 GLY B O 1
ATOM 5223 N N . VAL B 1 159 ? 11.75 -8.18 -28.719 1 94.44 159 VAL B N 1
ATOM 5224 C CA . VAL B 1 159 ? 12.859 -7.441 -28.125 1 94.44 159 VAL B CA 1
ATOM 5225 C C . VAL B 1 159 ? 14.055 -8.375 -27.906 1 94.44 159 VAL B C 1
ATOM 5227 O O . VAL B 1 159 ? 15.188 -8.016 -28.219 1 94.44 159 VAL B O 1
ATOM 5230 N N . PHE B 1 160 ? 13.734 -9.594 -27.375 1 94.75 160 PHE B N 1
ATOM 5231 C CA . PHE B 1 160 ? 14.75 -10.602 -27.078 1 94.75 160 PHE B CA 1
ATOM 5232 C C . PHE B 1 160 ? 14.43 -11.914 -27.781 1 94.75 160 PHE B C 1
ATOM 5234 O O . PHE B 1 160 ? 14.102 -12.906 -27.141 1 94.75 160 PHE B O 1
ATOM 5241 N N . PRO B 1 161 ? 14.68 -11.984 -29.062 1 93.31 161 PRO B N 1
ATOM 5242 C CA . PRO B 1 161 ? 14.32 -13.195 -29.797 1 93.31 161 PRO B CA 1
ATOM 5243 C C . PRO B 1 161 ? 15.164 -14.398 -29.406 1 93.31 161 PRO B C 1
ATOM 5245 O O . PRO B 1 161 ? 16.391 -14.289 -29.297 1 93.31 161 PRO B O 1
ATOM 5248 N N . HIS B 1 162 ? 14.547 -15.469 -29.078 1 91.56 162 HIS B N 1
ATOM 5249 C CA . HIS B 1 162 ? 15.195 -16.75 -28.812 1 91.56 162 HIS B CA 1
ATOM 5250 C C . HIS B 1 162 ? 14.227 -17.906 -29.031 1 91.56 162 HIS B C 1
ATOM 5252 O O . HIS B 1 162 ? 13.125 -17.922 -28.484 1 91.56 162 HIS B O 1
ATOM 5258 N N . PRO B 1 163 ? 14.609 -18.922 -29.766 1 91.69 163 PRO B N 1
ATOM 5259 C CA . PRO B 1 163 ? 13.695 -20.016 -30.125 1 91.69 163 PRO B CA 1
ATOM 5260 C C . PRO B 1 163 ? 13.305 -20.875 -28.938 1 91.69 163 PRO B C 1
ATOM 5262 O O . PRO B 1 163 ? 12.273 -21.547 -28.969 1 91.69 163 PRO B O 1
ATOM 5265 N N . LEU B 1 164 ? 14.141 -20.844 -27.891 1 93 164 LEU B N 1
ATOM 5266 C CA . LEU B 1 164 ? 13.875 -21.703 -26.734 1 93 164 LEU B CA 1
ATOM 5267 C C . LEU B 1 164 ? 13.117 -20.953 -25.656 1 93 164 LEU B C 1
ATOM 5269 O O . LEU B 1 164 ? 12.766 -21.531 -24.625 1 93 164 LEU B O 1
ATOM 5273 N N . SER B 1 165 ? 12.828 -19.625 -25.891 1 94.69 165 SER B N 1
ATOM 5274 C CA . SER B 1 165 ? 11.977 -18.922 -24.938 1 94.69 165 SER B CA 1
ATOM 5275 C C . SER B 1 165 ? 10.547 -19.453 -24.969 1 94.69 165 SER B C 1
ATOM 5277 O O . SER B 1 165 ? 10.031 -19.797 -26.031 1 94.69 165 SER B O 1
ATOM 5279 N N . GLN B 1 166 ? 9.93 -19.547 -23.75 1 95.81 166 GLN B N 1
ATOM 5280 C CA . GLN B 1 166 ? 8.609 -20.156 -23.672 1 95.81 166 GLN B CA 1
ATOM 5281 C C . GLN B 1 166 ? 7.691 -19.375 -22.734 1 95.81 166 GLN B C 1
ATOM 5283 O O . GLN B 1 166 ? 8.156 -18.719 -21.797 1 95.81 166 GLN B O 1
ATOM 5288 N N . LEU B 1 167 ? 6.41 -19.406 -23.094 1 96.44 167 LEU B N 1
ATOM 5289 C CA . LEU B 1 167 ? 5.344 -18.922 -22.234 1 96.44 167 LEU B CA 1
ATOM 5290 C C . LEU B 1 167 ? 4.48 -20.062 -21.719 1 96.44 167 LEU B C 1
ATOM 5292 O O . LEU B 1 167 ? 3.971 -20.859 -22.516 1 96.44 167 LEU B O 1
ATOM 5296 N N . TYR B 1 168 ? 4.422 -20.219 -20.438 1 96.12 168 TYR B N 1
ATOM 5297 C CA . TYR B 1 168 ? 3.561 -21.188 -19.781 1 96.12 168 TYR B CA 1
ATOM 5298 C C . TYR B 1 168 ? 2.391 -20.5 -19.078 1 96.12 168 TYR B C 1
ATOM 5300 O O . TYR B 1 168 ? 2.58 -19.812 -18.078 1 96.12 168 TYR B O 1
ATOM 5308 N N . ASN B 1 169 ? 1.188 -20.641 -19.609 1 96.44 169 ASN B N 1
ATOM 5309 C CA . ASN B 1 169 ? -0.007 -20.125 -18.953 1 96.44 169 ASN B CA 1
ATOM 5310 C C . ASN B 1 169 ? -0.662 -21.188 -18.078 1 96.44 169 ASN B C 1
ATOM 5312 O O . ASN B 1 169 ? -1.386 -22.062 -18.578 1 96.44 169 ASN B O 1
ATOM 5316 N N . GLY B 1 170 ? -0.448 -21.094 -16.75 1 95 170 GLY B N 1
ATOM 5317 C CA . GLY B 1 170 ? -0.987 -22.031 -15.789 1 95 170 GLY B CA 1
ATOM 5318 C C . GLY B 1 170 ? -2.219 -21.516 -15.07 1 95 170 GLY B C 1
ATOM 5319 O O . GLY B 1 170 ? -2.588 -22.031 -14.008 1 95 170 GLY B O 1
ATOM 5320 N N . ALA B 1 171 ? -2.85 -20.5 -15.633 1 94.88 171 ALA B N 1
ATOM 5321 C CA . ALA B 1 171 ? -4.031 -19.938 -14.992 1 94.88 171 ALA B CA 1
ATOM 5322 C C . ALA B 1 171 ? -5.195 -20.922 -15.008 1 94.88 171 ALA B C 1
ATOM 5324 O O . ALA B 1 171 ? -5.242 -21.828 -15.836 1 94.88 171 ALA B O 1
ATOM 5325 N N . ALA B 1 172 ? -6.062 -20.766 -14.047 1 89.19 172 ALA B N 1
ATOM 5326 C CA . ALA B 1 172 ? -7.258 -21.609 -13.938 1 89.19 172 ALA B CA 1
ATOM 5327 C C . ALA B 1 172 ? -8.484 -20.75 -13.633 1 89.19 172 ALA B C 1
ATOM 5329 O O . ALA B 1 172 ? -8.492 -19.984 -12.672 1 89.19 172 ALA B O 1
ATOM 5330 N N . ARG B 1 173 ? -9.5 -20.922 -14.422 1 88.25 173 ARG B N 1
ATOM 5331 C CA . ARG B 1 173 ? -10.727 -20.141 -14.227 1 88.25 173 ARG B CA 1
ATOM 5332 C C . ARG B 1 173 ? -11.352 -20.438 -12.875 1 88.25 173 ARG B C 1
ATOM 5334 O O . ARG B 1 173 ? -11.266 -21.562 -12.375 1 88.25 173 ARG B O 1
ATOM 5341 N N . LEU B 1 174 ? -11.977 -19.422 -12.289 1 85.94 174 LEU B N 1
ATOM 5342 C CA . LEU B 1 174 ? -12.766 -19.5 -11.062 1 85.94 174 LEU B CA 1
ATOM 5343 C C . LEU B 1 174 ? -11.914 -20.016 -9.906 1 85.94 174 LEU B C 1
ATOM 5345 O O . LEU B 1 174 ? -12.352 -20.859 -9.125 1 85.94 174 LEU B O 1
ATOM 5349 N N . THR B 1 175 ? -10.688 -19.688 -9.953 1 89.62 175 THR B N 1
ATOM 5350 C CA . THR B 1 175 ? -9.773 -19.938 -8.844 1 89.62 175 THR B CA 1
ATOM 5351 C C . THR B 1 175 ? -9.195 -18.625 -8.312 1 89.62 175 THR B C 1
ATOM 5353 O O . THR B 1 175 ? -9.391 -17.578 -8.922 1 89.62 175 THR B O 1
ATOM 5356 N N . ASP B 1 176 ? -8.609 -18.734 -7.148 1 94.62 176 ASP B N 1
ATOM 5357 C CA . ASP B 1 176 ? -8.023 -17.562 -6.496 1 94.62 176 ASP B CA 1
ATOM 5358 C C . ASP B 1 176 ? -6.699 -17.922 -5.828 1 94.62 176 ASP B C 1
ATOM 5360 O O . ASP B 1 176 ? -6.145 -19 -6.066 1 94.62 176 ASP B O 1
ATOM 5364 N N . SER B 1 177 ? -6.152 -16.969 -5.121 1 97.06 177 SER B N 1
ATOM 5365 C CA . SER B 1 177 ? -4.832 -17.188 -4.539 1 97.06 177 SER B CA 1
ATOM 5366 C C . SER B 1 177 ? -4.883 -18.234 -3.434 1 97.06 177 SER B C 1
ATOM 5368 O O . SER B 1 177 ? -3.859 -18.844 -3.094 1 97.06 177 SER B O 1
ATOM 5370 N N . ALA B 1 178 ? -6.062 -18.469 -2.84 1 95.12 178 ALA B N 1
ATOM 5371 C CA . ALA B 1 178 ? -6.168 -19.531 -1.833 1 95.12 178 ALA B CA 1
ATOM 5372 C C . ALA B 1 178 ? -5.832 -20.891 -2.428 1 95.12 178 ALA B C 1
ATOM 5374 O O . ALA B 1 178 ? -5.148 -21.703 -1.794 1 95.12 178 ALA B O 1
ATOM 5375 N N . TYR B 1 179 ? -6.34 -21.141 -3.604 1 93.69 179 TYR B N 1
ATOM 5376 C CA . TYR B 1 179 ? -6.031 -22.391 -4.309 1 93.69 179 TYR B CA 1
ATOM 5377 C C . TYR B 1 179 ? -4.559 -22.438 -4.703 1 93.69 179 TYR B C 1
ATOM 5379 O O . TYR B 1 179 ? -3.867 -23.406 -4.418 1 93.69 179 TYR B O 1
ATOM 5387 N N . PHE B 1 180 ? -4.07 -21.406 -5.25 1 96.94 180 PHE B N 1
ATOM 5388 C CA . PHE B 1 180 ? -2.732 -21.406 -5.832 1 96.94 180 PHE B CA 1
ATOM 5389 C C . PHE B 1 180 ? -1.669 -21.328 -4.738 1 96.94 180 PHE B C 1
ATOM 5391 O O . PHE B 1 180 ? -0.511 -21.688 -4.973 1 96.94 180 PHE B O 1
ATOM 5398 N N . ALA B 1 181 ? -2.053 -20.797 -3.586 1 97.56 181 ALA B N 1
ATOM 5399 C CA . ALA B 1 181 ? -1.12 -20.781 -2.463 1 97.56 181 ALA B CA 1
ATOM 5400 C C . ALA B 1 181 ? -0.538 -22.172 -2.205 1 97.56 181 ALA B C 1
ATOM 5402 O O . ALA B 1 181 ? 0.618 -22.297 -1.792 1 97.56 181 ALA B O 1
ATOM 5403 N N . TYR B 1 182 ? -1.308 -23.156 -2.531 1 95.94 182 TYR B N 1
ATOM 5404 C CA . TYR B 1 182 ? -0.891 -24.516 -2.207 1 95.94 182 TYR B CA 1
ATOM 5405 C C . TYR B 1 182 ? -0.635 -25.328 -3.473 1 95.94 182 TYR B C 1
ATOM 5407 O O . TYR B 1 182 ? 0.161 -26.266 -3.465 1 95.94 182 TYR B O 1
ATOM 5415 N N . CYS B 1 183 ? -1.23 -24.953 -4.559 1 94.56 183 CYS B N 1
ATOM 5416 C CA . CYS B 1 183 ? -1.221 -25.844 -5.715 1 94.56 183 CYS B CA 1
ATOM 5417 C C . CYS B 1 183 ? -0.464 -25.219 -6.879 1 94.56 183 CYS B C 1
ATOM 5419 O O . CYS B 1 183 ? -0.514 -25.719 -8 1 94.56 183 CYS B O 1
ATOM 5421 N N . SER B 1 184 ? 0.265 -24.156 -6.66 1 95.94 184 SER B N 1
ATOM 5422 C CA . SER B 1 184 ? 0.938 -23.453 -7.742 1 95.94 184 SER B CA 1
ATOM 5423 C C . SER B 1 184 ? 1.927 -24.359 -8.469 1 95.94 184 SER B C 1
ATOM 5425 O O . SER B 1 184 ? 2.113 -24.234 -9.68 1 95.94 184 SER B O 1
ATOM 5427 N N . LYS B 1 185 ? 2.486 -25.266 -7.777 1 93.38 185 LYS B N 1
ATOM 5428 C CA . LYS B 1 185 ? 3.48 -26.156 -8.367 1 93.38 185 LYS B CA 1
ATOM 5429 C C . LYS B 1 185 ? 2.877 -26.984 -9.5 1 93.38 185 LYS B C 1
ATOM 5431 O O . LYS B 1 185 ? 3.564 -27.312 -10.469 1 93.38 185 LYS B O 1
ATOM 5436 N N . HIS B 1 186 ? 1.636 -27.266 -9.398 1 91.62 186 HIS B N 1
ATOM 5437 C CA . HIS B 1 186 ? 0.946 -28.047 -10.414 1 91.62 186 HIS B CA 1
ATOM 5438 C C . HIS B 1 186 ? 0.688 -27.219 -11.664 1 91.62 186 HIS B C 1
ATOM 5440 O O . HIS B 1 186 ? 0.361 -27.75 -12.727 1 91.62 186 HIS B O 1
ATOM 5446 N N . HIS B 1 187 ? 0.91 -25.953 -11.547 1 93.69 187 HIS B N 1
ATOM 5447 C CA . HIS B 1 187 ? 0.497 -25.047 -12.609 1 93.69 187 HIS B CA 1
ATOM 5448 C C . HIS B 1 187 ? 1.696 -24.328 -13.211 1 93.69 187 HIS B C 1
ATOM 5450 O O . HIS B 1 187 ? 1.532 -23.422 -14.039 1 93.69 187 HIS B O 1
ATOM 5456 N N . MET B 1 188 ? 2.854 -24.641 -12.773 1 96.06 188 MET B N 1
ATOM 5457 C CA . MET B 1 188 ? 4.07 -23.984 -13.234 1 96.06 188 MET B CA 1
ATOM 5458 C C . MET B 1 188 ? 5.066 -25 -13.781 1 96.06 188 MET B C 1
ATOM 5460 O O . MET B 1 188 ? 5.062 -26.156 -13.383 1 96.06 188 MET B O 1
ATOM 5464 N N . PRO B 1 189 ? 5.914 -24.531 -14.711 1 96.56 189 PRO B N 1
ATOM 5465 C CA . PRO B 1 189 ? 7.016 -25.406 -15.125 1 96.56 189 PRO B CA 1
ATOM 5466 C C . PRO B 1 189 ? 8.078 -25.562 -14.039 1 96.56 189 PRO B C 1
ATOM 5468 O O . PRO B 1 189 ? 8.078 -24.828 -13.055 1 96.56 189 PRO B O 1
ATOM 5471 N N . ASP B 1 190 ? 8.922 -26.516 -14.242 1 95.19 190 ASP B N 1
ATOM 5472 C CA . ASP B 1 190 ? 9.977 -26.781 -13.273 1 95.19 190 ASP B CA 1
ATOM 5473 C C . ASP B 1 190 ? 10.93 -25.594 -13.148 1 95.19 190 ASP B C 1
ATOM 5475 O O . ASP B 1 190 ? 11.469 -25.344 -12.07 1 95.19 190 ASP B O 1
ATOM 5479 N N . HIS B 1 191 ? 11.07 -24.953 -14.297 1 96.62 191 HIS B N 1
ATOM 5480 C CA . HIS B 1 191 ? 11.93 -23.766 -14.32 1 96.62 191 HIS B CA 1
ATOM 5481 C C . HIS B 1 191 ? 11.195 -22.562 -14.906 1 96.62 191 HIS B C 1
ATOM 5483 O O . HIS B 1 191 ? 10.578 -22.656 -15.969 1 96.62 191 HIS B O 1
ATOM 5489 N N . ALA B 1 192 ? 11.219 -21.516 -14.188 1 98.31 192 ALA B N 1
ATOM 5490 C CA . ALA B 1 192 ? 10.664 -20.25 -14.648 1 98.31 192 ALA B CA 1
ATOM 5491 C C . ALA B 1 192 ? 11.602 -19.094 -14.32 1 98.31 192 ALA B C 1
ATOM 5493 O O . ALA B 1 192 ? 12.148 -19.016 -13.219 1 98.31 192 ALA B O 1
ATOM 5494 N N . ASP B 1 193 ? 11.836 -18.219 -15.32 1 98.5 193 ASP B N 1
ATOM 5495 C CA . ASP B 1 193 ? 12.656 -17.031 -15.094 1 98.5 193 ASP B CA 1
ATOM 5496 C C . ASP B 1 193 ? 11.812 -15.867 -14.594 1 98.5 193 ASP B C 1
ATOM 5498 O O . ASP B 1 193 ? 12.289 -15.023 -13.828 1 98.5 193 ASP B O 1
ATOM 5502 N N . LEU B 1 194 ? 10.633 -15.82 -15.109 1 98.88 194 LEU B N 1
ATOM 5503 C CA . LEU B 1 194 ? 9.664 -14.781 -14.773 1 98.88 194 LEU B CA 1
ATOM 5504 C C . LEU B 1 194 ? 8.305 -15.383 -14.453 1 98.88 194 LEU B C 1
ATOM 5506 O O . LEU B 1 194 ? 7.805 -16.234 -15.195 1 98.88 194 LEU B O 1
ATOM 5510 N N . VAL B 1 195 ? 7.738 -15 -13.352 1 98.94 195 VAL B N 1
ATOM 5511 C CA . VAL B 1 195 ? 6.379 -15.398 -12.984 1 98.94 195 VAL B CA 1
ATOM 5512 C C . VAL B 1 195 ? 5.512 -14.156 -12.797 1 98.94 195 VAL B C 1
ATOM 5514 O O . VAL B 1 195 ? 5.859 -13.258 -12.023 1 98.94 195 VAL B O 1
ATOM 5517 N N . ILE B 1 196 ? 4.418 -14.055 -13.523 1 98.94 196 ILE B N 1
ATOM 5518 C CA . ILE B 1 196 ? 3.48 -12.945 -13.398 1 98.94 196 ILE B CA 1
ATOM 5519 C C . ILE B 1 196 ? 2.188 -13.43 -12.75 1 98.94 196 ILE B C 1
ATOM 5521 O O . ILE B 1 196 ? 1.599 -14.422 -13.195 1 98.94 196 ILE B O 1
ATOM 5525 N N . LEU B 1 197 ? 1.778 -12.75 -11.688 1 98.94 197 LEU B N 1
ATOM 5526 C CA . LEU B 1 197 ? 0.611 -13.141 -10.898 1 98.94 197 LEU B CA 1
ATOM 5527 C C . LEU B 1 197 ? -0.51 -12.117 -11.055 1 98.94 197 LEU B C 1
ATOM 5529 O O . LEU B 1 197 ? -0.295 -10.922 -10.859 1 98.94 197 LEU B O 1
ATOM 5533 N N . GLU B 1 198 ? -1.706 -12.531 -11.438 1 98.44 198 GLU B N 1
ATOM 5534 C CA . GLU B 1 198 ? -2.869 -11.656 -11.578 1 98.44 198 GLU B CA 1
ATOM 5535 C C . GLU B 1 198 ? -4.082 -12.242 -10.852 1 98.44 198 GLU B C 1
ATOM 5537 O O . GLU B 1 198 ? -4.656 -13.242 -11.297 1 98.44 198 GLU B O 1
ATOM 5542 N N . PHE B 1 199 ? -4.465 -11.625 -9.719 1 98.12 199 PHE B N 1
ATOM 5543 C CA . PHE B 1 199 ? -5.543 -12.188 -8.906 1 98.12 199 PHE B CA 1
ATOM 5544 C C . PHE B 1 199 ? -6.484 -11.094 -8.43 1 98.12 199 PHE B C 1
ATOM 5546 O O . PHE B 1 199 ? -7.258 -11.297 -7.488 1 98.12 199 PHE B O 1
ATOM 5553 N N . ASP B 1 200 ? -6.477 -9.875 -9.016 1 96.94 200 ASP B N 1
ATOM 5554 C CA . ASP B 1 200 ? -7.223 -8.719 -8.539 1 96.94 200 ASP B CA 1
ATOM 5555 C C . ASP B 1 200 ? -8.719 -8.992 -8.516 1 96.94 200 ASP B C 1
ATOM 5557 O O . ASP B 1 200 ? -9.43 -8.555 -7.609 1 96.94 200 ASP B O 1
ATOM 5561 N N . ALA B 1 201 ? -9.211 -9.672 -9.539 1 94.81 201 ALA B N 1
ATOM 5562 C CA . ALA B 1 201 ? -10.648 -9.883 -9.633 1 94.81 201 ALA B CA 1
ATOM 5563 C C . ALA B 1 201 ? -11.062 -11.18 -8.945 1 94.81 201 ALA B C 1
ATOM 5565 O O . ALA B 1 201 ? -12.242 -11.383 -8.641 1 94.81 201 ALA B O 1
ATOM 5566 N N . SER B 1 202 ? -10.055 -12.023 -8.711 1 94.12 202 SER B N 1
ATOM 5567 C CA . SER B 1 202 ? -10.344 -13.352 -8.172 1 94.12 202 SER B CA 1
ATOM 5568 C C . SER B 1 202 ? -10.344 -13.336 -6.648 1 94.12 202 SER B C 1
ATOM 5570 O O . SER B 1 202 ? -11.148 -14.031 -6.016 1 94.12 202 SER B O 1
ATOM 5572 N N . ASP B 1 203 ? -9.461 -12.633 -6.066 1 96.19 203 ASP B N 1
ATOM 5573 C CA . ASP B 1 203 ? -9.305 -12.648 -4.617 1 96.19 203 ASP B CA 1
ATOM 5574 C C . ASP B 1 203 ? -10.336 -11.742 -3.941 1 96.19 203 ASP B C 1
ATOM 5576 O O . ASP B 1 203 ? -10.602 -10.633 -4.414 1 96.19 203 ASP B O 1
ATOM 5580 N N . PRO B 1 204 ? -10.953 -12.234 -2.828 1 93.44 204 PRO B N 1
ATOM 5581 C CA . PRO B 1 204 ? -11.758 -11.336 -1.999 1 93.44 204 PRO B CA 1
ATOM 5582 C C . PRO B 1 204 ? -10.906 -10.328 -1.224 1 93.44 204 PRO B C 1
ATOM 5584 O O . PRO B 1 204 ? -9.703 -10.539 -1.038 1 93.44 204 PRO B O 1
ATOM 5587 N N . ASN B 1 205 ? -11.531 -9.211 -0.854 1 95.25 205 ASN B N 1
ATOM 5588 C CA . ASN B 1 205 ? -10.891 -8.227 0.009 1 95.25 205 ASN B CA 1
ATOM 5589 C C . ASN B 1 205 ? -10.938 -8.648 1.475 1 95.25 205 ASN B C 1
ATOM 5591 O O . ASN B 1 205 ? -11.703 -8.086 2.264 1 95.25 205 ASN B O 1
ATOM 5595 N N . ASP B 1 206 ? -10.117 -9.578 1.79 1 93.75 206 ASP B N 1
ATOM 5596 C CA . ASP B 1 206 ? -10.125 -10.234 3.092 1 93.75 206 ASP B CA 1
ATOM 5597 C C . ASP B 1 206 ? -8.703 -10.516 3.568 1 93.75 206 ASP B C 1
ATOM 5599 O O . ASP B 1 206 ? -7.875 -11.039 2.812 1 93.75 206 ASP B O 1
ATOM 5603 N N . PRO B 1 207 ? -8.414 -10.172 4.812 1 92.75 207 PRO B N 1
ATOM 5604 C CA . PRO B 1 207 ? -7.066 -10.383 5.34 1 92.75 207 PRO B CA 1
ATOM 5605 C C . PRO B 1 207 ? -6.609 -11.836 5.219 1 92.75 207 PRO B C 1
ATOM 5607 O O . PRO B 1 207 ? -5.414 -12.102 5.078 1 92.75 207 PRO B O 1
ATOM 5610 N N . LEU B 1 208 ? -7.535 -12.75 5.289 1 93 208 LEU B N 1
ATOM 5611 C CA . LEU B 1 208 ? -7.164 -14.156 5.121 1 93 208 LEU B CA 1
ATOM 5612 C C . LEU B 1 208 ? -6.57 -14.391 3.738 1 93 208 LEU B C 1
ATOM 5614 O O . LEU B 1 208 ? -5.664 -15.219 3.582 1 93 208 LEU B O 1
ATOM 5618 N N . TRP B 1 209 ? -7.082 -13.742 2.783 1 95.62 209 TRP B N 1
ATOM 5619 C CA . TRP B 1 209 ? -6.578 -13.914 1.424 1 95.62 209 TRP B CA 1
ATOM 5620 C C . TRP B 1 209 ? -5.23 -13.227 1.25 1 95.62 209 TRP B C 1
ATOM 5622 O O . TRP B 1 209 ? -4.461 -13.562 0.346 1 95.62 209 TRP B O 1
ATOM 5632 N N . MET B 1 210 ? -4.93 -12.18 2.066 1 97.12 210 MET B N 1
ATOM 5633 C CA . MET B 1 210 ? -3.568 -11.648 2.072 1 97.12 210 MET B CA 1
ATOM 5634 C C . MET B 1 210 ? -2.564 -12.727 2.463 1 97.12 210 MET B C 1
ATOM 5636 O O . MET B 1 210 ? -1.486 -12.82 1.875 1 97.12 210 MET B O 1
ATOM 5640 N N . ASN B 1 211 ? -2.988 -13.562 3.406 1 96.25 211 ASN B N 1
ATOM 5641 C CA . ASN B 1 211 ? -2.127 -14.656 3.844 1 96.25 211 ASN B CA 1
ATOM 5642 C C . ASN B 1 211 ? -1.933 -15.695 2.742 1 96.25 211 ASN B C 1
ATOM 5644 O O . ASN B 1 211 ? -0.83 -16.203 2.561 1 96.25 211 ASN B O 1
ATOM 5648 N N . HIS B 1 212 ? -3.031 -16.016 2.072 1 96.94 212 HIS B N 1
ATOM 5649 C CA . HIS B 1 212 ? -2.932 -16.969 0.964 1 96.94 212 HIS B CA 1
ATOM 5650 C C . HIS B 1 212 ? -2.045 -16.422 -0.147 1 96.94 212 HIS B C 1
ATOM 5652 O O . HIS B 1 212 ? -1.181 -17.125 -0.666 1 96.94 212 HIS B O 1
ATOM 5658 N N . PHE B 1 213 ? -2.266 -15.188 -0.42 1 98.62 213 PHE B N 1
ATOM 5659 C CA . PHE B 1 213 ? -1.494 -14.562 -1.485 1 98.62 213 PHE B CA 1
ATOM 5660 C C . PHE B 1 213 ? -0.017 -14.492 -1.116 1 98.62 213 PHE B C 1
ATOM 5662 O O . PHE B 1 213 ? 0.851 -14.711 -1.965 1 98.62 213 PHE B O 1
ATOM 5669 N N . GLU B 1 214 ? 0.256 -14.141 0.101 1 98.69 214 GLU B N 1
ATOM 5670 C CA . GLU B 1 214 ? 1.639 -14.133 0.569 1 98.69 214 GLU B CA 1
ATOM 5671 C C . GLU B 1 214 ? 2.289 -15.5 0.396 1 98.69 214 GLU B C 1
ATOM 5673 O O . GLU B 1 214 ? 3.432 -15.602 -0.054 1 98.69 214 GLU B O 1
ATOM 5678 N N . LEU B 1 215 ? 1.578 -16.516 0.828 1 98.19 215 LEU B N 1
ATOM 5679 C CA . LEU B 1 215 ? 2.115 -17.859 0.707 1 98.19 215 LEU B CA 1
ATOM 5680 C C . LEU B 1 215 ? 2.424 -18.188 -0.749 1 98.19 215 LEU B C 1
ATOM 5682 O O . LEU B 1 215 ? 3.449 -18.812 -1.044 1 98.19 215 LEU B O 1
ATOM 5686 N N . LEU B 1 216 ? 1.549 -17.781 -1.611 1 98.69 216 LEU B N 1
ATOM 5687 C CA . LEU B 1 216 ? 1.763 -18 -3.039 1 98.69 216 LEU B CA 1
ATOM 5688 C C . LEU B 1 216 ? 3.041 -17.312 -3.502 1 98.69 216 LEU B C 1
ATOM 5690 O O . LEU B 1 216 ? 3.92 -17.938 -4.09 1 98.69 216 LEU B O 1
ATOM 5694 N N . VAL B 1 217 ? 3.174 -16.016 -3.215 1 98.88 217 VAL B N 1
ATOM 5695 C CA . VAL B 1 217 ? 4.328 -15.227 -3.643 1 98.88 217 VAL B CA 1
ATOM 5696 C C . VAL B 1 217 ? 5.605 -15.82 -3.055 1 98.88 217 VAL B C 1
ATOM 5698 O O . VAL B 1 217 ? 6.59 -16.016 -3.768 1 98.88 217 VAL B O 1
ATOM 5701 N N . ARG B 1 218 ? 5.551 -16.125 -1.834 1 98.5 218 ARG B N 1
ATOM 5702 C CA . ARG B 1 218 ? 6.734 -16.625 -1.144 1 98.5 218 ARG B CA 1
ATOM 5703 C C . ARG B 1 218 ? 7.172 -17.969 -1.71 1 98.5 218 ARG B C 1
ATOM 5705 O O . ARG B 1 218 ? 8.359 -18.203 -1.919 1 98.5 218 ARG B O 1
ATOM 5712 N N . SER B 1 219 ? 6.215 -18.875 -1.922 1 98.06 219 SER B N 1
ATOM 5713 C CA . SER B 1 219 ? 6.547 -20.203 -2.42 1 98.06 219 SER B CA 1
ATOM 5714 C C . SER B 1 219 ? 7.223 -20.125 -3.785 1 98.06 219 SER B C 1
ATOM 5716 O O . SER B 1 219 ? 8.062 -20.969 -4.109 1 98.06 219 SER B O 1
ATOM 5718 N N . ILE B 1 220 ? 6.883 -19.156 -4.535 1 98.62 220 ILE B N 1
ATOM 5719 C CA . ILE B 1 220 ? 7.488 -18.969 -5.848 1 98.62 220 ILE B CA 1
ATOM 5720 C C . ILE B 1 220 ? 8.867 -18.344 -5.699 1 98.62 220 ILE B C 1
ATOM 5722 O O . ILE B 1 220 ? 9.836 -18.781 -6.336 1 98.62 220 ILE B O 1
ATOM 5726 N N . LEU B 1 221 ? 8.984 -17.359 -4.836 1 98.38 221 LEU B N 1
ATOM 5727 C CA . LEU B 1 221 ? 10.242 -16.656 -4.637 1 98.38 221 LEU B CA 1
ATOM 5728 C C . LEU B 1 221 ? 11.312 -17.594 -4.098 1 98.38 221 LEU B C 1
ATOM 5730 O O . LEU B 1 221 ? 12.508 -17.375 -4.34 1 98.38 221 LEU B O 1
ATOM 5734 N N . THR B 1 222 ? 10.93 -18.641 -3.381 1 97.25 222 THR B N 1
ATOM 5735 C CA . THR B 1 222 ? 11.898 -19.5 -2.709 1 97.25 222 THR B CA 1
ATOM 5736 C C . THR B 1 222 ? 12.258 -20.688 -3.59 1 97.25 222 THR B C 1
ATOM 5738 O O . THR B 1 222 ? 13.016 -21.562 -3.172 1 97.25 222 THR B O 1
ATOM 5741 N N . ARG B 1 223 ? 11.719 -20.734 -4.77 1 96.94 223 ARG B N 1
ATOM 5742 C CA . ARG B 1 223 ? 12.164 -21.766 -5.695 1 96.94 223 ARG B CA 1
ATOM 5743 C C . ARG B 1 223 ? 13.664 -21.672 -5.949 1 96.94 223 ARG B C 1
ATOM 5745 O O . ARG B 1 223 ? 14.242 -20.578 -5.879 1 96.94 223 ARG B O 1
ATOM 5752 N N . PRO B 1 224 ? 14.297 -22.734 -6.316 1 95.06 224 PRO B N 1
ATOM 5753 C CA . PRO B 1 224 ? 15.758 -22.75 -6.438 1 95.06 224 PRO B CA 1
ATOM 5754 C C . PRO B 1 224 ? 16.266 -21.812 -7.512 1 95.06 224 PRO B C 1
ATOM 5756 O O . PRO B 1 224 ? 17.359 -21.234 -7.375 1 95.06 224 PRO B O 1
ATOM 5759 N N . GLU B 1 225 ? 15.508 -21.672 -8.586 1 95.75 225 GLU B N 1
ATOM 5760 C CA . GLU B 1 225 ? 15.961 -20.828 -9.68 1 95.75 225 GLU B CA 1
ATOM 5761 C C . GLU B 1 225 ? 15.727 -19.359 -9.375 1 95.75 225 GLU B C 1
ATOM 5763 O O . GLU B 1 225 ? 16.172 -18.484 -10.117 1 95.75 225 GLU B O 1
ATOM 5768 N N . GLN B 1 226 ? 14.984 -18.984 -8.297 1 96.19 226 GLN B N 1
ATOM 5769 C CA . GLN B 1 226 ? 14.758 -17.625 -7.801 1 96.19 226 GLN B CA 1
ATOM 5770 C C . GLN B 1 226 ? 14.188 -16.734 -8.898 1 96.19 226 GLN B C 1
ATOM 5772 O O . GLN B 1 226 ? 14.781 -15.703 -9.227 1 96.19 226 GLN B O 1
ATOM 5777 N N . PRO B 1 227 ? 13.047 -17.078 -9.367 1 98.38 227 PRO B N 1
ATOM 5778 C CA . PRO B 1 227 ? 12.461 -16.312 -10.477 1 98.38 227 PRO B CA 1
ATOM 5779 C C . PRO B 1 227 ? 12.141 -14.867 -10.094 1 98.38 227 PRO B C 1
ATOM 5781 O O . PRO B 1 227 ? 11.953 -14.562 -8.914 1 98.38 227 PRO B O 1
ATOM 5784 N N . ALA B 1 228 ? 12.156 -13.961 -11.125 1 98.69 228 ALA B N 1
ATOM 5785 C CA . ALA B 1 228 ? 11.484 -12.672 -10.953 1 98.69 228 ALA B CA 1
ATOM 5786 C C . ALA B 1 228 ? 9.977 -12.859 -10.844 1 98.69 228 ALA B C 1
ATOM 5788 O O . ALA B 1 228 ? 9.391 -13.688 -11.547 1 98.69 228 ALA B O 1
ATOM 5789 N N . VAL B 1 229 ? 9.375 -12.172 -9.93 1 98.88 229 VAL B N 1
ATOM 5790 C CA . VAL B 1 229 ? 7.93 -12.203 -9.742 1 98.88 229 VAL B CA 1
ATOM 5791 C C . VAL B 1 229 ? 7.348 -10.805 -9.93 1 98.88 229 VAL B C 1
ATOM 5793 O O . VAL B 1 229 ? 7.875 -9.828 -9.383 1 98.88 229 VAL B O 1
ATOM 5796 N N . ILE B 1 230 ? 6.293 -10.641 -10.719 1 98.88 230 ILE B N 1
ATOM 5797 C CA . ILE B 1 230 ? 5.586 -9.375 -10.93 1 98.88 230 ILE B CA 1
ATOM 5798 C C . ILE B 1 230 ? 4.098 -9.57 -10.656 1 98.88 230 ILE B C 1
ATOM 5800 O O . ILE B 1 230 ? 3.506 -10.57 -11.07 1 98.88 230 ILE B O 1
ATOM 5804 N N . LEU B 1 231 ? 3.553 -8.633 -9.914 1 98.88 231 LEU B N 1
ATOM 5805 C CA . LEU B 1 231 ? 2.104 -8.594 -9.742 1 98.88 231 LEU B CA 1
ATOM 5806 C C . LEU B 1 231 ? 1.457 -7.691 -10.789 1 98.88 231 LEU B C 1
ATOM 5808 O O . LEU B 1 231 ? 1.867 -6.543 -10.969 1 98.88 231 LEU B O 1
ATOM 5812 N N . LEU B 1 232 ? 0.531 -8.234 -11.508 1 98.81 232 LEU B N 1
ATOM 5813 C CA . LEU B 1 232 ? -0.234 -7.492 -12.508 1 98.81 232 LEU B CA 1
ATOM 5814 C C . LEU B 1 232 ? -1.705 -7.414 -12.117 1 98.81 232 LEU B C 1
ATOM 5816 O O . LEU B 1 232 ? -2.354 -8.445 -11.914 1 98.81 232 LEU B O 1
ATOM 5820 N N . GLY B 1 233 ? -2.23 -6.191 -12.078 1 97.94 233 GLY B N 1
ATOM 5821 C CA . GLY B 1 233 ? -3.586 -6.02 -11.578 1 97.94 233 GLY B CA 1
ATOM 5822 C C . GLY B 1 233 ? -4.57 -5.617 -12.656 1 97.94 233 GLY B C 1
ATOM 5823 O O . GLY B 1 233 ? -4.363 -4.625 -13.359 1 97.94 233 GLY B O 1
ATOM 5824 N N . HIS B 1 234 ? -5.66 -6.258 -12.82 1 95.75 234 HIS B N 1
ATOM 5825 C CA . HIS B 1 234 ? -6.703 -6.055 -13.812 1 95.75 234 HIS B CA 1
ATOM 5826 C C . HIS B 1 234 ? -7.66 -4.945 -13.391 1 95.75 234 HIS B C 1
ATOM 5828 O O . HIS B 1 234 ? -8.094 -4.145 -14.227 1 95.75 234 HIS B O 1
ATOM 5834 N N . PHE B 1 235 ? -8.023 -4.691 -12.328 1 93.88 235 PHE B N 1
ATOM 5835 C CA . PHE B 1 235 ? -8.984 -3.688 -11.875 1 93.88 235 PHE B CA 1
ATOM 5836 C C . PHE B 1 235 ? -10.352 -3.928 -12.5 1 93.88 235 PHE B C 1
ATOM 5838 O O . PHE B 1 235 ? -10.664 -3.383 -13.562 1 93.88 235 PHE B O 1
ATOM 5845 N N . ALA B 1 236 ? -11.258 -4.512 -11.875 1 96.81 236 ALA B N 1
ATOM 5846 C CA . ALA B 1 236 ? -12.602 -4.785 -12.391 1 96.81 236 ALA B CA 1
ATOM 5847 C C . ALA B 1 236 ? -13.617 -3.807 -11.812 1 96.81 236 ALA B C 1
ATOM 5849 O O . ALA B 1 236 ? -13.586 -3.488 -10.625 1 96.81 236 ALA B O 1
ATOM 5850 N N . PRO B 1 237 ? -14.57 -3.336 -12.648 1 95.75 237 PRO B N 1
ATOM 5851 C CA . PRO B 1 237 ? -15.633 -2.445 -12.172 1 95.75 237 PRO B CA 1
ATOM 5852 C C . PRO B 1 237 ? -16.391 -3.016 -10.969 1 95.75 237 PRO B C 1
ATOM 5854 O O . PRO B 1 237 ? -16.688 -2.285 -10.023 1 95.75 237 PRO B O 1
ATOM 5857 N N . GLN B 1 238 ? -16.656 -4.262 -10.992 1 95.19 238 GLN B N 1
ATOM 5858 C CA . GLN B 1 238 ? -17.375 -4.887 -9.883 1 95.19 238 GLN B CA 1
ATOM 5859 C C . GLN B 1 238 ? -16.594 -4.75 -8.578 1 95.19 238 GLN B C 1
ATOM 5861 O O . GLN B 1 238 ? -17.188 -4.535 -7.52 1 95.19 238 GLN B O 1
ATOM 5866 N N . VAL B 1 239 ? -15.328 -4.922 -8.664 1 94.88 239 VAL B N 1
ATOM 5867 C CA . VAL B 1 239 ? -14.477 -4.812 -7.492 1 94.88 239 VAL B CA 1
ATOM 5868 C C . VAL B 1 239 ? -14.539 -3.393 -6.934 1 94.88 239 VAL B C 1
ATOM 5870 O O . VAL B 1 239 ? -14.594 -3.199 -5.715 1 94.88 239 VAL B O 1
ATOM 5873 N N . LEU B 1 240 ? -14.508 -2.424 -7.809 1 94.12 240 LEU B N 1
ATOM 5874 C CA . LEU B 1 240 ? -14.617 -1.034 -7.379 1 94.12 240 LEU B CA 1
ATOM 5875 C C . LEU B 1 240 ? -15.945 -0.779 -6.68 1 94.12 240 LEU B C 1
ATOM 5877 O O . LEU B 1 240 ? -15.984 -0.13 -5.633 1 94.12 240 LEU B O 1
ATOM 5881 N N . VAL B 1 241 ? -17.016 -1.249 -7.27 1 93.19 241 VAL B N 1
ATOM 5882 C CA . VAL B 1 241 ? -18.344 -1.027 -6.711 1 93.19 241 VAL B CA 1
ATOM 5883 C C . VAL B 1 241 ? -18.422 -1.64 -5.312 1 93.19 241 VAL B C 1
ATOM 5885 O O . VAL B 1 241 ? -19.016 -1.054 -4.406 1 93.19 241 VAL B O 1
ATOM 5888 N N . GLN B 1 242 ? -17.766 -2.744 -5.172 1 93.31 242 GLN B N 1
ATOM 5889 C CA . GLN B 1 242 ? -17.859 -3.479 -3.912 1 93.31 242 GLN B CA 1
ATOM 5890 C C . GLN B 1 242 ? -16.922 -2.877 -2.861 1 93.31 242 GLN B C 1
ATOM 5892 O O . GLN B 1 242 ? -17.234 -2.908 -1.667 1 93.31 242 GLN B O 1
ATOM 5897 N N . ASN B 1 243 ? -15.805 -2.301 -3.346 1 95.56 243 ASN B N 1
ATOM 5898 C CA . ASN B 1 243 ? -14.75 -1.987 -2.383 1 95.56 243 ASN B CA 1
ATOM 5899 C C . ASN B 1 243 ? -14.328 -0.524 -2.473 1 95.56 243 ASN B C 1
ATOM 5901 O O . ASN B 1 243 ? -13.523 -0.055 -1.664 1 95.56 243 ASN B O 1
ATOM 5905 N N . LYS B 1 244 ? -14.883 0.175 -3.412 1 95.81 244 LYS B N 1
ATOM 5906 C CA . LYS B 1 244 ? -14.391 1.521 -3.699 1 95.81 244 LYS B CA 1
ATOM 5907 C C . LYS B 1 244 ? -12.906 1.504 -4.059 1 95.81 244 LYS B C 1
ATOM 5909 O O . LYS B 1 244 ? -12.461 0.66 -4.84 1 95.81 244 LYS B O 1
ATOM 5914 N N . PHE B 1 245 ? -12.102 2.471 -3.602 1 96.81 245 PHE B N 1
ATOM 5915 C CA . PHE B 1 245 ? -10.695 2.51 -3.998 1 96.81 245 PHE B CA 1
ATOM 5916 C C . PHE B 1 245 ? -9.906 1.406 -3.303 1 96.81 245 PHE B C 1
ATOM 5918 O O . PHE B 1 245 ? -8.891 0.942 -3.822 1 96.81 245 PHE B O 1
ATOM 5925 N N . THR B 1 246 ? -10.305 0.944 -2.143 1 96.75 246 THR B N 1
ATOM 5926 C CA . THR B 1 246 ? -9.547 0.026 -1.303 1 96.75 246 THR B CA 1
ATOM 5927 C C . THR B 1 246 ? -9.961 -1.419 -1.569 1 96.75 246 THR B C 1
ATOM 5929 O O . THR B 1 246 ? -10.555 -2.068 -0.709 1 96.75 246 THR B O 1
ATOM 5932 N N . GLY B 1 247 ? -9.523 -1.951 -2.662 1 96.06 247 GLY B N 1
ATOM 5933 C CA . GLY B 1 247 ? -9.852 -3.318 -3.039 1 96.06 247 GLY B CA 1
ATOM 5934 C C . GLY B 1 247 ? -8.758 -4.312 -2.686 1 96.06 247 GLY B C 1
ATOM 5935 O O . GLY B 1 247 ? -7.824 -3.979 -1.955 1 96.06 247 GLY B O 1
ATOM 5936 N N . PRO B 1 248 ? -8.891 -5.566 -3.186 1 96.94 248 PRO B N 1
ATOM 5937 C CA . PRO B 1 248 ? -7.938 -6.633 -2.873 1 96.94 248 PRO B CA 1
ATOM 5938 C C . PRO B 1 248 ? -6.512 -6.297 -3.312 1 96.94 248 PRO B C 1
ATOM 5940 O O . PRO B 1 248 ? -5.547 -6.789 -2.721 1 96.94 248 PRO B O 1
ATOM 5943 N N . GLU B 1 249 ? -6.383 -5.477 -4.367 1 97.19 249 GLU B N 1
ATOM 5944 C CA . GLU B 1 249 ? -5.059 -5.109 -4.855 1 97.19 249 GLU B CA 1
ATOM 5945 C C . GLU B 1 249 ? -4.246 -4.398 -3.775 1 97.19 249 GLU B C 1
ATOM 5947 O O . GLU B 1 249 ? -3.014 -4.43 -3.797 1 97.19 249 GLU B O 1
ATOM 5952 N N . MET B 1 250 ? -4.93 -3.779 -2.793 1 96.69 250 MET B N 1
ATOM 5953 C CA . MET B 1 250 ? -4.199 -3.131 -1.708 1 96.69 250 MET B CA 1
ATOM 5954 C C . MET B 1 250 ? -3.545 -4.168 -0.798 1 96.69 250 MET B C 1
ATOM 5956 O O . MET B 1 250 ? -2.463 -3.93 -0.258 1 96.69 250 MET B O 1
ATOM 5960 N N . LEU B 1 251 ? -4.207 -5.285 -0.614 1 97.56 251 LEU B N 1
ATOM 5961 C CA . LEU B 1 251 ? -3.615 -6.387 0.139 1 97.56 251 LEU B CA 1
ATOM 5962 C C . LEU B 1 251 ? -2.436 -6.988 -0.617 1 97.56 251 LEU B C 1
ATOM 5964 O O . LEU B 1 251 ? -1.411 -7.316 -0.015 1 97.56 251 LEU B O 1
ATOM 5968 N N . HIS B 1 252 ? -2.598 -7.09 -1.938 1 98.62 252 HIS B N 1
ATOM 5969 C CA . HIS B 1 252 ? -1.493 -7.559 -2.766 1 98.62 252 HIS B CA 1
ATOM 5970 C C . HIS B 1 252 ? -0.295 -6.621 -2.672 1 98.62 252 HIS B C 1
ATOM 5972 O O . HIS B 1 252 ? 0.854 -7.066 -2.695 1 98.62 252 HIS B O 1
ATOM 5978 N N . ASP B 1 253 ? -0.577 -5.383 -2.572 1 98.25 253 ASP B N 1
ATOM 5979 C CA . ASP B 1 253 ? 0.484 -4.383 -2.531 1 98.25 253 ASP B CA 1
ATOM 5980 C C . ASP B 1 253 ? 1.31 -4.512 -1.254 1 98.25 253 ASP B C 1
ATOM 5982 O O . ASP B 1 253 ? 2.52 -4.27 -1.264 1 98.25 253 ASP B O 1
ATOM 5986 N N . ILE B 1 254 ? 0.658 -4.816 -0.149 1 98 254 ILE B N 1
ATOM 5987 C CA . ILE B 1 254 ? 1.367 -5.043 1.105 1 98 254 ILE B CA 1
ATOM 5988 C C . ILE B 1 254 ? 2.355 -6.195 0.941 1 98 254 ILE B C 1
ATOM 5990 O O . ILE B 1 254 ? 3.51 -6.094 1.358 1 98 254 ILE B O 1
ATOM 5994 N N . VAL B 1 255 ? 1.899 -7.242 0.289 1 98.69 255 VAL B N 1
ATOM 5995 C CA . VAL B 1 255 ? 2.758 -8.398 0.034 1 98.69 255 VAL B CA 1
ATOM 5996 C C . VAL B 1 255 ? 3.904 -7.992 -0.89 1 98.69 255 VAL B C 1
ATOM 5998 O O . VAL B 1 255 ? 5.055 -8.383 -0.668 1 98.69 255 VAL B O 1
ATOM 6001 N N . ALA B 1 256 ? 3.605 -7.203 -1.876 1 98.62 256 ALA B N 1
ATOM 6002 C CA . ALA B 1 256 ? 4.617 -6.73 -2.816 1 98.62 256 ALA B CA 1
ATOM 6003 C C . ALA B 1 256 ? 5.719 -5.961 -2.096 1 98.62 256 ALA B C 1
ATOM 6005 O O . ALA B 1 256 ? 6.906 -6.16 -2.367 1 98.62 256 ALA B O 1
ATOM 6006 N N . GLN B 1 257 ? 5.344 -5.133 -1.204 1 97.56 257 GLN B N 1
ATOM 6007 C CA . GLN B 1 257 ? 6.301 -4.312 -0.466 1 97.56 257 GLN B CA 1
ATOM 6008 C C . GLN B 1 257 ? 7.164 -5.172 0.452 1 97.56 257 GLN B C 1
ATOM 6010 O O . GLN B 1 257 ? 8.383 -4.996 0.505 1 97.56 257 GLN B O 1
ATOM 6015 N N . PHE B 1 258 ? 6.547 -6.117 1.117 1 97.88 258 PHE B N 1
ATOM 6016 C CA . PHE B 1 258 ? 7.293 -6.965 2.043 1 97.88 258 PHE B CA 1
ATOM 6017 C C . PHE B 1 258 ? 8.328 -7.801 1.301 1 97.88 258 PHE B C 1
ATOM 6019 O O . PHE B 1 258 ? 9.445 -7.98 1.78 1 97.88 258 PHE B O 1
ATOM 6026 N N . TYR B 1 259 ? 7.984 -8.242 0.105 1 98.19 259 TYR B N 1
ATOM 6027 C CA . TYR B 1 259 ? 8.828 -9.203 -0.6 1 98.19 259 TYR B CA 1
ATOM 6028 C C . TYR B 1 259 ? 9.625 -8.516 -1.709 1 98.19 259 TYR B C 1
ATOM 6030 O O . TYR B 1 259 ? 10.344 -9.18 -2.463 1 98.19 259 TYR B O 1
ATOM 6038 N N . ASP B 1 260 ? 9.477 -7.227 -1.84 1 97.31 260 ASP B N 1
ATOM 6039 C CA . ASP B 1 260 ? 10.227 -6.441 -2.814 1 97.31 260 ASP B CA 1
ATOM 6040 C C . ASP B 1 260 ? 9.961 -6.93 -4.234 1 97.31 260 ASP B C 1
ATOM 6042 O O . ASP B 1 260 ? 10.898 -7.25 -4.973 1 97.31 260 ASP B O 1
ATOM 6046 N N . VAL B 1 261 ? 8.648 -6.988 -4.617 1 98.31 261 VAL B N 1
ATOM 6047 C CA . VAL B 1 261 ? 8.258 -7.371 -5.973 1 98.31 261 VAL B CA 1
ATOM 6048 C C . VAL B 1 261 ? 7.43 -6.258 -6.605 1 98.31 261 VAL B C 1
ATOM 6050 O O . VAL B 1 261 ? 6.621 -5.613 -5.934 1 98.31 261 VAL B O 1
ATOM 6053 N N . PRO B 1 262 ? 7.637 -5.973 -7.914 1 98.69 262 PRO B N 1
ATOM 6054 C CA . PRO B 1 262 ? 6.867 -4.902 -8.555 1 98.69 262 PRO B CA 1
ATOM 6055 C C . PRO B 1 262 ? 5.379 -5.227 -8.656 1 98.69 262 PRO B C 1
ATOM 6057 O O . PRO B 1 262 ? 5.008 -6.379 -8.883 1 98.69 262 PRO B O 1
ATOM 6060 N N . HIS B 1 263 ? 4.582 -4.227 -8.461 1 98.81 263 HIS B N 1
ATOM 6061 C CA . HIS B 1 263 ? 3.129 -4.293 -8.586 1 98.81 263 HIS B CA 1
ATOM 6062 C C . HIS B 1 263 ? 2.611 -3.246 -9.562 1 98.81 263 HIS B C 1
ATOM 6064 O O . HIS B 1 263 ? 2.668 -2.047 -9.281 1 98.81 263 HIS B O 1
ATOM 6070 N N . ILE B 1 264 ? 2.148 -3.705 -10.719 1 98.75 264 ILE B N 1
ATOM 6071 C CA . ILE B 1 264 ? 1.598 -2.877 -11.789 1 98.75 264 ILE B CA 1
ATOM 6072 C C . ILE B 1 264 ? 0.096 -3.123 -11.914 1 98.75 264 ILE B C 1
ATOM 6074 O O . ILE B 1 264 ? -0.349 -4.273 -11.945 1 98.75 264 ILE B O 1
ATOM 6078 N N . SER B 1 265 ? -0.654 -2.08 -12 1 98.25 265 SER B N 1
ATOM 6079 C CA . SER B 1 265 ? -2.098 -2.291 -11.984 1 98.25 265 SER B CA 1
ATOM 6080 C C . SER B 1 265 ? -2.801 -1.347 -12.953 1 98.25 265 SER B C 1
ATOM 6082 O O . SER B 1 265 ? -2.43 -0.177 -13.07 1 98.25 265 SER B O 1
ATOM 6084 N N . MET B 1 266 ? -3.857 -1.857 -13.578 1 97.81 266 MET B N 1
ATOM 6085 C CA . MET B 1 266 ? -4.727 -1.06 -14.438 1 97.81 266 MET B CA 1
ATOM 6086 C C . MET B 1 266 ? -5.449 0.015 -13.633 1 97.81 266 MET B C 1
ATOM 6088 O O . MET B 1 266 ? -5.926 1.003 -14.195 1 97.81 266 MET B O 1
ATOM 6092 N N . LYS B 1 267 ? -5.57 -0.194 -12.398 1 96.69 267 LYS B N 1
ATOM 6093 C CA . LYS B 1 267 ? -6.289 0.764 -11.562 1 96.69 267 LYS B CA 1
ATOM 6094 C C . LYS B 1 267 ? -5.684 2.16 -11.688 1 96.69 267 LYS B C 1
ATOM 6096 O O . LYS B 1 267 ? -6.406 3.146 -11.828 1 96.69 267 LYS B O 1
ATOM 6101 N N . GLY B 1 268 ? -4.41 2.191 -11.617 1 94.62 268 GLY B N 1
ATOM 6102 C CA . GLY B 1 268 ? -3.74 3.479 -11.695 1 94.62 268 GLY B CA 1
ATOM 6103 C C . GLY B 1 268 ? -4.055 4.238 -12.969 1 94.62 268 GLY B C 1
ATOM 6104 O O . GLY B 1 268 ? -4.117 5.473 -12.969 1 94.62 268 GLY B O 1
ATOM 6105 N N . ALA B 1 269 ? -4.34 3.543 -14.016 1 95 269 ALA B N 1
ATOM 6106 C CA . ALA B 1 269 ? -4.535 4.152 -15.328 1 95 269 ALA B CA 1
ATOM 6107 C C . ALA B 1 269 ? -6.008 4.449 -15.586 1 95 269 ALA B C 1
ATOM 6109 O O . ALA B 1 269 ? -6.344 5.383 -16.328 1 95 269 ALA B O 1
ATOM 6110 N N . LEU B 1 270 ? -6.871 3.686 -14.961 1 96.38 270 LEU B N 1
ATOM 6111 C CA . LEU B 1 270 ? -8.25 3.742 -15.438 1 96.38 270 LEU B CA 1
ATOM 6112 C C . LEU B 1 270 ? -9.18 4.25 -14.344 1 96.38 270 LEU B C 1
ATOM 6114 O O . LEU B 1 270 ? -10.336 4.586 -14.609 1 96.38 270 LEU B O 1
ATOM 6118 N N . TYR B 1 271 ? -8.758 4.324 -13.109 1 95.94 271 TYR B N 1
ATOM 6119 C CA . TYR B 1 271 ? -9.641 4.652 -11.992 1 95.94 271 TYR B CA 1
ATOM 6120 C C . TYR B 1 271 ? -10.344 5.984 -12.227 1 95.94 271 TYR B C 1
ATOM 6122 O O . TYR B 1 271 ? -11.57 6.074 -12.102 1 95.94 271 TYR B O 1
ATOM 6130 N N . ALA B 1 272 ? -9.594 7 -12.602 1 93.62 272 ALA B N 1
ATOM 6131 C CA . ALA B 1 272 ? -10.164 8.328 -12.797 1 93.62 272 ALA B CA 1
ATOM 6132 C C . ALA B 1 272 ? -11.188 8.32 -13.93 1 93.62 272 ALA B C 1
ATOM 6134 O O . ALA B 1 272 ? -12.242 8.953 -13.828 1 93.62 272 ALA B O 1
ATOM 6135 N N . ASP B 1 273 ? -10.867 7.613 -14.977 1 94.31 273 ASP B N 1
ATOM 6136 C CA . ASP B 1 273 ? -11.773 7.512 -16.109 1 94.31 273 ASP B CA 1
ATOM 6137 C C . ASP B 1 273 ? -13.07 6.812 -15.711 1 94.31 273 ASP B C 1
ATOM 6139 O O . ASP B 1 273 ? -14.164 7.242 -16.094 1 94.31 273 ASP B O 1
ATOM 6143 N N . TYR B 1 274 ? -12.93 5.762 -14.977 1 96.31 274 TYR B N 1
ATOM 6144 C CA . TYR B 1 274 ? -14.125 5.035 -14.57 1 96.31 274 TYR B CA 1
ATOM 6145 C C . TYR B 1 274 ? -14.984 5.883 -13.641 1 96.31 274 TYR B C 1
ATOM 6147 O O . TYR B 1 274 ? -16.219 5.875 -13.742 1 96.31 274 TYR B O 1
ATOM 6155 N N . MET B 1 275 ? -14.383 6.602 -12.75 1 95.38 275 MET B N 1
ATOM 6156 C CA . MET B 1 275 ? -15.133 7.445 -11.812 1 95.38 275 MET B CA 1
ATOM 6157 C C . MET B 1 275 ? -15.891 8.539 -12.562 1 95.38 275 MET B C 1
ATOM 6159 O O . MET B 1 275 ? -17.031 8.859 -12.203 1 95.38 275 MET B O 1
ATOM 6163 N N . SER B 1 276 ? -15.32 9.055 -13.609 1 93.31 276 SER B N 1
ATOM 6164 C CA . SER B 1 276 ? -15.906 10.164 -14.352 1 93.31 276 SER B CA 1
ATOM 6165 C C . SER B 1 276 ? -16.922 9.672 -15.383 1 93.31 276 SER B C 1
ATOM 6167 O O . SER B 1 276 ? -17.922 10.328 -15.633 1 93.31 276 SER B O 1
ATOM 6169 N N . ASP B 1 277 ? -16.578 8.516 -15.977 1 95.75 277 ASP B N 1
ATOM 6170 C CA . ASP B 1 277 ? -17.406 7.945 -17.031 1 95.75 277 ASP B CA 1
ATOM 6171 C C . ASP B 1 277 ? -17.438 6.418 -16.938 1 95.75 277 ASP B C 1
ATOM 6173 O O . ASP B 1 277 ? -16.844 5.73 -17.766 1 95.75 277 ASP B O 1
ATOM 6177 N N . PRO B 1 278 ? -18.234 5.941 -16.031 1 95.94 278 PRO B N 1
ATOM 6178 C CA . PRO B 1 278 ? -18.25 4.492 -15.805 1 95.94 278 PRO B CA 1
ATOM 6179 C C . PRO B 1 278 ? -18.703 3.711 -17.031 1 95.94 278 PRO B C 1
ATOM 6181 O O . PRO B 1 278 ? -18.094 2.691 -17.375 1 95.94 278 PRO B O 1
ATOM 6184 N N . GLU B 1 279 ? -19.703 4.168 -17.75 1 96.25 279 GLU B N 1
ATOM 6185 C CA . GLU B 1 279 ? -20.219 3.434 -18.906 1 96.25 279 GLU B CA 1
ATOM 6186 C C . GLU B 1 279 ? -19.234 3.443 -20.062 1 96.25 279 GLU B C 1
ATOM 6188 O O . GLU B 1 279 ? -18.984 2.41 -20.688 1 96.25 279 GLU B O 1
ATOM 6193 N N . GLY B 1 280 ? -18.734 4.625 -20.297 1 97.19 280 GLY B N 1
ATOM 6194 C CA . GLY B 1 280 ? -17.75 4.719 -21.359 1 97.19 280 GLY B CA 1
ATOM 6195 C C . GLY B 1 280 ? -16.516 3.869 -21.125 1 97.19 280 GLY B C 1
ATOM 6196 O O . GLY B 1 280 ? -16.016 3.201 -22.031 1 97.19 280 GLY B O 1
ATOM 6197 N N . THR B 1 281 ? -16.016 3.902 -19.938 1 97.06 281 THR B N 1
ATOM 6198 C CA . THR B 1 281 ? -14.836 3.115 -19.578 1 97.06 281 THR B CA 1
ATOM 6199 C C . THR B 1 281 ? -15.141 1.621 -19.672 1 97.06 281 THR B C 1
ATOM 6201 O O . THR B 1 281 ? -14.32 0.846 -20.172 1 97.06 281 THR B O 1
ATOM 6204 N N . ARG B 1 282 ? -16.266 1.221 -19.172 1 96.62 282 ARG B N 1
ATOM 6205 C CA . ARG B 1 282 ? -16.672 -0.179 -19.234 1 96.62 282 ARG B CA 1
ATOM 6206 C C . ARG B 1 282 ? -16.75 -0.667 -20.672 1 96.62 282 ARG B C 1
ATOM 6208 O O . ARG B 1 282 ? -16.25 -1.74 -21 1 96.62 282 ARG B O 1
ATOM 6215 N N . GLN B 1 283 ? -17.328 0.082 -21.531 1 96.88 283 GLN B N 1
ATOM 6216 C CA . GLN B 1 283 ? -17.484 -0.299 -22.922 1 96.88 283 GLN B CA 1
ATOM 6217 C C . GLN B 1 283 ? -16.125 -0.389 -23.625 1 96.88 283 GLN B C 1
ATOM 6219 O O . GLN B 1 283 ? -15.945 -1.216 -24.516 1 96.88 283 GLN B O 1
ATOM 6224 N N . ALA B 1 284 ? -15.266 0.325 -23.156 1 97.12 284 ALA B N 1
ATOM 6225 C CA . ALA B 1 284 ? -13.977 0.425 -23.828 1 97.12 284 ALA B CA 1
ATOM 6226 C C . ALA B 1 284 ? -13.07 -0.745 -23.453 1 97.12 284 ALA B C 1
ATOM 6228 O O . ALA B 1 284 ? -12.305 -1.238 -24.281 1 97.12 284 ALA B O 1
ATOM 6229 N N . TYR B 1 285 ? -13.172 -1.217 -22.203 1 97.31 285 TYR B N 1
ATOM 6230 C CA . TYR B 1 285 ? -12.086 -2.078 -21.766 1 97.31 285 TYR B CA 1
ATOM 6231 C C . TYR B 1 285 ? -12.617 -3.373 -21.156 1 97.31 285 TYR B C 1
ATOM 6233 O O . TYR B 1 285 ? -11.844 -4.277 -20.828 1 97.31 285 TYR B O 1
ATOM 6241 N N . TYR B 1 286 ? -13.906 -3.535 -21.062 1 96.62 286 TYR B N 1
ATOM 6242 C CA . TYR B 1 286 ? -14.445 -4.684 -20.344 1 96.62 286 TYR B CA 1
ATOM 6243 C C . TYR B 1 286 ? -15.539 -5.367 -21.156 1 96.62 286 TYR B C 1
ATOM 6245 O O . TYR B 1 286 ? -16.234 -4.723 -21.953 1 96.62 286 TYR B O 1
ATOM 6253 N N . SER B 1 287 ? -15.664 -6.688 -20.953 1 94.5 287 SER B N 1
ATOM 6254 C CA . SER B 1 287 ? -16.75 -7.461 -21.562 1 94.5 287 SER B CA 1
ATOM 6255 C C . SER B 1 287 ? -17.953 -7.512 -20.641 1 94.5 287 SER B C 1
ATOM 6257 O O . SER B 1 287 ? -19.094 -7.664 -21.094 1 94.5 287 SER B O 1
ATOM 6259 N N . ASP B 1 288 ? -17.781 -7.438 -19.375 1 94.56 288 ASP B N 1
ATOM 6260 C CA . ASP B 1 288 ? -18.781 -7.297 -18.344 1 94.56 288 ASP B CA 1
ATOM 6261 C C . ASP B 1 288 ? -18.219 -6.57 -17.125 1 94.56 288 ASP B C 1
ATOM 6263 O O . ASP B 1 288 ? -17.312 -5.75 -17.25 1 94.56 288 ASP B O 1
ATOM 6267 N N . MET B 1 289 ? -18.797 -6.875 -15.938 1 95.12 289 MET B N 1
ATOM 6268 C CA . MET B 1 289 ? -18.375 -6.117 -14.766 1 95.12 289 MET B CA 1
ATOM 6269 C C . MET B 1 289 ? -17.109 -6.715 -14.156 1 95.12 289 MET B C 1
ATOM 6271 O O . MET B 1 289 ? -16.547 -6.164 -13.211 1 95.12 289 MET B O 1
ATOM 6275 N N . VAL B 1 290 ? -16.609 -7.801 -14.758 1 95.06 290 VAL B N 1
ATOM 6276 C CA . VAL B 1 290 ? -15.453 -8.469 -14.18 1 95.06 290 VAL B CA 1
ATOM 6277 C C . VAL B 1 290 ? -14.398 -8.711 -15.266 1 95.06 290 VAL B C 1
ATOM 6279 O O . VAL B 1 290 ? -13.234 -8.336 -15.102 1 95.06 290 VAL B O 1
ATOM 6282 N N . LEU B 1 291 ? -14.797 -9.211 -16.406 1 95.44 291 LEU B N 1
ATOM 6283 C CA . LEU B 1 291 ? -13.875 -9.695 -17.422 1 95.44 291 LEU B CA 1
ATOM 6284 C C . LEU B 1 291 ? -13.367 -8.547 -18.281 1 95.44 291 LEU B C 1
ATOM 6286 O O . LEU B 1 291 ? -14.125 -7.629 -18.609 1 95.44 291 LEU B O 1
ATOM 6290 N N . ALA B 1 292 ? -12.164 -8.633 -18.734 1 95.81 292 ALA B N 1
ATOM 6291 C CA . ALA B 1 292 ? -11.562 -7.672 -19.641 1 95.81 292 ALA B CA 1
ATOM 6292 C C . ALA B 1 292 ? -11.938 -7.984 -21.094 1 95.81 292 ALA B C 1
ATOM 6294 O O . ALA B 1 292 ? -12.008 -9.148 -21.484 1 95.81 292 ALA B O 1
ATOM 6295 N N . SER B 1 293 ? -12.18 -6.996 -21.891 1 94.44 293 SER B N 1
ATOM 6296 C CA . SER B 1 293 ? -12.281 -7.141 -23.344 1 94.44 293 SER B CA 1
ATOM 6297 C C . SER B 1 293 ? -10.906 -7.277 -23.984 1 94.44 293 SER B C 1
ATOM 6299 O O . SER B 1 293 ? -9.883 -7.145 -23.297 1 94.44 293 SER B O 1
ATOM 6301 N N . PRO B 1 294 ? -10.852 -7.613 -25.25 1 93.81 294 PRO B N 1
ATOM 6302 C CA . PRO B 1 294 ? -9.547 -7.629 -25.906 1 93.81 294 PRO B CA 1
ATOM 6303 C C . PRO B 1 294 ? -8.781 -6.32 -25.719 1 93.81 294 PRO B C 1
ATOM 6305 O O . PRO B 1 294 ? -7.562 -6.332 -25.531 1 93.81 294 PRO B O 1
ATOM 6308 N N . ALA B 1 295 ? -9.531 -5.199 -25.734 1 96 295 ALA B N 1
ATOM 6309 C CA . ALA B 1 295 ? -8.891 -3.906 -25.484 1 96 295 ALA B CA 1
ATOM 6310 C C . ALA B 1 295 ? -8.359 -3.818 -24.062 1 96 295 ALA B C 1
ATOM 6312 O O . ALA B 1 295 ? -7.328 -3.191 -23.812 1 96 295 ALA B O 1
ATOM 6313 N N . GLY B 1 296 ? -9.133 -4.391 -23.172 1 97.44 296 GLY B N 1
ATOM 6314 C CA . GLY B 1 296 ? -8.648 -4.477 -21.797 1 97.44 296 GLY B CA 1
ATOM 6315 C C . GLY B 1 296 ? -7.375 -5.297 -21.672 1 97.44 296 GLY B C 1
ATOM 6316 O O . GLY B 1 296 ? -6.473 -4.934 -20.922 1 97.44 296 GLY B O 1
ATOM 6317 N N . HIS B 1 297 ? -7.312 -6.387 -22.391 1 97.5 297 HIS B N 1
ATOM 6318 C CA . HIS B 1 297 ? -6.105 -7.203 -22.406 1 97.5 297 HIS B CA 1
ATOM 6319 C C . HIS B 1 297 ? -4.941 -6.457 -23.047 1 97.5 297 HIS B C 1
ATOM 6321 O O . HIS B 1 297 ? -3.787 -6.629 -22.641 1 97.5 297 HIS B O 1
ATOM 6327 N N . ASP B 1 298 ? -5.238 -5.605 -24.062 1 97.31 298 ASP B N 1
ATOM 6328 C CA . ASP B 1 298 ? -4.215 -4.73 -24.609 1 97.31 298 ASP B CA 1
ATOM 6329 C C . ASP B 1 298 ? -3.646 -3.797 -23.547 1 97.31 298 ASP B C 1
ATOM 6331 O O . ASP B 1 298 ? -2.436 -3.58 -23.484 1 97.31 298 ASP B O 1
ATOM 6335 N N . MET B 1 299 ? -4.539 -3.258 -22.766 1 97.94 299 MET B N 1
ATOM 6336 C CA . MET B 1 299 ? -4.133 -2.344 -21.703 1 97.94 299 MET B CA 1
ATOM 6337 C C . MET B 1 299 ? -3.225 -3.047 -20.688 1 97.94 299 MET B C 1
ATOM 6339 O O . MET B 1 299 ? -2.176 -2.518 -20.312 1 97.94 299 MET B O 1
ATOM 6343 N N . LEU B 1 300 ? -3.592 -4.211 -20.281 1 98.31 300 LEU B N 1
ATOM 6344 C CA . LEU B 1 300 ? -2.783 -4.992 -19.359 1 98.31 300 LEU B CA 1
ATOM 6345 C C . LEU B 1 300 ? -1.393 -5.25 -19.922 1 98.31 300 LEU B C 1
ATOM 6347 O O . LEU B 1 300 ? -0.388 -5.062 -19.234 1 98.31 300 LEU B O 1
ATOM 6351 N N . ALA B 1 301 ? -1.34 -5.648 -21.172 1 98.44 301 ALA B N 1
ATOM 6352 C CA . ALA B 1 301 ? -0.063 -5.914 -21.828 1 98.44 301 ALA B CA 1
ATOM 6353 C C . ALA B 1 301 ? 0.781 -4.648 -21.922 1 98.44 301 ALA B C 1
ATOM 6355 O O . ALA B 1 301 ? 1.981 -4.668 -21.641 1 98.44 301 ALA B O 1
ATOM 6356 N N . ASP B 1 302 ? 0.132 -3.543 -22.266 1 98.69 302 ASP B N 1
ATOM 6357 C CA . ASP B 1 302 ? 0.838 -2.275 -22.438 1 98.69 302 ASP B CA 1
ATOM 6358 C C . ASP B 1 302 ? 1.469 -1.82 -21.125 1 98.69 302 ASP B C 1
ATOM 6360 O O . ASP B 1 302 ? 2.586 -1.299 -21.109 1 98.69 302 ASP B O 1
ATOM 6364 N N . LEU B 1 303 ? 0.753 -1.97 -20.047 1 98.69 303 LEU B N 1
ATOM 6365 C CA . LEU B 1 303 ? 1.279 -1.562 -18.75 1 98.69 303 LEU B CA 1
ATOM 6366 C C . LEU B 1 303 ? 2.506 -2.389 -18.391 1 98.69 303 LEU B C 1
ATOM 6368 O O . LEU B 1 303 ? 3.502 -1.845 -17.891 1 98.69 303 LEU B O 1
ATOM 6372 N N . LEU B 1 304 ? 2.389 -3.664 -18.578 1 98.81 304 LEU B N 1
ATOM 6373 C CA . LEU B 1 304 ? 3.502 -4.562 -18.297 1 98.81 304 LEU B CA 1
ATOM 6374 C C . LEU B 1 304 ? 4.695 -4.25 -19.203 1 98.81 304 LEU B C 1
ATOM 6376 O O . LEU B 1 304 ? 5.836 -4.203 -18.734 1 98.81 304 LEU B O 1
ATOM 6380 N N . ILE B 1 305 ? 4.441 -4.047 -20.5 1 98.81 305 ILE B N 1
ATOM 6381 C CA . ILE B 1 305 ? 5.473 -3.729 -21.469 1 98.81 305 ILE B CA 1
ATOM 6382 C C . ILE B 1 305 ? 6.168 -2.426 -21.078 1 98.81 305 ILE B C 1
ATOM 6384 O O . ILE B 1 305 ? 7.398 -2.348 -21.094 1 98.81 305 ILE B O 1
ATOM 6388 N N . SER B 1 306 ? 5.379 -1.436 -20.719 1 98.75 306 SER B N 1
ATOM 6389 C CA . SER B 1 306 ? 5.949 -0.151 -20.328 1 98.75 306 SER B CA 1
ATOM 6390 C C . SER B 1 306 ? 6.895 -0.308 -19.141 1 98.75 306 SER B C 1
ATOM 6392 O O . SER B 1 306 ? 7.969 0.297 -19.109 1 98.75 306 SER B O 1
ATOM 6394 N N . TYR B 1 307 ? 6.484 -1.071 -18.188 1 98.69 307 TYR B N 1
ATOM 6395 C CA . TYR B 1 307 ? 7.352 -1.325 -17.031 1 98.69 307 TYR B CA 1
ATOM 6396 C C . TYR B 1 307 ? 8.664 -1.962 -17.469 1 98.69 307 TYR B C 1
ATOM 6398 O O . TYR B 1 307 ? 9.742 -1.521 -17.062 1 98.69 307 TYR B O 1
ATOM 6406 N N . PHE B 1 308 ? 8.586 -2.963 -18.312 1 98.75 308 PHE B N 1
ATOM 6407 C CA . PHE B 1 308 ? 9.789 -3.662 -18.75 1 98.75 308 PHE B CA 1
ATOM 6408 C C . PHE B 1 308 ? 10.648 -2.762 -19.625 1 98.75 308 PHE B C 1
ATOM 6410 O O . PHE B 1 308 ? 11.883 -2.842 -19.578 1 98.75 308 PHE B O 1
ATOM 6417 N N . GLN B 1 309 ? 10 -1.913 -20.469 1 98.38 309 GLN B N 1
ATOM 6418 C CA . GLN B 1 309 ? 10.781 -0.955 -21.25 1 98.38 309 GLN B CA 1
ATOM 6419 C C . GLN B 1 309 ? 11.648 -0.088 -20.344 1 98.38 309 GLN B C 1
ATOM 6421 O O . GLN B 1 309 ? 12.844 0.086 -20.609 1 98.38 309 GLN B O 1
ATOM 6426 N N . SER B 1 310 ? 11.031 0.368 -19.281 1 98 310 SER B N 1
ATOM 6427 C CA . SER B 1 310 ? 11.773 1.194 -18.328 1 98 310 SER B CA 1
ATOM 6428 C C . SER B 1 310 ? 12.93 0.416 -17.703 1 98 310 SER B C 1
ATOM 6430 O O . SER B 1 310 ? 14.039 0.934 -17.578 1 98 310 SER B O 1
ATOM 6432 N N . GLN B 1 311 ? 12.641 -0.81 -17.312 1 98 311 GLN B N 1
ATOM 6433 C CA . GLN B 1 311 ? 13.648 -1.635 -16.656 1 98 311 GLN B CA 1
ATOM 6434 C C . GLN B 1 311 ? 14.766 -2.002 -17.625 1 98 311 GLN B C 1
ATOM 6436 O O . GLN B 1 311 ? 15.938 -2.064 -17.234 1 98 311 GLN B O 1
ATOM 6441 N N . ILE B 1 312 ? 14.43 -2.266 -18.875 1 97.19 312 ILE B N 1
ATOM 6442 C CA . ILE B 1 312 ? 15.406 -2.629 -19.891 1 97.19 312 ILE B CA 1
ATOM 6443 C C . ILE B 1 312 ? 16.328 -1.442 -20.172 1 97.19 312 ILE B C 1
ATOM 6445 O O . ILE B 1 312 ? 17.547 -1.595 -20.219 1 97.19 312 ILE B O 1
ATOM 6449 N N . CYS B 1 313 ? 15.734 -0.253 -20.359 1 95.69 313 CYS B N 1
ATOM 6450 C CA . CYS B 1 313 ? 16.531 0.943 -20.609 1 95.69 313 CYS B CA 1
ATOM 6451 C C . CYS B 1 313 ? 17.469 1.218 -19.438 1 95.69 313 CYS B C 1
ATOM 6453 O O . CYS B 1 313 ? 18.672 1.458 -19.641 1 95.69 313 CYS B O 1
ATOM 6455 N N . ALA B 1 314 ? 16.953 1.125 -18.25 1 94.88 314 ALA B N 1
ATOM 6456 C CA . ALA B 1 314 ? 17.766 1.365 -17.062 1 94.88 314 ALA B CA 1
ATOM 6457 C C . ALA B 1 314 ? 18.844 0.293 -16.906 1 94.88 314 ALA B C 1
ATOM 6459 O O . ALA B 1 314 ? 19.984 0.595 -16.531 1 94.88 314 ALA B O 1
ATOM 6460 N N . GLY B 1 315 ? 18.453 -0.97 -17.141 1 93.75 315 GLY B N 1
ATOM 6461 C CA . GLY B 1 315 ? 19.391 -2.066 -17.047 1 93.75 315 GLY B CA 1
ATOM 6462 C C . GLY B 1 315 ? 20.547 -1.938 -18.016 1 93.75 315 GLY B C 1
ATOM 6463 O O . GLY B 1 315 ? 21.703 -2.172 -17.656 1 93.75 315 GLY B O 1
ATOM 6464 N N . TRP B 1 316 ? 20.234 -1.589 -19.219 1 92.56 316 TRP B N 1
ATOM 6465 C CA . TRP B 1 316 ? 21.266 -1.38 -20.219 1 92.56 316 TRP B CA 1
ATOM 6466 C C . TRP B 1 316 ? 22.203 -0.246 -19.812 1 92.56 316 TRP B C 1
ATOM 6468 O O . TRP B 1 316 ? 23.438 -0.392 -19.859 1 92.56 316 TRP B O 1
ATOM 6478 N N . ALA B 1 317 ? 21.609 0.871 -19.391 1 90.62 317 ALA B N 1
ATOM 6479 C CA . ALA B 1 317 ? 22.406 2.027 -18.984 1 90.62 317 ALA B CA 1
ATOM 6480 C C . ALA B 1 317 ? 23.328 1.677 -17.812 1 90.62 317 ALA B C 1
ATOM 6482 O O . ALA B 1 317 ? 24.484 2.104 -17.781 1 90.62 317 ALA B O 1
ATOM 6483 N N . THR B 1 318 ? 22.828 0.936 -16.922 1 90.06 318 THR B N 1
ATOM 6484 C CA . THR B 1 318 ? 23.609 0.517 -15.766 1 90.06 318 THR B CA 1
ATOM 6485 C C . THR B 1 318 ? 24.75 -0.409 -16.203 1 90.06 318 THR B C 1
ATOM 6487 O O . THR B 1 318 ? 25.891 -0.263 -15.742 1 90.06 318 THR B O 1
ATOM 6490 N N . THR B 1 319 ? 24.438 -1.285 -17.031 1 87.38 319 THR B N 1
ATOM 6491 C CA . THR B 1 319 ? 25.438 -2.229 -17.516 1 87.38 319 THR B CA 1
ATOM 6492 C C . THR B 1 319 ? 26.547 -1.501 -18.281 1 87.38 319 THR B C 1
ATOM 6494 O O . THR B 1 319 ? 27.719 -1.874 -18.172 1 87.38 319 THR B O 1
ATOM 6497 N N . MET B 1 320 ? 26.203 -0.41 -18.953 1 87.06 320 MET B N 1
ATOM 6498 C CA . MET B 1 320 ? 27.172 0.34 -19.766 1 87.06 320 MET B CA 1
ATOM 6499 C C . MET B 1 320 ? 27.859 1.407 -18.922 1 87.06 320 MET B C 1
ATOM 6501 O O . MET B 1 320 ? 28.766 2.094 -19.406 1 87.06 320 MET B O 1
ATOM 6505 N N . GLY B 1 321 ? 27.406 1.556 -17.656 1 82.62 321 GLY B N 1
ATOM 6506 C CA . GLY B 1 321 ? 28.031 2.508 -16.766 1 82.62 321 GLY B CA 1
ATOM 6507 C C . GLY B 1 321 ? 27.531 3.928 -16.938 1 82.62 321 GLY B C 1
ATOM 6508 O O . GLY B 1 321 ? 28.156 4.879 -16.484 1 82.62 321 GLY B O 1
ATOM 6509 N N . HIS B 1 322 ? 26.359 4.074 -17.625 1 85.44 322 HIS B N 1
ATOM 6510 C CA . HIS B 1 322 ? 25.812 5.395 -17.906 1 85.44 322 HIS B CA 1
ATOM 6511 C C . HIS B 1 322 ? 24.922 5.879 -16.766 1 85.44 322 HIS B C 1
ATOM 6513 O O . HIS B 1 322 ? 24.703 7.086 -16.609 1 85.44 322 HIS B O 1
ATOM 6519 N N . ALA B 1 323 ? 24.344 4.977 -16.078 1 90.88 323 ALA B N 1
ATOM 6520 C CA . ALA B 1 323 ? 23.422 5.262 -14.984 1 90.88 323 ALA B CA 1
ATOM 6521 C C . ALA B 1 323 ? 23.516 4.195 -13.898 1 90.88 323 ALA B C 1
ATOM 6523 O O . ALA B 1 323 ? 24.188 3.178 -14.078 1 90.88 323 ALA B O 1
ATOM 6524 N N . PHE B 1 324 ? 22.906 4.484 -12.75 1 91.88 324 PHE B N 1
ATOM 6525 C CA . PHE B 1 324 ? 23 3.574 -11.609 1 91.88 324 PHE B CA 1
ATOM 6526 C C . PHE B 1 324 ? 21.656 3.455 -10.906 1 91.88 324 PHE B C 1
ATOM 6528 O O . PHE B 1 324 ? 21.594 3.143 -9.711 1 91.88 324 PHE B O 1
ATOM 6535 N N . ASP B 1 325 ? 20.578 3.703 -11.617 1 91.56 325 ASP B N 1
ATOM 6536 C CA . ASP B 1 325 ? 19.234 3.801 -11.047 1 91.56 325 ASP B CA 1
ATOM 6537 C C . ASP B 1 325 ? 18.734 2.436 -10.586 1 91.56 325 ASP B C 1
ATOM 6539 O O . ASP B 1 325 ? 17.812 2.348 -9.773 1 91.56 325 ASP B O 1
ATOM 6543 N N . VAL B 1 326 ? 19.266 1.323 -11.195 1 94 326 VAL B N 1
ATOM 6544 C CA . VAL B 1 326 ? 18.859 -0.036 -10.844 1 94 326 VAL B CA 1
ATOM 6545 C C . VAL B 1 326 ? 20.094 -0.85 -10.438 1 94 326 VAL B C 1
ATOM 6547 O O . VAL B 1 326 ? 21.219 -0.504 -10.781 1 94 326 VAL B O 1
ATOM 6550 N N . PRO B 1 327 ? 19.906 -1.909 -9.617 1 92.06 327 PRO B N 1
ATOM 6551 C CA . PRO B 1 327 ? 21.047 -2.738 -9.234 1 92.06 327 PRO B CA 1
ATOM 6552 C C . PRO B 1 327 ? 21.672 -3.457 -10.422 1 92.06 327 PRO B C 1
ATOM 6554 O O . PRO B 1 327 ? 20.969 -3.922 -11.32 1 92.06 327 PRO B O 1
ATOM 6557 N N . TYR B 1 328 ? 22.984 -3.43 -10.477 1 89.69 328 TYR B N 1
ATOM 6558 C CA . TYR B 1 328 ? 23.703 -4.199 -11.484 1 89.69 328 TYR B CA 1
ATOM 6559 C C . TYR B 1 328 ? 23.672 -5.691 -11.164 1 89.69 328 TYR B C 1
ATOM 6561 O O . TYR B 1 328 ? 24.125 -6.113 -10.102 1 89.69 328 TYR B O 1
ATOM 6569 N N . MET B 1 329 ? 23.172 -6.473 -12.039 1 88.81 329 MET B N 1
ATOM 6570 C CA . MET B 1 329 ? 23 -7.895 -11.773 1 88.81 329 MET B CA 1
ATOM 6571 C C . MET B 1 329 ? 23.766 -8.742 -12.773 1 88.81 329 MET B C 1
ATOM 6573 O O . MET B 1 329 ? 23.469 -9.93 -12.953 1 88.81 329 MET B O 1
ATOM 6577 N N . GLY B 1 330 ? 24.672 -8.188 -13.516 1 78.56 330 GLY B N 1
ATOM 6578 C CA . GLY B 1 330 ? 25.5 -8.922 -14.453 1 78.56 330 GLY B CA 1
ATOM 6579 C C . GLY B 1 330 ? 26.656 -9.656 -13.781 1 78.56 330 GLY B C 1
ATOM 6580 O O . GLY B 1 330 ? 26.812 -9.578 -12.562 1 78.56 330 GLY B O 1
ATOM 6581 N N . ALA B 1 331 ? 27.234 -10.672 -14.617 1 61.69 331 ALA B N 1
ATOM 6582 C CA . ALA B 1 331 ? 28.328 -11.531 -14.156 1 61.69 331 ALA B CA 1
ATOM 6583 C C . ALA B 1 331 ? 29.453 -10.703 -13.531 1 61.69 331 ALA B C 1
ATOM 6585 O O . ALA B 1 331 ? 29.734 -9.586 -13.969 1 61.69 331 ALA B O 1
ATOM 6586 N N . GLY B 1 332 ? 29.531 -10.672 -12.258 1 49.91 332 GLY B N 1
ATOM 6587 C CA . GLY B 1 332 ? 30.781 -10.125 -11.734 1 49.91 332 GLY B CA 1
ATOM 6588 C C . GLY B 1 332 ? 32 -10.68 -12.438 1 49.91 332 GLY B C 1
ATOM 6589 O O . GLY B 1 332 ? 31.953 -11.742 -13.055 1 49.91 332 GLY B O 1
ATOM 6590 N N . GLN B 1 333 ? 32.969 -9.859 -12.82 1 34.34 333 GLN B N 1
ATOM 6591 C CA . GLN B 1 333 ? 34.219 -10.344 -13.359 1 34.34 333 GLN B CA 1
ATOM 6592 C C . GLN B 1 333 ? 34.656 -11.633 -12.664 1 34.34 333 GLN B C 1
ATOM 6594 O O . GLN B 1 333 ? 35.781 -12.109 -12.875 1 34.34 333 GLN B O 1
ATOM 6599 N N . SER B 1 334 ? 34.25 -12.094 -11.453 1 33.12 334 SER B N 1
ATOM 6600 C CA . SER B 1 334 ? 35.062 -13.227 -10.984 1 33.12 334 SER B CA 1
ATOM 6601 C C . SER B 1 334 ? 34.812 -14.469 -11.828 1 33.12 334 SER B C 1
ATOM 6603 O O . SER B 1 334 ? 33.781 -14.547 -12.539 1 33.12 334 SER B O 1
ATOM 6605 N N . SER B 1 335 ? 35.562 -15.727 -11.438 1 31.41 335 SER B N 1
ATOM 6606 C CA . SER B 1 335 ? 35.781 -17.047 -12 1 31.41 335 SER B CA 1
ATOM 6607 C C . SER B 1 335 ? 34.469 -17.797 -12.219 1 31.41 335 SER B C 1
ATOM 6609 O O . SER B 1 335 ? 33.469 -17.438 -11.648 1 31.41 335 SER B O 1
ATOM 6611 N N . GLY B 1 336 ? 34.438 -19.125 -12.695 1 29.91 336 GLY B N 1
ATOM 6612 C CA . GLY B 1 336 ? 33.719 -20.25 -13.258 1 29.91 336 GLY B CA 1
ATOM 6613 C C . GLY B 1 336 ? 32.438 -20.578 -12.508 1 29.91 336 GLY B C 1
ATOM 6614 O O . GLY B 1 336 ? 31.641 -21.391 -12.969 1 29.91 336 GLY B O 1
ATOM 6615 N N . VAL B 1 337 ? 32.5 -20.969 -11.117 1 30.89 337 VAL B N 1
ATOM 6616 C CA . VAL B 1 337 ? 31.5 -21.781 -10.414 1 30.89 337 VAL B CA 1
ATOM 6617 C C . VAL B 1 337 ? 30.312 -20.906 -10.008 1 30.89 337 VAL B C 1
ATOM 6619 O O . VAL B 1 337 ? 30.484 -19.719 -9.672 1 30.89 337 VAL B O 1
ATOM 6622 N N . ASN B 1 338 ? 29.172 -21.203 -10.492 1 35.69 338 ASN B N 1
ATOM 6623 C CA . ASN B 1 338 ? 27.875 -20.656 -10.102 1 35.69 338 ASN B CA 1
ATOM 6624 C C . ASN B 1 338 ? 27.781 -20.469 -8.586 1 35.69 338 ASN B C 1
ATOM 6626 O O . ASN B 1 338 ? 27.5 -21.406 -7.852 1 35.69 338 ASN B O 1
ATOM 6630 N N . PRO B 1 339 ? 28.531 -19.641 -7.91 1 35.5 339 PRO B N 1
ATOM 6631 C CA . PRO B 1 339 ? 28.688 -19.594 -6.457 1 35.5 339 PRO B CA 1
ATOM 6632 C C . PRO B 1 339 ? 27.359 -19.453 -5.719 1 35.5 339 PRO B C 1
ATOM 6634 O O . PRO B 1 339 ? 27.328 -19.484 -4.488 1 35.5 339 PRO B O 1
ATOM 6637 N N . LEU B 1 340 ? 26.359 -18.969 -6.285 1 39.78 340 LEU B N 1
ATOM 6638 C CA . LEU B 1 340 ? 25.188 -18.609 -5.496 1 39.78 340 LEU B CA 1
ATOM 6639 C C . LEU B 1 340 ? 24.438 -19.844 -5.02 1 39.78 340 LEU B C 1
ATOM 6641 O O . LEU B 1 340 ? 23.469 -19.75 -4.277 1 39.78 340 LEU B O 1
ATOM 6645 N N . LEU B 1 341 ? 24.562 -21.094 -5.652 1 37.44 341 LEU B N 1
ATOM 6646 C CA . LEU B 1 341 ? 23.781 -22.266 -5.258 1 37.44 341 LEU B CA 1
ATOM 6647 C C . LEU B 1 341 ? 24.094 -22.672 -3.822 1 37.44 341 LEU B C 1
ATOM 6649 O O . LEU B 1 341 ? 23.234 -23.203 -3.119 1 37.44 341 LEU B O 1
ATOM 6653 N N . ASN B 1 342 ? 25.484 -23.062 -3.428 1 35.19 342 ASN B N 1
ATOM 6654 C CA . ASN B 1 342 ? 25.781 -23.766 -2.193 1 35.19 342 ASN B CA 1
ATOM 6655 C C . ASN B 1 342 ? 26.266 -22.812 -1.1 1 35.19 342 ASN B C 1
ATOM 6657 O O . ASN B 1 342 ? 26.953 -23.219 -0.169 1 35.19 342 ASN B O 1
ATOM 6661 N N . VAL B 1 343 ? 26.484 -21.5 -1.303 1 38.06 343 VAL B N 1
ATOM 6662 C CA . VAL B 1 343 ? 27.156 -20.859 -0.176 1 38.06 343 VAL B CA 1
ATOM 6663 C C . VAL B 1 343 ? 26.109 -20.344 0.818 1 38.06 343 VAL B C 1
ATOM 6665 O O . VAL B 1 343 ? 25.062 -19.859 0.421 1 38.06 343 VAL B O 1
ATOM 6668 N N . ASP B 1 344 ? 26.125 -20.688 2.053 1 38.72 344 ASP B N 1
ATOM 6669 C CA . ASP B 1 344 ? 25.328 -20.234 3.191 1 38.72 344 ASP B CA 1
ATOM 6670 C C . ASP B 1 344 ? 25.234 -18.719 3.238 1 38.72 344 ASP B C 1
ATOM 6672 O O . ASP B 1 344 ? 26.234 -18.031 3.016 1 38.72 344 ASP B O 1
ATOM 6676 N N . ALA B 1 345 ? 24.125 -18.156 3.154 1 43.91 345 ALA B N 1
ATOM 6677 C CA . ALA B 1 345 ? 23.812 -16.719 3.189 1 43.91 345 ALA B CA 1
ATOM 6678 C C . ALA B 1 345 ? 24.781 -15.977 4.098 1 43.91 345 ALA B C 1
ATOM 6680 O O . ALA B 1 345 ? 25.203 -14.852 3.785 1 43.91 345 ALA B O 1
ATOM 6681 N N . ASP B 1 346 ? 25.094 -16.609 5.23 1 42.72 346 ASP B N 1
ATOM 6682 C CA . ASP B 1 346 ? 25.984 -16 6.215 1 42.72 346 ASP B CA 1
ATOM 6683 C C . ASP B 1 346 ? 27.375 -15.797 5.637 1 42.72 346 ASP B C 1
ATOM 6685 O O . ASP B 1 346 ? 28.016 -14.789 5.91 1 42.72 346 ASP B O 1
ATOM 6689 N N . ASP B 1 347 ? 27.703 -16.75 4.938 1 43.47 347 ASP B N 1
ATOM 6690 C CA . ASP B 1 347 ? 29.078 -16.719 4.461 1 43.47 347 ASP B CA 1
ATOM 6691 C C . ASP B 1 347 ? 29.266 -15.695 3.344 1 43.47 347 ASP B C 1
ATOM 6693 O O . ASP B 1 347 ? 30.328 -15.094 3.205 1 43.47 347 ASP B O 1
ATOM 6697 N N . LEU B 1 348 ? 28.297 -15.484 2.566 1 41.91 348 LEU B N 1
ATOM 6698 C CA . LEU B 1 348 ? 28.406 -14.539 1.463 1 41.91 348 LEU B CA 1
ATOM 6699 C C . LEU B 1 348 ? 28.344 -13.102 1.973 1 41.91 348 LEU B C 1
ATOM 6701 O O . LEU B 1 348 ? 29.016 -12.219 1.432 1 41.91 348 LEU B O 1
ATOM 6705 N N . GLU B 1 349 ? 27.516 -12.883 2.938 1 43.25 349 GLU B N 1
ATOM 6706 C CA . GLU B 1 349 ? 27.422 -11.516 3.441 1 43.25 349 GLU B CA 1
ATOM 6707 C C . GLU B 1 349 ? 28.781 -11.031 3.961 1 43.25 349 GLU B C 1
ATOM 6709 O O . GLU B 1 349 ? 29.078 -9.836 3.885 1 43.25 349 GLU B O 1
ATOM 6714 N N . ALA B 1 350 ? 29.547 -12.039 4.449 1 41.84 350 ALA B N 1
ATOM 6715 C CA . ALA B 1 350 ? 30.859 -11.727 5.027 1 41.84 350 ALA B CA 1
ATOM 6716 C C . ALA B 1 350 ? 31.875 -11.383 3.941 1 41.84 350 ALA B C 1
ATOM 6718 O O . ALA B 1 350 ? 32.938 -10.844 4.23 1 41.84 350 ALA B O 1
ATOM 6719 N N . GLN B 1 351 ? 31.594 -12.008 2.863 1 40.19 351 GLN B N 1
ATOM 6720 C CA . GLN B 1 351 ? 32.688 -11.828 1.915 1 40.19 351 GLN B CA 1
ATOM 6721 C C . GLN B 1 351 ? 32.688 -10.43 1.311 1 40.19 351 GLN B C 1
ATOM 6723 O O . GLN B 1 351 ? 33.656 -9.992 0.698 1 40.19 351 GLN B O 1
ATOM 6728 N N . GLY B 1 352 ? 31.969 -9.5 1.646 1 46.59 352 GLY B N 1
ATOM 6729 C CA . GLY B 1 352 ? 32.125 -8.18 1.059 1 46.59 352 GLY B CA 1
ATOM 6730 C C . GLY B 1 352 ? 32.156 -8.203 -0.457 1 46.59 352 GLY B C 1
ATOM 6731 O O . GLY B 1 352 ? 32.188 -9.273 -1.065 1 46.59 352 GLY B O 1
ATOM 6732 N N . GLY B 1 353 ? 31.594 -7.223 -1.481 1 53.69 353 GLY B N 1
ATOM 6733 C CA . GLY B 1 353 ? 31.734 -7.004 -2.912 1 53.69 353 GLY B CA 1
ATOM 6734 C C . GLY B 1 353 ? 30.422 -7.082 -3.664 1 53.69 353 GLY B C 1
ATOM 6735 O O . GLY B 1 353 ? 29.344 -7.062 -3.055 1 53.69 353 GLY B O 1
ATOM 6736 N N . GLY B 1 354 ? 30.453 -7.004 -5.016 1 62.59 354 GLY B N 1
ATOM 6737 C CA . GLY B 1 354 ? 29.359 -6.988 -5.969 1 62.59 354 GLY B CA 1
ATOM 6738 C C . GLY B 1 354 ? 28.422 -8.172 -5.816 1 62.59 354 GLY B C 1
ATOM 6739 O O . GLY B 1 354 ? 27.203 -8.016 -5.855 1 62.59 354 GLY B O 1
ATOM 6740 N N . LEU B 1 355 ? 28.938 -9.367 -5.355 1 65.62 355 LEU B N 1
ATOM 6741 C CA . LEU B 1 355 ? 28.125 -10.57 -5.238 1 65.62 355 LEU B CA 1
ATOM 6742 C C . LEU B 1 355 ? 27.266 -10.523 -3.977 1 65.62 355 LEU B C 1
ATOM 6744 O O . LEU B 1 355 ? 26.109 -10.93 -3.994 1 65.62 355 LEU B O 1
ATOM 6748 N N . ALA B 1 356 ? 27.844 -10.109 -2.871 1 69.69 356 ALA B N 1
ATOM 6749 C CA . ALA B 1 356 ? 27.094 -9.992 -1.616 1 69.69 356 ALA B CA 1
ATOM 6750 C C . ALA B 1 356 ? 25.953 -9 -1.749 1 69.69 356 ALA B C 1
ATOM 6752 O O . ALA B 1 356 ? 24.859 -9.234 -1.23 1 69.69 356 ALA B O 1
ATOM 6753 N N . ALA B 1 357 ? 26.188 -8.023 -2.426 1 73.31 357 ALA B N 1
ATOM 6754 C CA . ALA B 1 357 ? 25.156 -7.004 -2.639 1 73.31 357 ALA B CA 1
ATOM 6755 C C . ALA B 1 357 ? 24 -7.559 -3.461 1 73.31 357 ALA B C 1
ATOM 6757 O O . ALA B 1 357 ? 22.828 -7.285 -3.166 1 73.31 357 ALA B O 1
ATOM 6758 N N . LYS B 1 358 ? 24.375 -8.367 -4.375 1 79.12 358 LYS B N 1
ATOM 6759 C CA . LYS B 1 358 ? 23.359 -8.984 -5.211 1 79.12 358 LYS B CA 1
ATOM 6760 C C . LYS B 1 358 ? 22.5 -9.961 -4.402 1 79.12 358 LYS B C 1
ATOM 6762 O O . LYS B 1 358 ? 21.281 -9.977 -4.527 1 79.12 358 LYS B O 1
ATOM 6767 N N . ALA B 1 359 ? 23.203 -10.711 -3.586 1 78.19 359 ALA B N 1
ATOM 6768 C CA . ALA B 1 359 ? 22.5 -11.68 -2.754 1 78.19 359 ALA B CA 1
ATOM 6769 C C . ALA B 1 359 ? 21.547 -10.984 -1.785 1 78.19 359 ALA B C 1
ATOM 6771 O O . ALA B 1 359 ? 20.422 -11.445 -1.57 1 78.19 359 ALA B O 1
ATOM 6772 N N . ARG B 1 360 ? 21.938 -9.891 -1.3 1 77.81 360 ARG B N 1
ATOM 6773 C CA . ARG B 1 360 ? 21.109 -9.125 -0.372 1 77.81 360 ARG B CA 1
ATOM 6774 C C . ARG B 1 360 ? 19.875 -8.57 -1.072 1 77.81 360 ARG B C 1
ATOM 6776 O O . ARG B 1 360 ? 18.781 -8.547 -0.498 1 77.81 360 ARG B O 1
ATOM 6783 N N . ALA B 1 361 ? 20.062 -8.258 -2.26 1 84.06 361 ALA B N 1
ATOM 6784 C CA . ALA B 1 361 ? 18.984 -7.625 -3.014 1 84.06 361 ALA B CA 1
ATOM 6785 C C . ALA B 1 361 ? 17.922 -8.641 -3.396 1 84.06 361 ALA B C 1
ATOM 6787 O O . ALA B 1 361 ? 16.766 -8.281 -3.623 1 84.06 361 ALA B O 1
ATOM 6788 N N . MET B 1 362 ? 18.266 -9.906 -3.377 1 90 362 MET B N 1
ATOM 6789 C CA . MET B 1 362 ? 17.328 -10.922 -3.852 1 90 362 MET B CA 1
ATOM 6790 C C . MET B 1 362 ? 16.828 -11.789 -2.701 1 90 362 MET B C 1
ATOM 6792 O O . MET B 1 362 ? 16 -12.68 -2.898 1 90 362 MET B O 1
ATOM 6796 N N . ARG B 1 363 ? 17.234 -11.492 -1.586 1 88.88 363 ARG B N 1
ATOM 6797 C CA . ARG B 1 363 ? 16.969 -12.352 -0.433 1 88.88 363 ARG B CA 1
ATOM 6798 C C . ARG B 1 363 ? 15.492 -12.305 -0.039 1 88.88 363 ARG B C 1
ATOM 6800 O O . ARG B 1 363 ? 14.875 -11.234 -0.057 1 88.88 363 ARG B O 1
ATOM 6807 N N . VAL B 1 364 ? 14.984 -13.523 0.246 1 95.88 364 VAL B N 1
ATOM 6808 C CA . VAL B 1 364 ? 13.648 -13.625 0.829 1 95.88 364 VAL B CA 1
ATOM 6809 C C . VAL B 1 364 ? 13.742 -13.547 2.352 1 95.88 364 VAL B C 1
ATOM 6811 O O . VAL B 1 364 ? 14.531 -14.273 2.965 1 95.88 364 VAL B O 1
ATOM 6814 N N . PRO B 1 365 ? 12.977 -12.656 2.982 1 94.5 365 PRO B N 1
ATOM 6815 C CA . PRO B 1 365 ? 13.055 -12.562 4.441 1 94.5 365 PRO B CA 1
ATOM 6816 C C . PRO B 1 365 ? 12.781 -13.898 5.129 1 94.5 365 PRO B C 1
ATOM 6818 O O . PRO B 1 365 ? 11.891 -14.648 4.711 1 94.5 365 PRO B O 1
ATOM 6821 N N . PRO B 1 366 ? 13.547 -14.242 6.133 1 94.19 366 PRO B N 1
ATOM 6822 C CA . PRO B 1 366 ? 13.297 -15.484 6.879 1 94.19 366 PRO B CA 1
ATOM 6823 C C . PRO B 1 366 ? 12.141 -15.352 7.871 1 94.19 366 PRO B C 1
ATOM 6825 O O . PRO B 1 366 ? 12.281 -15.719 9.039 1 94.19 366 PRO B O 1
ATOM 6828 N N . ALA B 1 367 ? 11.109 -14.734 7.477 1 96.12 367 ALA B N 1
ATOM 6829 C CA . ALA B 1 367 ? 9.875 -14.484 8.227 1 96.12 367 ALA B CA 1
ATOM 6830 C C . ALA B 1 367 ? 8.727 -14.141 7.289 1 96.12 367 ALA B C 1
ATOM 6832 O O . ALA B 1 367 ? 8.945 -13.82 6.117 1 96.12 367 ALA B O 1
ATOM 6833 N N . ARG B 1 368 ? 7.59 -14.266 7.809 1 96.38 368 ARG B N 1
ATOM 6834 C CA . ARG B 1 368 ? 6.41 -13.797 7.09 1 96.38 368 ARG B CA 1
ATOM 6835 C C . ARG B 1 368 ? 5.922 -12.469 7.652 1 96.38 368 ARG B C 1
ATOM 6837 O O . ARG B 1 368 ? 6.387 -12.023 8.703 1 96.38 368 ARG B O 1
ATOM 6844 N N . LEU B 1 369 ? 5.023 -11.836 6.965 1 96.38 369 LEU B N 1
ATOM 6845 C CA . LEU B 1 369 ? 4.605 -10.477 7.293 1 96.38 369 LEU B CA 1
ATOM 6846 C C . LEU B 1 369 ? 3.943 -10.43 8.664 1 96.38 369 LEU B C 1
ATOM 6848 O O . LEU B 1 369 ? 3.934 -9.383 9.32 1 96.38 369 LEU B O 1
ATOM 6852 N N . ALA B 1 370 ? 3.418 -11.586 9.172 1 94.88 370 ALA B N 1
ATOM 6853 C CA . ALA B 1 370 ? 2.705 -11.633 10.445 1 94.88 370 ALA B CA 1
ATOM 6854 C C . ALA B 1 370 ? 3.652 -11.969 11.594 1 94.88 370 ALA B C 1
ATOM 6856 O O . ALA B 1 370 ? 3.238 -12.016 12.758 1 94.88 370 ALA B O 1
ATOM 6857 N N . ASN B 1 371 ? 4.914 -12.078 11.312 1 95.25 371 ASN B N 1
ATOM 6858 C CA . ASN B 1 371 ? 5.871 -12.508 12.328 1 95.25 371 ASN B CA 1
ATOM 6859 C C . ASN B 1 371 ? 6.496 -11.312 13.047 1 95.25 371 ASN B C 1
ATOM 6861 O O . ASN B 1 371 ? 6.605 -10.227 12.477 1 95.25 371 ASN B O 1
ATOM 6865 N N . ARG B 1 372 ? 6.852 -11.516 14.297 1 95.25 372 ARG B N 1
ATOM 6866 C CA . ARG B 1 372 ? 7.672 -10.633 15.117 1 95.25 372 ARG B CA 1
ATOM 6867 C C . ARG B 1 372 ? 9.102 -11.164 15.234 1 95.25 372 ARG B C 1
ATOM 6869 O O . ARG B 1 372 ? 9.383 -12.297 14.836 1 95.25 372 ARG B O 1
ATOM 6876 N N . PRO B 1 373 ? 9.961 -10.305 15.695 1 93.69 373 PRO B N 1
ATOM 6877 C CA . PRO B 1 373 ? 11.344 -10.773 15.82 1 93.69 373 PRO B CA 1
ATOM 6878 C C . PRO B 1 373 ? 11.453 -12.078 16.609 1 93.69 373 PRO B C 1
ATOM 6880 O O . PRO B 1 373 ? 12.266 -12.945 16.266 1 93.69 373 PRO B O 1
ATOM 6883 N N . SER B 1 374 ? 10.633 -12.273 17.562 1 92.81 374 SER B N 1
ATOM 6884 C CA . SER B 1 374 ? 10.688 -13.469 18.406 1 92.81 374 SER B CA 1
ATOM 6885 C C . SER B 1 374 ? 10.305 -14.711 17.609 1 92.81 374 SER B C 1
ATOM 6887 O O . SER B 1 374 ? 10.656 -15.828 17.984 1 92.81 374 SER B O 1
ATOM 6889 N N . ASP B 1 375 ? 9.617 -14.555 16.531 1 93.31 375 ASP B N 1
ATOM 6890 C CA . ASP B 1 375 ? 9.109 -15.68 15.742 1 93.31 375 ASP B CA 1
ATOM 6891 C C . ASP B 1 375 ? 10.188 -16.219 14.805 1 93.31 375 ASP B C 1
ATOM 6893 O O . ASP B 1 375 ? 10.062 -17.328 14.281 1 93.31 375 ASP B O 1
ATOM 6897 N N . ILE B 1 376 ? 11.242 -15.469 14.609 1 92 376 ILE B N 1
ATOM 6898 C CA . ILE B 1 376 ? 12.258 -15.797 13.617 1 92 376 ILE B CA 1
ATOM 6899 C C . ILE B 1 376 ? 12.984 -17.078 14.039 1 92 376 ILE B C 1
ATOM 6901 O O . ILE B 1 376 ? 13.328 -17.906 13.195 1 92 376 ILE B O 1
ATOM 6905 N N . LEU B 1 377 ? 13.117 -17.25 15.305 1 90.12 377 LEU B N 1
ATOM 6906 C CA . LEU B 1 377 ? 13.891 -18.375 15.812 1 90.12 377 LEU B CA 1
ATOM 6907 C C . LEU B 1 377 ? 13.164 -19.688 15.539 1 90.12 377 LEU B C 1
ATOM 6909 O O . LEU B 1 377 ? 13.805 -20.734 15.398 1 90.12 377 LEU B O 1
ATOM 6913 N N . THR B 1 378 ? 11.914 -19.641 15.43 1 91.31 378 THR B N 1
ATOM 6914 C CA . THR B 1 378 ? 11.148 -20.859 15.227 1 91.31 378 THR B CA 1
ATOM 6915 C C . THR B 1 378 ? 10.523 -20.891 13.836 1 91.31 378 THR B C 1
ATOM 6917 O O . THR B 1 378 ? 9.602 -21.672 13.57 1 91.31 378 THR B O 1
ATOM 6920 N N . PHE B 1 379 ? 11.016 -20.047 13.055 1 94.62 379 PHE B N 1
ATOM 6921 C CA . PHE B 1 379 ? 10.453 -19.922 11.719 1 94.62 379 PHE B CA 1
ATOM 6922 C C . PHE B 1 379 ? 10.758 -21.172 10.891 1 94.62 379 PHE B C 1
ATOM 6924 O O . PHE B 1 379 ? 11.898 -21.625 10.852 1 94.62 379 PHE B O 1
ATOM 6931 N N . ARG B 1 380 ? 9.719 -21.703 10.242 1 95.56 380 ARG B N 1
ATOM 6932 C CA . ARG B 1 380 ? 9.852 -22.797 9.289 1 95.56 380 ARG B CA 1
ATOM 6933 C C . ARG B 1 380 ? 9.414 -22.375 7.895 1 95.56 380 ARG B C 1
ATOM 6935 O O . ARG B 1 380 ? 8.312 -21.844 7.719 1 95.56 380 ARG B O 1
ATOM 6942 N N . GLU B 1 381 ? 10.273 -22.625 6.984 1 96.19 381 GLU B N 1
ATOM 6943 C CA . GLU B 1 381 ? 9.93 -22.281 5.609 1 96.19 381 GLU B CA 1
ATOM 6944 C C . GLU B 1 381 ? 8.797 -23.156 5.09 1 96.19 381 GLU B C 1
ATOM 6946 O O . GLU B 1 381 ? 8.773 -24.375 5.34 1 96.19 381 GLU B O 1
ATOM 6951 N N . ALA B 1 382 ? 7.906 -22.578 4.398 1 96 382 ALA B N 1
ATOM 6952 C CA . ALA B 1 382 ? 6.742 -23.281 3.881 1 96 382 ALA B CA 1
ATOM 6953 C C . ALA B 1 382 ? 7.035 -23.891 2.512 1 96 382 ALA B C 1
ATOM 6955 O O . ALA B 1 382 ? 7.523 -23.203 1.611 1 96 382 ALA B O 1
ATOM 6956 N N . GLU B 1 383 ? 6.809 -25.078 2.369 1 96.62 383 GLU B N 1
ATOM 6957 C CA . GLU B 1 383 ? 6.746 -25.781 1.096 1 96.62 383 GLU B CA 1
ATOM 6958 C C . GLU B 1 383 ? 5.355 -26.359 0.85 1 96.62 383 GLU B C 1
ATOM 6960 O O . GLU B 1 383 ? 5.047 -27.469 1.282 1 96.62 383 GLU B O 1
ATOM 6965 N N . PRO B 1 384 ? 4.594 -25.672 0.103 1 96.88 384 PRO B N 1
ATOM 6966 C CA . PRO B 1 384 ? 3.195 -26.078 -0.058 1 96.88 384 PRO B CA 1
ATOM 6967 C C . PRO B 1 384 ? 3.049 -27.5 -0.611 1 96.88 384 PRO B C 1
ATOM 6969 O O . PRO B 1 384 ? 3.826 -27.906 -1.476 1 96.88 384 PRO B O 1
ATOM 6972 N N . TYR B 1 385 ? 2.086 -28.188 -0.097 1 95.44 385 TYR B N 1
ATOM 6973 C CA . TYR B 1 385 ? 1.69 -29.531 -0.51 1 95.44 385 TYR B CA 1
ATOM 6974 C C . TYR B 1 385 ? 0.209 -29.578 -0.867 1 95.44 385 TYR B C 1
ATOM 6976 O O . TYR B 1 385 ? -0.643 -29.203 -0.058 1 95.44 385 TYR B O 1
ATOM 6984 N N . CYS B 1 386 ? -0.029 -30.016 -2.055 1 94.44 386 CYS B N 1
ATOM 6985 C CA . CYS B 1 386 ? -1.384 -29.938 -2.588 1 94.44 386 CYS B CA 1
ATOM 6986 C C . CYS B 1 386 ? -1.871 -31.297 -3.07 1 94.44 386 CYS B C 1
ATOM 6988 O O . CYS B 1 386 ? -1.271 -31.891 -3.965 1 94.44 386 CYS B O 1
ATOM 6990 N N . VAL B 1 387 ? -2.932 -31.781 -2.43 1 92.44 387 VAL B N 1
ATOM 6991 C CA . VAL B 1 387 ? -3.658 -32.938 -2.914 1 92.44 387 VAL B CA 1
ATOM 6992 C C . VAL B 1 387 ? -5.047 -32.531 -3.393 1 92.44 387 VAL B C 1
ATOM 6994 O O . VAL B 1 387 ? -5.875 -32.094 -2.598 1 92.44 387 VAL B O 1
ATOM 6997 N N . ILE B 1 388 ? -5.277 -32.625 -4.637 1 89.69 388 ILE B N 1
ATOM 6998 C CA . ILE B 1 388 ? -6.555 -32.188 -5.191 1 89.69 388 ILE B CA 1
ATOM 6999 C C . ILE B 1 388 ? -7.238 -33.375 -5.879 1 89.69 388 ILE B C 1
ATOM 7001 O O . ILE B 1 388 ? -6.582 -34.344 -6.238 1 89.69 388 ILE B O 1
ATOM 7005 N N . ALA B 1 389 ? -8.609 -33.312 -5.957 1 86.25 389 ALA B N 1
ATOM 7006 C CA . ALA B 1 389 ? -9.406 -34.406 -6.52 1 86.25 389 ALA B CA 1
ATOM 7007 C C . ALA B 1 389 ? -9.18 -34.531 -8.023 1 86.25 389 ALA B C 1
ATOM 7009 O O . ALA B 1 389 ? -9.672 -35.469 -8.656 1 86.25 389 ALA B O 1
ATOM 7010 N N . ASN B 1 390 ? -8.273 -33.75 -8.547 1 72.12 390 ASN B N 1
ATOM 7011 C CA . ASN B 1 390 ? -7.945 -33.875 -9.961 1 72.12 390 ASN B CA 1
ATOM 7012 C C . ASN B 1 390 ? -6.859 -34.906 -10.188 1 72.12 390 ASN B C 1
ATOM 7014 O O . ASN B 1 390 ? -5.703 -34.719 -9.812 1 72.12 390 ASN B O 1
ATOM 7018 N N . GLU B 1 391 ? -7.277 -36.125 -10.711 1 57.66 391 GLU B N 1
ATOM 7019 C CA . GLU B 1 391 ? -6.492 -37.344 -10.844 1 57.66 391 GLU B CA 1
ATOM 7020 C C . GLU B 1 391 ? -5.219 -37.125 -11.648 1 57.66 391 GLU B C 1
ATOM 7022 O O . GLU B 1 391 ? -4.207 -37.781 -11.438 1 57.66 391 GLU B O 1
ATOM 7027 N N . ILE B 1 392 ? -5.379 -36.188 -12.438 1 50 392 ILE B N 1
ATOM 7028 C CA . ILE B 1 392 ? -4.234 -35.969 -13.312 1 50 392 ILE B CA 1
ATOM 7029 C C . ILE B 1 392 ? -3.082 -35.375 -12.516 1 50 392 ILE B C 1
ATOM 7031 O O . ILE B 1 392 ? -1.92 -35.719 -12.727 1 50 392 ILE B O 1
ATOM 7035 N N . VAL B 1 393 ? -3.492 -34.719 -11.562 1 56.06 393 VAL B N 1
ATOM 7036 C CA . VAL B 1 393 ? -2.469 -34 -10.797 1 56.06 393 VAL B CA 1
ATOM 7037 C C . VAL B 1 393 ? -2.002 -34.875 -9.633 1 56.06 393 VAL B C 1
ATOM 7039 O O . VAL B 1 393 ? -0.801 -35 -9.375 1 56.06 393 VAL B O 1
ATOM 7042 N N . ASN B 1 394 ? -2.938 -35.438 -8.867 1 60.22 394 ASN B N 1
ATOM 7043 C CA . ASN B 1 394 ? -2.641 -36.25 -7.695 1 60.22 394 ASN B CA 1
ATOM 7044 C C . ASN B 1 394 ? -3.508 -37.531 -7.66 1 60.22 394 ASN B C 1
ATOM 7046 O O . ASN B 1 394 ? -4.555 -37.531 -7.012 1 60.22 394 ASN B O 1
ATOM 7050 N N . PRO B 1 395 ? -3.037 -38.562 -8.406 1 55.09 395 PRO B N 1
ATOM 7051 C CA . PRO B 1 395 ? -3.893 -39.75 -8.359 1 55.09 395 PRO B CA 1
ATOM 7052 C C . PRO B 1 395 ? -3.908 -40.406 -6.984 1 55.09 395 PRO B C 1
ATOM 7054 O O . PRO B 1 395 ? -2.854 -40.75 -6.449 1 55.09 395 PRO B O 1
ATOM 7057 N N . ILE B 1 396 ? -4.926 -40.062 -6.172 1 60.66 396 ILE B N 1
ATOM 7058 C CA . ILE B 1 396 ? -5.07 -40.844 -4.945 1 60.66 396 ILE B CA 1
ATOM 7059 C C . ILE B 1 396 ? -5.508 -42.25 -5.289 1 60.66 396 ILE B C 1
ATOM 7061 O O . ILE B 1 396 ? -6.492 -42.469 -6 1 60.66 396 ILE B O 1
ATOM 7065 N N . PRO B 1 397 ? -4.617 -43.156 -4.875 1 58.97 397 PRO B N 1
ATOM 7066 C CA . PRO B 1 397 ? -5.016 -44.531 -5.199 1 58.97 397 PRO B CA 1
ATOM 7067 C C . PRO B 1 397 ? -6.449 -44.844 -4.773 1 58.97 397 PRO B C 1
ATOM 7069 O O . PRO B 1 397 ? -6.883 -44.438 -3.697 1 58.97 397 PRO B O 1
ATOM 7072 N N . PRO B 1 398 ? -7.18 -45.375 -5.723 1 54.22 398 PRO B N 1
ATOM 7073 C CA . PRO B 1 398 ? -8.562 -45.75 -5.418 1 54.22 398 PRO B CA 1
ATOM 7074 C C . PRO B 1 398 ? -8.688 -46.5 -4.109 1 54.22 398 PRO B C 1
ATOM 7076 O O . PRO B 1 398 ? -9.742 -46.5 -3.479 1 54.22 398 PRO B O 1
ATOM 7079 N N . SER B 1 399 ? -7.625 -47.156 -3.748 1 52.38 399 SER B N 1
ATOM 7080 C CA . SER B 1 399 ? -7.656 -47.969 -2.531 1 52.38 399 SER B CA 1
ATOM 7081 C C . SER B 1 399 ? -7.957 -47.094 -1.308 1 52.38 399 SER B C 1
ATOM 7083 O O . SER B 1 399 ? -8.477 -47.594 -0.307 1 52.38 399 SER B O 1
ATOM 7085 N N . HIS B 1 400 ? -7.723 -45.812 -1.485 1 58.72 400 HIS B N 1
ATOM 7086 C CA . HIS B 1 400 ? -7.969 -44.938 -0.352 1 58.72 400 HIS B CA 1
ATOM 7087 C C . HIS B 1 400 ? -9.461 -44.688 -0.155 1 58.72 400 HIS B C 1
ATOM 7089 O O . HIS B 1 400 ? -9.891 -44.25 0.917 1 58.72 400 HIS B O 1
ATOM 7095 N N . PHE B 1 401 ? -10.086 -45.094 -1.212 1 59.97 401 PHE B N 1
ATOM 7096 C CA . PHE B 1 401 ? -11.523 -44.844 -1.196 1 59.97 401 PHE B CA 1
ATOM 7097 C C . PHE B 1 401 ? -12.281 -46.156 -1.032 1 59.97 401 PHE B C 1
ATOM 7099 O O . PHE B 1 401 ? -13.438 -46.156 -0.599 1 59.97 401 PHE B O 1
ATOM 7106 N N . PHE B 1 402 ? -11.609 -47.188 -1.385 1 55.25 402 PHE B N 1
ATOM 7107 C CA . PHE B 1 402 ? -12.383 -48.438 -1.423 1 55.25 402 PHE B CA 1
ATOM 7108 C C . PHE B 1 402 ? -12.938 -48.781 -0.044 1 55.25 402 PHE B C 1
ATOM 7110 O O . PHE B 1 402 ? -12.18 -48.906 0.919 1 55.25 402 PHE B O 1
ATOM 7117 N N . GLY B 1 403 ? -14.266 -48.875 -0.035 1 62.94 403 GLY B N 1
ATOM 7118 C CA . GLY B 1 403 ? -15.008 -49.25 1.161 1 62.94 403 GLY B CA 1
ATOM 7119 C C . GLY B 1 403 ? -15.148 -48.094 2.137 1 62.94 403 GLY B C 1
ATOM 7120 O O . GLY B 1 403 ? -15.711 -48.25 3.225 1 62.94 403 GLY B O 1
ATOM 7121 N N . SER B 1 404 ? -14.773 -46.875 1.675 1 72.69 404 SER B N 1
ATOM 7122 C CA . SER B 1 404 ? -14.742 -45.781 2.619 1 72.69 404 SER B CA 1
ATOM 7123 C C . SER B 1 404 ? -16.047 -44.969 2.592 1 72.69 404 SER B C 1
ATOM 7125 O O . SER B 1 404 ? -16.328 -44.219 3.518 1 72.69 404 SER B O 1
ATOM 7127 N N . GLY B 1 405 ? -16.891 -45.188 1.506 1 86.75 405 GLY B N 1
ATOM 7128 C CA . GLY B 1 405 ? -18.078 -44.375 1.321 1 86.75 405 GLY B CA 1
ATOM 7129 C C . GLY B 1 405 ? -17.828 -43.125 0.537 1 86.75 405 GLY B C 1
ATOM 7130 O O . GLY B 1 405 ? -18.766 -42.438 0.134 1 86.75 405 GLY B O 1
ATOM 7131 N N . TRP B 1 406 ? -16.641 -42.906 0.223 1 90.94 406 TRP B N 1
ATOM 7132 C CA . TRP B 1 406 ? -16.281 -41.719 -0.56 1 90.94 406 TRP B CA 1
ATOM 7133 C C . TRP B 1 406 ? -16.125 -42.062 -2.035 1 90.94 406 TRP B C 1
ATOM 7135 O O . TRP B 1 406 ? -15.703 -43.188 -2.371 1 90.94 406 TRP B O 1
ATOM 7145 N N . GLN B 1 407 ? -16.531 -41.125 -2.922 1 87.75 407 GLN B N 1
ATOM 7146 C CA . GLN B 1 407 ? -16.422 -41.281 -4.367 1 87.75 407 GLN B CA 1
ATOM 7147 C C . GLN B 1 407 ? -15.758 -40.062 -5.008 1 87.75 407 GLN B C 1
ATOM 7149 O O . GLN B 1 407 ? -15.641 -39 -4.375 1 87.75 407 GLN B O 1
ATOM 7154 N N . THR B 1 408 ? -15.312 -40.312 -6.246 1 86.5 408 THR B N 1
ATOM 7155 C CA . THR B 1 408 ? -14.688 -39.219 -6.992 1 86.5 408 THR B CA 1
ATOM 7156 C C . THR B 1 408 ? -15.602 -38.719 -8.117 1 86.5 408 THR B C 1
ATOM 7158 O O . THR B 1 408 ? -16.234 -39.531 -8.797 1 86.5 408 THR B O 1
ATOM 7161 N N . TYR B 1 409 ? -15.789 -37.438 -8.102 1 86.12 409 TYR B N 1
ATOM 7162 C CA . TYR B 1 409 ? -16.484 -36.812 -9.227 1 86.12 409 TYR B CA 1
ATOM 7163 C C . TYR B 1 409 ? -15.492 -36.094 -10.141 1 86.12 409 TYR B C 1
ATOM 7165 O O . TYR B 1 409 ? -14.703 -35.281 -9.672 1 86.12 409 TYR B O 1
ATOM 7173 N N . LYS B 1 410 ? -15.516 -36.406 -11.43 1 80.94 410 LYS B N 1
ATOM 7174 C CA . LYS B 1 410 ? -14.703 -35.75 -12.438 1 80.94 410 LYS B CA 1
ATOM 7175 C C . LYS B 1 410 ? -15.57 -35.156 -13.547 1 80.94 410 LYS B C 1
ATOM 7177 O O . LYS B 1 410 ? -16.297 -35.906 -14.227 1 80.94 410 LYS B O 1
ATOM 7182 N N . PRO B 1 411 ? -15.438 -33.906 -13.586 1 76.69 411 PRO B N 1
ATOM 7183 C CA . PRO B 1 411 ? -16.234 -33.344 -14.68 1 76.69 411 PRO B CA 1
ATOM 7184 C C . PRO B 1 411 ? -15.727 -33.75 -16.062 1 76.69 411 PRO B C 1
ATOM 7186 O O . PRO B 1 411 ? -14.516 -33.719 -16.297 1 76.69 411 PRO B O 1
ATOM 7189 N N . VAL B 1 412 ? -16.531 -34.562 -16.812 1 64.75 412 VAL B N 1
ATOM 7190 C CA . VAL B 1 412 ? -16.203 -34.938 -18.188 1 64.75 412 VAL B CA 1
ATOM 7191 C C . VAL B 1 412 ? -16.891 -33.969 -19.156 1 64.75 412 VAL B C 1
ATOM 7193 O O . VAL B 1 412 ? -18.125 -33.844 -19.172 1 64.75 412 VAL B O 1
ATOM 7196 N N . ASN B 1 413 ? -16.141 -33.25 -20 1 58.94 413 ASN B N 1
ATOM 7197 C CA . ASN B 1 413 ? -16.641 -32.344 -21.047 1 58.94 413 ASN B CA 1
ATOM 7198 C C . ASN B 1 413 ? -17.438 -31.203 -20.469 1 58.94 413 ASN B C 1
ATOM 7200 O O . ASN B 1 413 ? -18.359 -30.688 -21.109 1 58.94 413 ASN B O 1
ATOM 7204 N N . GLU B 1 414 ? -17.25 -31.078 -19.125 1 58.59 414 GLU B N 1
ATOM 7205 C CA . GLU B 1 414 ? -18 -29.984 -18.547 1 58.59 414 GLU B CA 1
ATOM 7206 C C . GLU B 1 414 ? -17.172 -28.703 -18.484 1 58.59 414 GLU B C 1
ATOM 7208 O O . GLU B 1 414 ? -15.945 -28.75 -18.641 1 58.59 414 GLU B O 1
ATOM 7213 N N . GLY B 1 415 ? -17.812 -27.609 -18.781 1 58.12 415 GLY B N 1
ATOM 7214 C CA . GLY B 1 415 ? -17.219 -26.281 -18.781 1 58.12 415 GLY B CA 1
ATOM 7215 C C . GLY B 1 415 ? -16.266 -26.062 -17.625 1 58.12 415 GLY B C 1
ATOM 7216 O O . GLY B 1 415 ? -16.281 -26.812 -16.641 1 58.12 415 GLY B O 1
ATOM 7217 N N . PRO B 1 416 ? -15.211 -25.312 -17.75 1 59.69 416 PRO B N 1
ATOM 7218 C CA . PRO B 1 416 ? -14.172 -25.031 -16.766 1 59.69 416 PRO B CA 1
ATOM 7219 C C . PRO B 1 416 ? -14.742 -24.688 -15.391 1 59.69 416 PRO B C 1
ATOM 7221 O O . PRO B 1 416 ? -14.016 -24.656 -14.398 1 59.69 416 PRO B O 1
ATOM 7224 N N . GLU B 1 417 ? -16 -24.609 -15.25 1 62.91 417 GLU B N 1
ATOM 7225 C CA . GLU B 1 417 ? -16.656 -24.203 -14.016 1 62.91 417 GLU B CA 1
ATOM 7226 C C . GLU B 1 417 ? -16.812 -25.375 -13.047 1 62.91 417 GLU B C 1
ATOM 7228 O O . GLU B 1 417 ? -16.891 -25.188 -11.836 1 62.91 417 GLU B O 1
ATOM 7233 N N . VAL B 1 418 ? -16.828 -26.484 -13.703 1 62.5 418 VAL B N 1
ATOM 7234 C CA . VAL B 1 418 ? -17.078 -27.625 -12.836 1 62.5 418 VAL B CA 1
ATOM 7235 C C . VAL B 1 418 ? -15.758 -28.25 -12.391 1 62.5 418 VAL B C 1
ATOM 7237 O O . VAL B 1 418 ? -14.914 -28.594 -13.227 1 62.5 418 VAL B O 1
ATOM 7240 N N . LYS B 1 419 ? -15.609 -28.312 -11.078 1 78.88 419 LYS B N 1
ATOM 7241 C CA . LYS B 1 419 ? -14.359 -28.812 -10.492 1 78.88 419 LYS B CA 1
ATOM 7242 C C . LYS B 1 419 ? -14.531 -30.219 -9.961 1 78.88 419 LYS B C 1
ATOM 7244 O O . LYS B 1 419 ? -15.641 -30.641 -9.617 1 78.88 419 LYS B O 1
ATOM 7249 N N . ALA B 1 420 ? -13.477 -30.922 -10.062 1 86.5 420 ALA B N 1
ATOM 7250 C CA . ALA B 1 420 ? -13.469 -32.281 -9.492 1 86.5 420 ALA B CA 1
ATOM 7251 C C . ALA B 1 420 ? -13.523 -32.219 -7.965 1 86.5 420 ALA B C 1
ATOM 7253 O O . ALA B 1 420 ? -13.047 -31.25 -7.355 1 86.5 420 ALA B O 1
ATOM 7254 N N . TYR B 1 421 ? -14.242 -33.188 -7.414 1 90.31 421 TYR B N 1
ATOM 7255 C CA . TYR B 1 421 ? -14.289 -33.281 -5.961 1 90.31 421 TYR B CA 1
ATOM 7256 C C . TYR B 1 421 ? -14.492 -34.719 -5.5 1 90.31 421 TYR B C 1
ATOM 7258 O O . TYR B 1 421 ? -14.891 -35.594 -6.289 1 90.31 421 TYR B O 1
ATOM 7266 N N . TRP B 1 422 ? -14.117 -34.938 -4.281 1 90.94 422 TRP B N 1
ATOM 7267 C CA . TRP B 1 422 ? -14.539 -36.156 -3.568 1 90.94 422 TRP B CA 1
ATOM 7268 C C . TRP B 1 422 ? -15.844 -35.906 -2.812 1 90.94 422 TRP B C 1
ATOM 7270 O O . TRP B 1 422 ? -16.062 -34.812 -2.273 1 90.94 422 TRP B O 1
ATOM 7280 N N . TRP B 1 423 ? -16.688 -36.938 -2.832 1 92.38 423 TRP B N 1
ATOM 7281 C CA . TRP B 1 423 ? -17.953 -36.688 -2.129 1 92.38 423 TRP B CA 1
ATOM 7282 C C . TRP B 1 423 ? -18.438 -37.969 -1.467 1 92.38 423 TRP B C 1
ATOM 7284 O O . TRP B 1 423 ? -18.031 -39.062 -1.838 1 92.38 423 TRP B O 1
ATOM 7294 N N . SER B 1 424 ? -19.188 -37.781 -0.406 1 93.88 424 SER B N 1
ATOM 7295 C CA . SER B 1 424 ? -19.859 -38.875 0.287 1 93.88 424 SER B CA 1
ATOM 7296 C C . SER B 1 424 ? -21.203 -38.406 0.833 1 93.88 424 SER B C 1
ATOM 7298 O O . SER B 1 424 ? -21.391 -37.25 1.203 1 93.88 424 SER B O 1
ATOM 7300 N N . GLU B 1 425 ? -22.141 -39.375 0.821 1 94.69 425 GLU B N 1
ATOM 7301 C CA . GLU B 1 425 ? -23.469 -39.125 1.372 1 94.69 425 GLU B CA 1
ATOM 7302 C C . GLU B 1 425 ? -23.828 -40.156 2.426 1 94.69 425 GLU B C 1
ATOM 7304 O O . GLU B 1 425 ? -25 -40.375 2.721 1 94.69 425 GLU B O 1
ATOM 7309 N N . VAL B 1 426 ? -22.844 -40.844 2.838 1 94.69 426 VAL B N 1
ATOM 7310 C CA . VAL B 1 426 ? -23.094 -41.938 3.791 1 94.69 426 VAL B CA 1
ATOM 7311 C C . VAL B 1 426 ? -22.469 -41.562 5.145 1 94.69 426 VAL B C 1
ATOM 7313 O O . VAL B 1 426 ? -21.266 -41.406 5.254 1 94.69 426 VAL B O 1
ATOM 7316 N N . GLY B 1 427 ? -23.359 -41.531 6.141 1 94.81 427 GLY B N 1
ATOM 7317 C CA . GLY B 1 427 ? -22.875 -41.281 7.48 1 94.81 427 GLY B CA 1
ATOM 7318 C C . GLY B 1 427 ? -21.859 -42.281 7.961 1 94.81 427 GLY B C 1
ATOM 7319 O O . GLY B 1 427 ? -22.016 -43.5 7.723 1 94.81 427 GLY B O 1
ATOM 7320 N N . GLY B 1 428 ? -20.812 -41.656 8.625 1 93.69 428 GLY B N 1
ATOM 7321 C CA . GLY B 1 428 ? -19.797 -42.531 9.18 1 93.69 428 GLY B CA 1
ATOM 7322 C C . GLY B 1 428 ? -18.703 -42.875 8.195 1 93.69 428 GLY B C 1
ATOM 7323 O O . GLY B 1 428 ? -17.688 -43.469 8.57 1 93.69 428 GLY B O 1
ATOM 7324 N N . SER B 1 429 ? -18.844 -42.531 6.965 1 93.81 429 SER B N 1
ATOM 7325 C CA . SER B 1 429 ? -17.797 -42.75 5.965 1 93.81 429 SER B CA 1
ATOM 7326 C C . SER B 1 429 ? -16.516 -42 6.305 1 93.81 429 SER B C 1
ATOM 7328 O O . SER B 1 429 ? -16.562 -40.875 6.777 1 93.81 429 SER B O 1
ATOM 7330 N N . ARG B 1 430 ? -15.383 -42.656 6.055 1 91.75 430 ARG B N 1
ATOM 7331 C CA . ARG B 1 430 ? -14.086 -42.094 6.395 1 91.75 430 ARG B CA 1
ATOM 7332 C C . ARG B 1 430 ? -13.164 -42.062 5.184 1 91.75 430 ARG B C 1
ATOM 7334 O O . ARG B 1 430 ? -13.203 -43 4.352 1 91.75 430 ARG B O 1
ATOM 7341 N N . MET B 1 431 ? -12.391 -41.031 5.133 1 90.19 431 MET B N 1
ATOM 7342 C CA . MET B 1 431 ? -11.328 -40.969 4.129 1 90.19 431 MET B CA 1
ATOM 7343 C C . MET B 1 431 ? -10.031 -40.469 4.75 1 90.19 431 MET B C 1
ATOM 7345 O O . MET B 1 431 ? -10.047 -39.625 5.641 1 90.19 431 MET B O 1
ATOM 7349 N N . ARG B 1 432 ? -8.969 -41.062 4.27 1 90.62 432 ARG B N 1
ATOM 7350 C CA . ARG B 1 432 ? -7.633 -40.688 4.73 1 90.62 432 ARG B CA 1
ATOM 7351 C C . ARG B 1 432 ? -6.762 -40.25 3.564 1 90.62 432 ARG B C 1
ATOM 7353 O O . ARG B 1 432 ? -6.672 -40.938 2.545 1 90.62 432 ARG B O 1
ATOM 7360 N N . VAL B 1 433 ? -6.184 -39.125 3.682 1 91.12 433 VAL B N 1
ATOM 7361 C CA . VAL B 1 433 ? -5.344 -38.562 2.637 1 91.12 433 VAL B CA 1
ATOM 7362 C C . VAL B 1 433 ? -3.936 -38.312 3.18 1 91.12 433 VAL B C 1
ATOM 7364 O O . VAL B 1 433 ? -3.752 -37.562 4.148 1 91.12 433 VAL B O 1
ATOM 7367 N N . PRO B 1 434 ? -2.932 -38.938 2.57 1 92.38 434 PRO B N 1
ATOM 7368 C CA . PRO B 1 434 ? -1.558 -38.656 2.988 1 92.38 434 PRO B CA 1
ATOM 7369 C C . PRO B 1 434 ? -1.108 -37.25 2.596 1 92.38 434 PRO B C 1
ATOM 7371 O O . PRO B 1 434 ? -1.438 -36.781 1.506 1 92.38 434 PRO B O 1
ATOM 7374 N N . ILE B 1 435 ? -0.426 -36.594 3.508 1 94.25 435 ILE B N 1
ATOM 7375 C CA . ILE B 1 435 ? 0.098 -35.25 3.227 1 94.25 435 ILE B CA 1
ATOM 7376 C C . ILE B 1 435 ? 1.53 -35.156 3.746 1 94.25 435 ILE B C 1
ATOM 7378 O O . ILE B 1 435 ? 1.987 -36 4.512 1 94.25 435 ILE B O 1
ATOM 7382 N N . LYS B 1 436 ? 2.23 -34.156 3.219 1 96.12 436 LYS B N 1
ATOM 7383 C CA . LYS B 1 436 ? 3.547 -33.781 3.729 1 96.12 436 LYS B CA 1
ATOM 7384 C C . LYS B 1 436 ? 3.553 -32.344 4.223 1 96.12 436 LYS B C 1
ATOM 7386 O O . LYS B 1 436 ? 3.094 -31.438 3.518 1 96.12 436 LYS B O 1
ATOM 7391 N N . THR B 1 437 ? 4.027 -32.156 5.496 1 97.69 437 THR B N 1
ATOM 7392 C CA . THR B 1 437 ? 4.027 -30.812 6.066 1 97.69 437 THR B CA 1
ATOM 7393 C C . THR B 1 437 ? 5.449 -30.281 6.184 1 97.69 437 THR B C 1
ATOM 7395 O O . THR B 1 437 ? 6.402 -31.047 6.32 1 97.69 437 THR B O 1
ATOM 7398 N N . SER B 1 438 ? 5.664 -29 6 1 97.62 438 SER B N 1
ATOM 7399 C CA . SER B 1 438 ? 6.891 -28.25 6.238 1 97.62 438 SER B CA 1
ATOM 7400 C C . SER B 1 438 ? 6.699 -27.203 7.34 1 97.62 438 SER B C 1
ATOM 7402 O O . SER B 1 438 ? 6.969 -27.484 8.508 1 97.62 438 SER B O 1
ATOM 7404 N N . ALA B 1 439 ? 5.957 -26.172 7.121 1 96.94 439 ALA B N 1
ATOM 7405 C CA . ALA B 1 439 ? 5.691 -25.125 8.102 1 96.94 439 ALA B CA 1
ATOM 7406 C C . ALA B 1 439 ? 4.586 -25.531 9.062 1 96.94 439 ALA B C 1
ATOM 7408 O O . ALA B 1 439 ? 4.465 -24.969 10.156 1 96.94 439 ALA B O 1
ATOM 7409 N N . GLY B 1 440 ? 3.648 -26.453 8.602 1 97.25 440 GLY B N 1
ATOM 7410 C CA . GLY B 1 440 ? 2.83 -27.125 9.602 1 97.25 440 GLY B CA 1
ATOM 7411 C C . GLY B 1 440 ? 1.357 -26.781 9.5 1 97.25 440 GLY B C 1
ATOM 7412 O O . GLY B 1 440 ? 0.546 -27.25 10.297 1 97.25 440 GLY B O 1
ATOM 7413 N N . ASP B 1 441 ? 0.945 -25.969 8.531 1 97 441 ASP B N 1
ATOM 7414 C CA . ASP B 1 441 ? -0.476 -25.688 8.344 1 97 441 ASP B CA 1
ATOM 7415 C C . ASP B 1 441 ? -1.142 -26.797 7.516 1 97 441 ASP B C 1
ATOM 7417 O O . ASP B 1 441 ? -0.553 -27.297 6.559 1 97 441 ASP B O 1
ATOM 7421 N N . VAL B 1 442 ? -2.352 -27.141 7.922 1 98.25 442 VAL B N 1
ATOM 7422 C CA . VAL B 1 442 ? -3.15 -28.109 7.18 1 98.25 442 VAL B CA 1
ATOM 7423 C C . VAL B 1 442 ? -4.566 -27.578 6.988 1 98.25 442 VAL B C 1
ATOM 7425 O O . VAL B 1 442 ? -5.191 -27.109 7.941 1 98.25 442 VAL B O 1
ATOM 7428 N N . ALA B 1 443 ? -5 -27.609 5.754 1 98 443 ALA B N 1
ATOM 7429 C CA . ALA B 1 443 ? -6.312 -27.031 5.457 1 98 443 ALA B CA 1
ATOM 7430 C C . ALA B 1 443 ? -7.098 -27.938 4.504 1 98 443 ALA B C 1
ATOM 7432 O O . ALA B 1 443 ? -6.512 -28.75 3.781 1 98 443 ALA B O 1
ATOM 7433 N N . ILE B 1 444 ? -8.398 -27.828 4.586 1 97.19 444 ILE B N 1
ATOM 7434 C CA . ILE B 1 444 ? -9.305 -28.562 3.701 1 97.19 444 ILE B CA 1
ATOM 7435 C C . ILE B 1 444 ? -9.953 -27.594 2.719 1 97.19 444 ILE B C 1
ATOM 7437 O O . ILE B 1 444 ? -10.477 -26.547 3.117 1 97.19 444 ILE B O 1
ATOM 7441 N N . TYR B 1 445 ? -9.836 -27.922 1.491 1 95.25 445 TYR B N 1
ATOM 7442 C CA . TYR B 1 445 ? -10.492 -27.203 0.405 1 95.25 445 TYR B CA 1
ATOM 7443 C C . TYR B 1 445 ? -11.781 -27.891 -0.016 1 95.25 445 TYR B C 1
ATOM 7445 O O . TYR B 1 445 ? -11.758 -29.062 -0.414 1 95.25 445 TYR B O 1
ATOM 7453 N N . TYR B 1 446 ? -12.961 -27.188 0.122 1 94.5 446 TYR B N 1
ATOM 7454 C CA . TYR B 1 446 ? -14.242 -27.844 -0.092 1 94.5 446 TYR B CA 1
ATOM 7455 C C . TYR B 1 446 ? -15.297 -26.844 -0.568 1 94.5 446 TYR B C 1
ATOM 7457 O O . TYR B 1 446 ? -15.031 -25.641 -0.648 1 94.5 446 TYR B O 1
ATOM 7465 N N . LEU B 1 447 ? -16.453 -27.375 -0.938 1 93.62 447 LEU B N 1
ATOM 7466 C CA . LEU B 1 447 ? -17.531 -26.531 -1.443 1 93.62 447 LEU B CA 1
ATOM 7467 C C . LEU B 1 447 ? -18.547 -26.234 -0.346 1 93.62 447 LEU B C 1
ATOM 7469 O O . LEU B 1 447 ? -18.969 -27.125 0.382 1 93.62 447 LEU B O 1
ATOM 7473 N N . GLN B 1 448 ? -18.844 -24.953 -0.256 1 94.62 448 GLN B N 1
ATOM 7474 C CA . GLN B 1 448 ? -20 -24.547 0.543 1 94.62 448 GLN B CA 1
ATOM 7475 C C . GLN B 1 448 ? -21.172 -24.141 -0.347 1 94.62 448 GLN B C 1
ATOM 7477 O O . GLN B 1 448 ? -20.969 -23.531 -1.403 1 94.62 448 GLN B O 1
ATOM 7482 N N . HIS B 1 449 ? -22.297 -24.469 0.125 1 94.69 449 HIS B N 1
ATOM 7483 C CA . HIS B 1 449 ? -23.516 -24.219 -0.637 1 94.69 449 HIS B CA 1
ATOM 7484 C C . HIS B 1 449 ? -24.469 -23.297 0.128 1 94.69 449 HIS B C 1
ATOM 7486 O O . HIS B 1 449 ? -24.391 -23.203 1.354 1 94.69 449 HIS B O 1
ATOM 7492 N N . PRO B 1 450 ? -25.312 -22.625 -0.664 1 93.88 450 PRO B N 1
ATOM 7493 C CA . PRO B 1 450 ? -26.344 -21.828 0.007 1 93.88 450 PRO B CA 1
ATOM 7494 C C . PRO B 1 450 ? -27.312 -22.688 0.812 1 93.88 450 PRO B C 1
ATOM 7496 O O . PRO B 1 450 ? -27.328 -23.922 0.668 1 93.88 450 PRO B O 1
ATOM 7499 N N . ASP B 1 451 ? -28.141 -22 1.594 1 91.75 451 ASP B N 1
ATOM 7500 C CA . ASP B 1 451 ? -29.062 -22.688 2.494 1 91.75 451 ASP B CA 1
ATOM 7501 C C . ASP B 1 451 ? -30.156 -23.422 1.714 1 91.75 451 ASP B C 1
ATOM 7503 O O . ASP B 1 451 ? -30.781 -24.328 2.238 1 91.75 451 ASP B O 1
ATOM 7507 N N . SER B 1 452 ? -30.281 -23.094 0.479 1 91.81 452 SER B N 1
ATOM 7508 C CA . SER B 1 452 ? -31.297 -23.703 -0.352 1 91.81 452 SER B CA 1
ATOM 7509 C C . SER B 1 452 ? -30.875 -25.094 -0.815 1 91.81 452 SER B C 1
ATOM 7511 O O . SER B 1 452 ? -31.703 -25.891 -1.268 1 91.81 452 SER B O 1
ATOM 7513 N N . THR B 1 453 ? -29.547 -25.422 -0.731 1 91.75 453 THR B N 1
ATOM 7514 C CA . THR B 1 453 ? -29.016 -26.703 -1.156 1 91.75 453 THR B CA 1
ATOM 7515 C C . THR B 1 453 ? -28.641 -27.562 0.051 1 91.75 453 THR B C 1
ATOM 7517 O O . THR B 1 453 ? -28.125 -27.062 1.046 1 91.75 453 THR B O 1
ATOM 7520 N N . ALA B 1 454 ? -28.984 -28.812 -0.047 1 91.62 454 ALA B N 1
ATOM 7521 C CA . ALA B 1 454 ? -28.594 -29.734 1.029 1 91.62 454 ALA B CA 1
ATOM 7522 C C . ALA B 1 454 ? -27.141 -30.156 0.893 1 91.62 454 ALA B C 1
ATOM 7524 O O . ALA B 1 454 ? -26.688 -30.5 -0.2 1 91.62 454 ALA B O 1
ATOM 7525 N N . SER B 1 455 ? -26.422 -30.016 1.959 1 94.38 455 SER B N 1
ATOM 7526 C CA . SER B 1 455 ? -25.031 -30.438 1.994 1 94.38 455 SER B CA 1
ATOM 7527 C C . SER B 1 455 ? -24.656 -31 3.365 1 94.38 455 SER B C 1
ATOM 7529 O O . SER B 1 455 ? -25.266 -30.625 4.375 1 94.38 455 SER B O 1
ATOM 7531 N N . GLY B 1 456 ? -23.719 -31.844 3.354 1 95.19 456 GLY B N 1
ATOM 7532 C CA . GLY B 1 456 ? -23.359 -32.562 4.574 1 95.19 456 GLY B CA 1
ATOM 7533 C C . GLY B 1 456 ? -22.281 -31.844 5.375 1 95.19 456 GLY B C 1
ATOM 7534 O O . GLY B 1 456 ? -21.922 -30.703 5.074 1 95.19 456 GLY B O 1
ATOM 7535 N N . ARG B 1 457 ? -21.969 -32.531 6.508 1 97.12 457 ARG B N 1
ATOM 7536 C CA . ARG B 1 457 ? -20.906 -32.094 7.414 1 97.12 457 ARG B CA 1
ATOM 7537 C C . ARG B 1 457 ? -19.844 -33.156 7.59 1 97.12 457 ARG B C 1
ATOM 7539 O O . ARG B 1 457 ? -20.156 -34.375 7.574 1 97.12 457 ARG B O 1
ATOM 7546 N N . VAL B 1 458 ? -18.641 -32.688 7.762 1 97.31 458 VAL B N 1
ATOM 7547 C CA . VAL B 1 458 ? -17.547 -33.625 7.988 1 97.31 458 VAL B CA 1
ATOM 7548 C C . VAL B 1 458 ? -16.672 -33.125 9.133 1 97.31 458 VAL B C 1
ATOM 7550 O O . VAL B 1 458 ? -16.641 -31.906 9.414 1 97.31 458 VAL B O 1
ATOM 7553 N N . ALA B 1 459 ? -16.078 -34.031 9.828 1 97.88 459 ALA B N 1
ATOM 7554 C CA . ALA B 1 459 ? -15.023 -33.719 10.789 1 97.88 459 ALA B CA 1
ATOM 7555 C C . ALA B 1 459 ? -13.672 -34.188 10.281 1 97.88 459 ALA B C 1
ATOM 7557 O O . ALA B 1 459 ? -13.539 -35.344 9.852 1 97.88 459 ALA B O 1
ATOM 7558 N N . CYS B 1 460 ? -12.688 -33.375 10.273 1 97.75 460 CYS B N 1
ATOM 7559 C CA . CYS B 1 460 ? -11.359 -33.719 9.797 1 97.75 460 CYS B CA 1
ATOM 7560 C C . CYS B 1 460 ? -10.297 -33.406 10.852 1 97.75 460 CYS B C 1
ATOM 7562 O O . CYS B 1 460 ? -10.445 -32.469 11.625 1 97.75 460 CYS B O 1
ATOM 7564 N N . TRP B 1 461 ? -9.273 -34.188 10.906 1 97.69 461 TRP B N 1
ATOM 7565 C CA . TRP B 1 461 ? -8.164 -34 11.836 1 97.69 461 TRP B CA 1
ATOM 7566 C C . TRP B 1 461 ? -6.867 -34.562 11.258 1 97.69 461 TRP B C 1
ATOM 7568 O O . TRP B 1 461 ? -6.879 -35.219 10.234 1 97.69 461 TRP B O 1
ATOM 7578 N N . VAL B 1 462 ? -5.738 -34.219 11.852 1 97.94 462 VAL B N 1
ATOM 7579 C CA . VAL B 1 462 ? -4.422 -34.656 11.406 1 97.94 462 VAL B CA 1
ATOM 7580 C C . VAL B 1 462 ? -3.938 -35.812 12.281 1 97.94 462 VAL B C 1
ATOM 7582 O O . VAL B 1 462 ? -4 -35.75 13.508 1 97.94 462 VAL B O 1
ATOM 7585 N N . ASP B 1 463 ? -3.533 -36.844 11.656 1 96.94 463 ASP B N 1
ATOM 7586 C CA . ASP B 1 463 ? -3.006 -38.031 12.336 1 96.94 463 ASP B CA 1
ATOM 7587 C C . ASP B 1 463 ? -3.986 -38.531 13.391 1 96.94 463 ASP B C 1
ATOM 7589 O O . ASP B 1 463 ? -5.145 -38.812 13.078 1 96.94 463 ASP B O 1
ATOM 7593 N N . ASP B 1 464 ? -3.492 -38.625 14.617 1 94.5 464 ASP B N 1
ATOM 7594 C CA . ASP B 1 464 ? -4.348 -39.188 15.648 1 94.5 464 ASP B CA 1
ATOM 7595 C C . ASP B 1 464 ? -4.945 -38.094 16.531 1 94.5 464 ASP B C 1
ATOM 7597 O O . ASP B 1 464 ? -5.391 -38.375 17.656 1 94.5 464 ASP B O 1
ATOM 7601 N N . ASP B 1 465 ? -5.043 -36.906 16.016 1 95.81 465 ASP B N 1
ATOM 7602 C CA . ASP B 1 465 ? -5.488 -35.781 16.828 1 95.81 465 ASP B CA 1
ATOM 7603 C C . ASP B 1 465 ? -7 -35.594 16.719 1 95.81 465 ASP B C 1
ATOM 7605 O O . ASP B 1 465 ? -7.48 -34.531 16.406 1 95.81 465 ASP B O 1
ATOM 7609 N N . PHE B 1 466 ? -7.738 -36.625 17 1 94.75 466 PHE B N 1
ATOM 7610 C CA . PHE B 1 466 ? -9.195 -36.594 16.906 1 94.75 466 PHE B CA 1
ATOM 7611 C C . PHE B 1 466 ? -9.773 -35.562 17.891 1 94.75 466 PHE B C 1
ATOM 7613 O O . PHE B 1 466 ? -10.797 -34.938 17.625 1 94.75 466 PHE B O 1
ATOM 7620 N N . GLY B 1 467 ? -9.133 -35.438 18.984 1 96.38 467 GLY B N 1
ATOM 7621 C CA . GLY B 1 467 ? -9.602 -34.531 20.016 1 96.38 467 GLY B CA 1
ATOM 7622 C C . GLY B 1 467 ? -9.742 -33.094 19.531 1 96.38 467 GLY B C 1
ATOM 7623 O O . GLY B 1 467 ? -10.602 -32.344 20.016 1 96.38 467 GLY B O 1
ATOM 7624 N N . ASN B 1 468 ? -8.891 -32.75 18.594 1 97.06 468 ASN B N 1
ATOM 7625 C CA . ASN B 1 468 ? -8.922 -31.391 18.062 1 97.06 468 ASN B CA 1
ATOM 7626 C C . ASN B 1 468 ? -9.484 -31.359 16.641 1 97.06 468 ASN B C 1
ATOM 7628 O O . ASN B 1 468 ? -9.117 -30.484 15.852 1 97.06 468 ASN B O 1
ATOM 7632 N N . ARG B 1 469 ? -10.383 -32.25 16.359 1 97.94 469 ARG B N 1
ATOM 7633 C CA . ARG B 1 469 ? -11.008 -32.281 15.039 1 97.94 469 ARG B CA 1
ATOM 7634 C C . ARG B 1 469 ? -11.734 -30.984 14.734 1 97.94 469 ARG B C 1
ATOM 7636 O O . ARG B 1 469 ? -12.234 -30.312 15.641 1 97.94 469 ARG B O 1
ATOM 7643 N N . VAL B 1 470 ? -11.781 -30.625 13.5 1 98.5 470 VAL B N 1
ATOM 7644 C CA . VAL B 1 470 ? -12.508 -29.438 13.047 1 98.5 470 VAL B CA 1
ATOM 7645 C C . VAL B 1 470 ? -13.703 -29.859 12.203 1 98.5 470 VAL B C 1
ATOM 7647 O O . VAL B 1 470 ? -13.562 -30.625 11.25 1 98.5 470 VAL B O 1
ATOM 7650 N N . GLU B 1 471 ? -14.82 -29.391 12.562 1 98.25 471 GLU B N 1
ATOM 7651 C CA . GLU B 1 471 ? -16.031 -29.703 11.812 1 98.25 471 GLU B CA 1
ATOM 7652 C C . GLU B 1 471 ? -16.234 -28.719 10.672 1 98.25 471 GLU B C 1
ATOM 7654 O O . GLU B 1 471 ? -16.125 -27.5 10.859 1 98.25 471 GLU B O 1
ATOM 7659 N N . LEU B 1 472 ? -16.438 -29.25 9.539 1 98 472 LEU B N 1
ATOM 7660 C CA . LEU B 1 472 ? -16.688 -28.469 8.328 1 98 472 LEU B CA 1
ATOM 7661 C C . LEU B 1 472 ? -18.141 -28.609 7.875 1 98 472 LEU B C 1
ATOM 7663 O O . LEU B 1 472 ? -18.656 -29.734 7.781 1 98 472 LEU B O 1
ATOM 7667 N N . ASN B 1 473 ? -18.719 -27.469 7.648 1 96.81 473 ASN B N 1
ATOM 7668 C CA . ASN B 1 473 ? -20.109 -27.453 7.203 1 96.81 473 ASN B CA 1
ATOM 7669 C C . ASN B 1 473 ? -20.219 -27.109 5.719 1 96.81 473 ASN B C 1
ATOM 7671 O O . ASN B 1 473 ? -19.688 -26.094 5.266 1 96.81 473 ASN B O 1
ATOM 7675 N N . GLY B 1 474 ? -20.922 -27.922 4.977 1 96.31 474 GLY B N 1
ATOM 7676 C CA . GLY B 1 474 ? -21.094 -27.672 3.553 1 96.31 474 GLY B CA 1
ATOM 7677 C C . GLY B 1 474 ? -22.078 -26.562 3.254 1 96.31 474 GLY B C 1
ATOM 7678 O O . GLY B 1 474 ? -22.203 -26.125 2.105 1 96.31 474 GLY B O 1
ATOM 7679 N N . ILE B 1 475 ? -22.719 -26.047 4.301 1 95.44 475 ILE B N 1
ATOM 7680 C CA . ILE B 1 475 ? -23.703 -24.984 4.121 1 95.44 475 ILE B CA 1
ATOM 7681 C C . ILE B 1 475 ? -23.156 -23.672 4.684 1 95.44 475 ILE B C 1
ATOM 7683 O O . ILE B 1 475 ? -22.531 -23.672 5.75 1 95.44 475 ILE B O 1
ATOM 7687 N N . ASN B 1 476 ? -23.312 -22.672 3.92 1 93.25 476 ASN B N 1
ATOM 7688 C CA . ASN B 1 476 ? -23.016 -21.297 4.328 1 93.25 476 ASN B CA 1
ATOM 7689 C C . ASN B 1 476 ? -24.094 -20.328 3.85 1 93.25 476 ASN B C 1
ATOM 7691 O O . ASN B 1 476 ? -24.219 -20.078 2.65 1 93.25 476 ASN B O 1
ATOM 7695 N N . LYS B 1 477 ? -24.781 -19.703 4.801 1 90.75 477 LYS B N 1
ATOM 7696 C CA . LYS B 1 477 ? -25.938 -18.844 4.496 1 90.75 477 LYS B CA 1
ATOM 7697 C C . LYS B 1 477 ? -25.5 -17.578 3.77 1 90.75 477 LYS B C 1
ATOM 7699 O O . LYS B 1 477 ? -26.312 -16.906 3.145 1 90.75 477 LYS B O 1
ATOM 7704 N N . ASN B 1 478 ? -24.25 -17.328 3.809 1 87.62 478 ASN B N 1
ATOM 7705 C CA . ASN B 1 478 ? -23.766 -16.078 3.262 1 87.62 478 ASN B CA 1
ATOM 7706 C C . ASN B 1 478 ? -23.328 -16.219 1.806 1 87.62 478 ASN B C 1
ATOM 7708 O O . ASN B 1 478 ? -22.844 -15.273 1.196 1 87.62 478 ASN B O 1
ATOM 7712 N N . VAL B 1 479 ? -23.438 -17.453 1.285 1 87.19 479 VAL B N 1
ATOM 7713 C CA . VAL B 1 479 ? -23.031 -17.656 -0.103 1 87.19 479 VAL B CA 1
ATOM 7714 C C . VAL B 1 479 ? -24.266 -17.875 -0.975 1 87.19 479 VAL B C 1
ATOM 7716 O O . VAL B 1 479 ? -25.219 -18.516 -0.549 1 87.19 479 VAL B O 1
ATOM 7719 N N . GLY B 1 480 ? -24.25 -17.234 -2.186 1 84.88 480 GLY B N 1
ATOM 7720 C CA . GLY B 1 480 ? -25.375 -17.359 -3.098 1 84.88 480 GLY B CA 1
ATOM 7721 C C . GLY B 1 480 ? -25.219 -18.516 -4.07 1 84.88 480 GLY B C 1
ATOM 7722 O O . GLY B 1 480 ? -26.203 -18.938 -4.707 1 84.88 480 GLY B O 1
ATOM 7723 N N . GLN B 1 481 ? -24.078 -19.047 -4.242 1 86.44 481 GLN B N 1
ATOM 7724 C CA . GLN B 1 481 ? -23.75 -20.172 -5.125 1 86.44 481 GLN B CA 1
ATOM 7725 C C . GLN B 1 481 ? -22.641 -21.047 -4.527 1 86.44 481 GLN B C 1
ATOM 7727 O O . GLN B 1 481 ? -22 -20.641 -3.559 1 86.44 481 GLN B O 1
ATOM 7732 N N . PRO B 1 482 ? -22.562 -22.297 -5.066 1 88.19 482 PRO B N 1
ATOM 7733 C CA . PRO B 1 482 ? -21.453 -23.109 -4.562 1 88.19 482 PRO B CA 1
ATOM 7734 C C . PRO B 1 482 ? -20.109 -22.391 -4.641 1 88.19 482 PRO B C 1
ATOM 7736 O O . PRO B 1 482 ? -19.719 -21.906 -5.711 1 88.19 482 PRO B O 1
ATOM 7739 N N . THR B 1 483 ? -19.5 -22.297 -3.49 1 87.38 483 THR B N 1
ATOM 7740 C CA . THR B 1 483 ? -18.281 -21.5 -3.385 1 87.38 483 THR B CA 1
ATOM 7741 C C . THR B 1 483 ? -17.156 -22.312 -2.742 1 87.38 483 THR B C 1
ATOM 7743 O O . THR B 1 483 ? -17.297 -22.812 -1.621 1 87.38 483 THR B O 1
ATOM 7746 N N . PRO B 1 484 ? -16.078 -22.422 -3.502 1 89.62 484 PRO B N 1
ATOM 7747 C CA . PRO B 1 484 ? -14.93 -23.062 -2.861 1 89.62 484 PRO B CA 1
ATOM 7748 C C . PRO B 1 484 ? -14.469 -22.328 -1.604 1 89.62 484 PRO B C 1
ATOM 7750 O O .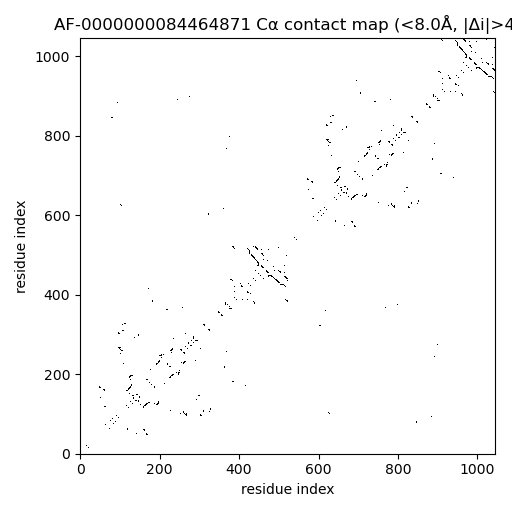 PRO B 1 484 ? -14.422 -21.094 -1.585 1 89.62 484 PRO B O 1
ATOM 7753 N N . THR B 1 485 ? -14.164 -23.109 -0.572 1 90.94 485 THR B N 1
ATOM 7754 C CA . THR B 1 485 ? -13.766 -22.562 0.72 1 90.94 485 THR B CA 1
ATOM 7755 C C . THR B 1 485 ? -12.57 -23.328 1.283 1 90.94 485 THR B C 1
ATOM 7757 O O . THR B 1 485 ? -12.438 -24.531 1.065 1 90.94 485 THR B O 1
ATOM 7760 N N . LEU B 1 486 ? -11.742 -22.594 1.922 1 94.56 486 LEU B N 1
ATOM 7761 C CA . LEU B 1 486 ? -10.57 -23.172 2.566 1 94.56 486 LEU B CA 1
ATOM 7762 C C . LEU B 1 486 ? -10.641 -23 4.078 1 94.56 486 LEU B C 1
ATOM 7764 O O . LEU B 1 486 ? -10.781 -21.875 4.566 1 94.56 486 LEU B O 1
ATOM 7768 N N . THR B 1 487 ? -10.586 -24.078 4.824 1 96.12 487 THR B N 1
ATOM 7769 C CA . THR B 1 487 ? -10.602 -24.016 6.281 1 96.12 487 THR B CA 1
ATOM 7770 C C . THR B 1 487 ? -9.359 -24.688 6.859 1 96.12 487 THR B C 1
ATOM 7772 O O . THR B 1 487 ? -9.102 -25.859 6.582 1 96.12 487 THR B O 1
ATOM 7775 N N . THR B 1 488 ? -8.648 -23.984 7.645 1 96.69 488 THR B N 1
ATOM 7776 C CA . THR B 1 488 ? -7.504 -24.562 8.344 1 96.69 488 THR B CA 1
ATOM 7777 C C . THR B 1 488 ? -7.969 -25.484 9.469 1 96.69 488 THR B C 1
ATOM 7779 O O . THR B 1 488 ? -8.797 -25.094 10.289 1 96.69 488 THR B O 1
ATOM 7782 N N . ILE B 1 489 ? -7.395 -26.672 9.539 1 98.12 489 ILE B N 1
ATOM 7783 C CA . ILE B 1 489 ? -7.875 -27.625 10.539 1 98.12 489 ILE B CA 1
ATOM 7784 C C . ILE B 1 489 ? -6.789 -27.859 11.586 1 98.12 489 ILE B C 1
ATOM 7786 O O . ILE B 1 489 ? -7.059 -28.422 12.656 1 98.12 489 ILE B O 1
ATOM 7790 N N . ASN B 1 490 ? -5.605 -27.531 11.266 1 97.69 490 ASN B N 1
ATOM 7791 C CA . ASN B 1 490 ? -4.496 -27.672 12.203 1 97.69 490 ASN B CA 1
ATOM 7792 C C . ASN B 1 490 ? -3.354 -26.719 11.859 1 97.69 490 ASN B C 1
ATOM 7794 O O . ASN B 1 490 ? -3.195 -26.328 10.703 1 97.69 490 ASN B O 1
ATOM 7798 N N . GLU B 1 491 ? -2.635 -26.312 12.852 1 95.19 491 GLU B N 1
ATOM 7799 C CA . GLU B 1 491 ? -1.461 -25.453 12.695 1 95.19 491 GLU B CA 1
ATOM 7800 C C . GLU B 1 491 ? -0.287 -25.969 13.523 1 95.19 491 GLU B C 1
ATOM 7802 O O . GLU B 1 491 ? -0.484 -26.562 14.586 1 95.19 491 GLU B O 1
ATOM 7807 N N . GLY B 1 492 ? 0.91 -25.766 12.977 1 94.44 492 GLY B N 1
ATOM 7808 C CA . GLY B 1 492 ? 2.107 -26.109 13.727 1 94.44 492 GLY B CA 1
ATOM 7809 C C . GLY B 1 492 ? 2.414 -27.594 13.711 1 94.44 492 GLY B C 1
ATOM 7810 O O . GLY B 1 492 ? 3.092 -28.109 14.609 1 94.44 492 GLY B O 1
ATOM 7811 N N . VAL B 1 493 ? 1.838 -28.297 12.742 1 97.31 493 VAL B N 1
ATOM 7812 C CA . VAL B 1 493 ? 2.135 -29.719 12.609 1 97.31 493 VAL B CA 1
ATOM 7813 C C . VAL B 1 493 ? 3.617 -29.906 12.297 1 97.31 493 VAL B C 1
ATOM 7815 O O . VAL B 1 493 ? 4.195 -29.141 11.508 1 97.31 493 VAL B O 1
ATOM 7818 N N . GLU B 1 494 ? 4.238 -30.875 12.891 1 97.06 494 GLU B N 1
ATOM 7819 C CA . GLU B 1 494 ? 5.66 -31.125 12.672 1 97.06 494 GLU B CA 1
ATOM 7820 C C . GLU B 1 494 ? 5.945 -31.422 11.203 1 97.06 494 GLU B C 1
ATOM 7822 O O . GLU B 1 494 ? 5.113 -32 10.508 1 97.06 494 GLU B O 1
ATOM 7827 N N . ALA B 1 495 ? 7.16 -31.094 10.828 1 97.81 495 ALA B N 1
ATOM 7828 C CA . ALA B 1 495 ? 7.551 -31.375 9.445 1 97.81 495 ALA B CA 1
ATOM 7829 C C . ALA B 1 495 ? 7.668 -32.875 9.195 1 97.81 495 ALA B C 1
ATOM 7831 O O . ALA B 1 495 ? 8.148 -33.625 10.047 1 97.81 495 ALA B O 1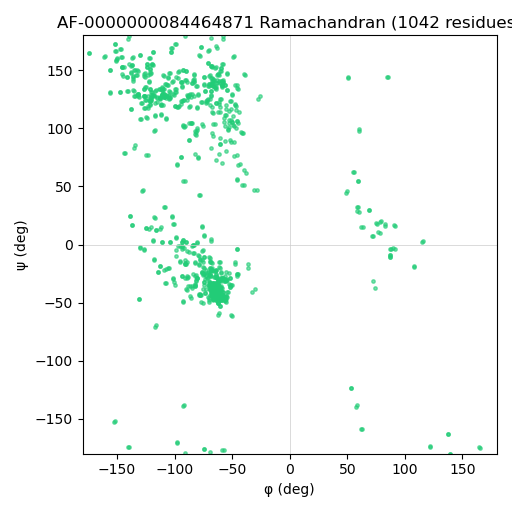
ATOM 7832 N N . GLY B 1 496 ? 7.141 -33.281 8.039 1 97.94 496 GLY B N 1
ATOM 7833 C CA . GLY B 1 496 ? 7.246 -34.688 7.684 1 97.94 496 GLY B CA 1
ATOM 7834 C C . GLY B 1 496 ? 5.969 -35.25 7.094 1 97.94 496 GLY B C 1
ATOM 7835 O O . GLY B 1 496 ? 5.125 -34.5 6.59 1 97.94 496 GLY B O 1
ATOM 7836 N N . ASP B 1 497 ? 5.918 -36.562 7.102 1 97.19 497 ASP B N 1
ATOM 7837 C CA . ASP B 1 497 ? 4.77 -37.281 6.547 1 97.19 497 ASP B CA 1
ATOM 7838 C C . ASP B 1 497 ? 3.645 -37.375 7.574 1 97.19 497 ASP B C 1
ATOM 7840 O O . ASP B 1 497 ? 3.887 -37.75 8.727 1 97.19 497 ASP B O 1
ATOM 7844 N N . HIS B 1 498 ? 2.49 -36.969 7.129 1 96.5 498 HIS B N 1
ATOM 7845 C CA . HIS B 1 498 ? 1.278 -37.062 7.938 1 96.5 498 HIS B CA 1
ATOM 7846 C C . HIS B 1 498 ? 0.084 -37.5 7.102 1 96.5 498 HIS B C 1
ATOM 7848 O O . HIS B 1 498 ? 0.234 -37.812 5.922 1 96.5 498 HIS B O 1
ATOM 7854 N N . TYR B 1 499 ? -1.052 -37.625 7.738 1 94.88 499 TYR B N 1
ATOM 7855 C CA . TYR B 1 499 ? -2.295 -37.875 7.012 1 94.88 499 TYR B CA 1
ATOM 7856 C C . TYR B 1 499 ? -3.436 -37.062 7.605 1 94.88 499 TYR B C 1
ATOM 7858 O O . TYR B 1 499 ? -3.383 -36.656 8.773 1 94.88 499 TYR B O 1
ATOM 7866 N N . VAL B 1 500 ? -4.398 -36.812 6.797 1 95.62 500 VAL B N 1
ATOM 7867 C CA . VAL B 1 500 ? -5.652 -36.188 7.215 1 95.62 500 VAL B CA 1
ATOM 7868 C C . VAL B 1 500 ? -6.785 -37.188 7.129 1 95.62 500 VAL B C 1
ATOM 7870 O O . VAL B 1 500 ? -6.918 -37.906 6.129 1 95.62 500 VAL B O 1
ATOM 7873 N N . GLU B 1 501 ? -7.473 -37.281 8.195 1 94 501 GLU B N 1
ATOM 7874 C CA . GLU B 1 501 ? -8.664 -38.125 8.188 1 94 501 GLU B CA 1
ATOM 7875 C C . GLU B 1 501 ? -9.93 -37.281 8.281 1 94 501 GLU B C 1
ATOM 7877 O O . GLU B 1 501 ? -10 -36.344 9.07 1 94 501 GLU B O 1
ATOM 7882 N N . CYS B 1 502 ? -10.898 -37.656 7.441 1 95.06 502 CYS B N 1
ATOM 7883 C CA . CYS B 1 502 ? -12.188 -36.969 7.457 1 95.06 502 CYS B CA 1
ATOM 7884 C C . CYS B 1 502 ? -13.328 -37.969 7.637 1 95.06 502 CYS B C 1
ATOM 7886 O O . CYS B 1 502 ? -13.352 -39 6.973 1 95.06 502 CYS B O 1
ATOM 7888 N N . LEU B 1 503 ? -14.227 -37.562 8.523 1 94.75 503 LEU B N 1
ATOM 7889 C CA . LEU B 1 503 ? -15.375 -38.406 8.867 1 94.75 503 LEU B CA 1
ATOM 7890 C C . LEU B 1 503 ? -16.672 -37.688 8.555 1 94.75 503 LEU B C 1
ATOM 7892 O O . LEU B 1 503 ? -16.906 -36.562 9.031 1 94.75 503 LEU B O 1
ATOM 7896 N N . VAL B 1 504 ? -17.484 -38.375 7.738 1 96.38 504 VAL B N 1
ATOM 7897 C CA . VAL B 1 504 ? -18.812 -37.812 7.488 1 96.38 504 VAL B CA 1
ATOM 7898 C C . VAL B 1 504 ? -19.656 -37.906 8.75 1 96.38 504 VAL B C 1
ATOM 7900 O O . VAL B 1 504 ? -19.875 -39.031 9.266 1 96.38 504 VAL B O 1
ATOM 7903 N N . LEU B 1 505 ? -20.172 -36.75 9.141 1 96.44 505 LEU B N 1
ATOM 7904 C CA . LEU B 1 505 ? -20.922 -36.719 10.391 1 96.44 505 LEU B CA 1
ATOM 7905 C C . LEU B 1 505 ? -22.391 -37.125 10.156 1 96.44 505 LEU B C 1
ATOM 7907 O O . LEU B 1 505 ? -23 -36.688 9.172 1 96.44 505 LEU B O 1
ATOM 7911 N N . GLY B 1 506 ? -22.906 -37.906 11.07 1 94.38 506 GLY B N 1
ATOM 7912 C CA . GLY B 1 506 ? -24.266 -38.406 11.008 1 94.38 506 GLY B CA 1
ATOM 7913 C C . GLY B 1 506 ? -24.375 -39.875 11.438 1 94.38 506 GLY B C 1
ATOM 7914 O O . GLY B 1 506 ? -23.375 -40.469 11.844 1 94.38 506 GLY B O 1
ATOM 7915 N N . LYS B 1 507 ? -25.625 -40.344 11.383 1 94.81 507 LYS B N 1
ATOM 7916 C CA . LYS B 1 507 ? -25.859 -41.75 11.742 1 94.81 507 LYS B CA 1
ATOM 7917 C C . LYS B 1 507 ? -25.172 -42.688 10.766 1 94.81 507 LYS B C 1
ATOM 7919 O O . LYS B 1 507 ? -25.266 -42.5 9.547 1 94.81 507 LYS B O 1
ATOM 7924 N N . GLU B 1 508 ? -24.5 -43.719 11.328 1 92.81 508 GLU B N 1
ATOM 7925 C CA . GLU B 1 508 ? -23.734 -44.656 10.516 1 92.81 508 GLU B CA 1
ATOM 7926 C C . GLU B 1 508 ? -24.641 -45.375 9.508 1 92.81 508 GLU B C 1
ATOM 7928 O O . GLU B 1 508 ? -25.672 -45.938 9.883 1 92.81 508 GLU B O 1
ATOM 7933 N N . GLY B 1 509 ? -24.172 -45.219 8.297 1 92.56 509 GLY B N 1
ATOM 7934 C CA . GLY B 1 509 ? -24.875 -45.938 7.242 1 92.56 509 GLY B CA 1
ATOM 7935 C C . GLY B 1 509 ? -26.047 -45.156 6.676 1 92.56 509 GLY B C 1
ATOM 7936 O O . GLY B 1 509 ? -26.594 -45.531 5.633 1 92.56 509 GLY B O 1
ATOM 7937 N N . ALA B 1 510 ? -26.406 -44.125 7.281 1 94.75 510 ALA B N 1
ATOM 7938 C CA . ALA B 1 510 ? -27.547 -43.312 6.82 1 94.75 510 ALA B CA 1
ATOM 7939 C C . ALA B 1 510 ? -27.188 -42.5 5.59 1 94.75 510 ALA B C 1
ATOM 7941 O O . ALA B 1 510 ? -26.062 -42.062 5.449 1 94.75 510 ALA B O 1
ATOM 7942 N N . LYS B 1 511 ? -28.203 -42.375 4.715 1 95 511 LYS B N 1
ATOM 7943 C CA . LYS B 1 511 ? -28.031 -41.5 3.568 1 95 511 LYS B CA 1
ATOM 7944 C C . LYS B 1 511 ? -28.188 -40.031 3.979 1 95 511 LYS B C 1
ATOM 7946 O O . LYS B 1 511 ? -29.188 -39.656 4.586 1 95 511 LYS B O 1
ATOM 7951 N N . LEU B 1 512 ? -27.188 -39.281 3.727 1 95.44 512 LEU B N 1
ATOM 7952 C CA . LEU B 1 512 ? -27.109 -37.875 4.09 1 95.44 512 LEU B CA 1
ATOM 7953 C C . LEU B 1 512 ? -26.891 -37 2.859 1 95.44 512 LEU B C 1
ATOM 7955 O O . LEU B 1 512 ? -26.547 -37.5 1.788 1 95.44 512 LEU B O 1
ATOM 7959 N N . PRO B 1 513 ? -27.203 -35.719 3.037 1 96.06 513 PRO B N 1
ATOM 7960 C CA . PRO B 1 513 ? -26.766 -34.812 1.953 1 96.06 513 PRO B CA 1
ATOM 7961 C C . PRO B 1 513 ? -25.266 -34.938 1.684 1 96.06 513 PRO B C 1
ATOM 7963 O O . PRO B 1 513 ? -24.469 -35.094 2.617 1 96.06 513 PRO B O 1
ATOM 7966 N N . PRO B 1 514 ? -24.844 -34.75 0.448 1 96.06 514 PRO B N 1
ATOM 7967 C CA . PRO B 1 514 ? -23.438 -34.969 0.105 1 96.06 514 PRO B CA 1
ATOM 7968 C C . PRO B 1 514 ? -22.531 -33.875 0.597 1 96.06 514 PRO B C 1
ATOM 7970 O O . PRO B 1 514 ? -22.906 -32.688 0.562 1 96.06 514 PRO B O 1
ATOM 7973 N N . PHE B 1 515 ? -21.453 -34.25 1.109 1 96.06 515 PHE B N 1
ATOM 7974 C CA . PHE B 1 515 ? -20.344 -33.312 1.339 1 96.06 515 PHE B CA 1
ATOM 7975 C C . PHE B 1 515 ? -19.312 -33.438 0.222 1 96.06 515 PHE B C 1
ATOM 7977 O O . PHE B 1 515 ? -18.906 -34.531 -0.161 1 96.06 515 PHE B O 1
ATOM 7984 N N . LYS B 1 516 ? -18.859 -32.312 -0.319 1 94.31 516 LYS B N 1
ATOM 7985 C CA . LYS B 1 516 ? -17.969 -32.281 -1.475 1 94.31 516 LYS B CA 1
ATOM 7986 C C . LYS B 1 516 ? -16.625 -31.656 -1.112 1 94.31 516 LYS B C 1
ATOM 7988 O O . LYS B 1 516 ? -16.531 -30.453 -0.872 1 94.31 516 LYS B O 1
ATOM 7993 N N . MET B 1 517 ? -15.617 -32.469 -1.086 1 93.69 517 MET B N 1
ATOM 7994 C CA . MET B 1 517 ? -14.25 -32.031 -0.777 1 93.69 517 MET B CA 1
ATOM 7995 C C . MET B 1 517 ? -13.406 -31.969 -2.045 1 93.69 517 MET B C 1
ATOM 7997 O O . MET B 1 517 ? -13.359 -32.906 -2.828 1 93.69 517 MET B O 1
ATOM 8001 N N . MET B 1 518 ? -12.742 -30.875 -2.16 1 92.38 518 MET B N 1
ATOM 8002 C CA . MET B 1 518 ? -12.016 -30.656 -3.404 1 92.38 518 MET B CA 1
ATOM 8003 C C . MET B 1 518 ? -10.531 -30.953 -3.227 1 92.38 518 MET B C 1
ATOM 8005 O O . MET B 1 518 ? -9.844 -31.297 -4.191 1 92.38 518 MET B O 1
ATOM 8009 N N . GLY B 1 519 ? -10.031 -30.766 -2.02 1 93.25 519 GLY B N 1
ATOM 8010 C CA . GLY B 1 519 ? -8.609 -31.016 -1.825 1 93.25 519 GLY B CA 1
ATOM 8011 C C . GLY B 1 519 ? -8.172 -30.906 -0.376 1 93.25 519 GLY B C 1
ATOM 8012 O O . GLY B 1 519 ? -8.953 -30.469 0.478 1 93.25 519 GLY B O 1
ATOM 8013 N N . VAL B 1 520 ? -6.98 -31.422 -0.093 1 94.81 520 VAL B N 1
ATOM 8014 C CA . VAL B 1 520 ? -6.289 -31.297 1.185 1 94.81 520 VAL B CA 1
ATOM 8015 C C . VAL B 1 520 ? -4.945 -30.594 0.977 1 94.81 520 VAL B C 1
ATOM 8017 O O . VAL B 1 520 ? -4.137 -31.031 0.15 1 94.81 520 VAL B O 1
ATOM 8020 N N . PHE B 1 521 ? -4.758 -29.531 1.779 1 96.69 521 PHE B N 1
ATOM 8021 C CA . PHE B 1 521 ? -3.598 -28.672 1.58 1 96.69 521 PHE B CA 1
ATOM 8022 C C . PHE B 1 521 ? -2.738 -28.625 2.838 1 96.69 521 PHE B C 1
ATOM 8024 O O . PHE B 1 521 ? -3.252 -28.766 3.951 1 96.69 521 PHE B O 1
ATOM 8031 N N . ALA B 1 522 ? -1.422 -28.469 2.6 1 97.12 522 ALA B N 1
ATOM 8032 C CA . ALA B 1 522 ? -0.528 -28.391 3.752 1 97.12 522 ALA B CA 1
ATOM 8033 C C . ALA B 1 522 ? 0.693 -27.531 3.439 1 97.12 522 ALA B C 1
ATOM 8035 O O . ALA B 1 522 ? 0.981 -27.25 2.273 1 97.12 522 ALA B O 1
ATOM 8036 N N . THR B 1 523 ? 1.374 -27.031 4.492 1 97.5 523 THR B N 1
ATOM 8037 C CA . THR B 1 523 ? 2.686 -26.406 4.418 1 97.5 523 THR B CA 1
ATOM 8038 C C . THR B 1 523 ? 3.662 -27.062 5.383 1 97.5 523 THR B C 1
ATOM 8040 O O . THR B 1 523 ? 3.264 -27.531 6.449 1 97.5 523 THR B O 1
#